Protein 4Q2C (pdb70)

Organism: Thermobaculum terrenum (strain ATCC BAA-798 / CCMEE 7001 / YNP1) (NCBI:txid525904)

Nearest PDB structures (foldseek):
  4q2c-assembly1_A  TM=1.001E+00  e=0.000E+00  Thermobaculum terrenum ATCC BAA-798
  4qqy-assembly1_A  TM=7.804E-01  e=8.638E-49  Thermobifida fusca YX
  4qqw-assembly2_C  TM=7.623E-01  e=6.446E-49  Thermobifida fusca YX
  4qqx-assembly5_A  TM=7.680E-01  e=1.326E-47  Thermobifida fusca YX
  4qqy-assembly3_E  TM=7.524E-01  e=8.466E-47  Thermobifida fusca YX

Radius of gyration: 29.38 Å; Cα contacts (8 Å, |Δi|>4): 1746; chains: 1; bounding box: 67×89×82 Å

InterPro domains:
  IPR006474 Helicase Cas3, CRISPR-associated, core [TIGR01587] (322-697)
  IPR006483 CRISPR-associated Cas3-type, HD domain [PF18019] (35-246)
  IPR006483 CRISPR-associated Cas3-type, HD domain [PS51643] (42-239)
  IPR006483 CRISPR-associated Cas3-type, HD domain [TIGR01596] (49-242)
  IPR014001 Helicase superfamily 1/2, ATP-binding domain [SM00487] (299-543)
  IPR027417 P-loop containing nucleoside triphosphate hydrolase [G3DSA:3.40.50.300] (290-523)
  IPR027417 P-loop containing nucleoside triphosphate hydrolase [G3DSA:3.40.50.300] (542-701)
  IPR027417 P-loop containing nucleoside triphosphate hydrolase [SSF52540] (320-698)
  IPR038257 CRISPR-associated Cas3-type HD domain superfamily [G3DSA:1.10.3210.30] (19-281)
  IPR041372 Cas3, C-terminal [PF18395] (839-939)
  IPR050547 DEAD box ATP-dependent RNA helicases [PTHR47963] (271-698)
  IPR054712 CRISPR-associated nuclease/helicase Cas3 domain [PF22590] (589-698)

Secondary structure (DSSP, 8-state):
-----HHHHH--GGG-EEEE--SS---EEETTT--HHHHHHH---SSS-HHHHHHHHHHHTS-HHHHHHHHHHHHHGGGGGGSSHHHHTT--GGGTHHHHHHHHHHTT---------HHHHHHHHHHHHHHHTT---HHHHHHHHHHHHTTTSSPPPHHHHHTS--HHHH----HHHHHHHHHHHHHHTT-TTPPPPP---HHHH--HHHHHHHHHHHT-TTTS--SBS-TT------HHHHHHH--HHHH--TTS-S---------HHHH-TT-SSPPHHHHHHHHHHTT--SS-EEEEE-----HHHH--HHHHHHHHH---EEEEE----S---HHHHHHHHTTS-TTHHHHHHHHT--SHHHHHHHHHSTTT-S--------TTSSSHHHHHHHHHHHHHSGGGGGSSSEEEEEHHHHHGGGBS-TTHHHHHHHHHTSEEEE-S--HHHH---HHHHHHHHHHHTT--EEEEES---HHHHHHHHHHHHHHHT----PPPPP-PSSEEEEE-SS-EEEEE-PPPGGG--EEEEEEE-TTTTTTHHHHHHHHTTT-EEEEEE-SSHHHHHHHHHHHTTT-----TT---EEEE-S-S-HHHHHHHHHHHHHHHBTTS---SEEEEEE-THHHHTS-B-B---EE---HHHHHH---BT--GGGSTTS-GGGSS-EEEEEPPB-----B--HHHHHHS-HHHHHHHHHHHTT-SEEETTHHHHHHHHHHTSS-----S--HHHHHHHHHHHHHHHHHHHHHHHTGGGTBPPPTT-S-STTSS-SSTTSSS--STTTHHHHTTSS---EEEEEEE--TTS-B-TTS-B--TTSPPP---HHHHHTEEEE--HHHHHHHHHSPPPHHHHT-TTTTT-EEEEE-TTSB--TTSEEEEETTTEEEEE--

Solvent-accessible surface area: 34741 Å² total

Sequence (907 aa):
GSPVGAAGWRVDPWIFWAKWGSGPDLGWHPLLCHLDVAAVTLQWRRVLPAAWKARISGVLGVGQEDAERWLAFFAGGHDIGKASPAFQLQLRPEQGRELVARRLRDAGLPLFNARAPHGTISANVLETVLADVFGLSGRSARWVAFAVGGHHGFVPSYDEVRRDLDQQAVGWGWDAAREVLLCRLADALGLPGSSRPTVESTPDAFLAGLVSVADWIGSNEEYFPYAAQSALQVPQLDAEAYLERARQAERAASLGWVGWRPASGSRLTELFPYIRQPTTVQAAAEELAGEVKSPSITIIEAPGEGKTEAALLADTFSTAHGSGCYFALPTATSNQFGRVTDYLRHRYPEDVVVVNLVHGHSDLSALLQELRQKGEEIFQLQGVYDEALGDEQLGAVVAGQWFTRGKRALLPPYGVGTVDQALLAVLQVKHVFVRLFALSTKTVIVDEVHAYDVYTTLLHRLLEWLGALSVPVVVLSATLPSARRRELVKAYARGAGWQAERDLPPAGYPRITYAAAEDVRGIHFAPSEASRRKVALRWVSAPEHEALGQLLAEALSQGGCAAIICNTVPRAQALYSALREVFPGLAEDGPELDLLHARYPYEEREVREARTLGRFSRNGRRPHRAILVATQVIEQSLDLDFDLVTDLAPVDLVLQRGRLHRHPVHDPLRPERLRSPELWVVSPQVGDVPIFDRGSASVYDEHTLLRSWLALRDRDTLQLPEDIEELVEQVYSDGRVPQGASEELRSLWERTFKAQQKVLREDSLQAKYRYIKGPGYNSIWGIVTASVEEDAPELHPALQALTRLAEPSVSAVCLVAGSGGPCLPDGTPVDLDTPPDAAAERLLRRSVAITDARVLDPLLDVPVPKGWERSSLLRGYRPLVFDASGRAVGRWIVRIDPELGIVVESP

Structure (mmCIF, N/CA/C/O backbone):
data_4Q2C
#
_entry.id   4Q2C
#
_cell.length_a   104.268
_cell.length_b   214.558
_cell.length_c   102.196
_cell.angle_alpha   90.00
_cell.angle_beta   90.00
_cell.angle_gamma   90.00
#
_symmetry.space_group_name_H-M   'C 2 2 21'
#
loop_
_entity.id
_entity.type
_entity.pdbx_description
1 polymer 'CRISPR-associated helicase Cas3'
2 non-polymer 'NICKEL (II) ION'
3 water water
#
loop_
_atom_site.group_PDB
_atom_site.id
_atom_site.type_symbol
_atom_site.label_atom_id
_atom_site.label_alt_id
_atom_site.label_comp_id
_atom_site.label_asym_id
_atom_site.label_entity_id
_atom_site.label_seq_id
_atom_site.pdbx_PDB_ins_code
_atom_site.Cartn_x
_atom_site.Cartn_y
_atom_site.Cartn_z
_atom_site.occupancy
_atom_site.B_iso_or_equiv
_atom_site.auth_seq_id
_atom_site.auth_comp_id
_atom_site.auth_asym_id
_atom_site.auth_atom_id
_atom_site.pdbx_PDB_model_num
ATOM 1 N N . GLY A 1 24 ? -32.809 76.232 11.298 1.00 100.40 19 GLY A N 1
ATOM 2 C CA . GLY A 1 24 ? -32.625 77.085 12.458 1.00 100.30 19 GLY A CA 1
ATOM 3 C C . GLY A 1 24 ? -33.009 76.400 13.751 1.00 100.36 19 GLY A C 1
ATOM 4 O O . GLY A 1 24 ? -34.045 76.707 14.343 1.00 100.11 19 GLY A O 1
ATOM 5 N N . SER A 1 25 ? -32.166 75.476 14.198 1.00 117.70 20 SER A N 1
ATOM 6 C CA . SER A 1 25 ? -32.478 74.669 15.372 1.00 115.71 20 SER A CA 1
ATOM 7 C C . SER A 1 25 ? -31.341 74.614 16.394 1.00 110.21 20 SER A C 1
ATOM 8 O O . SER A 1 25 ? -30.644 73.605 16.498 1.00 110.36 20 SER A O 1
ATOM 11 N N . PRO A 1 26 ? -31.154 75.704 17.156 1.00 73.30 21 PRO A N 1
ATOM 12 C CA . PRO A 1 26 ? -30.146 75.718 18.221 1.00 69.85 21 PRO A CA 1
ATOM 13 C C . PRO A 1 26 ? -30.617 74.938 19.448 1.00 67.09 21 PRO A C 1
ATOM 14 O O . PRO A 1 26 ? -31.545 75.359 20.137 1.00 68.42 21 PRO A O 1
ATOM 18 N N . VAL A 1 27 ? -29.985 73.799 19.702 1.00 45.23 22 VAL A N 1
ATOM 19 C CA . VAL A 1 27 ? -30.307 72.986 20.867 1.00 40.03 22 VAL A CA 1
ATOM 20 C C . VAL A 1 27 ? -29.536 73.467 22.093 1.00 42.75 22 VAL A C 1
ATOM 21 O O . VAL A 1 27 ? -28.318 73.639 22.039 1.00 40.53 22 VAL A O 1
ATOM 25 N N . GLY A 1 28 ? -30.251 73.678 23.195 1.00 45.66 23 GLY A N 1
ATOM 26 C CA . GLY A 1 28 ? -29.630 74.052 24.454 1.00 41.65 23 GLY A CA 1
ATOM 27 C C . GLY A 1 28 ? -29.107 72.823 25.176 1.00 43.30 23 GLY A C 1
ATOM 28 O O . GLY A 1 28 ? -29.322 71.696 24.728 1.00 40.21 23 GLY A O 1
ATOM 29 N N . ALA A 1 29 ? -28.425 73.037 26.297 1.00 52.64 24 ALA A N 1
ATOM 30 C CA . ALA A 1 29 ? -27.800 71.940 27.034 1.00 52.98 24 ALA A CA 1
ATOM 31 C C . ALA A 1 29 ? -28.821 70.930 27.565 1.00 51.39 24 ALA A C 1
ATOM 32 O O . ALA A 1 29 ? -28.553 69.720 27.620 1.00 54.31 24 ALA A O 1
ATOM 34 N N . ALA A 1 30 ? -30.003 71.426 27.922 1.00 44.04 25 ALA A N 1
ATOM 35 C CA . ALA A 1 30 ? -31.082 70.563 28.388 1.00 47.57 25 ALA A CA 1
ATOM 36 C C . ALA A 1 30 ? -31.503 69.607 27.282 1.00 47.04 25 ALA A C 1
ATOM 37 O O . ALA A 1 30 ? -31.930 68.482 27.548 1.00 50.16 25 ALA A O 1
ATOM 39 N N . GLY A 1 31 ? -31.376 70.058 26.039 1.00 54.57 26 GLY A N 1
ATOM 40 C CA . GLY A 1 31 ? -31.681 69.212 24.904 1.00 51.94 26 GLY A CA 1
ATOM 41 C C . GLY A 1 31 ? -30.610 68.161 24.716 1.00 50.34 26 GLY A C 1
ATOM 42 O O . GLY A 1 31 ? -30.884 67.059 24.245 1.00 54.35 26 GLY A O 1
ATOM 43 N N . TRP A 1 32 ? -29.383 68.503 25.092 1.00 45.90 27 TRP A N 1
ATOM 44 C CA . TRP A 1 32 ? -28.274 67.561 25.015 1.00 44.12 27 TRP A CA 1
ATOM 45 C C . TRP A 1 32 ? -28.296 66.533 26.144 1.00 44.61 27 TRP A C 1
ATOM 46 O O . TRP A 1 32 ? -27.642 65.497 26.051 1.00 49.55 27 TRP A O 1
ATOM 57 N N . ARG A 1 33 ? -29.055 66.814 27.201 1.00 45.73 28 ARG A N 1
ATOM 58 C CA . ARG A 1 33 ? -29.225 65.845 28.287 1.00 49.84 28 ARG A CA 1
ATOM 59 C C . ARG A 1 33 ? -29.844 64.526 27.799 1.00 51.38 28 ARG A C 1
ATOM 60 O O . ARG A 1 33 ? -29.169 63.497 27.749 1.00 55.26 28 ARG A O 1
ATOM 68 N N . VAL A 1 34 ? -31.134 64.575 27.472 1.00 52.96 29 VAL A N 1
ATOM 69 C CA . VAL A 1 34 ? -31.875 63.513 26.755 1.00 56.96 29 VAL A CA 1
ATOM 70 C C . VAL A 1 34 ? -32.099 62.113 27.379 1.00 57.67 29 VAL A C 1
ATOM 71 O O . VAL A 1 34 ? -33.234 61.638 27.379 1.00 67.14 29 VAL A O 1
ATOM 75 N N . ASP A 1 35 ? -31.053 61.464 27.895 1.00 41.96 30 ASP A N 1
ATOM 76 C CA . ASP A 1 35 ? -31.134 60.060 28.357 1.00 42.91 30 ASP A CA 1
ATOM 77 C C . ASP A 1 35 ? -31.407 59.077 27.212 1.00 40.62 30 ASP A C 1
ATOM 78 O O . ASP A 1 35 ? -32.553 58.891 26.797 1.00 40.74 30 ASP A O 1
ATOM 83 N N . PRO A 1 36 ? -30.342 58.434 26.715 1.00 39.68 31 PRO A N 1
ATOM 84 C CA . PRO A 1 36 ? -30.333 57.570 25.526 1.00 37.26 31 PRO A CA 1
ATOM 85 C C . PRO A 1 36 ? -31.279 56.372 25.600 1.00 38.47 31 PRO A C 1
ATOM 86 O O . PRO A 1 36 ? -31.791 55.947 24.570 1.00 38.70 31 PRO A O 1
ATOM 90 N N . TRP A 1 37 ? -31.504 55.842 26.796 1.00 38.98 32 TRP A N 1
ATOM 91 C CA . TRP A 1 37 ? -32.222 54.578 26.954 1.00 40.42 32 TRP A CA 1
ATOM 92 C C . TRP A 1 37 ? -33.722 54.635 26.645 1.00 42.18 32 TRP A C 1
ATOM 93 O O . TRP A 1 37 ? -34.356 53.595 26.462 1.00 41.95 32 TRP A O 1
ATOM 104 N N . ILE A 1 38 ? -34.292 55.836 26.605 1.00 46.83 33 ILE A N 1
ATOM 105 C CA . ILE A 1 38 ? -35.730 55.975 26.362 1.00 47.66 33 ILE A CA 1
ATOM 106 C C . ILE A 1 38 ? -36.182 55.507 24.972 1.00 42.17 33 ILE A C 1
ATOM 107 O O . ILE A 1 38 ? -37.311 55.052 24.806 1.00 43.34 33 ILE A O 1
ATOM 112 N N . PHE A 1 39 ? -35.306 55.626 23.980 1.00 36.69 34 PHE A N 1
ATOM 113 C CA . PHE A 1 39 ? -35.628 55.198 22.619 1.00 37.32 34 PHE A CA 1
ATOM 114 C C . PHE A 1 39 ? -35.698 53.677 22.499 1.00 37.30 34 PHE A C 1
ATOM 115 O O . PHE A 1 39 ? -34.899 52.967 23.106 1.00 38.55 34 PHE A O 1
ATOM 123 N N . TRP A 1 40 ? -36.654 53.181 21.718 1.00 32.28 35 TRP A N 1
ATOM 124 C CA . TRP A 1 40 ? -36.821 51.738 21.544 1.00 31.87 35 TRP A CA 1
ATOM 125 C C . TRP A 1 40 ? -36.450 51.261 20.138 1.00 30.96 35 TRP A C 1
ATOM 126 O O . TRP A 1 40 ? -36.598 51.997 19.165 1.00 30.75 35 TRP A O 1
ATOM 137 N N . ALA A 1 41 ? -35.960 50.026 20.048 1.00 39.95 36 ALA A N 1
ATOM 138 C CA . ALA A 1 41 ? -35.669 49.389 18.763 1.00 40.81 36 ALA A CA 1
ATOM 139 C C . ALA A 1 41 ? -36.528 48.145 18.548 1.00 35.72 36 ALA A C 1
ATOM 140 O O . ALA A 1 41 ? -36.867 47.803 17.418 1.00 37.33 36 ALA A O 1
ATOM 142 N N . LYS A 1 42 ? -36.871 47.468 19.640 1.00 42.87 37 LYS A N 1
ATOM 143 C CA . LYS A 1 42 ? -37.743 46.298 19.586 1.00 41.02 37 LYS A CA 1
ATOM 144 C C . LYS A 1 42 ? -38.855 46.457 20.613 1.00 39.27 37 LYS A C 1
ATOM 145 O O . LYS A 1 42 ? -38.656 47.061 21.668 1.00 40.63 37 LYS A O 1
ATOM 151 N N . TRP A 1 43 ? -40.022 45.901 20.308 1.00 39.15 38 TRP A N 1
ATOM 152 C CA . TRP A 1 43 ? -41.153 45.966 21.220 1.00 42.25 38 TRP A CA 1
ATOM 153 C C . TRP A 1 43 ? -41.935 44.657 21.173 1.00 45.22 38 TRP A C 1
ATOM 154 O O . TRP A 1 43 ? -42.152 44.094 20.099 1.00 47.10 38 TRP A O 1
ATOM 165 N N . GLY A 1 44 ? -42.363 44.181 22.338 1.00 51.10 39 GLY A N 1
ATOM 166 C CA . GLY A 1 44 ? -43.100 42.933 22.429 1.00 52.01 39 GLY A CA 1
ATOM 167 C C . GLY A 1 44 ? -44.560 43.095 22.057 1.00 56.57 39 GLY A C 1
ATOM 168 O O . GLY A 1 44 ? -45.050 44.215 21.916 1.00 57.25 39 GLY A O 1
ATOM 169 N N . SER A 1 45 ? -45.263 41.977 21.907 1.00 79.60 40 SER A N 1
ATOM 170 C CA . SER A 1 45 ? -46.661 42.012 21.487 1.00 85.37 40 SER A CA 1
ATOM 171 C C . SER A 1 45 ? -47.631 41.594 22.590 1.00 90.69 40 SER A C 1
ATOM 172 O O . SER A 1 45 ? -48.239 42.440 23.248 1.00 93.09 40 SER A O 1
ATOM 175 N N . GLY A 1 46 ? -47.774 40.288 22.785 1.00 120.22 41 GLY A N 1
ATOM 176 C CA . GLY A 1 46 ? -48.741 39.761 23.731 1.00 125.66 41 GLY A CA 1
ATOM 177 C C . GLY A 1 46 ? -48.129 39.282 25.033 1.00 129.17 41 GLY A C 1
ATOM 178 O O . GLY A 1 46 ? -48.051 40.042 26.000 1.00 130.77 41 GLY A O 1
ATOM 179 N N . PRO A 1 47 ? -47.697 38.009 25.067 1.00 109.46 42 PRO A N 1
ATOM 180 C CA . PRO A 1 47 ? -47.102 37.399 26.260 1.00 108.63 42 PRO A CA 1
ATOM 181 C C . PRO A 1 47 ? -45.857 38.144 26.734 1.00 108.72 42 PRO A C 1
ATOM 182 O O . PRO A 1 47 ? -45.598 38.200 27.937 1.00 107.28 42 PRO A O 1
ATOM 186 N N . ASP A 1 48 ? -45.100 38.710 25.799 1.00 131.54 43 ASP A N 1
ATOM 187 C CA . ASP A 1 48 ? -43.934 39.521 26.139 1.00 131.94 43 ASP A CA 1
ATOM 188 C C . ASP A 1 48 ? -44.288 41.006 26.149 1.00 130.82 43 ASP A C 1
ATOM 189 O O . ASP A 1 48 ? -44.399 41.636 25.098 1.00 132.54 43 ASP A O 1
ATOM 194 N N . LEU A 1 49 ? -44.468 41.558 27.345 1.00 111.24 44 LEU A N 1
ATOM 195 C CA . LEU A 1 49 ? -44.837 42.961 27.497 1.00 107.82 44 LEU A CA 1
ATOM 196 C C . LEU A 1 49 ? -43.628 43.894 27.425 1.00 101.71 44 LEU A C 1
ATOM 197 O O . LEU A 1 49 ? -43.780 45.117 27.399 1.00 105.47 44 LEU A O 1
ATOM 202 N N . GLY A 1 50 ? -42.432 43.315 27.384 1.00 57.80 45 GLY A N 1
ATOM 203 C CA . GLY A 1 50 ? -41.207 44.091 27.446 1.00 50.83 45 GLY A CA 1
ATOM 204 C C . GLY A 1 50 ? -40.785 44.725 26.133 1.00 47.66 45 GLY A C 1
ATOM 205 O O . GLY A 1 50 ? -41.416 44.519 25.096 1.00 45.44 45 GLY A O 1
ATOM 206 N N . TRP A 1 51 ? -39.710 45.507 26.184 1.00 42.75 46 TRP A N 1
ATOM 207 C CA . TRP A 1 51 ? -39.183 46.174 24.999 1.00 35.68 46 TRP A CA 1
ATOM 208 C C . TRP A 1 51 ? -37.676 46.358 25.092 1.00 36.04 46 TRP A C 1
ATOM 209 O O . TRP A 1 51 ? -37.112 46.406 26.179 1.00 40.14 46 TRP A O 1
ATOM 220 N N . HIS A 1 52 ? -37.025 46.444 23.940 1.00 35.39 47 HIS A N 1
ATOM 221 C CA . HIS A 1 52 ? -35.573 46.552 23.887 1.00 33.67 47 HIS A CA 1
ATOM 222 C C . HIS A 1 52 ? -35.129 47.949 23.456 1.00 31.80 47 HIS A C 1
ATOM 223 O O . HIS A 1 52 ? -35.451 48.390 22.357 1.00 34.23 47 HIS A O 1
ATOM 230 N N . PRO A 1 53 ? -34.393 48.652 24.327 1.00 34.67 48 PRO A N 1
ATOM 231 C CA . PRO A 1 53 ? -33.890 49.995 24.016 1.00 33.22 48 PRO A CA 1
ATOM 232 C C . PRO A 1 53 ? -32.958 49.988 22.804 1.00 34.94 48 PRO A C 1
ATOM 233 O O . PRO A 1 53 ? -32.233 49.015 22.596 1.00 32.30 48 PRO A O 1
ATOM 237 N N . LEU A 1 54 ? -33.008 51.053 22.007 1.00 33.39 49 LEU A N 1
ATOM 238 C CA . LEU A 1 54 ? -32.235 51.136 20.769 1.00 33.72 49 LEU A CA 1
ATOM 239 C C . LEU A 1 54 ? -30.723 51.107 20.984 1.00 34.63 49 LEU A C 1
ATOM 240 O O . LEU A 1 54 ? -29.990 50.496 20.197 1.00 36.07 49 LEU A O 1
ATOM 245 N N . LEU A 1 55 ? -30.255 51.739 22.054 1.00 31.04 50 LEU A N 1
ATOM 246 C CA . LEU A 1 55 ? -28.828 51.723 22.345 1.00 31.88 50 LEU A CA 1
ATOM 247 C C . LEU A 1 55 ? -28.374 50.299 22.661 1.00 31.48 50 LEU A C 1
ATOM 248 O O . LEU A 1 55 ? -27.274 49.888 22.277 1.00 33.33 50 LEU A O 1
ATOM 253 N N . CYS A 1 56 ? -29.249 49.538 23.316 1.00 32.79 51 CYS A N 1
ATOM 254 C CA . CYS A 1 56 ? -28.973 48.136 23.612 1.00 36.08 51 CYS A CA 1
ATOM 255 C C . CYS A 1 56 ? -28.876 47.317 22.334 1.00 35.30 51 CYS A C 1
ATOM 256 O O . CYS A 1 56 ? -28.012 46.457 22.210 1.00 33.40 51 CYS A O 1
ATOM 259 N N . HIS A 1 57 ? -29.757 47.599 21.380 1.00 34.61 52 HIS A N 1
ATOM 260 C CA . HIS A 1 57 ? -29.761 46.863 20.126 1.00 32.85 52 HIS A CA 1
ATOM 261 C C . HIS A 1 57 ? -28.514 47.168 19.310 1.00 36.63 52 HIS A C 1
ATOM 262 O O . HIS A 1 57 ? -27.912 46.269 18.714 1.00 43.35 52 HIS A O 1
ATOM 277 N N . LEU A 1 59 ? -25.658 48.159 20.529 1.00 44.02 54 LEU A N 1
ATOM 278 C CA . LEU A 1 59 ? -24.579 47.484 21.240 1.00 43.83 54 LEU A CA 1
ATOM 279 C C . LEU A 1 59 ? -24.578 45.983 20.955 1.00 41.84 54 LEU A C 1
ATOM 280 O O . LEU A 1 59 ? -23.519 45.363 20.888 1.00 44.65 54 LEU A O 1
ATOM 285 N N . ASP A 1 60 ? -25.762 45.409 20.763 1.00 36.25 55 ASP A N 1
ATOM 286 C CA . ASP A 1 60 ? -25.872 43.980 20.494 1.00 40.41 55 ASP A CA 1
ATOM 287 C C . ASP A 1 60 ? -25.308 43.650 19.120 1.00 39.04 55 ASP A C 1
ATOM 288 O O . ASP A 1 60 ? -24.504 42.733 18.976 1.00 37.12 55 ASP A O 1
ATOM 293 N N . VAL A 1 61 ? -25.727 44.405 18.111 1.00 33.39 56 VAL A N 1
ATOM 294 C CA . VAL A 1 61 ? -25.243 44.161 16.760 1.00 35.71 56 VAL A CA 1
ATOM 295 C C . VAL A 1 61 ? -23.740 44.431 16.660 1.00 33.42 56 VAL A C 1
ATOM 296 O O . VAL A 1 61 ? -23.010 43.704 15.972 1.00 31.38 56 VAL A O 1
ATOM 300 N N . ALA A 1 62 ? -23.272 45.448 17.381 1.00 44.06 57 ALA A N 1
ATOM 301 C CA . ALA A 1 62 ? -21.839 45.724 17.424 1.00 47.16 57 ALA A CA 1
ATOM 302 C C . ALA A 1 62 ? -21.062 44.593 18.105 1.00 48.85 57 ALA A C 1
ATOM 303 O O . ALA A 1 62 ? -19.950 44.253 17.690 1.00 50.60 57 ALA A O 1
ATOM 305 N N . ALA A 1 63 ? -21.656 44.006 19.141 1.00 39.67 58 ALA A N 1
ATOM 306 C CA . ALA A 1 63 ? -21.038 42.882 19.838 1.00 39.87 58 ALA A CA 1
ATOM 307 C C . ALA A 1 63 ? -20.985 41.645 18.949 1.00 40.47 58 ALA A C 1
ATOM 308 O O . ALA A 1 63 ? -19.999 40.901 18.952 1.00 40.29 58 ALA A O 1
ATOM 310 N N . VAL A 1 64 ? -22.046 41.446 18.172 1.00 33.65 59 VAL A N 1
ATOM 311 C CA . VAL A 1 64 ? -22.094 40.345 17.228 1.00 31.24 59 VAL A CA 1
ATOM 312 C C . VAL A 1 64 ? -20.999 40.531 16.196 1.00 31.81 59 VAL A C 1
ATOM 313 O O . VAL A 1 64 ? -20.327 39.573 15.815 1.00 33.43 59 VAL A O 1
ATOM 317 N N . THR A 1 65 ? -20.787 41.776 15.780 1.00 33.94 60 THR A N 1
ATOM 318 C CA . THR A 1 65 ? -19.743 42.060 14.803 1.00 36.24 60 THR A CA 1
ATOM 319 C C . THR A 1 65 ? -18.351 41.808 15.378 1.00 36.30 60 THR A C 1
ATOM 320 O O . THR A 1 65 ? -17.479 41.251 14.702 1.00 38.81 60 THR A O 1
ATOM 324 N N . LEU A 1 66 ? -18.154 42.190 16.637 1.00 35.70 61 LEU A N 1
ATOM 325 C CA . LEU A 1 66 ? -16.859 41.999 17.280 1.00 35.82 61 LEU A CA 1
ATOM 326 C C . LEU A 1 66 ? -16.546 40.514 17.423 1.00 38.85 61 LEU A C 1
ATOM 327 O O . LEU A 1 66 ? -15.438 40.067 17.112 1.00 40.36 61 LEU A O 1
ATOM 332 N N . GLN A 1 67 ? -17.532 39.752 17.885 1.00 43.86 62 GLN A N 1
ATOM 333 C CA . GLN A 1 67 ? -17.358 38.314 18.046 1.00 46.11 62 GLN A CA 1
ATOM 334 C C . GLN A 1 67 ? -17.196 37.600 16.705 1.00 50.94 62 GLN A C 1
ATOM 335 O O . GLN A 1 67 ? -16.537 36.562 16.622 1.00 49.86 62 GLN A O 1
ATOM 349 N N . TRP A 1 69 ? -15.614 39.026 14.240 1.00 33.13 64 TRP A N 1
ATOM 350 C CA . TRP A 1 69 ? -14.236 39.354 13.905 1.00 37.84 64 TRP A CA 1
ATOM 351 C C . TRP A 1 69 ? -13.240 38.498 14.681 1.00 44.12 64 TRP A C 1
ATOM 352 O O . TRP A 1 69 ? -12.169 38.160 14.174 1.00 47.58 64 TRP A O 1
ATOM 363 N N . ARG A 1 70 ? -13.600 38.139 15.908 1.00 44.36 65 ARG A N 1
ATOM 364 C CA . ARG A 1 70 ? -12.661 37.458 16.791 1.00 45.19 65 ARG A CA 1
ATOM 365 C C . ARG A 1 70 ? -12.732 35.934 16.740 1.00 45.14 65 ARG A C 1
ATOM 366 O O . ARG A 1 70 ? -11.741 35.259 17.010 1.00 42.63 65 ARG A O 1
ATOM 374 N N . ARG A 1 71 ? -13.892 35.394 16.382 1.00 56.57 66 ARG A N 1
ATOM 375 C CA . ARG A 1 71 ? -14.109 33.957 16.514 1.00 54.58 66 ARG A CA 1
ATOM 376 C C . ARG A 1 71 ? -14.680 33.274 15.272 1.00 56.86 66 ARG A C 1
ATOM 377 O O . ARG A 1 71 ? -14.818 32.052 15.251 1.00 61.10 66 ARG A O 1
ATOM 385 N N . VAL A 1 72 ? -15.005 34.047 14.239 1.00 42.61 67 VAL A N 1
ATOM 386 C CA . VAL A 1 72 ? -15.656 33.477 13.059 1.00 44.90 67 VAL A CA 1
ATOM 387 C C . VAL A 1 72 ? -14.919 33.733 11.741 1.00 45.34 67 VAL A C 1
ATOM 388 O O . VAL A 1 72 ? -14.585 32.799 11.017 1.00 51.04 67 VAL A O 1
ATOM 392 N N . LEU A 1 73 ? -14.670 35.002 11.440 1.00 37.31 68 LEU A N 1
ATOM 393 C CA . LEU A 1 73 ? -14.127 35.400 10.147 1.00 38.85 68 LEU A CA 1
ATOM 394 C C . LEU A 1 73 ? -12.707 34.895 9.909 1.00 42.51 68 LEU A C 1
ATOM 395 O O . LEU A 1 73 ? -11.864 34.969 10.799 1.00 43.38 68 LEU A O 1
ATOM 400 N N . PRO A 1 74 ? -12.449 34.365 8.702 1.00 52.76 69 PRO A N 1
ATOM 401 C CA . PRO A 1 74 ? -11.134 33.882 8.261 1.00 48.43 69 PRO A CA 1
ATOM 402 C C . PRO A 1 74 ? -10.102 35.003 8.215 1.00 50.33 69 PRO A C 1
ATOM 403 O O . PRO A 1 74 ? -10.457 36.148 7.923 1.00 51.67 69 PRO A O 1
ATOM 407 N N . ALA A 1 75 ? -8.847 34.675 8.501 1.00 41.27 70 ALA A N 1
ATOM 408 C CA . ALA A 1 75 ? -7.797 35.679 8.627 1.00 42.39 70 ALA A CA 1
ATOM 409 C C . ALA A 1 75 ? -7.560 36.486 7.352 1.00 46.33 70 ALA A C 1
ATOM 410 O O . ALA A 1 75 ? -7.261 37.682 7.414 1.00 48.49 70 ALA A O 1
ATOM 412 N N . ALA A 1 76 ? -7.697 35.837 6.199 1.00 46.67 71 ALA A N 1
ATOM 413 C CA . ALA A 1 76 ? -7.478 36.517 4.926 1.00 44.11 71 ALA A CA 1
ATOM 414 C C . ALA A 1 76 ? -8.515 37.610 4.697 1.00 39.93 71 ALA A C 1
ATOM 415 O O . ALA A 1 76 ? -8.213 38.662 4.134 1.00 38.36 71 ALA A O 1
ATOM 417 N N . TRP A 1 77 ? -9.736 37.355 5.157 1.00 32.80 72 TRP A N 1
ATOM 418 C CA . TRP A 1 77 ? -10.825 38.309 5.025 1.00 34.66 72 TRP A CA 1
ATOM 419 C C . TRP A 1 77 ? -10.562 39.531 5.896 1.00 40.48 72 TRP A C 1
ATOM 420 O O . TRP A 1 77 ? -10.794 40.669 5.481 1.00 40.28 72 TRP A O 1
ATOM 431 N N . LYS A 1 78 ? -10.066 39.285 7.105 1.00 53.84 73 LYS A N 1
ATOM 432 C CA . LYS A 1 78 ? -9.760 40.362 8.038 1.00 52.20 73 LYS A CA 1
ATOM 433 C C . LYS A 1 78 ? -8.586 41.206 7.553 1.00 51.12 73 LYS A C 1
ATOM 434 O O . LYS A 1 78 ? -8.604 42.434 7.664 1.00 50.86 73 LYS A O 1
ATOM 440 N N . ALA A 1 79 ? -7.577 40.548 6.991 1.00 44.08 74 ALA A N 1
ATOM 441 C CA . ALA A 1 79 ? -6.425 41.263 6.455 1.00 42.67 74 ALA A CA 1
ATOM 442 C C . ALA A 1 79 ? -6.812 42.084 5.228 1.00 45.87 74 ALA A C 1
ATOM 443 O O . ALA A 1 79 ? -6.380 43.234 5.068 1.00 51.75 74 ALA A O 1
ATOM 445 N N . ARG A 1 80 ? -7.651 41.501 4.377 1.00 38.33 75 ARG A N 1
ATOM 446 C CA . ARG A 1 80 ? -8.051 42.177 3.154 1.00 38.99 75 ARG A CA 1
ATOM 447 C C . ARG A 1 80 ? -8.916 43.382 3.473 1.00 40.16 75 ARG A C 1
ATOM 448 O O . ARG A 1 80 ? -8.673 44.474 2.965 1.00 41.40 75 ARG A O 1
ATOM 456 N N . ILE A 1 81 ? -9.926 43.183 4.314 1.00 49.36 76 ILE A N 1
ATOM 457 C CA . ILE A 1 81 ? -10.817 44.281 4.671 1.00 52.27 76 ILE A CA 1
ATOM 458 C C . ILE A 1 81 ? -10.102 45.365 5.492 1.00 51.19 76 ILE A C 1
ATOM 459 O O . ILE A 1 81 ? -10.421 46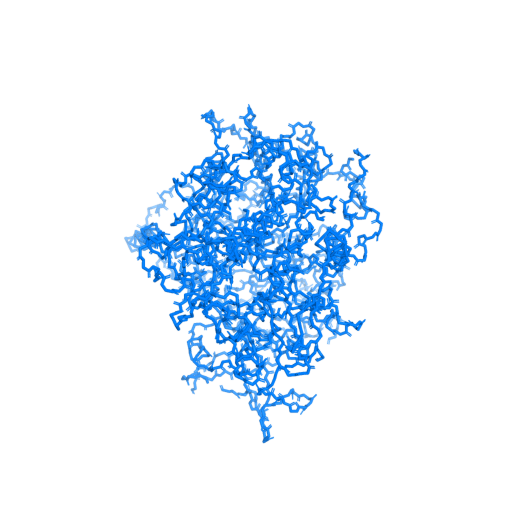.552 5.373 1.00 49.60 76 ILE A O 1
ATOM 464 N N . SER A 1 82 ? -9.124 44.965 6.305 1.00 46.67 77 SER A N 1
ATOM 465 C CA . SER A 1 82 ? -8.318 45.947 7.024 1.00 47.47 77 SER A CA 1
ATOM 466 C C . SER A 1 82 ? -7.491 46.770 6.047 1.00 47.04 77 SER A C 1
ATOM 467 O O . SER A 1 82 ? -7.306 47.973 6.239 1.00 45.94 77 SER A O 1
ATOM 470 N N . GLY A 1 83 ? -7.013 46.124 4.987 1.00 42.80 78 GLY A N 1
ATOM 471 C CA . GLY A 1 83 ? -6.255 46.842 3.981 1.00 43.89 78 GLY A CA 1
ATOM 472 C C . GLY A 1 83 ? -7.123 47.771 3.155 1.00 46.01 78 GLY A C 1
ATOM 473 O O . GLY A 1 83 ? -6.700 48.869 2.797 1.00 47.19 78 GLY A O 1
ATOM 474 N N . VAL A 1 84 ? -8.348 47.341 2.861 1.00 39.77 79 VAL A N 1
ATOM 475 C CA . VAL A 1 84 ? -9.297 48.190 2.152 1.00 37.89 79 VAL A CA 1
ATOM 476 C C . VAL A 1 84 ? -9.663 49.403 3.005 1.00 41.03 79 VAL A C 1
ATOM 477 O O . VAL A 1 84 ? -9.840 50.508 2.490 1.00 39.20 79 VAL A O 1
ATOM 481 N N . LEU A 1 85 ? -9.743 49.197 4.318 1.00 53.05 80 LEU A N 1
ATOM 482 C CA . LEU A 1 85 ? -10.072 50.286 5.234 1.00 53.75 80 LEU A CA 1
ATOM 483 C C . LEU A 1 85 ? -8.886 51.205 5.520 1.00 54.40 80 LEU A C 1
ATOM 484 O O . LEU A 1 85 ? -9.060 52.318 6.019 1.00 54.84 80 LEU A O 1
ATOM 489 N N . GLY A 1 86 ? -7.683 50.736 5.205 1.00 54.46 81 GLY A N 1
ATOM 490 C CA . GLY A 1 86 ? -6.487 51.543 5.370 1.00 51.66 81 GLY A CA 1
ATOM 491 C C . GLY A 1 86 ? -5.997 51.657 6.802 1.00 52.41 81 GLY A C 1
ATOM 492 O O . GLY A 1 86 ? -5.171 52.515 7.114 1.00 54.22 81 GLY A O 1
ATOM 493 N N . VAL A 1 87 ? -6.506 50.799 7.681 1.00 41.41 82 VAL A N 1
ATOM 494 C CA . VAL A 1 87 ? -6.129 50.847 9.089 1.00 39.05 82 VAL A CA 1
ATOM 495 C C . VAL A 1 87 ? -5.720 49.476 9.614 1.00 48.49 82 VAL A C 1
ATOM 496 O O . VAL A 1 87 ? -5.769 48.482 8.889 1.00 50.18 82 VAL A O 1
ATOM 500 N N . GLY A 1 88 ? -5.324 49.433 10.883 1.00 48.54 83 GLY A N 1
ATOM 501 C CA . GLY A 1 88 ? -4.943 48.191 11.530 1.00 46.70 83 GLY A CA 1
ATOM 502 C C . GLY A 1 88 ? -6.167 47.360 11.856 1.00 46.77 83 GLY A C 1
ATOM 503 O O . GLY A 1 88 ? -7.293 47.853 11.783 1.00 48.09 83 GLY A O 1
ATOM 504 N N . GLN A 1 89 ? -5.952 46.096 12.204 1.00 48.05 84 GLN A N 1
ATOM 505 C CA . GLN A 1 89 ? -7.061 45.164 12.387 1.00 47.63 84 GLN A CA 1
ATOM 506 C C . GLN A 1 89 ? -7.995 45.473 13.562 1.00 51.72 84 GLN A C 1
ATOM 507 O O . GLN A 1 89 ? -9.209 45.306 13.438 1.00 53.89 84 GLN A O 1
ATOM 513 N N . GLU A 1 90 ? -7.444 45.919 14.689 1.00 59.19 85 GLU A N 1
ATOM 514 C CA . GLU A 1 90 ? -8.275 46.254 15.847 1.00 63.03 85 GLU A CA 1
ATOM 515 C C . GLU A 1 90 ? -9.140 47.471 15.538 1.00 63.73 85 GLU A C 1
ATOM 516 O O . GLU A 1 90 ? -10.292 47.581 15.983 1.00 67.27 85 GLU A O 1
ATOM 522 N N . ASP A 1 91 ? -8.574 48.367 14.739 1.00 51.67 86 ASP A N 1
ATOM 523 C CA . ASP A 1 91 ? -9.242 49.594 14.345 1.00 49.95 86 ASP A CA 1
ATOM 524 C C . ASP A 1 91 ? -10.352 49.289 13.341 1.00 46.03 86 ASP A C 1
ATOM 525 O O . ASP A 1 91 ? -11.479 49.778 13.471 1.00 44.61 86 ASP A O 1
ATOM 530 N N . ALA A 1 92 ? -10.038 48.453 12.355 1.00 48.37 87 ALA A N 1
ATOM 531 C CA . ALA A 1 92 ? -11.031 48.058 11.365 1.00 49.02 87 ALA A CA 1
ATOM 532 C C . ALA A 1 92 ? -12.163 47.300 12.043 1.00 50.36 87 ALA A C 1
ATOM 533 O O . ALA A 1 92 ? -13.332 47.441 11.673 1.00 52.23 87 ALA A O 1
ATOM 535 N N . GLU A 1 93 ? -11.812 46.528 13.066 1.00 46.63 88 GLU A N 1
ATOM 536 C CA . GLU A 1 93 ? -12.801 45.771 13.815 1.00 44.02 88 GLU A CA 1
ATOM 537 C C . GLU A 1 93 ? -13.747 46.708 14.559 1.00 44.09 88 GLU A C 1
ATOM 538 O O . GLU A 1 93 ? -14.976 46.589 14.440 1.00 43.91 88 GLU A O 1
ATOM 544 N N . ARG A 1 94 ? -13.185 47.655 15.308 1.00 40.30 89 ARG A N 1
ATOM 545 C CA . ARG A 1 94 ? -14.036 48.551 16.084 1.00 40.10 89 ARG A CA 1
ATOM 546 C C . ARG A 1 94 ? -14.906 49.435 15.187 1.00 42.53 89 ARG A C 1
ATOM 547 O O . ARG A 1 94 ? -16.070 49.701 15.505 1.00 44.76 89 ARG A O 1
ATOM 555 N N . TRP A 1 95 ? -14.368 49.849 14.043 1.00 35.33 90 TRP A N 1
ATOM 556 C CA . TRP A 1 95 ? -15.162 50.651 13.119 1.00 32.07 90 TRP A CA 1
ATOM 557 C C . TRP A 1 95 ? -16.276 49.855 12.436 1.00 31.44 90 TRP A C 1
ATOM 558 O O . TRP A 1 95 ? -17.391 50.360 12.262 1.00 35.76 90 TRP A O 1
ATOM 569 N N . LEU A 1 96 ? -15.985 48.610 12.063 1.00 38.17 91 LEU A N 1
ATOM 570 C CA . LEU A 1 96 ? -17.014 47.756 11.477 1.00 36.23 91 LEU A CA 1
ATOM 571 C C . LEU A 1 96 ? -18.130 47.501 12.482 1.00 34.76 91 LEU A C 1
ATOM 572 O O . LEU A 1 96 ? -19.320 47.511 12.133 1.00 35.55 91 LEU A O 1
ATOM 577 N N . ALA A 1 97 ? -17.745 47.317 13.740 1.00 29.54 92 ALA A N 1
ATOM 578 C CA . ALA A 1 97 ? -18.732 47.148 14.793 1.00 32.12 92 ALA A CA 1
ATOM 579 C C . ALA A 1 97 ? -19.544 48.426 14.955 1.00 34.28 92 ALA A C 1
ATOM 580 O O . ALA A 1 97 ? -20.743 48.380 15.237 1.00 35.42 92 ALA A O 1
ATOM 582 N N . PHE A 1 98 ? -18.893 49.566 14.740 1.00 34.27 93 PHE A N 1
ATOM 583 C CA . PHE A 1 98 ? -19.569 50.850 14.854 1.00 30.45 93 PHE A CA 1
ATOM 584 C C . PHE A 1 98 ? -20.643 51.009 13.782 1.00 30.60 93 PHE A C 1
ATOM 585 O O . PHE A 1 98 ? -21.782 51.349 14.093 1.00 29.70 93 PHE A O 1
ATOM 593 N N . PHE A 1 99 ? -20.292 50.733 12.529 1.00 28.84 94 PHE A N 1
ATOM 594 C CA . PHE A 1 99 ? -21.249 50.888 11.429 1.00 28.33 94 PHE A CA 1
ATOM 595 C C . PHE A 1 99 ? -22.410 49.906 11.572 1.00 27.76 94 PHE A C 1
ATOM 596 O O . PHE A 1 99 ? -23.602 50.271 11.422 1.00 27.51 94 PHE A O 1
ATOM 604 N N . ALA A 1 100 ? -22.052 48.666 11.904 1.00 31.02 95 ALA A N 1
ATOM 605 C CA . ALA A 1 100 ? -23.046 47.613 12.055 1.00 29.51 95 ALA A CA 1
ATOM 606 C C . ALA A 1 100 ? -24.007 47.946 13.183 1.00 28.44 95 ALA A C 1
ATOM 607 O O . ALA A 1 100 ? -25.214 47.738 13.061 1.00 37.84 95 ALA A O 1
ATOM 609 N N . GLY A 1 101 ? -23.482 48.512 14.263 1.00 32.33 96 GLY A N 1
ATOM 610 C CA . GLY A 1 101 ? -24.332 48.898 15.370 1.00 31.24 96 GLY A CA 1
ATOM 611 C C . GLY A 1 101 ? -25.180 50.082 14.954 1.00 35.90 96 GLY A C 1
ATOM 612 O O . GLY A 1 101 ? -26.328 50.216 15.369 1.00 35.23 96 GLY A O 1
ATOM 613 N N . GLY A 1 102 ? -24.630 50.901 14.065 1.00 28.11 97 GLY A N 1
ATOM 614 C CA . GLY A 1 102 ? -25.260 52.145 13.673 1.00 28.22 97 GLY A CA 1
ATOM 615 C C . GLY A 1 102 ? -26.342 51.932 12.635 1.00 27.76 97 GLY A C 1
ATOM 616 O O . GLY A 1 102 ? -27.033 52.872 12.245 1.00 27.89 97 GLY A O 1
ATOM 617 N N . HIS A 1 103 ? -26.521 50.682 12.220 1.00 31.23 98 HIS A N 1
ATOM 618 C CA . HIS A 1 103 ? -27.529 50.359 11.208 1.00 30.95 98 HIS A CA 1
ATOM 619 C C . HIS A 1 103 ? -28.949 50.836 11.542 1.00 33.88 98 HIS A C 1
ATOM 620 O O . HIS A 1 103 ? -29.726 51.140 10.636 1.00 31.12 98 HIS A O 1
ATOM 627 N N . ASP A 1 104 ? -29.289 50.898 12.827 1.00 35.71 99 ASP A N 1
ATOM 628 C CA . ASP A 1 104 ? -30.648 51.245 13.245 1.00 29.18 99 ASP A CA 1
ATOM 629 C C . ASP A 1 104 ? -30.790 52.644 13.844 1.00 34.31 99 ASP A C 1
ATOM 630 O O . ASP A 1 104 ? -31.751 52.918 14.566 1.00 31.01 99 ASP A O 1
ATOM 635 N N . ILE A 1 105 ? -29.842 53.526 13.542 1.00 29.35 100 ILE A N 1
ATOM 636 C CA . ILE A 1 105 ? -29.864 54.881 14.085 1.00 28.91 100 ILE A CA 1
ATOM 637 C C . ILE A 1 105 ? -31.103 55.640 13.603 1.00 34.38 100 ILE A C 1
ATOM 638 O O . ILE A 1 105 ? -31.558 56.588 14.249 1.00 30.72 100 ILE A O 1
ATOM 643 N N . GLY A 1 106 ? -31.672 55.195 12.485 1.00 28.77 101 GLY A N 1
ATOM 644 C CA . GLY A 1 106 ? -32.829 55.855 11.913 1.00 29.06 101 GLY A CA 1
ATOM 645 C C . GLY A 1 106 ? -34.087 55.553 12.701 1.00 29.29 101 GLY A C 1
ATOM 646 O O . GLY A 1 106 ? -35.125 56.176 12.493 1.00 34.54 101 GLY A O 1
ATOM 647 N N . LYS A 1 107 ? -33.998 54.590 13.613 1.00 29.10 102 LYS A N 1
ATOM 648 C CA . LYS A 1 107 ? -35.105 54.306 14.519 1.00 29.77 102 LYS A CA 1
ATOM 649 C C . LYS A 1 107 ? -35.314 55.437 15.524 1.00 30.22 102 LYS A C 1
ATOM 650 O O . LYS A 1 107 ? -36.404 55.597 16.071 1.00 30.73 102 LYS A O 1
ATOM 656 N N . ALA A 1 108 ? -34.268 56.223 15.759 1.00 34.05 103 ALA A N 1
ATOM 657 C CA . ALA A 1 108 ? -34.380 57.398 16.619 1.00 31.11 103 ALA A CA 1
ATOM 658 C C . ALA A 1 108 ? -34.944 58.567 15.820 1.00 31.51 103 ALA A C 1
ATOM 659 O O . ALA A 1 108 ? -34.271 59.570 15.594 1.00 33.23 103 ALA A O 1
ATOM 661 N N . SER A 1 109 ? -36.180 58.403 15.371 1.00 42.28 104 SER A N 1
ATOM 662 C CA . SER A 1 109 ? -36.905 59.427 14.635 1.00 44.98 104 SER A CA 1
ATOM 663 C C . SER A 1 109 ? -38.346 59.408 15.128 1.00 44.93 104 SER A C 1
ATOM 664 O O . SER A 1 109 ? -38.806 58.383 15.639 1.00 43.43 104 SER A O 1
ATOM 667 N N . PRO A 1 110 ? -39.063 60.537 15.002 1.00 40.27 105 PRO A N 1
ATOM 668 C CA . PRO A 1 110 ? -40.471 60.499 15.416 1.00 44.07 105 PRO A CA 1
ATOM 669 C C . PRO A 1 110 ? -41.253 59.448 14.628 1.00 46.42 105 PRO A C 1
ATOM 670 O O . PRO A 1 110 ? -42.150 58.793 15.179 1.00 50.62 105 PRO A O 1
ATOM 674 N N . ALA A 1 111 ? -40.863 59.254 13.370 1.00 48.03 106 ALA A N 1
ATOM 675 C CA . ALA A 1 111 ? -41.565 58.349 12.470 1.00 47.63 106 ALA A CA 1
ATOM 676 C C . ALA A 1 111 ? -41.545 56.910 12.968 1.00 45.56 106 ALA A C 1
ATOM 677 O O . ALA A 1 111 ? -42.537 56.195 12.841 1.00 47.24 106 ALA A O 1
ATOM 679 N N . PHE A 1 112 ? -40.428 56.493 13.557 1.00 39.22 107 PHE A N 1
ATOM 680 C CA . PHE A 1 112 ? -40.329 55.131 14.069 1.00 37.44 107 PHE A CA 1
ATOM 681 C C . PHE A 1 112 ? -40.803 54.991 15.512 1.00 37.44 107 PHE A C 1
ATOM 682 O O . PHE A 1 112 ? -41.482 54.023 15.855 1.00 38.24 107 PHE A O 1
ATOM 690 N N . GLN A 1 113 ? -40.433 55.948 16.359 1.00 39.09 108 GLN A N 1
ATOM 691 C CA . GLN A 1 113 ? -40.779 55.870 17.772 1.00 37.86 108 GLN A CA 1
ATOM 692 C C . GLN A 1 113 ? -42.287 55.950 17.974 1.00 38.73 108 GLN A C 1
ATOM 693 O O . GLN A 1 113 ? -42.825 55.354 18.907 1.00 41.11 108 GLN A O 1
ATOM 699 N N . LEU A 1 114 ? -42.967 56.669 17.085 1.00 42.42 109 LEU A N 1
ATOM 700 C CA . LEU A 1 114 ? -44.417 56.823 17.192 1.00 44.53 109 LEU A CA 1
ATOM 701 C C . LEU A 1 114 ? -45.195 55.671 16.547 1.00 49.30 109 LEU A C 1
ATOM 702 O O . LEU A 1 114 ? -46.423 55.650 16.585 1.00 54.79 109 LEU A O 1
ATOM 707 N N . GLN A 1 115 ? -44.477 54.712 15.966 1.00 56.84 110 GLN A N 1
ATOM 708 C CA . GLN A 1 115 ? -45.096 53.587 15.261 1.00 59.11 110 GLN A CA 1
ATOM 709 C C . GLN A 1 115 ? -45.902 52.680 16.182 1.00 61.64 110 GLN A C 1
ATOM 710 O O . GLN A 1 115 ? -46.720 51.887 15.720 1.00 67.44 110 GLN A O 1
ATOM 716 N N . LEU A 1 116 ? -45.658 52.790 17.481 1.00 50.73 111 LEU A N 1
ATOM 717 C CA . LEU A 1 116 ? -46.203 51.849 18.451 1.00 49.56 111 LEU A CA 1
ATOM 718 C C . LEU A 1 116 ? -47.722 51.718 18.456 1.00 52.98 111 LEU A C 1
ATOM 719 O O . LEU A 1 116 ? -48.462 52.681 18.259 1.00 53.52 111 LEU A O 1
ATOM 724 N N . ARG A 1 117 ? -48.161 50.487 18.677 1.00 65.77 112 ARG A N 1
ATOM 725 C CA . ARG A 1 117 ? -49.562 50.155 18.853 1.00 65.93 112 ARG A CA 1
ATOM 726 C C . ARG A 1 117 ? -50.046 50.735 20.176 1.00 64.60 112 ARG A C 1
ATOM 727 O O . ARG A 1 117 ? -49.356 50.631 21.191 1.00 61.28 112 ARG A O 1
ATOM 735 N N . PRO A 1 118 ? -51.241 51.345 20.171 1.00 67.05 113 PRO A N 1
ATOM 736 C CA . PRO A 1 118 ? -51.802 51.980 21.369 1.00 65.94 113 PRO A CA 1
ATOM 737 C C . PRO A 1 118 ? -51.967 50.998 22.527 1.00 67.30 113 PRO A C 1
ATOM 738 O O . PRO A 1 118 ? -51.840 51.395 23.687 1.00 69.10 113 PRO A O 1
ATOM 742 N N . GLU A 1 119 ? -52.246 49.738 22.216 1.00 68.99 114 GLU A N 1
ATOM 743 C CA . GLU A 1 119 ? -52.393 48.718 23.250 1.00 72.48 114 GLU A CA 1
ATOM 744 C C . GLU A 1 119 ? -51.056 48.237 23.820 1.00 74.45 114 GLU A C 1
ATOM 745 O O . GLU A 1 119 ? -51.023 47.557 24.841 1.00 78.67 114 GLU A O 1
ATOM 751 N N . GLN A 1 120 ? -49.952 48.571 23.163 1.00 79.21 115 GLN A N 1
ATOM 752 C CA . GLN A 1 120 ? -48.647 48.267 23.746 1.00 81.95 115 GLN A CA 1
ATOM 753 C C . GLN A 1 120 ? -47.983 49.481 24.396 1.00 77.37 115 GLN A C 1
ATOM 754 O O . GLN A 1 120 ? -46.853 49.398 24.876 1.00 76.20 115 GLN A O 1
ATOM 760 N N . GLY A 1 121 ? -48.698 50.601 24.414 1.00 71.20 116 GLY A N 1
ATOM 761 C CA . GLY A 1 121 ? -48.256 51.775 25.145 1.00 73.18 116 GLY A CA 1
ATOM 762 C C . GLY A 1 121 ? -47.583 52.845 24.310 1.00 68.98 116 GLY A C 1
ATOM 763 O O . GLY A 1 121 ? -46.514 53.336 24.672 1.00 72.69 116 GLY A O 1
ATOM 764 N N . ARG A 1 122 ? -48.202 53.212 23.193 1.00 49.36 117 ARG A N 1
ATOM 765 C CA . ARG A 1 122 ? -47.671 54.280 22.357 1.00 51.13 117 ARG A CA 1
ATOM 766 C C . ARG A 1 122 ? -47.656 55.611 23.110 1.00 47.46 117 ARG A C 1
ATOM 767 O O . ARG A 1 122 ? -46.741 56.422 22.946 1.00 46.54 117 ARG A O 1
ATOM 775 N N . GLU A 1 123 ? -48.659 55.815 23.958 1.00 54.39 118 GLU A N 1
ATOM 776 C CA . GLU A 1 123 ? -48.781 57.059 24.707 1.00 55.47 118 GLU A CA 1
ATOM 777 C C . GLU A 1 123 ? -47.668 57.253 25.735 1.00 57.37 118 GLU A C 1
ATOM 778 O O . GLU A 1 123 ? -47.231 58.377 25.977 1.00 59.12 118 GLU A O 1
ATOM 784 N N . LEU A 1 124 ? -47.198 56.157 26.325 1.00 47.45 119 LEU A N 1
ATOM 785 C CA . LEU A 1 124 ? -46.120 56.232 27.304 1.00 46.37 119 LEU A CA 1
ATOM 786 C C . LEU A 1 124 ? -44.848 56.716 26.632 1.00 48.59 119 LEU A C 1
ATOM 787 O O . LEU A 1 124 ? -44.130 57.566 27.164 1.00 53.20 119 LEU A O 1
ATOM 792 N N . VAL A 1 125 ? -44.586 56.174 25.449 1.00 49.20 120 VAL A N 1
ATOM 793 C CA . VAL A 1 125 ? -43.438 56.582 24.657 1.00 48.12 120 VAL A CA 1
ATOM 794 C C . VAL A 1 125 ? -43.586 58.028 24.206 1.00 46.29 120 VAL A C 1
ATOM 795 O O . VAL A 1 125 ? -42.617 58.787 24.204 1.00 43.87 120 VAL A O 1
ATOM 799 N N . ALA A 1 126 ? -44.811 58.419 23.869 1.00 45.35 121 ALA A N 1
ATOM 800 C CA . ALA A 1 126 ? -45.057 59.781 23.410 1.00 46.12 121 ALA A CA 1
ATOM 801 C C . ALA A 1 126 ? -44.797 60.798 24.518 1.00 46.95 121 ALA A C 1
ATOM 802 O O . ALA A 1 126 ? -44.173 61.836 24.283 1.00 45.28 121 ALA A O 1
ATOM 804 N N . ARG A 1 127 ? -45.265 60.494 25.725 1.00 61.34 122 ARG A N 1
ATOM 805 C CA . ARG A 1 127 ? -45.011 61.361 26.870 1.00 62.02 122 ARG A CA 1
ATOM 806 C C . ARG A 1 127 ? -43.525 61.362 27.210 1.00 57.10 122 ARG A C 1
ATOM 807 O O . ARG A 1 127 ? -42.968 62.378 27.629 1.00 58.97 122 ARG A O 1
ATOM 815 N N . ARG A 1 128 ? -42.890 60.215 26.999 1.00 45.78 123 ARG A N 1
ATOM 816 C CA . ARG A 1 128 ? -41.472 60.049 27.276 1.00 44.43 123 ARG A CA 1
ATOM 817 C C . ARG A 1 128 ? -40.623 60.928 26.363 1.00 47.42 123 ARG A C 1
ATOM 818 O O . ARG A 1 128 ? -39.623 61.504 26.792 1.00 52.49 123 ARG A O 1
ATOM 826 N N . LEU A 1 129 ? -41.041 61.048 25.106 1.00 42.07 124 LEU A N 1
ATOM 827 C CA . LEU A 1 129 ? -40.328 61.879 24.141 1.00 43.29 124 LEU A CA 1
ATOM 828 C C . LEU A 1 129 ? -40.662 63.349 24.353 1.00 46.14 124 LEU A C 1
ATOM 829 O O . LEU A 1 129 ? -39.812 64.223 24.178 1.00 38.90 124 LEU A O 1
ATOM 834 N N . ARG A 1 130 ? -41.913 63.613 24.718 1.00 60.20 125 ARG A N 1
ATOM 835 C CA . ARG A 1 130 ? -42.368 64.973 24.963 1.00 58.38 125 ARG A CA 1
ATOM 836 C C . ARG A 1 130 ? -41.659 65.588 26.161 1.00 59.18 125 ARG A C 1
ATOM 837 O O . ARG A 1 130 ? -41.389 66.790 26.181 1.00 55.48 125 ARG A O 1
ATOM 845 N N . ASP A 1 131 ? -41.351 64.759 27.155 1.00 58.92 126 ASP A N 1
ATOM 846 C CA . ASP A 1 131 ? -40.631 65.227 28.334 1.00 58.46 126 ASP A CA 1
ATOM 847 C C . ASP A 1 131 ? -39.210 65.636 27.964 1.00 55.95 126 ASP A C 1
ATOM 848 O O . ASP A 1 131 ? -38.621 66.522 28.585 1.00 53.31 126 ASP A O 1
ATOM 853 N N . ALA A 1 132 ? -38.678 64.994 26.928 1.00 45.58 127 ALA A N 1
ATOM 854 C CA . ALA A 1 132 ? -37.326 65.262 26.456 1.00 44.16 127 ALA A CA 1
ATOM 855 C C . ALA A 1 132 ? -37.283 66.475 25.528 1.00 46.24 127 ALA A C 1
ATOM 856 O O . ALA A 1 132 ? -36.207 66.908 25.116 1.00 48.21 127 ALA A O 1
ATOM 858 N N . GLY A 1 133 ? -38.453 67.018 25.203 1.00 44.41 128 GLY A N 1
ATOM 859 C CA . GLY A 1 133 ? -38.536 68.179 24.334 1.00 47.52 128 GLY A CA 1
ATOM 860 C C . GLY A 1 133 ? -38.483 67.854 22.851 1.00 50.45 128 GLY A C 1
ATOM 861 O O . GLY A 1 133 ? -38.356 68.748 22.014 1.00 49.68 128 GLY A O 1
ATOM 862 N N . LEU A 1 134 ? -38.564 66.569 22.522 1.00 46.62 129 LEU A N 1
ATOM 863 C CA . LEU A 1 134 ? -38.569 66.150 21.129 1.00 46.86 129 LEU A CA 1
ATOM 864 C C . LEU A 1 134 ? -39.923 66.436 20.484 1.00 48.38 129 LEU A C 1
ATOM 865 O O . LEU A 1 134 ? -40.954 65.968 20.968 1.00 48.57 129 LEU A O 1
ATOM 870 N N . PRO A 1 135 ? -39.924 67.213 19.389 1.00 54.53 130 PRO A N 1
ATOM 871 C CA . PRO A 1 135 ? -41.141 67.469 18.610 1.00 55.77 130 PRO A CA 1
ATOM 872 C C . PRO A 1 135 ? -41.694 66.185 18.002 1.00 55.45 130 PRO A C 1
ATOM 873 O O . PRO A 1 135 ? -40.919 65.316 17.609 1.00 53.46 130 PRO A O 1
ATOM 877 N N . LEU A 1 136 ? -43.015 66.075 17.915 1.00 61.54 131 LEU A N 1
ATOM 878 C CA . LEU A 1 136 ? -43.644 64.877 17.368 1.00 60.87 131 LEU A CA 1
ATOM 879 C C . LEU A 1 136 ? -44.316 65.147 16.022 1.00 61.58 131 LEU A C 1
ATOM 880 O O . LEU A 1 136 ? -44.983 66.165 15.845 1.00 64.80 131 LEU A O 1
ATOM 885 N N . PHE A 1 137 ? -44.141 64.224 15.082 1.00 51.13 132 PHE A N 1
ATOM 886 C CA . PHE A 1 137 ? -44.780 64.317 13.773 1.00 48.15 132 PHE A CA 1
ATOM 887 C C . PHE A 1 137 ? -45.297 62.935 13.388 1.00 52.97 132 PHE A C 1
ATOM 888 O O . PHE A 1 137 ? -44.714 61.922 13.775 1.00 52.96 132 PHE A O 1
ATOM 896 N N . ASN A 1 138 ? -46.389 62.891 12.630 1.00 76.01 133 ASN A N 1
ATOM 897 C CA . ASN A 1 138 ? -46.960 61.615 12.202 1.00 79.68 133 ASN A CA 1
ATOM 898 C C . ASN A 1 138 ? -46.474 61.119 10.837 1.00 77.95 133 ASN A C 1
ATOM 899 O O . ASN A 1 138 ? -46.962 60.109 10.329 1.00 81.71 133 ASN A O 1
ATOM 904 N N . ALA A 1 139 ? -45.523 61.836 10.243 1.00 59.22 134 ALA A N 1
ATOM 905 C CA . ALA A 1 139 ? -44.957 61.444 8.954 1.00 58.19 134 ALA A CA 1
ATOM 906 C C . ALA A 1 139 ? -44.224 60.104 9.043 1.00 59.45 134 ALA A C 1
ATOM 907 O O . ALA A 1 139 ? -43.581 59.807 10.048 1.00 61.01 134 ALA A O 1
ATOM 909 N N . ARG A 1 140 ? -44.331 59.297 7.991 1.00 58.54 135 ARG A N 1
ATOM 910 C CA . ARG A 1 140 ? -43.713 57.973 7.971 1.00 56.73 135 ARG A CA 1
ATOM 911 C C . ARG A 1 140 ? -42.568 57.849 6.967 1.00 54.30 135 ARG A C 1
ATOM 912 O O . ARG A 1 140 ? -42.591 58.465 5.900 1.00 56.01 135 ARG A O 1
ATOM 920 N N . ALA A 1 141 ? -41.566 57.051 7.326 1.00 42.76 136 ALA A N 1
ATOM 921 C CA . ALA A 1 141 ? -40.470 56.705 6.425 1.00 42.19 136 ALA A CA 1
ATOM 922 C C . ALA A 1 141 ? -39.753 55.474 6.968 1.00 42.46 136 ALA A C 1
ATOM 923 O O . ALA A 1 141 ? -39.637 55.322 8.183 1.00 44.71 136 ALA A O 1
ATOM 925 N N . PRO A 1 142 ? -39.277 54.586 6.074 1.00 39.67 137 PRO A N 1
ATOM 926 C CA . PRO A 1 142 ? -38.566 53.394 6.557 1.00 36.95 137 PRO A CA 1
ATOM 927 C C . PRO A 1 142 ? -37.323 53.804 7.336 1.00 37.57 137 PRO A C 1
ATOM 928 O O . PRO A 1 142 ? -36.634 54.735 6.924 1.00 35.65 137 PRO A O 1
ATOM 932 N N . HIS A 1 143 ? -37.023 53.104 8.425 1.00 37.97 138 HIS A N 1
ATOM 933 C CA . HIS A 1 143 ? -35.954 53.548 9.312 1.00 38.98 138 HIS A CA 1
ATOM 934 C C . HIS A 1 143 ? -34.552 53.401 8.725 1.00 41.76 138 HIS A C 1
ATOM 935 O O . HIS A 1 143 ? -33.640 54.121 9.122 1.00 39.80 138 HIS A O 1
ATOM 942 N N . GLY A 1 144 ? -34.378 52.476 7.783 1.00 38.39 139 GLY A N 1
ATOM 943 C CA . GLY A 1 144 ? -33.079 52.285 7.163 1.00 36.59 139 GLY A CA 1
ATOM 944 C C . GLY A 1 144 ? -32.704 53.432 6.245 1.00 36.84 139 GLY A C 1
ATOM 945 O O . GLY A 1 144 ? -31.542 53.849 6.185 1.00 34.86 139 GLY A O 1
ATOM 946 N N . THR A 1 145 ? -33.702 53.964 5.547 1.00 28.74 140 THR A N 1
ATOM 947 C CA . THR A 1 145 ? -33.496 55.118 4.685 1.00 31.21 140 THR A CA 1
ATOM 948 C C . THR A 1 145 ? -33.141 56.330 5.535 1.00 33.10 140 THR A C 1
ATOM 949 O O . THR A 1 145 ? -32.269 57.128 5.175 1.00 34.32 140 THR A O 1
ATOM 953 N N . ILE A 1 146 ? -33.798 56.438 6.686 1.00 32.15 141 ILE A N 1
ATOM 954 C CA . ILE A 1 146 ? -33.511 57.511 7.620 1.00 34.33 141 ILE A CA 1
ATOM 955 C C . ILE A 1 146 ? -32.091 57.343 8.141 1.00 37.06 141 ILE A C 1
ATOM 956 O O . ILE A 1 146 ? -31.357 58.322 8.293 1.00 37.23 141 ILE A O 1
ATOM 961 N N . SER A 1 147 ? -31.689 56.092 8.353 1.00 28.56 142 SER A N 1
ATOM 962 C CA . SER A 1 147 ? -30.354 55.812 8.859 1.00 31.01 142 SER A CA 1
ATOM 963 C C . SER A 1 147 ? -29.315 56.262 7.851 1.00 30.08 142 SER A C 1
ATOM 964 O O . SER A 1 147 ? -28.291 56.843 8.219 1.00 32.36 142 SER A O 1
ATOM 967 N N . ALA A 1 148 ? -29.598 56.027 6.574 1.00 28.44 143 ALA A N 1
ATOM 968 C CA . ALA A 1 148 ? -28.683 56.453 5.527 1.00 28.55 143 ALA A CA 1
ATOM 969 C C . ALA A 1 148 ? -28.609 57.972 5.509 1.00 29.31 143 ALA A C 1
ATOM 970 O O . ALA A 1 148 ? -27.521 58.555 5.433 1.00 30.42 143 ALA A O 1
ATOM 972 N N . ASN A 1 149 ? -29.774 58.606 5.630 1.00 37.83 144 ASN A N 1
ATOM 973 C CA . ASN A 1 149 ? -29.855 60.060 5.573 1.00 37.32 144 ASN A CA 1
ATOM 974 C C . ASN A 1 149 ? -29.123 60.764 6.709 1.00 41.02 144 ASN A C 1
ATOM 975 O O . ASN A 1 149 ? -28.554 61.836 6.506 1.00 38.19 144 ASN A O 1
ATOM 980 N N . VAL A 1 150 ? -29.127 60.173 7.903 1.00 43.69 145 VAL A N 1
ATOM 981 C CA . VAL A 1 150 ? -28.404 60.799 9.008 1.00 45.27 145 VAL A CA 1
ATOM 982 C C . VAL A 1 150 ? -26.917 60.442 8.983 1.00 45.35 145 VAL A C 1
ATOM 983 O O . VAL A 1 150 ? -26.069 61.298 9.236 1.00 44.24 145 VAL A O 1
ATOM 987 N N . LEU A 1 151 ? -26.601 59.191 8.655 1.00 32.20 146 LEU A N 1
ATOM 988 C CA . LEU A 1 151 ? -25.209 58.752 8.638 1.00 35.19 146 LEU A CA 1
ATOM 989 C C . LEU A 1 151 ? -24.372 59.417 7.544 1.00 37.54 146 LEU A C 1
ATOM 990 O O . LEU A 1 151 ? -23.183 59.689 7.750 1.00 35.55 146 LEU A O 1
ATOM 995 N N . GLU A 1 152 ? -24.994 59.719 6.405 1.00 43.84 147 GLU A N 1
ATOM 996 C CA . GLU A 1 152 ? -24.244 60.280 5.280 1.00 43.78 147 GLU A CA 1
ATOM 997 C C . GLU A 1 152 ? -23.668 61.660 5.595 1.00 44.34 147 GLU A C 1
ATOM 998 O O . GLU A 1 152 ? -22.680 62.077 4.992 1.00 45.37 147 GLU A O 1
ATOM 1004 N N . THR A 1 153 ? -24.285 62.365 6.538 1.00 43.41 148 THR A N 1
ATOM 1005 C CA . THR A 1 153 ? -23.741 63.638 6.998 1.00 43.22 148 THR A CA 1
ATOM 1006 C C . THR A 1 153 ? -22.973 63.485 8.312 1.0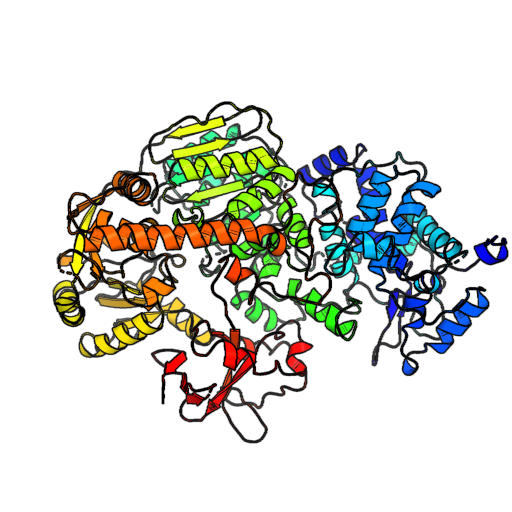0 44.86 148 THR A C 1
ATOM 1007 O O . THR A 1 153 ? -21.837 63.951 8.431 1.00 47.87 148 THR A O 1
ATOM 1011 N N . VAL A 1 154 ? -23.587 62.819 9.289 1.00 38.62 149 VAL A N 1
ATOM 1012 C CA . VAL A 1 154 ? -23.007 62.727 10.628 1.00 37.49 149 VAL A CA 1
ATOM 1013 C C . VAL A 1 154 ? -21.666 61.992 10.649 1.00 35.27 149 VAL A C 1
ATOM 1014 O O . VAL A 1 154 ? -20.760 62.369 11.394 1.00 39.12 149 VAL A O 1
ATOM 1018 N N . LEU A 1 155 ? -21.511 60.980 9.800 1.00 40.15 150 LEU A N 1
ATOM 1019 C CA . LEU A 1 155 ? -20.258 60.228 9.785 1.00 44.05 150 LEU A CA 1
ATOM 1020 C C . LEU A 1 155 ? -19.092 61.109 9.337 1.00 43.24 150 LEU A C 1
ATOM 1021 O O . LEU A 1 155 ? -17.933 60.835 9.651 1.00 43.19 150 LEU A O 1
ATOM 1026 N N . ALA A 1 156 ? -19.413 62.173 8.609 1.00 41.70 151 ALA A N 1
ATOM 1027 C CA . ALA A 1 156 ? -18.411 63.139 8.176 1.00 43.88 151 ALA A CA 1
ATOM 1028 C C . ALA A 1 156 ? -18.232 64.277 9.185 1.00 44.96 151 ALA A C 1
ATOM 1029 O O . ALA A 1 156 ? -17.129 64.495 9.687 1.00 46.12 151 ALA A O 1
ATOM 1031 N N . ASP A 1 157 ? -19.318 64.988 9.485 1.00 42.34 152 ASP A N 1
ATOM 1032 C CA . ASP A 1 157 ? -19.251 66.180 10.336 1.00 40.62 152 ASP A CA 1
ATOM 1033 C C . ASP A 1 157 ? -18.784 65.893 11.757 1.00 45.58 152 ASP A C 1
ATOM 1034 O O . ASP A 1 157 ? -18.148 66.737 12.386 1.00 52.34 152 ASP A O 1
ATOM 1039 N N . VAL A 1 158 ? -19.100 64.706 12.259 1.00 49.76 153 VAL A N 1
ATOM 1040 C CA . VAL A 1 158 ? -18.764 64.350 13.631 1.00 47.72 153 VAL A CA 1
ATOM 1041 C C . VAL A 1 158 ? -17.553 63.431 13.689 1.00 50.76 153 VAL A C 1
ATOM 1042 O O . VAL A 1 158 ? -16.532 63.767 14.286 1.00 52.76 153 VAL A O 1
ATOM 1046 N N . PHE A 1 159 ? -17.675 62.268 13.059 1.00 48.01 154 PHE A N 1
ATOM 1047 C CA . PHE A 1 159 ? -16.659 61.226 13.176 1.00 43.71 154 PHE A CA 1
ATOM 1048 C C . PHE A 1 159 ? -15.481 61.385 12.216 1.00 47.00 154 PHE A C 1
ATOM 1049 O O . PHE A 1 159 ? -14.518 60.627 12.280 1.00 48.53 154 PHE A O 1
ATOM 1057 N N . GLY A 1 160 ? -15.562 62.373 11.330 1.00 54.93 155 GLY A N 1
ATOM 1058 C CA . GLY A 1 160 ? -14.415 62.768 10.530 1.00 52.23 155 GLY A CA 1
ATOM 1059 C C . GLY A 1 160 ? -14.105 61.934 9.300 1.00 51.57 155 GLY A C 1
ATOM 1060 O O . GLY A 1 160 ? -13.037 62.080 8.706 1.00 51.32 155 GLY A O 1
ATOM 1061 N N . LEU A 1 161 ? -15.020 61.051 8.919 1.00 49.33 156 LEU A N 1
ATOM 1062 C CA . LEU A 1 161 ? -14.856 60.277 7.695 1.00 47.76 156 LEU A CA 1
ATOM 1063 C C . LEU A 1 161 ? -15.016 61.178 6.474 1.00 48.20 156 LEU A C 1
ATOM 1064 O O . LEU A 1 161 ? -15.694 62.203 6.536 1.00 50.08 156 LEU A O 1
ATOM 1069 N N . SER A 1 162 ? -14.378 60.799 5.371 1.00 41.09 157 SER A N 1
ATOM 1070 C CA . SER A 1 162 ? -14.533 61.514 4.109 1.00 42.69 157 SER A CA 1
ATOM 1071 C C . SER A 1 162 ? -15.974 61.371 3.636 1.00 45.21 157 SER A C 1
ATOM 1072 O O . SER A 1 162 ? -16.648 60.399 3.982 1.00 48.43 157 SER A O 1
ATOM 1075 N N . GLY A 1 163 ? -16.453 62.343 2.865 1.00 44.03 158 GLY A N 1
ATOM 1076 C CA . GLY A 1 163 ? -17.851 62.363 2.473 1.00 44.57 158 GLY A CA 1
ATOM 1077 C C . GLY A 1 163 ? -18.268 61.148 1.666 1.00 43.80 158 GLY A C 1
ATOM 1078 O O . GLY A 1 163 ? -19.392 60.656 1.809 1.00 51.24 158 GLY A O 1
ATOM 1079 N N . ARG A 1 164 ? -17.362 60.645 0.833 1.00 42.80 159 ARG A N 1
ATOM 1080 C CA . ARG A 1 164 ? -17.635 59.422 0.090 1.00 47.29 159 ARG A CA 1
ATOM 1081 C C . ARG A 1 164 ? -17.735 58.217 1.020 1.00 45.06 159 ARG A C 1
ATOM 1082 O O . ARG A 1 164 ? -18.572 57.337 0.816 1.00 46.55 159 ARG A O 1
ATOM 1090 N N . SER A 1 165 ? -16.891 58.193 2.049 1.00 41.97 160 SER A N 1
ATOM 1091 C CA . SER A 1 165 ? -16.886 57.089 3.002 1.00 38.91 160 SER A CA 1
ATOM 1092 C C . SER A 1 165 ? -18.169 57.101 3.808 1.00 40.25 160 SER A C 1
ATOM 1093 O O . SER A 1 165 ? -18.801 56.060 4.018 1.00 42.64 160 SER A O 1
ATOM 1096 N N . ALA A 1 166 ? -18.557 58.296 4.242 1.00 37.99 161 ALA A N 1
ATOM 1097 C CA . ALA A 1 166 ? -19.760 58.464 5.040 1.00 42.96 161 ALA A CA 1
ATOM 1098 C C . ALA A 1 166 ? -20.989 58.098 4.224 1.00 42.51 161 ALA A C 1
ATOM 1099 O O . ALA A 1 166 ? -21.936 57.502 4.740 1.00 45.10 161 ALA A O 1
ATOM 1101 N N . ARG A 1 167 ? -20.946 58.421 2.937 1.00 41.33 162 ARG A N 1
ATOM 1102 C CA . ARG A 1 167 ? -22.069 58.154 2.055 1.00 43.15 162 ARG A CA 1
ATOM 1103 C C . ARG A 1 167 ? -22.202 56.653 1.794 1.00 42.47 162 ARG A C 1
ATOM 1104 O O . ARG A 1 167 ? -23.298 56.082 1.884 1.00 44.26 162 ARG A O 1
ATOM 1112 N N . TRP A 1 168 ? -21.072 56.019 1.494 1.00 39.27 163 TRP A N 1
ATOM 1113 C CA . TRP A 1 168 ? -21.040 54.595 1.180 1.00 39.67 163 TRP A CA 1
ATOM 1114 C C . TRP A 1 168 ? -21.481 53.766 2.379 1.00 40.19 163 TRP A C 1
ATOM 1115 O O . TRP A 1 168 ? -22.328 52.866 2.249 1.00 39.12 163 TRP A O 1
ATOM 1126 N N . VAL A 1 169 ? -20.926 54.085 3.548 1.00 28.96 164 VAL A N 1
ATOM 1127 C CA . VAL A 1 169 ? -21.320 53.389 4.764 1.00 28.51 164 VAL A CA 1
ATOM 1128 C C . VAL A 1 169 ? -22.795 53.645 5.053 1.00 28.17 164 VAL A C 1
ATOM 1129 O O . VAL A 1 169 ? -23.517 52.729 5.442 1.00 27.64 164 VAL A O 1
ATOM 1133 N N . ALA A 1 170 ? -23.257 54.869 4.797 1.00 29.54 165 ALA A N 1
ATOM 1134 C CA . ALA A 1 170 ? -24.650 55.208 5.085 1.00 31.91 165 ALA A CA 1
ATOM 1135 C C . ALA A 1 170 ? -25.632 54.380 4.257 1.00 33.34 165 ALA A C 1
ATOM 1136 O O . ALA A 1 170 ? -26.605 53.845 4.796 1.00 32.39 165 ALA A O 1
ATOM 1138 N N . PHE A 1 171 ? -25.361 54.260 2.958 1.00 27.95 166 PHE A N 1
ATOM 1139 C CA . PHE A 1 171 ? -26.246 53.512 2.068 1.00 27.54 166 PHE A CA 1
ATOM 1140 C C . PHE A 1 171 ? -26.171 52.006 2.312 1.00 26.89 166 PHE A C 1
ATOM 1141 O O . PHE A 1 171 ? -27.206 51.324 2.414 1.00 26.47 166 PHE A O 1
ATOM 1149 N N . ALA A 1 172 ? -24.945 51.497 2.430 1.00 28.89 167 ALA A N 1
ATOM 1150 C CA . ALA A 1 172 ? -24.745 50.073 2.653 1.00 29.17 167 ALA A CA 1
ATOM 1151 C C . ALA A 1 172 ? -25.436 49.645 3.941 1.00 32.02 167 ALA A C 1
ATOM 1152 O O . ALA A 1 172 ? -26.221 48.700 3.959 1.00 36.09 167 ALA A O 1
ATOM 1154 N N . VAL A 1 173 ? -25.157 50.370 5.013 1.00 34.44 168 VAL A N 1
ATOM 1155 C CA . VAL A 1 173 ? -25.747 50.079 6.312 1.00 38.17 168 VAL A CA 1
ATOM 1156 C C . VAL A 1 173 ? -27.262 50.293 6.298 1.00 35.71 168 VAL A C 1
ATOM 1157 O O . VAL A 1 173 ? -28.006 49.590 6.980 1.00 30.98 168 VAL A O 1
ATOM 1161 N N . GLY A 1 174 ? -27.715 51.236 5.477 1.00 36.25 169 GLY A N 1
ATOM 1162 C CA . GLY A 1 174 ? -29.122 51.584 5.429 1.00 32.36 169 GLY A CA 1
ATOM 1163 C C . GLY A 1 174 ? -29.933 50.593 4.623 1.00 34.23 169 GLY A C 1
ATOM 1164 O O . GLY A 1 174 ? -31.164 50.614 4.648 1.00 34.00 169 GLY A O 1
ATOM 1165 N N . GLY A 1 175 ? -29.242 49.713 3.908 1.00 39.74 170 GLY A N 1
ATOM 1166 C CA . GLY A 1 175 ? -29.916 48.692 3.125 1.00 36.84 170 GLY A CA 1
ATOM 1167 C C . GLY A 1 175 ? -30.225 47.387 3.845 1.00 33.95 170 GLY A C 1
ATOM 1168 O O . GLY A 1 175 ? -30.658 46.425 3.212 1.00 33.50 170 GLY A O 1
ATOM 1169 N N . HIS A 1 176 ? -30.026 47.349 5.160 1.00 26.11 171 HIS A N 1
ATOM 1170 C CA . HIS A 1 176 ? -30.012 46.082 5.900 1.00 32.93 171 HIS A CA 1
ATOM 1171 C C . HIS A 1 176 ? -31.297 45.253 5.832 1.00 30.65 171 HIS A C 1
ATOM 1172 O O . HIS A 1 176 ? -31.256 44.035 5.995 1.00 27.89 171 HIS A O 1
ATOM 1179 N N . HIS A 1 177 ? -32.428 45.901 5.587 1.00 25.73 172 HIS A N 1
ATOM 1180 C CA . HIS A 1 177 ? -33.702 45.188 5.531 1.00 25.78 172 HIS A CA 1
ATOM 1181 C C . HIS A 1 177 ? -34.039 44.527 4.193 1.00 33.69 172 HIS A C 1
ATOM 1182 O O . HIS A 1 177 ? -35.090 43.902 4.063 1.00 37.42 172 HIS A O 1
ATOM 1189 N N . GLY A 1 178 ? -33.170 44.670 3.198 1.00 33.55 173 GLY A N 1
ATOM 1190 C CA . GLY A 1 178 ? -33.366 43.955 1.950 1.00 35.99 173 GLY A CA 1
ATOM 1191 C C . GLY A 1 178 ? -32.758 44.598 0.722 1.00 39.61 173 GLY A C 1
ATOM 1192 O O . GLY A 1 178 ? -32.212 43.909 -0.143 1.00 37.48 173 GLY A O 1
ATOM 1193 N N . PHE A 1 179 ? -32.862 45.920 0.637 1.00 37.31 174 PHE A N 1
ATOM 1194 C CA . PHE A 1 179 ? -32.307 46.656 -0.488 1.00 28.47 174 PHE A CA 1
ATOM 1195 C C . PHE A 1 179 ? -31.657 47.938 -0.003 1.00 31.14 174 PHE A C 1
ATOM 1196 O O . PHE A 1 179 ? -32.204 48.627 0.857 1.00 32.81 174 PHE A O 1
ATOM 1204 N N . VAL A 1 180 ? -30.495 48.269 -0.556 1.00 36.96 175 VAL A N 1
ATOM 1205 C CA . VAL A 1 180 ? -29.903 49.566 -0.271 1.00 39.03 175 VAL A CA 1
ATOM 1206 C C . VAL A 1 180 ? -30.760 50.639 -0.935 1.00 41.80 175 VAL A C 1
ATOM 1207 O O . VAL A 1 180 ? -31.240 50.456 -2.054 1.00 44.63 175 VAL A O 1
ATOM 1211 N N . PRO A 1 181 ? -30.984 51.753 -0.227 1.00 39.51 176 PRO A N 1
ATOM 1212 C CA . PRO A 1 181 ? -31.889 52.806 -0.695 1.00 35.07 176 PRO A CA 1
ATOM 1213 C C . PRO A 1 181 ? -31.400 53.436 -1.989 1.00 34.73 176 PRO A C 1
ATOM 1214 O O . PRO A 1 181 ? -30.194 53.504 -2.222 1.00 35.42 176 PRO A O 1
ATOM 1218 N N . SER A 1 182 ? -32.335 53.851 -2.836 1.00 34.80 177 SER A N 1
ATOM 1219 C CA . SER A 1 182 ? -32.009 54.632 -4.021 1.00 34.65 177 SER A CA 1
ATOM 1220 C C . SER A 1 182 ? -31.624 56.046 -3.605 1.00 40.41 177 SER A C 1
ATOM 1221 O O . SER A 1 182 ? -31.989 56.502 -2.518 1.00 39.19 177 SER A O 1
ATOM 1224 N N . TYR A 1 183 ? -30.867 56.723 -4.463 1.00 47.35 178 TYR A N 1
ATOM 1225 C CA . TYR A 1 183 ? -30.362 58.062 -4.175 1.00 46.63 178 TYR A CA 1
ATOM 1226 C C . TYR A 1 183 ? -31.488 59.052 -3.864 1.00 45.23 178 TYR A C 1
ATOM 1227 O O . TYR A 1 183 ? -31.394 59.832 -2.912 1.00 47.87 178 TYR A O 1
ATOM 1236 N N . ASP A 1 184 ? -32.559 59.000 -4.651 1.00 38.33 179 ASP A N 1
ATOM 1237 C CA . ASP A 1 184 ? -33.693 59.901 -4.459 1.00 39.72 179 ASP A CA 1
ATOM 1238 C C . ASP A 1 184 ? -34.454 59.653 -3.158 1.00 44.16 179 ASP A C 1
ATOM 1239 O O . ASP A 1 184 ? -35.024 60.580 -2.584 1.00 44.47 179 ASP A O 1
ATOM 1244 N N . GLU A 1 185 ? -34.474 58.402 -2.704 1.00 49.14 180 GLU A N 1
ATOM 1245 C CA . GLU A 1 185 ? -35.167 58.063 -1.467 1.00 48.77 180 GLU A CA 1
ATOM 1246 C C . GLU A 1 185 ? -34.508 58.732 -0.271 1.00 47.59 180 GLU A C 1
ATOM 1247 O O . GLU A 1 185 ? -35.179 59.133 0.679 1.00 50.50 180 GLU A O 1
ATOM 1253 N N . VAL A 1 186 ? -33.188 58.852 -0.331 1.00 37.29 181 VAL A N 1
ATOM 1254 C CA . VAL A 1 186 ? -32.423 59.397 0.779 1.00 38.56 181 VAL A CA 1
ATOM 1255 C C . VAL A 1 186 ? -32.250 60.909 0.684 1.00 44.77 181 VAL A C 1
ATOM 1256 O O . VAL A 1 186 ? -32.343 61.616 1.692 1.00 46.26 181 VAL A O 1
ATOM 1260 N N . ARG A 1 187 ? -32.029 61.406 -0.530 1.00 56.18 182 ARG A N 1
ATOM 1261 C CA . ARG A 1 187 ? -31.606 62.794 -0.704 1.00 56.64 182 ARG A CA 1
ATOM 1262 C C . ARG A 1 187 ? -32.626 63.717 -1.372 1.00 57.99 182 ARG A C 1
ATOM 1263 O O . ARG A 1 187 ? -32.303 64.854 -1.708 1.00 60.59 182 ARG A O 1
ATOM 1271 N N . ARG A 1 188 ? -33.851 63.239 -1.564 1.00 64.79 183 ARG A N 1
ATOM 1272 C CA . ARG A 1 188 ? -34.870 64.049 -2.225 1.00 64.68 183 ARG A CA 1
ATOM 1273 C C . ARG A 1 188 ? -36.277 63.803 -1.690 1.00 66.93 183 ARG A C 1
ATOM 1274 O O . ARG A 1 188 ? -36.939 64.726 -1.217 1.00 75.91 183 ARG A O 1
ATOM 1282 N N . ASP A 1 189 ? -36.727 62.557 -1.776 1.00 61.12 184 ASP A N 1
ATOM 1283 C CA . ASP A 1 189 ? -38.111 62.211 -1.465 1.00 63.23 184 ASP A CA 1
ATOM 1284 C C . ASP A 1 189 ? -38.383 61.958 0.018 1.00 62.51 184 ASP A C 1
ATOM 1285 O O . ASP A 1 189 ? -39.521 61.700 0.408 1.00 64.34 184 ASP A O 1
ATOM 1290 N N . LEU A 1 190 ? -37.339 62.018 0.838 1.00 54.06 185 LEU A N 1
ATOM 1291 C CA . LEU A 1 190 ? -37.492 61.807 2.274 1.00 51.13 185 LEU A CA 1
ATOM 1292 C C . LEU A 1 190 ? -38.057 63.049 2.967 1.00 53.28 185 LEU A C 1
ATOM 1293 O O . LEU A 1 190 ? -37.459 64.125 2.914 1.00 51.39 185 LEU A O 1
ATOM 1298 N N . ASP A 1 191 ? -39.216 62.900 3.607 1.00 52.99 186 ASP A N 1
ATOM 1299 C CA . ASP A 1 191 ? -39.817 63.997 4.361 1.00 53.74 186 ASP A CA 1
ATOM 1300 C C . ASP A 1 191 ? -38.965 64.349 5.582 1.00 55.30 186 ASP A C 1
ATOM 1301 O O . ASP A 1 191 ? -38.528 63.466 6.322 1.00 57.07 186 ASP A O 1
ATOM 1306 N N . GLN A 1 192 ? -38.752 65.643 5.800 1.00 56.67 187 GLN A N 1
ATOM 1307 C CA . GLN A 1 192 ? -37.982 66.106 6.950 1.00 58.02 187 GLN A CA 1
ATOM 1308 C C . GLN A 1 192 ? -38.673 65.839 8.282 1.00 58.81 187 GLN A C 1
ATOM 1309 O O . GLN A 1 192 ? -38.013 65.618 9.297 1.00 61.56 187 GLN A O 1
ATOM 1315 N N . GLN A 1 193 ? -40.002 65.864 8.275 1.00 52.45 188 GLN A N 1
ATOM 1316 C CA . GLN A 1 193 ? -40.772 65.600 9.485 1.00 49.75 188 GLN A CA 1
ATOM 1317 C C . GLN A 1 193 ? -40.624 64.154 9.946 1.00 48.22 188 GLN A C 1
ATOM 1318 O O . GLN A 1 193 ? -40.740 63.859 11.134 1.00 47.35 188 GLN A O 1
ATOM 1324 N N . ALA A 1 194 ? -40.380 63.252 9.001 1.00 50.85 189 ALA A N 1
ATOM 1325 C CA . ALA A 1 194 ? -40.164 61.852 9.339 1.00 49.64 189 ALA A CA 1
ATOM 1326 C C . ALA A 1 194 ? -38.843 61.662 10.079 1.00 48.21 189 ALA A C 1
ATOM 1327 O O . ALA A 1 194 ? -38.762 60.903 11.045 1.00 48.43 189 ALA A O 1
ATOM 1329 N N . VAL A 1 195 ? -37.812 62.364 9.622 1.00 35.62 190 VAL A N 1
ATOM 1330 C CA . VAL A 1 195 ? -36.489 62.268 10.226 1.00 42.85 190 VAL A CA 1
ATOM 1331 C C . VAL A 1 195 ? -36.394 63.123 11.482 1.00 43.82 190 VAL A C 1
ATOM 1332 O O . VAL A 1 195 ? -35.861 62.694 12.506 1.00 40.42 190 VAL A O 1
ATOM 1336 N N . GLY A 1 196 ? -36.923 64.338 11.392 1.00 51.65 191 GLY A N 1
ATOM 1337 C CA . GLY A 1 196 ? -36.811 65.298 12.470 1.00 50.57 191 GLY A CA 1
ATOM 1338 C C . GLY A 1 196 ? -35.483 66.017 12.359 1.00 54.34 191 GLY A C 1
ATOM 1339 O O . GLY A 1 196 ? -34.631 65.637 11.556 1.00 59.88 191 GLY A O 1
ATOM 1340 N N . TRP A 1 197 ? -35.297 67.046 13.176 1.00 59.78 192 TRP A N 1
ATOM 1341 C CA . TRP A 1 197 ? -34.059 67.811 13.170 1.00 58.08 192 TRP A CA 1
ATOM 1342 C C . TRP A 1 197 ? -33.882 68.510 14.504 1.00 61.78 192 TRP A C 1
ATOM 1343 O O . TRP A 1 197 ? -34.776 68.474 15.352 1.00 66.76 192 TRP A O 1
ATOM 1354 N N . GLY A 1 198 ? -32.723 69.131 14.695 1.00 56.37 193 GLY A N 1
ATOM 1355 C CA . GLY A 1 198 ? -32.447 69.850 15.923 1.00 54.55 193 GLY A CA 1
ATOM 1356 C C . GLY A 1 198 ? -32.292 68.913 17.104 1.00 55.08 193 GLY A C 1
ATOM 1357 O O . GLY A 1 198 ? -31.220 68.348 17.322 1.00 57.92 193 GLY A O 1
ATOM 1366 N N . TRP A 1 200 ? -33.712 65.973 17.565 1.00 35.71 195 TRP A N 1
ATOM 1367 C CA . TRP A 1 200 ? -33.533 64.599 17.105 1.00 39.08 195 TRP A CA 1
ATOM 1368 C C . TRP A 1 200 ? -32.109 64.337 16.626 1.00 38.92 195 TRP A C 1
ATOM 1369 O O . TRP A 1 200 ? -31.573 63.235 16.805 1.00 38.78 195 TRP A O 1
ATOM 1380 N N . ASP A 1 201 ? -31.496 65.354 16.025 1.00 34.44 196 ASP A N 1
ATOM 1381 C CA . ASP A 1 201 ? -30.109 65.249 15.593 1.00 37.94 196 ASP A CA 1
ATOM 1382 C C . ASP A 1 201 ? -29.176 65.156 16.790 1.00 34.18 196 ASP A C 1
ATOM 1383 O O . ASP A 1 201 ? -28.184 64.427 16.764 1.00 40.98 196 ASP A O 1
ATOM 1388 N N . ALA A 1 202 ? -29.499 65.899 17.840 1.00 35.05 197 ALA A N 1
ATOM 1389 C CA . ALA A 1 202 ? -28.698 65.863 19.052 1.00 38.34 197 ALA A CA 1
ATOM 1390 C C . ALA A 1 202 ? -28.851 64.515 19.742 1.00 36.16 197 ALA A C 1
ATOM 1391 O O . ALA A 1 202 ? -27.891 63.979 20.296 1.00 36.29 197 ALA A O 1
ATOM 1393 N N . ALA A 1 203 ? -30.055 63.957 19.679 1.00 34.36 198 ALA A N 1
ATOM 1394 C CA . ALA A 1 203 ? -30.317 62.670 20.308 1.00 33.96 198 ALA A CA 1
ATOM 1395 C C . ALA A 1 203 ? -29.562 61.559 19.584 1.00 33.16 198 ALA A C 1
ATOM 1396 O O . ALA A 1 203 ? -28.905 60.724 20.216 1.00 32.98 198 ALA A O 1
ATOM 1398 N N . ARG A 1 204 ? -29.644 61.560 18.257 1.00 35.00 199 ARG A N 1
ATOM 1399 C CA . ARG A 1 204 ? -28.921 60.569 17.469 1.00 35.46 199 ARG A CA 1
ATOM 1400 C C . ARG A 1 204 ? -27.413 60.742 17.613 1.00 33.47 199 ARG A C 1
ATOM 1401 O O . ARG A 1 204 ? -26.659 59.769 17.574 1.00 39.32 199 ARG A O 1
ATOM 1409 N N . GLU A 1 205 ? -26.975 61.984 17.777 1.00 34.85 200 GLU A N 1
ATOM 1410 C CA . GLU A 1 205 ? -25.560 62.244 17.997 1.00 44.72 200 GLU A CA 1
ATOM 1411 C C . GLU A 1 205 ? -25.111 61.701 19.352 1.00 47.88 200 GLU A C 1
ATOM 1412 O O . GLU A 1 205 ? -24.000 61.190 19.487 1.00 35.00 200 GLU A O 1
ATOM 1418 N N . VAL A 1 206 ? -25.992 61.785 20.346 1.00 33.52 201 VAL A N 1
ATOM 1419 C CA . VAL A 1 206 ? -25.695 61.246 21.668 1.00 33.79 201 VAL A CA 1
ATOM 1420 C C . VAL A 1 206 ? -25.628 59.721 21.641 1.00 37.08 201 VAL A C 1
ATOM 1421 O O . VAL A 1 206 ? -24.717 59.120 22.222 1.00 34.65 201 VAL A O 1
ATOM 1425 N N . LEU A 1 207 ? -26.573 59.100 20.938 1.00 32.88 202 LEU A N 1
ATOM 1426 C CA . LEU A 1 207 ? -26.595 57.645 20.829 1.00 36.99 202 LEU A CA 1
ATOM 1427 C C . LEU A 1 207 ? -25.354 57.147 20.097 1.00 33.92 202 LEU A C 1
ATOM 1428 O O . LEU A 1 207 ? -24.694 56.191 20.529 1.00 35.56 202 LEU A O 1
ATOM 1433 N N . LEU A 1 208 ? -25.034 57.818 18.996 1.00 35.49 203 LEU A N 1
ATOM 1434 C CA . LEU A 1 208 ? -23.891 57.441 18.178 1.00 39.99 203 LEU A CA 1
ATOM 1435 C C . LEU A 1 208 ? -22.584 57.635 18.930 1.00 41.32 203 LEU A C 1
ATOM 1436 O O . LEU A 1 208 ? -21.665 56.824 18.808 1.00 43.10 203 LEU A O 1
ATOM 1441 N N . CYS A 1 209 ? -22.510 58.700 19.722 1.00 40.64 204 CYS A N 1
ATOM 1442 C CA . CYS A 1 209 ? -21.304 58.981 20.491 1.00 40.83 204 CYS A CA 1
ATOM 1443 C C . CYS A 1 209 ? -21.107 57.983 21.623 1.00 37.99 204 CYS A C 1
ATOM 1444 O O . CYS A 1 209 ? -19.990 57.534 21.866 1.00 39.45 204 CYS A O 1
ATOM 1447 N N . ARG A 1 210 ? -22.186 57.641 22.321 1.00 36.35 205 ARG A N 1
ATOM 1448 C CA . ARG A 1 210 ? -22.089 56.642 23.381 1.00 39.07 205 ARG A CA 1
ATOM 1449 C C . ARG A 1 210 ? -21.724 55.273 22.810 1.00 40.79 205 ARG A C 1
ATOM 1450 O O . ARG A 1 210 ? -20.962 54.510 23.420 1.00 44.10 205 ARG A O 1
ATOM 1458 N N . LEU A 1 211 ? -22.229 54.990 21.612 1.00 39.08 206 LEU A N 1
ATOM 1459 C CA . LEU A 1 211 ? -21.863 53.764 20.915 1.00 38.05 206 LEU A CA 1
ATOM 1460 C C . LEU A 1 211 ? -20.369 53.771 20.598 1.00 36.46 206 LEU A C 1
ATOM 1461 O O . LEU A 1 211 ? -19.656 52.817 20.909 1.00 35.30 206 LEU A O 1
ATOM 1466 N N . ALA A 1 212 ? -19.898 54.858 19.995 1.00 33.81 207 ALA A N 1
ATOM 1467 C CA . ALA A 1 212 ? -18.508 54.938 19.567 1.00 38.75 207 ALA A CA 1
ATOM 1468 C C . ALA A 1 212 ? -17.547 54.876 20.746 1.00 42.65 207 ALA A C 1
ATOM 1469 O O . ALA A 1 212 ? -16.496 54.238 20.663 1.00 42.56 207 ALA A O 1
ATOM 1471 N N . ASP A 1 213 ? -17.919 55.531 21.844 1.00 51.09 208 ASP A N 1
ATOM 1472 C CA . ASP A 1 213 ? -17.116 55.510 23.060 1.00 52.22 208 ASP A CA 1
ATOM 1473 C C . ASP A 1 213 ? -17.092 54.117 23.674 1.00 48.27 208 ASP A C 1
ATOM 1474 O O . ASP A 1 213 ? -16.072 53.689 24.215 1.00 45.25 208 ASP A O 1
ATOM 1479 N N . ALA A 1 214 ? -18.212 53.403 23.570 1.00 37.06 209 ALA A N 1
ATOM 1480 C CA . ALA A 1 214 ? -18.270 52.036 24.079 1.00 37.17 209 ALA A CA 1
ATOM 1481 C C . ALA A 1 214 ? -17.329 51.119 23.301 1.00 41.38 209 ALA A C 1
ATOM 1482 O O . ALA A 1 214 ? -16.795 50.154 23.849 1.00 43.26 209 ALA A O 1
ATOM 1484 N N . LEU A 1 215 ? -17.130 51.426 22.023 1.00 42.05 210 LEU A N 1
ATOM 1485 C CA . LEU A 1 215 ? -16.259 50.628 21.167 1.00 35.25 210 LEU A CA 1
ATOM 1486 C C . LEU A 1 215 ? -14.842 51.191 21.095 1.00 41.15 210 LEU A C 1
ATOM 1487 O O . LEU A 1 215 ? -13.981 50.646 20.401 1.00 42.20 210 LEU A O 1
ATOM 1492 N N . GLY A 1 216 ? -14.606 52.290 21.804 1.00 39.41 211 GLY A N 1
ATOM 1493 C CA . GLY A 1 216 ? -13.278 52.870 21.878 1.00 40.51 211 GLY A CA 1
ATOM 1494 C C . GLY A 1 216 ? -12.800 53.622 20.649 1.00 44.48 211 GLY A C 1
ATOM 1495 O O . GLY A 1 216 ? -11.594 53.716 20.423 1.00 45.79 211 GLY A O 1
ATOM 1496 N N . LEU A 1 217 ? -13.726 54.140 19.843 1.00 50.89 212 LEU A N 1
ATOM 1497 C CA . LEU A 1 217 ? -13.345 54.854 18.620 1.00 50.59 212 LEU A CA 1
ATOM 1498 C C . LEU A 1 217 ? -12.404 56.056 18.815 1.00 55.24 212 LEU A C 1
ATOM 1499 O O . LEU A 1 217 ? -11.393 56.153 18.119 1.00 58.85 212 LEU A O 1
ATOM 1504 N N . PRO A 1 218 ? -12.734 56.992 19.728 1.00 61.98 213 PRO A N 1
ATOM 1505 C CA . PRO A 1 218 ? -11.699 58.001 19.992 1.00 60.38 213 PRO A CA 1
ATOM 1506 C C . PRO A 1 218 ? -10.453 57.388 20.633 1.00 64.15 213 PRO A C 1
ATOM 1507 O O . PRO A 1 218 ? -10.589 56.484 21.457 1.00 69.47 213 PRO A O 1
ATOM 1511 N N . GLY A 1 219 ? -9.265 57.869 20.278 1.00 59.85 214 GLY A N 1
ATOM 1512 C CA . GLY A 1 219 ? -9.085 58.756 19.144 1.00 58.84 214 GLY A CA 1
ATOM 1513 C C . GLY A 1 219 ? -8.351 58.005 18.048 1.00 58.29 214 GLY A C 1
ATOM 1514 O O . GLY A 1 219 ? -7.259 58.393 17.635 1.00 57.65 214 GLY A O 1
ATOM 1515 N N . SER A 1 220 ? -8.953 56.911 17.591 1.00 55.08 215 SER A N 1
ATOM 1516 C CA . SER A 1 220 ? -8.347 56.051 16.577 1.00 55.17 215 SER A CA 1
ATOM 1517 C C . SER A 1 220 ? -8.360 56.677 15.184 1.00 57.92 215 SER A C 1
ATOM 1518 O O . SER A 1 220 ? -9.188 57.538 14.886 1.00 59.26 215 SER A O 1
ATOM 1521 N N . SER A 1 221 ? -7.424 56.248 14.343 1.00 70.68 216 SER A N 1
ATOM 1522 C CA . SER A 1 221 ? -7.346 56.723 12.966 1.00 73.02 216 SER A CA 1
ATOM 1523 C C . SER A 1 221 ? -8.590 56.347 12.157 1.00 68.74 216 SER A C 1
ATOM 1524 O O . SER A 1 221 ? -9.131 55.252 12.302 1.00 67.48 216 SER A O 1
ATOM 1527 N N . ARG A 1 222 ? -9.036 57.266 11.306 1.00 54.47 217 ARG A N 1
ATOM 1528 C CA . ARG A 1 222 ? -10.252 57.076 10.523 1.00 49.60 217 ARG A CA 1
ATOM 1529 C C . ARG A 1 222 ? -10.059 56.078 9.379 1.00 55.68 217 ARG A C 1
ATOM 1530 O O . ARG A 1 222 ? -9.104 56.189 8.608 1.00 61.61 217 ARG A O 1
ATOM 1538 N N . PRO A 1 223 ? -10.964 55.092 9.276 1.00 46.65 218 PRO A N 1
ATOM 1539 C CA . PRO A 1 223 ? -11.044 54.131 8.170 1.00 44.24 218 PRO A CA 1
ATOM 1540 C C . PRO A 1 223 ? -11.394 54.792 6.840 1.00 44.41 218 PRO A C 1
ATOM 1541 O O . PRO A 1 223 ? -12.090 55.808 6.825 1.00 39.61 218 PRO A O 1
ATOM 1545 N N . THR A 1 224 ? -10.901 54.231 5.741 1.00 49.81 219 THR A N 1
ATOM 1546 C CA . THR A 1 224 ? -11.366 54.621 4.415 1.00 47.43 219 THR A CA 1
ATOM 1547 C C . THR A 1 224 ? -12.351 53.579 3.885 1.00 47.55 219 THR A C 1
ATOM 1548 O O . THR A 1 224 ? -12.024 52.397 3.793 1.00 47.54 219 THR A O 1
ATOM 1552 N N . VAL A 1 225 ? -13.555 54.017 3.534 1.00 44.66 220 VAL A N 1
ATOM 1553 C CA . VAL A 1 225 ? -14.570 53.109 3.009 1.00 40.90 220 VAL A CA 1
ATOM 1554 C C . VAL A 1 225 ? -15.084 53.641 1.680 1.00 43.60 220 VAL A C 1
ATOM 1555 O O . VAL A 1 225 ? -16.245 54.036 1.568 1.00 43.00 220 VAL A O 1
ATOM 1559 N N . GLU A 1 226 ? -14.206 53.668 0.682 1.00 42.12 221 GLU A N 1
ATOM 1560 C CA . GLU A 1 226 ? -14.547 54.236 -0.617 1.00 44.86 221 GLU A CA 1
ATOM 1561 C C . GLU A 1 226 ? -14.641 53.191 -1.729 1.00 45.81 221 GLU A C 1
ATOM 1562 O O . GLU A 1 226 ? -14.930 53.524 -2.879 1.00 42.72 221 GLU A O 1
ATOM 1568 N N . SER A 1 227 ? -14.399 51.930 -1.382 1.00 44.42 222 SER A N 1
ATOM 1569 C CA . SER A 1 227 ? -14.522 50.835 -2.342 1.00 40.94 222 SER A CA 1
ATOM 1570 C C . SER A 1 227 ? -15.965 50.353 -2.428 1.00 38.53 222 SER A C 1
ATOM 1571 O O . SER A 1 227 ? -16.520 49.846 -1.452 1.00 39.40 222 SER A O 1
ATOM 1574 N N . THR A 1 228 ? -16.571 50.520 -3.599 1.00 37.77 223 THR A N 1
ATOM 1575 C CA . THR A 1 228 ? -17.973 50.146 -3.791 1.00 39.79 223 THR A CA 1
ATOM 1576 C C . THR A 1 228 ? -18.325 48.664 -3.532 1.00 41.16 223 THR A C 1
ATOM 1577 O O . THR A 1 228 ? -19.247 48.384 -2.759 1.00 42.58 223 THR A O 1
ATOM 1581 N N . PRO A 1 229 ? -17.607 47.714 -4.171 1.00 36.79 224 PRO A N 1
ATOM 1582 C CA . PRO A 1 229 ? -17.962 46.309 -3.911 1.00 37.26 224 PRO A CA 1
ATOM 1583 C C . PRO A 1 229 ? -17.858 45.888 -2.441 1.00 33.27 224 PRO A C 1
ATOM 1584 O O . PRO A 1 229 ? -18.696 45.119 -1.944 1.00 34.08 224 PRO A O 1
ATOM 1588 N N . ASP A 1 230 ? -16.855 46.424 -1.750 1.00 36.15 225 ASP A N 1
ATOM 1589 C CA . ASP A 1 230 ? -16.600 46.038 -0.369 1.00 35.78 225 ASP A CA 1
ATOM 1590 C C . ASP A 1 230 ? -17.684 46.564 0.560 1.00 38.55 225 ASP A C 1
ATOM 1591 O O . ASP A 1 230 ? -18.159 45.848 1.446 1.00 41.77 225 ASP A O 1
ATOM 1596 N N . ALA A 1 231 ? -18.087 47.811 0.339 1.00 28.08 226 ALA A N 1
ATOM 1597 C CA . ALA A 1 231 ? -19.176 48.396 1.105 1.00 35.21 226 ALA A CA 1
ATOM 1598 C C . ALA A 1 231 ? -20.444 47.605 0.825 1.00 28.77 226 ALA A C 1
ATOM 1599 O O . ALA A 1 231 ? -21.257 47.337 1.732 1.00 28.25 226 ALA A O 1
ATOM 1601 N N . PHE A 1 232 ? -20.574 47.177 -0.428 1.00 31.77 227 PHE A N 1
ATOM 1602 C CA . PHE A 1 232 ? -21.756 46.433 -0.839 1.00 35.04 227 PHE A CA 1
ATOM 1603 C C . PHE A 1 232 ? -21.896 45.089 -0.129 1.00 27.54 227 PHE A C 1
ATOM 1604 O O . PHE A 1 232 ? -22.986 44.753 0.306 1.00 38.81 227 PHE A O 1
ATOM 1620 N N . LEU A 1 234 ? -20.357 44.401 2.723 1.00 39.71 229 LEU A N 1
ATOM 1621 C CA . LEU A 1 234 ? -20.384 44.794 4.123 1.00 38.85 229 LEU A CA 1
ATOM 1622 C C . LEU A 1 234 ? -21.828 45.034 4.549 1.00 39.36 229 LEU A C 1
ATOM 1623 O O . LEU A 1 234 ? -22.190 44.813 5.708 1.00 31.28 229 LEU A O 1
ATOM 1628 N N . ALA A 1 235 ? -22.665 45.449 3.601 1.00 25.57 230 ALA A N 1
ATOM 1629 C CA . ALA A 1 235 ? -24.090 45.555 3.894 1.00 33.09 230 ALA A CA 1
ATOM 1630 C C . ALA A 1 235 ? -24.661 44.187 4.289 1.00 24.78 230 ALA A C 1
ATOM 1631 O O . ALA A 1 235 ? -25.523 44.087 5.175 1.00 29.51 230 ALA A O 1
ATOM 1633 N N . GLY A 1 236 ? -24.145 43.130 3.665 1.00 29.67 231 GLY A N 1
ATOM 1634 C CA . GLY A 1 236 ? -24.575 41.783 3.996 1.00 28.11 231 GLY A CA 1
ATOM 1635 C C . GLY A 1 236 ? -24.105 41.392 5.382 1.00 31.89 231 GLY A C 1
ATOM 1636 O O . GLY A 1 236 ? -24.842 40.737 6.146 1.00 32.69 231 GLY A O 1
ATOM 1637 N N . LEU A 1 237 ? -22.898 41.832 5.737 1.00 26.78 232 LEU A N 1
ATOM 1638 C CA . LEU A 1 237 ? -22.424 41.586 7.102 1.00 29.37 232 LEU A CA 1
ATOM 1639 C C . LEU A 1 237 ? -23.352 42.256 8.114 1.00 32.47 232 LEU A C 1
ATOM 1640 O O . LEU A 1 237 ? -23.691 41.672 9.152 1.00 33.88 232 LEU A O 1
ATOM 1645 N N . VAL A 1 238 ? -23.784 43.472 7.793 1.00 30.45 233 VAL A N 1
ATOM 1646 C CA . VAL A 1 238 ? -24.648 44.215 8.700 1.00 28.07 233 VAL A CA 1
ATOM 1647 C C . VAL A 1 238 ? -25.998 43.524 8.864 1.00 26.36 233 VAL A C 1
ATOM 1648 O O . VAL A 1 238 ? -26.498 43.376 9.989 1.00 30.54 233 VAL A O 1
ATOM 1652 N N . SER A 1 239 ? -26.564 43.053 7.756 1.00 32.88 234 SER A N 1
ATOM 1653 C CA . SER A 1 239 ? -27.847 42.362 7.833 1.00 32.70 234 SER A CA 1
ATOM 1654 C C . SER A 1 239 ? -27.741 41.100 8.684 1.00 35.40 234 SER A C 1
ATOM 1655 O O . SER A 1 239 ? -28.612 40.826 9.524 1.00 36.50 234 SER A O 1
ATOM 1658 N N . VAL A 1 240 ? -26.659 40.346 8.499 1.00 30.64 235 VAL A N 1
ATOM 1659 C CA . VAL A 1 240 ? -26.517 39.107 9.257 1.00 29.11 235 VAL A CA 1
ATOM 1660 C C . VAL A 1 240 ? -26.335 39.387 10.746 1.00 32.81 235 VAL A C 1
ATOM 1661 O O . VAL A 1 240 ? -26.913 38.697 11.599 1.00 31.46 235 VAL A O 1
ATOM 1665 N N . ALA A 1 241 ? -25.573 40.428 11.063 1.00 35.67 236 ALA A N 1
ATOM 1666 C CA . ALA A 1 241 ? -25.378 40.776 12.464 1.00 33.94 236 ALA A CA 1
ATOM 1667 C C . ALA A 1 241 ? -26.698 41.209 13.098 1.00 33.58 236 ALA A C 1
ATOM 1668 O O . ALA A 1 241 ? -26.971 40.899 14.262 1.00 35.40 236 ALA A O 1
ATOM 1670 N N . ASP A 1 242 ? -27.543 41.880 12.320 1.00 31.83 237 ASP A N 1
ATOM 1671 C CA . ASP A 1 242 ? -28.867 42.232 12.823 1.00 30.44 237 ASP A CA 1
ATOM 1672 C C . ASP A 1 242 ? -29.746 40.997 13.058 1.00 31.89 237 ASP A C 1
ATOM 1673 O O . ASP A 1 242 ? -30.498 40.939 14.044 1.00 29.49 237 ASP A O 1
ATOM 1678 N N . TRP A 1 243 ? -29.637 40.001 12.176 1.00 32.31 238 TRP A N 1
ATOM 1679 C CA . TRP A 1 243 ? -30.394 38.761 12.373 1.00 31.48 238 TRP A CA 1
ATOM 1680 C C . TRP A 1 243 ? -29.948 38.061 13.652 1.00 33.47 238 TRP A C 1
ATOM 1681 O O . TRP A 1 243 ? -30.777 37.580 14.429 1.00 31.80 238 TRP A O 1
ATOM 1692 N N . ILE A 1 244 ? -28.639 38.036 13.887 1.00 36.41 239 ILE A N 1
ATOM 1693 C CA . ILE A 1 244 ? -28.116 37.429 15.106 1.00 35.35 239 ILE A CA 1
ATOM 1694 C C . ILE A 1 244 ? -28.586 38.208 16.332 1.00 41.12 239 ILE A C 1
ATOM 1695 O O . ILE A 1 244 ? -28.851 37.631 17.387 1.00 41.27 239 ILE A O 1
ATOM 1700 N N . GLY A 1 245 ? -28.727 39.520 16.177 1.00 42.15 240 GLY A N 1
ATOM 1701 C CA . GLY A 1 245 ? -29.163 40.359 17.278 1.00 34.84 240 GLY A CA 1
ATOM 1702 C C . GLY A 1 245 ? -30.661 40.303 17.509 1.00 35.33 240 GLY A C 1
ATOM 1703 O O . GLY A 1 245 ? -31.158 40.799 18.519 1.00 36.52 240 GLY A O 1
ATOM 1704 N N . SER A 1 246 ? -31.387 39.703 16.573 1.00 34.73 241 SER A N 1
ATOM 1705 C CA . SER A 1 246 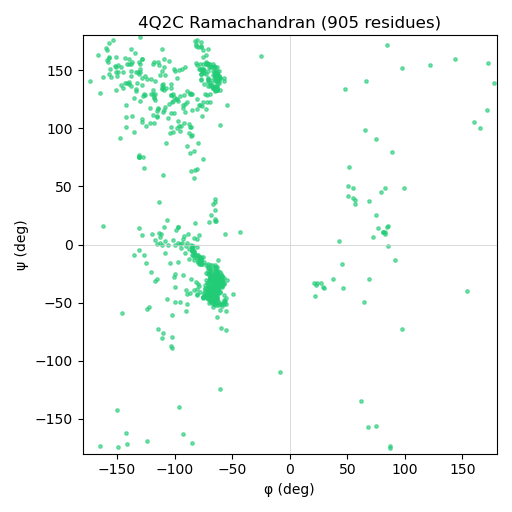? -32.840 39.615 16.686 1.00 29.85 241 SER A CA 1
ATOM 1706 C C . SER A 1 246 ? -33.364 38.325 17.332 1.00 34.41 241 SER A C 1
ATOM 1707 O O . SER A 1 246 ? -34.575 38.132 17.444 1.00 31.17 241 SER A O 1
ATOM 1710 N N . ASN A 1 247 ? -32.462 37.442 17.750 1.00 37.48 242 ASN A N 1
ATOM 1711 C CA . ASN A 1 247 ? -32.873 36.203 18.409 1.00 40.96 242 ASN A CA 1
ATOM 1712 C C . ASN A 1 247 ? -33.077 36.406 19.909 1.00 41.02 242 ASN A C 1
ATOM 1713 O O . ASN A 1 247 ? -32.118 36.423 20.681 1.00 40.14 242 ASN A O 1
ATOM 1718 N N . GLU A 1 248 ? -34.337 36.532 20.313 1.00 44.68 243 GLU A N 1
ATOM 1719 C CA . GLU A 1 248 ? -34.686 36.907 21.681 1.00 45.21 243 GLU A CA 1
ATOM 1720 C C . GLU A 1 248 ? -34.232 35.881 22.723 1.00 46.31 243 GLU A C 1
ATOM 1721 O O . GLU A 1 248 ? -34.049 36.219 23.892 1.00 49.84 243 GLU A O 1
ATOM 1727 N N . GLU A 1 249 ? -34.067 34.631 22.301 1.00 51.58 244 GLU A N 1
ATOM 1728 C CA . GLU A 1 249 ? -33.547 33.588 23.182 1.00 54.47 244 GLU A CA 1
ATOM 1729 C C . GLU A 1 249 ? -32.118 33.892 23.637 1.00 51.65 244 GLU A C 1
ATOM 1730 O O . GLU A 1 249 ? -31.731 33.561 24.759 1.00 50.36 244 GLU A O 1
ATOM 1736 N N . TYR A 1 250 ? -31.340 34.528 22.768 1.00 46.16 245 TYR A N 1
ATOM 1737 C CA . TYR A 1 250 ? -29.974 34.912 23.109 1.00 45.45 245 TYR A CA 1
ATOM 1738 C C . TYR A 1 250 ? -29.852 36.400 23.396 1.00 46.89 245 TYR A C 1
ATOM 1739 O O . TYR A 1 250 ? -28.864 36.846 23.971 1.00 49.92 245 TYR A O 1
ATOM 1748 N N . PHE A 1 251 ? -30.860 37.165 22.995 1.00 38.06 246 PHE A N 1
ATOM 1749 C CA . PHE A 1 251 ? -30.867 38.600 23.246 1.00 38.52 246 PHE A CA 1
ATOM 1750 C C . PHE A 1 251 ? -32.191 39.062 23.850 1.00 38.81 246 PHE A C 1
ATOM 1751 O O . PHE A 1 251 ? -33.009 39.672 23.161 1.00 41.78 246 PHE A O 1
ATOM 1759 N N . PRO A 1 252 ? -32.402 38.769 25.145 1.00 35.73 247 PRO A N 1
ATOM 1760 C CA . PRO A 1 252 ? -33.623 39.160 25.859 1.00 38.39 247 PRO A CA 1
ATOM 1761 C C . PRO A 1 252 ? -33.767 40.679 25.930 1.00 38.71 247 PRO A C 1
ATOM 1762 O O . PRO A 1 252 ? -32.759 41.384 26.012 1.00 36.64 247 PRO A O 1
ATOM 1766 N N . TYR A 1 253 ? -34.998 41.177 25.862 1.00 36.62 248 TYR A N 1
ATOM 1767 C CA . TYR A 1 253 ? -35.228 42.618 25.923 1.00 37.15 248 TYR A CA 1
ATOM 1768 C C . TYR A 1 253 ? -34.869 43.185 27.300 1.00 41.09 248 TYR A C 1
ATOM 1769 O O . TYR A 1 253 ? -35.247 42.627 28.332 1.00 42.27 248 TYR A O 1
ATOM 1778 N N . ALA A 1 254 ? -34.155 44.306 27.306 1.00 45.38 249 ALA A N 1
ATOM 1779 C CA . ALA A 1 254 ? -33.643 44.889 28.546 1.00 43.86 249 ALA A CA 1
ATOM 1780 C C . ALA A 1 254 ? -34.716 45.463 29.466 1.00 46.11 249 ALA A C 1
ATOM 1781 O O . ALA A 1 254 ? -34.545 45.481 30.683 1.00 50.36 249 ALA A O 1
ATOM 1783 N N . ALA A 1 255 ? -35.817 45.933 28.888 1.00 45.39 250 ALA A N 1
ATOM 1784 C CA . ALA A 1 255 ? -36.886 46.531 29.681 1.00 43.50 250 ALA A CA 1
ATOM 1785 C C . ALA A 1 255 ? -37.996 45.526 29.947 1.00 46.16 250 ALA A C 1
ATOM 1786 O O . ALA A 1 255 ? -38.548 44.944 29.015 1.00 50.18 250 ALA A O 1
ATOM 1788 N N . GLN A 1 256 ? -38.320 45.332 31.223 1.00 62.82 251 GLN A N 1
ATOM 1789 C CA . GLN A 1 256 ? -39.327 44.357 31.629 1.00 64.95 251 GLN A CA 1
ATOM 1790 C C . GLN A 1 256 ? -40.758 44.831 31.387 1.00 62.57 251 GLN A C 1
ATOM 1791 O O . GLN A 1 256 ? -41.688 44.029 31.376 1.00 64.00 251 GLN A O 1
ATOM 1797 N N . SER A 1 257 ? -40.932 46.133 31.189 1.00 54.57 252 SER A N 1
ATOM 1798 C CA . SER A 1 257 ? -42.264 46.691 30.989 1.00 52.44 252 SER A CA 1
ATOM 1799 C C . SER A 1 257 ? -42.214 48.026 30.257 1.00 54.50 252 SER A C 1
ATOM 1800 O O . SER A 1 257 ? -41.194 48.719 30.271 1.00 55.62 252 SER A O 1
ATOM 1803 N N . ALA A 1 258 ? -43.324 48.381 29.618 1.00 48.76 253 ALA A N 1
ATOM 1804 C CA . ALA A 1 258 ? -43.442 49.659 28.931 1.00 46.86 253 ALA A CA 1
ATOM 1805 C C . ALA A 1 258 ? -43.375 50.829 29.912 1.00 49.57 253 ALA A C 1
ATOM 1806 O O . ALA A 1 258 ? -42.957 51.928 29.554 1.00 50.44 253 ALA A O 1
ATOM 1808 N N . LEU A 1 259 ? -43.795 50.584 31.149 1.00 63.23 254 LEU A N 1
ATOM 1809 C CA . LEU A 1 259 ? -43.866 51.636 32.157 1.00 66.81 254 LEU A CA 1
ATOM 1810 C C . LEU A 1 259 ? -42.508 52.224 32.552 1.00 66.77 254 LEU A C 1
ATOM 1811 O O . LEU A 1 259 ? -42.416 53.406 32.878 1.00 66.23 254 LEU A O 1
ATOM 1816 N N . GLN A 1 260 ? -41.457 51.411 32.510 1.00 67.27 255 GLN A N 1
ATOM 1817 C CA . GLN A 1 260 ? -40.167 51.836 33.051 1.00 68.22 255 GLN A CA 1
ATOM 1818 C C . GLN A 1 260 ? -39.012 51.842 32.051 1.00 65.63 255 GLN A C 1
ATOM 1819 O O . GLN A 1 260 ? -38.910 50.975 31.185 1.00 67.23 255 GLN A O 1
ATOM 1825 N N . VAL A 1 261 ? -38.145 52.838 32.193 1.00 54.01 256 VAL A N 1
ATOM 1826 C CA . VAL A 1 261 ? -36.923 52.947 31.407 1.00 51.70 256 VAL A CA 1
ATOM 1827 C C . VAL A 1 261 ? -35.742 52.388 32.192 1.00 50.22 256 VAL A C 1
ATOM 1828 O O . VAL A 1 261 ? -35.482 52.825 33.311 1.00 55.71 256 VAL A O 1
ATOM 1832 N N . PRO A 1 262 ? -35.031 51.407 31.618 1.00 47.95 257 PRO A N 1
ATOM 1833 C CA . PRO A 1 262 ? -33.886 50.791 32.298 1.00 46.92 257 PRO A CA 1
ATOM 1834 C C . PRO A 1 262 ? -32.763 51.793 32.556 1.00 48.34 257 PRO A C 1
ATOM 1835 O O . PRO A 1 262 ? -32.534 52.687 31.741 1.00 48.88 257 PRO A O 1
ATOM 1839 N N . GLN A 1 263 ? -32.072 51.637 33.681 1.00 48.25 258 GLN A N 1
ATOM 1840 C CA . GLN A 1 263 ? -30.901 52.452 33.984 1.00 49.42 258 GLN A CA 1
ATOM 1841 C C . GLN A 1 263 ? -29.637 51.607 33.839 1.00 51.93 258 GLN A C 1
ATOM 1842 O O . GLN A 1 263 ? -29.157 51.020 34.808 1.00 54.80 258 GLN A O 1
ATOM 1848 N N . LEU A 1 264 ? -29.106 51.553 32.620 1.00 46.86 259 LEU A N 1
ATOM 1849 C CA . LEU A 1 264 ? -28.011 50.645 32.290 1.00 45.67 259 LEU A CA 1
ATOM 1850 C C . LEU A 1 264 ? -26.642 51.315 32.152 1.00 47.37 259 LEU A C 1
ATOM 1851 O O . LEU A 1 264 ? -26.543 52.521 31.925 1.00 45.31 259 LEU A O 1
ATOM 1856 N N . ASP A 1 265 ? -25.591 50.514 32.300 1.00 54.10 260 ASP A N 1
ATOM 1857 C CA . ASP A 1 265 ? -24.238 50.938 31.956 1.00 52.85 260 ASP A CA 1
ATOM 1858 C C . ASP A 1 265 ? -23.854 50.324 30.613 1.00 51.89 260 ASP A C 1
ATOM 1859 O O . ASP A 1 265 ? -23.864 49.101 30.461 1.00 51.08 260 ASP A O 1
ATOM 1864 N N . ALA A 1 266 ? -23.501 51.168 29.647 1.00 39.79 261 ALA A N 1
ATOM 1865 C CA . ALA A 1 266 ? -23.280 50.705 28.279 1.00 41.88 261 ALA A CA 1
ATOM 1866 C C . ALA A 1 266 ? -22.124 49.714 28.136 1.00 45.96 261 ALA A C 1
ATOM 1867 O O . ALA A 1 266 ? -22.188 48.803 27.309 1.00 43.29 261 ALA A O 1
ATOM 1869 N N . GLU A 1 267 ? -21.082 49.876 28.945 1.00 63.45 262 GLU A N 1
ATOM 1870 C CA . GLU A 1 267 ? -19.929 48.986 28.856 1.00 67.22 262 GLU A CA 1
ATOM 1871 C C . GLU A 1 267 ? -20.254 47.578 29.345 1.00 65.90 262 GLU A C 1
ATOM 1872 O O . GLU A 1 267 ? -19.983 46.587 28.653 1.00 66.26 262 GLU A O 1
ATOM 1878 N N . ALA A 1 268 ? -20.853 47.495 30.530 1.00 48.66 263 ALA A N 1
ATOM 1879 C CA . ALA A 1 268 ? -21.194 46.202 31.104 1.00 46.83 263 ALA A CA 1
ATOM 1880 C C . ALA A 1 268 ? -22.205 45.489 30.214 1.00 48.28 263 ALA A C 1
ATOM 1881 O O . ALA A 1 268 ? -22.110 44.272 29.980 1.00 51.68 263 ALA A O 1
ATOM 1883 N N . TYR A 1 269 ? -23.148 46.259 29.679 1.00 44.76 264 TYR A N 1
ATOM 1884 C CA . TYR A 1 269 ? -24.110 45.690 28.754 1.00 40.89 264 TYR A CA 1
ATOM 1885 C C . TYR A 1 269 ? -23.417 45.219 27.485 1.00 38.50 264 TYR A C 1
ATOM 1886 O O . TYR A 1 269 ? -23.850 44.252 26.871 1.00 35.94 264 TYR A O 1
ATOM 1895 N N . LEU A 1 270 ? -22.358 45.910 27.077 1.00 36.64 265 LEU A N 1
ATOM 1896 C CA . LEU A 1 270 ? -21.613 45.472 25.903 1.00 42.67 265 LEU A CA 1
ATOM 1897 C C . LEU A 1 270 ? -20.914 44.144 26.179 1.00 45.65 265 LEU A C 1
ATOM 1898 O O . LEU A 1 270 ? -20.789 43.298 25.290 1.00 44.07 265 LEU A O 1
ATOM 1903 N N . GLU A 1 271 ? -20.491 43.950 27.424 1.00 57.81 266 GLU A N 1
ATOM 1904 C CA . GLU A 1 271 ? -19.829 42.706 27.801 1.00 58.17 266 GLU A CA 1
ATOM 1905 C C . GLU A 1 271 ? -20.813 41.538 27.773 1.00 56.01 266 GLU A C 1
ATOM 1906 O O . GLU A 1 271 ? -20.536 40.471 27.185 1.00 57.47 266 GLU A O 1
ATOM 1912 N N . ARG A 1 272 ? -21.978 41.749 28.381 1.00 54.59 267 ARG A N 1
ATOM 1913 C CA . ARG A 1 272 ? -23.002 40.713 28.354 1.00 52.51 267 ARG A CA 1
ATOM 1914 C C . ARG A 1 272 ? -23.450 40.446 26.918 1.00 52.90 267 ARG A C 1
ATOM 1915 O O . ARG A 1 272 ? -23.701 39.300 26.535 1.00 56.87 267 ARG A O 1
ATOM 1923 N N . ALA A 1 273 ? -23.507 41.504 26.115 1.00 38.70 268 ALA A N 1
ATOM 1924 C CA . ALA A 1 273 ? -23.916 41.376 24.722 1.00 37.94 268 ALA A CA 1
ATOM 1925 C C . ALA A 1 273 ? -22.909 40.544 23.945 1.00 40.95 268 ALA A C 1
ATOM 1926 O O . ALA A 1 273 ? -23.278 39.775 23.054 1.00 37.52 268 ALA A O 1
ATOM 1936 N N . ARG A 1 275 ? -21.064 38.152 25.304 1.00 40.32 270 ARG A N 1
ATOM 1937 C CA . ARG A 1 275 ? -21.262 36.764 25.712 1.00 43.34 270 ARG A CA 1
ATOM 1938 C C . ARG A 1 275 ? -22.448 36.140 24.975 1.00 45.13 270 ARG A C 1
ATOM 1939 O O . ARG A 1 275 ? -22.372 35.009 24.480 1.00 44.53 270 ARG A O 1
ATOM 1947 N N . GLN A 1 276 ? -23.537 36.897 24.887 1.00 48.38 271 GLN A N 1
ATOM 1948 C CA . GLN A 1 276 ? -24.743 36.422 24.222 1.00 46.86 271 GLN A CA 1
ATOM 1949 C C . GLN A 1 276 ? -24.534 36.193 22.727 1.00 47.07 271 GLN A C 1
ATOM 1950 O O . GLN A 1 276 ? -25.085 35.251 22.143 1.00 47.41 271 GLN A O 1
ATOM 1956 N N . ALA A 1 277 ? -23.721 37.048 22.117 1.00 49.58 272 ALA A N 1
ATOM 1957 C CA . ALA A 1 277 ? -23.435 36.923 20.697 1.00 52.79 272 ALA A CA 1
ATOM 1958 C C . ALA A 1 277 ? -22.598 35.677 20.455 1.00 53.13 272 ALA A C 1
ATOM 1959 O O . ALA A 1 277 ? -22.856 34.908 19.515 1.00 50.57 272 ALA A O 1
ATOM 1961 N N . GLU A 1 278 ? -21.613 35.466 21.326 1.00 55.52 273 GLU A N 1
ATOM 1962 C CA . GLU A 1 278 ? -20.759 34.295 21.200 1.00 55.38 273 GLU A CA 1
ATOM 1963 C C . GLU A 1 278 ? -21.581 33.023 21.368 1.00 53.70 273 GLU A C 1
ATOM 1964 O O . GLU A 1 278 ? -21.369 32.041 20.654 1.00 52.36 273 GLU A O 1
ATOM 1970 N N . ARG A 1 279 ? -22.549 33.056 22.281 1.00 43.98 274 ARG A N 1
ATOM 1971 C CA . ARG A 1 279 ? -23.401 31.889 22.487 1.00 45.70 274 ARG A CA 1
ATOM 1972 C C . ARG A 1 279 ? -24.310 31.614 21.293 1.00 45.24 274 ARG A C 1
ATOM 1973 O O . ARG A 1 279 ? -24.471 30.462 20.877 1.00 49.07 274 ARG A O 1
ATOM 1981 N N . ALA A 1 280 ? -24.889 32.668 20.729 1.00 41.00 275 ALA A N 1
ATOM 1982 C CA . ALA A 1 280 ? -25.813 32.489 19.614 1.00 40.27 275 ALA A CA 1
ATOM 1983 C C . ALA A 1 280 ? -25.078 31.927 18.404 1.00 38.22 275 ALA A C 1
ATOM 1984 O O . ALA A 1 280 ? -25.505 30.937 17.786 1.00 38.65 275 ALA A O 1
ATOM 1994 N N . ALA A 1 282 ? -22.256 30.376 18.423 1.00 49.48 277 ALA A N 1
ATOM 1995 C CA . ALA A 1 282 ? -21.821 29.024 18.742 1.00 49.08 277 ALA A CA 1
ATOM 1996 C C . ALA A 1 282 ? -22.955 28.044 18.472 1.00 50.16 277 ALA A C 1
ATOM 1997 O O . ALA A 1 282 ? -22.727 26.930 18.000 1.00 51.88 277 ALA A O 1
ATOM 1999 N N . SER A 1 283 ? -24.183 28.474 18.746 1.00 44.00 278 SER A N 1
ATOM 2000 C CA . SER A 1 283 ? -25.337 27.623 18.499 1.00 40.97 278 SER A CA 1
ATOM 2001 C C . SER A 1 283 ? -25.517 27.402 17.010 1.00 46.20 278 SER A C 1
ATOM 2002 O O . SER A 1 283 ? -25.982 26.344 16.583 1.00 47.96 278 SER A O 1
ATOM 2005 N N . LEU A 1 284 ? -25.134 28.396 16.215 1.00 55.24 279 LEU A N 1
ATOM 2006 C CA . LEU A 1 284 ? -25.234 28.252 14.763 1.00 50.83 279 LEU A CA 1
ATOM 2007 C C . LEU A 1 284 ? -24.125 27.383 14.165 1.00 52.88 279 LEU A C 1
ATOM 2008 O O . LEU A 1 284 ? -24.195 26.992 13.002 1.00 56.69 279 LEU A O 1
ATOM 2013 N N . GLY A 1 285 ? -23.113 27.069 14.966 1.00 55.85 280 GLY A N 1
ATOM 2014 C CA . GLY A 1 285 ? -22.005 26.255 14.500 1.00 54.67 280 GLY A CA 1
ATOM 2015 C C . GLY A 1 285 ? -20.910 27.027 13.788 1.00 53.55 280 GLY A C 1
ATOM 2016 O O . GLY A 1 285 ? -20.067 26.440 13.110 1.00 55.93 280 GLY A O 1
ATOM 2017 N N . TRP A 1 286 ? -20.923 28.348 13.939 1.00 39.66 281 TRP A N 1
ATOM 2018 C CA . TRP A 1 286 ? -19.937 29.205 13.283 1.00 42.20 281 TRP A CA 1
ATOM 2019 C C . TRP A 1 286 ? -18.588 29.235 14.007 1.00 44.94 281 TRP A C 1
ATOM 2020 O O . TRP A 1 286 ? -17.615 29.793 13.499 1.00 47.68 281 TRP A O 1
ATOM 2031 N N . VAL A 1 287 ? -18.539 28.653 15.201 1.00 63.41 282 VAL A N 1
ATOM 2032 C CA . VAL A 1 287 ? -17.291 28.537 15.948 1.00 67.27 282 VAL A CA 1
ATOM 2033 C C . VAL A 1 287 ? -17.144 27.097 16.435 1.00 74.07 282 VAL A C 1
ATOM 2034 O O . VAL A 1 287 ? -18.147 26.423 16.679 1.00 76.17 282 VAL A O 1
ATOM 2038 N N . GLY A 1 288 ? -15.910 26.608 16.552 1.00 84.42 283 GLY A N 1
ATOM 2039 C CA . GLY A 1 288 ? -14.717 27.348 16.180 1.00 83.87 283 GLY A CA 1
ATOM 2040 C C . GLY A 1 288 ? -13.835 26.544 15.245 1.00 82.31 283 GLY A C 1
ATOM 2041 O O . GLY A 1 288 ? -13.160 25.600 15.661 1.00 78.59 283 GLY A O 1
ATOM 2042 N N . TRP A 1 289 ? -13.849 26.920 13.971 1.00 73.92 284 TRP A N 1
ATOM 2043 C CA . TRP A 1 289 ? -13.100 26.206 12.945 1.00 72.95 284 TRP A CA 1
ATOM 2044 C C . TRP A 1 289 ? -11.661 26.699 12.811 1.00 78.02 284 TRP A C 1
ATOM 2045 O O . TRP A 1 289 ? -11.337 27.455 11.893 1.00 75.60 284 TRP A O 1
ATOM 2056 N N . ARG A 1 290 ? -10.802 26.265 13.728 1.00 99.60 285 ARG A N 1
ATOM 2057 C CA . ARG A 1 290 ? -9.378 26.557 13.638 1.00 103.84 285 ARG A CA 1
ATOM 2058 C C . ARG A 1 290 ? -8.666 25.415 12.912 1.00 106.76 285 ARG A C 1
ATOM 2059 O O . ARG A 1 290 ? -8.671 24.275 13.380 1.00 106.52 285 ARG A O 1
ATOM 2067 N N . PRO A 1 291 ? -8.058 25.722 11.757 1.00 115.48 286 PRO A N 1
ATOM 2068 C CA . PRO A 1 291 ? -7.434 24.726 10.877 1.00 116.54 286 PRO A CA 1
ATOM 2069 C C . PRO A 1 291 ? -6.324 23.921 11.547 1.00 115.07 286 PRO A C 1
ATOM 2070 O O . PRO A 1 291 ? -6.161 22.741 11.231 1.00 114.61 286 PRO A O 1
ATOM 2074 N N . ALA A 1 292 ? -5.593 24.547 12.466 1.00 102.32 287 ALA A N 1
ATOM 2075 C CA . ALA A 1 292 ? -4.483 23.895 13.156 1.00 103.94 287 ALA A CA 1
ATOM 2076 C C . ALA A 1 292 ? -3.496 23.243 12.187 1.00 103.36 287 ALA A C 1
ATOM 2077 O O . ALA A 1 292 ? -3.386 22.018 12.128 1.00 102.31 287 ALA A O 1
ATOM 2079 N N . SER A 1 293 ? -2.802 24.072 11.414 1.00 122.12 288 SER A N 1
ATOM 2080 C CA . SER A 1 293 ? -1.794 23.598 10.472 1.00 122.16 288 SER A CA 1
ATOM 2081 C C . SER A 1 293 ? -0.643 22.907 11.198 1.00 121.03 288 SER A C 1
ATOM 2082 O O . SER A 1 293 ? -0.185 23.389 12.235 1.00 121.38 288 SER A O 1
ATOM 2085 N N . GLY A 1 294 ? -0.176 21.780 10.664 1.00 99.13 289 GLY A N 1
ATOM 2086 C CA . GLY A 1 294 ? -0.768 21.143 9.500 1.00 97.32 289 GLY A CA 1
ATOM 2087 C C . GLY A 1 294 ? -0.088 21.469 8.182 1.00 98.08 289 GLY A C 1
ATOM 2088 O O . GLY A 1 294 ? 0.477 22.550 8.022 1.00 99.25 289 GLY A O 1
ATOM 2089 N N . SER A 1 295 ? -0.174 20.526 7.242 1.00 91.05 290 SER A N 1
ATOM 2090 C CA . SER A 1 295 ? 0.400 20.623 5.895 1.00 87.93 290 SER A CA 1
ATOM 2091 C C . SER A 1 295 ? 0.270 19.261 5.226 1.00 83.48 290 SER A C 1
ATOM 2092 O O . SER A 1 295 ? 1.266 18.571 5.011 1.00 81.13 290 SER A O 1
ATOM 2103 N N . ARG A 1 297 ? -0.770 16.049 2.648 1.00 91.44 292 ARG A N 1
ATOM 2104 C CA . ARG A 1 297 ? -0.806 15.565 1.271 1.00 94.29 292 ARG A CA 1
ATOM 2105 C C . ARG A 1 297 ? -2.152 14.919 0.944 1.00 92.35 292 ARG A C 1
ATOM 2106 O O . ARG A 1 297 ? -2.936 14.618 1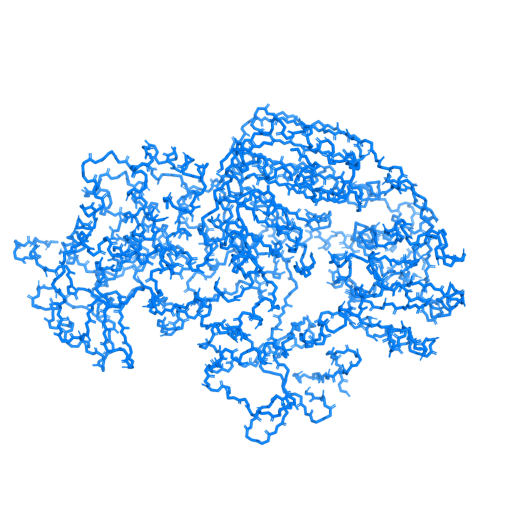.844 1.00 91.61 292 ARG A O 1
ATOM 2114 N N . LEU A 1 298 ? -2.414 14.722 -0.345 1.00 80.68 293 LEU A N 1
ATOM 2115 C CA . LEU A 1 298 ? -3.720 14.262 -0.816 1.00 80.35 293 LEU A CA 1
ATOM 2116 C C . LEU A 1 298 ? -4.114 12.888 -0.267 1.00 79.28 293 LEU A C 1
ATOM 2117 O O . LEU A 1 298 ? -5.290 12.639 0.004 1.00 73.04 293 LEU A O 1
ATOM 2122 N N . THR A 1 299 ? -3.138 12.003 -0.093 1.00 102.52 294 THR A N 1
ATOM 2123 C CA . THR A 1 299 ? -3.418 10.680 0.459 1.00 105.75 294 THR A CA 1
ATOM 2124 C C . THR A 1 299 ? -3.817 10.745 1.933 1.00 104.55 294 THR A C 1
ATOM 2125 O O . THR A 1 299 ? -4.544 9.882 2.426 1.00 105.11 294 THR A O 1
ATOM 2129 N N . GLU A 1 300 ? -3.337 11.769 2.631 1.00 84.09 295 GLU A N 1
ATOM 2130 C CA . GLU A 1 300 ? -3.647 11.938 4.046 1.00 81.91 295 GLU A CA 1
ATOM 2131 C C . GLU A 1 300 ? -5.067 12.453 4.264 1.00 84.18 295 GLU A C 1
ATOM 2132 O O . GLU A 1 300 ? -5.797 11.939 5.112 1.00 87.03 295 GLU A O 1
ATOM 2138 N N . LEU A 1 301 ? -5.455 13.465 3.492 1.00 72.76 296 LEU A N 1
ATOM 2139 C CA . LEU A 1 301 ? -6.800 14.027 3.580 1.00 68.00 296 LEU A CA 1
ATOM 2140 C C . LEU A 1 301 ? -7.858 13.034 3.109 1.00 64.08 296 LEU A C 1
ATOM 2141 O O . LEU A 1 301 ? -9.005 13.070 3.556 1.00 57.41 296 LEU A O 1
ATOM 2146 N N . PHE A 1 302 ? -7.463 12.152 2.197 1.00 74.16 297 PHE A N 1
ATOM 2147 C CA . PHE A 1 302 ? -8.371 11.154 1.646 1.00 74.66 297 PHE A CA 1
ATOM 2148 C C . PHE A 1 302 ? -7.733 9.771 1.684 1.00 79.97 297 PHE A C 1
ATOM 2149 O O . PHE A 1 302 ? -7.264 9.275 0.663 1.00 83.09 297 PHE A O 1
ATOM 2157 N N . PRO A 1 303 ? -7.707 9.148 2.872 1.00 87.75 298 PRO A N 1
ATOM 2158 C CA . PRO A 1 303 ? -7.063 7.849 3.095 1.00 88.36 298 PRO A CA 1
ATOM 2159 C C . PRO A 1 303 ? -7.636 6.736 2.219 1.00 87.41 298 PRO A C 1
ATOM 2160 O O . PRO A 1 303 ? -6.905 5.810 1.863 1.00 86.72 298 PRO A O 1
ATOM 2164 N N . TYR A 1 304 ? -8.920 6.823 1.887 1.00 86.29 299 TYR A N 1
ATOM 2165 C CA . TYR A 1 304 ? -9.587 5.770 1.124 1.00 88.25 299 TYR A CA 1
ATOM 2166 C C . TYR A 1 304 ? -9.005 5.569 -0.275 1.00 88.66 299 TYR A C 1
ATOM 2167 O O . TYR A 1 304 ? -9.025 4.457 -0.800 1.00 89.75 299 TYR A O 1
ATOM 2176 N N . ILE A 1 305 ? -8.492 6.635 -0.881 1.00 93.12 300 ILE A N 1
ATOM 2177 C CA . ILE A 1 305 ? -7.801 6.496 -2.159 1.00 94.87 300 ILE A CA 1
ATOM 2178 C C . ILE A 1 305 ? -6.441 5.838 -1.940 1.00 96.35 300 ILE A C 1
ATOM 2179 O O . ILE A 1 305 ? -5.812 6.027 -0.898 1.00 96.00 300 ILE A O 1
ATOM 2184 N N . ARG A 1 306 ? -5.998 5.052 -2.915 1.00 97.21 301 ARG A N 1
ATOM 2185 C CA . ARG A 1 306 ? -4.690 4.414 -2.840 1.00 100.07 301 ARG A CA 1
ATOM 2186 C C . ARG A 1 306 ? -3.699 5.165 -3.719 1.00 104.21 301 ARG A C 1
ATOM 2187 O O . ARG A 1 306 ? -2.903 5.969 -3.230 1.00 103.36 301 ARG A O 1
ATOM 2195 N N . GLN A 1 307 ? -3.752 4.898 -5.019 1.00 128.61 302 GLN A N 1
ATOM 2196 C CA . GLN A 1 307 ? -2.957 5.642 -5.986 1.00 128.95 302 GLN A CA 1
ATOM 2197 C C . GLN A 1 307 ? -3.783 6.808 -6.513 1.00 124.26 302 GLN A C 1
ATOM 2198 O O . GLN A 1 307 ? -4.856 6.602 -7.081 1.00 124.62 302 GLN A O 1
ATOM 2204 N N . PRO A 1 308 ? -3.295 8.040 -6.310 1.00 104.79 303 PRO A N 1
ATOM 2205 C CA . PRO A 1 308 ? -4.015 9.228 -6.780 1.00 102.61 303 PRO A CA 1
ATOM 2206 C C . PRO A 1 308 ? -4.188 9.232 -8.296 1.00 99.76 303 PRO A C 1
ATOM 2207 O O . PRO A 1 308 ? -3.286 8.808 -9.020 1.00 101.26 303 PRO A O 1
ATOM 2211 N N . THR A 1 309 ? -5.335 9.713 -8.764 1.00 67.51 304 THR A N 1
ATOM 2212 C CA . THR A 1 309 ? -5.586 9.851 -10.193 1.00 60.91 304 THR A CA 1
ATOM 2213 C C . THR A 1 309 ? -4.764 11.017 -10.722 1.00 59.96 304 THR A C 1
ATOM 2214 O O . THR A 1 309 ? -4.404 11.915 -9.963 1.00 61.51 304 THR A O 1
ATOM 2218 N N . THR A 1 310 ? -4.457 10.998 -12.014 1.00 67.65 305 THR A N 1
ATOM 2219 C CA . THR A 1 310 ? -3.519 11.961 -12.585 1.00 71.52 305 THR A CA 1
ATOM 2220 C C . THR A 1 310 ? -3.960 13.413 -12.395 1.00 73.56 305 THR A C 1
ATOM 2221 O O . THR A 1 310 ? -3.120 14.303 -12.225 1.00 77.24 305 THR A O 1
ATOM 2225 N N . VAL A 1 311 ? -5.269 13.652 -12.407 1.00 67.21 306 VAL A N 1
ATOM 2226 C CA . VAL A 1 311 ? -5.780 14.994 -12.151 1.00 65.22 306 VAL A CA 1
ATOM 2227 C C . VAL A 1 311 ? -5.482 15.424 -10.716 1.00 63.59 306 VAL A C 1
ATOM 2228 O O . VAL A 1 311 ? -5.100 16.570 -10.467 1.00 66.00 306 VAL A O 1
ATOM 2232 N N . GLN A 1 312 ? -5.626 14.489 -9.780 1.00 59.96 307 GLN A N 1
ATOM 2233 C CA . GLN A 1 312 ? -5.339 14.757 -8.377 1.00 61.53 307 GLN A CA 1
ATOM 2234 C C . GLN A 1 312 ? -3.853 15.007 -8.157 1.00 61.49 307 GLN A C 1
ATOM 2235 O O . GLN A 1 312 ? -3.464 15.802 -7.299 1.00 61.41 307 GLN A O 1
ATOM 2241 N N . ALA A 1 313 ? -3.025 14.334 -8.948 1.00 59.24 308 ALA A N 1
ATOM 2242 C CA . ALA A 1 313 ? -1.586 14.520 -8.862 1.00 62.77 308 ALA A CA 1
ATOM 2243 C C . ALA A 1 313 ? -1.191 15.892 -9.393 1.00 64.29 308 ALA A C 1
ATOM 2244 O O . ALA A 1 313 ? -0.366 16.588 -8.793 1.00 66.68 308 ALA A O 1
ATOM 2246 N N . ALA A 1 314 ? -1.785 16.278 -10.521 1.00 58.08 309 ALA A N 1
ATOM 2247 C CA . ALA A 1 314 ? -1.515 17.589 -11.099 1.00 56.94 309 ALA A CA 1
ATOM 2248 C C . ALA A 1 314 ? -2.005 18.709 -10.184 1.00 57.78 309 ALA A C 1
ATOM 2249 O O . ALA A 1 314 ? -1.381 19.768 -10.093 1.00 54.88 309 ALA A O 1
ATOM 2251 N N . ALA A 1 315 ? -3.119 18.466 -9.500 1.00 62.27 310 ALA A N 1
ATOM 2252 C CA . ALA A 1 315 ? -3.641 19.433 -8.543 1.00 60.88 310 ALA A CA 1
ATOM 2253 C C . ALA A 1 315 ? -2.751 19.530 -7.312 1.00 61.55 310 ALA A C 1
ATOM 2254 O O . ALA A 1 315 ? -2.559 20.614 -6.760 1.00 57.59 310 ALA A O 1
ATOM 2256 N N . GLU A 1 316 ? -2.209 18.391 -6.887 1.00 72.60 311 GLU A N 1
ATOM 2257 C CA . GLU A 1 316 ? -1.305 18.366 -5.747 1.00 76.30 311 GLU A CA 1
ATOM 2258 C C . GLU A 1 316 ? -0.040 19.138 -6.081 1.00 75.99 311 GLU A C 1
ATOM 2259 O O . GLU A 1 316 ? 0.493 19.867 -5.245 1.00 75.04 311 GLU A O 1
ATOM 2265 N N . GLU A 1 317 ? 0.428 18.987 -7.316 1.00 83.78 312 GLU A N 1
ATOM 2266 C CA . GLU A 1 317 ? 1.594 19.730 -7.778 1.00 88.66 312 GLU A CA 1
ATOM 2267 C C . GLU A 1 317 ? 1.301 21.224 -7.911 1.00 84.93 312 GLU A C 1
ATOM 2268 O O . GLU A 1 317 ? 2.163 22.060 -7.641 1.00 86.59 312 GLU A O 1
ATOM 2274 N N . LEU A 1 318 ? 0.082 21.552 -8.328 1.00 60.56 313 LEU A N 1
ATOM 2275 C CA . LEU A 1 318 ? -0.339 22.944 -8.446 1.00 58.37 313 LEU A CA 1
ATOM 2276 C C . LEU A 1 318 ? -0.483 23.618 -7.080 1.00 58.79 313 LEU A C 1
ATOM 2277 O O . LEU A 1 318 ? -0.277 24.824 -6.945 1.00 58.06 313 LEU A O 1
ATOM 2282 N N . ALA A 1 319 ? -0.807 22.819 -6.069 1.00 61.60 314 ALA A N 1
ATOM 2283 C CA . ALA A 1 319 ? -1.157 23.335 -4.749 1.00 60.02 314 ALA A CA 1
ATOM 2284 C C . ALA A 1 319 ? -0.016 24.082 -4.068 1.00 62.83 314 ALA A C 1
ATOM 2285 O O . ALA A 1 319 ? -0.249 24.966 -3.245 1.00 64.01 314 ALA A O 1
ATOM 2287 N N . GLY A 1 320 ? 1.217 23.738 -4.421 1.00 61.26 315 GLY A N 1
ATOM 2288 C CA . GLY A 1 320 ? 2.370 24.293 -3.738 1.00 59.43 315 GLY A CA 1
ATOM 2289 C C . GLY A 1 320 ? 2.704 25.715 -4.144 1.00 61.73 315 GLY A C 1
ATOM 2290 O O . GLY A 1 320 ? 3.492 26.383 -3.474 1.00 62.98 315 GLY A O 1
ATOM 2291 N N . GLU A 1 321 ? 2.104 26.188 -5.233 1.00 72.22 316 GLU A N 1
ATOM 2292 C CA . GLU A 1 321 ? 2.397 27.532 -5.724 1.00 71.64 316 GLU A CA 1
ATOM 2293 C C . GLU A 1 321 ? 1.162 28.404 -5.960 1.00 68.29 316 GLU A C 1
ATOM 2294 O O . GLU A 1 321 ? 1.277 29.496 -6.516 1.00 68.43 316 GLU A O 1
ATOM 2300 N N . VAL A 1 322 ? -0.010 27.932 -5.544 1.00 58.21 317 VAL A N 1
ATOM 2301 C CA . VAL A 1 322 ? -1.241 28.693 -5.761 1.00 59.61 317 VAL A CA 1
ATOM 2302 C C . VAL A 1 322 ? -1.255 30.011 -4.993 1.00 59.05 317 VAL A C 1
ATOM 2303 O O . VAL A 1 322 ? -0.793 30.084 -3.857 1.00 60.52 317 VAL A O 1
ATOM 2307 N N . LYS A 1 323 ? -1.776 31.053 -5.634 1.00 71.45 318 LYS A N 1
ATOM 2308 C CA . LYS A 1 323 ? -1.874 32.375 -5.024 1.00 76.01 318 LYS A CA 1
ATOM 2309 C C . LYS A 1 323 ? -3.213 32.558 -4.310 1.00 78.28 318 LYS A C 1
ATOM 2310 O O . LYS A 1 323 ? -4.207 31.933 -4.682 1.00 77.25 318 LYS A O 1
ATOM 2316 N N . SER A 1 324 ? -3.233 33.420 -3.294 1.00 77.87 319 SER A N 1
ATOM 2317 C CA . SER A 1 324 ? -4.414 33.596 -2.442 1.00 76.46 319 SER A CA 1
ATOM 2318 C C . SER A 1 324 ? -5.707 33.988 -3.183 1.00 70.89 319 SER A C 1
ATOM 2319 O O . SER A 1 324 ? -6.757 33.399 -2.927 1.00 68.18 319 SER A O 1
ATOM 2322 N N . PRO A 1 325 ? -5.645 34.987 -4.085 1.00 55.53 320 PRO A N 1
ATOM 2323 C CA . PRO A 1 325 ? -6.800 35.207 -4.963 1.00 53.74 320 PRO A CA 1
ATOM 2324 C C . PRO A 1 325 ? -6.543 34.654 -6.366 1.00 52.38 320 PRO A C 1
ATOM 2325 O O . PRO A 1 325 ? -5.692 35.185 -7.082 1.00 49.96 320 PRO A O 1
ATOM 2329 N N . SER A 1 326 ? -7.271 33.610 -6.754 1.00 43.79 321 SER A N 1
ATOM 2330 C CA . SER A 1 326 ? -7.028 32.950 -8.033 1.00 44.74 321 SER A CA 1
ATOM 2331 C C . SER A 1 326 ? -8.237 32.159 -8.514 1.00 45.25 321 SER A C 1
ATOM 2332 O O . SER A 1 326 ? -9.108 31.790 -7.724 1.00 42.74 321 SER A O 1
ATOM 2335 N N . ILE A 1 327 ? -8.280 31.896 -9.816 1.00 43.49 322 ILE A N 1
ATOM 2336 C CA . ILE A 1 327 ? -9.289 31.009 -10.381 1.00 40.92 322 ILE A CA 1
ATOM 2337 C C . ILE A 1 327 ? -8.624 29.782 -11.005 1.00 42.42 322 ILE A C 1
ATOM 2338 O O . ILE A 1 327 ? -7.556 29.881 -11.615 1.00 42.76 322 ILE A O 1
ATOM 2343 N N . THR A 1 328 ? -9.251 28.623 -10.835 1.00 39.10 323 THR A N 1
ATOM 2344 C CA . THR A 1 328 ? -8.712 27.379 -11.367 1.00 39.10 323 THR A CA 1
ATOM 2345 C C . THR A 1 328 ? -9.821 26.605 -12.057 1.00 38.21 323 THR A C 1
ATOM 2346 O O . THR A 1 328 ? -10.900 26.447 -11.504 1.00 36.53 323 THR A O 1
ATOM 2350 N N . ILE A 1 329 ? -9.555 26.128 -13.268 1.00 35.36 324 ILE A N 1
ATOM 2351 C CA . ILE A 1 329 ? -10.531 25.336 -14.004 1.00 33.01 324 ILE A CA 1
ATOM 2352 C C . ILE A 1 329 ? -9.994 23.931 -14.258 1.00 34.04 324 ILE A C 1
ATOM 2353 O O . ILE A 1 329 ? -8.902 23.755 -14.800 1.00 37.94 324 ILE A O 1
ATOM 2358 N N . ILE A 1 330 ? -10.767 22.932 -13.850 1.00 40.52 325 ILE A N 1
ATOM 2359 C CA . ILE A 1 330 ? -10.348 21.544 -13.967 1.00 40.51 325 ILE A CA 1
ATOM 2360 C C . ILE A 1 330 ? -11.227 20.779 -14.948 1.00 39.96 325 ILE A C 1
ATOM 2361 O O . ILE A 1 330 ? -12.436 20.635 -14.740 1.00 39.18 325 ILE A O 1
ATOM 2366 N N . GLU A 1 331 ? -10.602 20.298 -16.019 1.00 48.53 326 GLU A N 1
ATOM 2367 C CA . GLU A 1 331 ? -11.291 19.541 -17.055 1.00 49.87 326 GLU A CA 1
ATOM 2368 C C . GLU A 1 331 ? -10.736 18.128 -17.169 1.00 52.80 326 GLU A C 1
ATOM 2369 O O . GLU A 1 331 ? -9.643 17.916 -17.699 1.00 57.10 326 GLU A O 1
ATOM 2375 N N . ALA A 1 332 ? -11.493 17.170 -16.651 1.00 44.52 327 ALA A N 1
ATOM 2376 C CA . ALA A 1 332 ? -11.164 15.760 -16.782 1.00 47.87 327 ALA A CA 1
ATOM 2377 C C . ALA A 1 332 ? -12.442 14.988 -17.085 1.00 47.25 327 ALA A C 1
ATOM 2378 O O . ALA A 1 332 ? -13.534 15.441 -16.739 1.00 50.14 327 ALA A O 1
ATOM 2380 N N . PRO A 1 333 ? -12.314 13.821 -17.731 1.00 43.85 328 PRO A N 1
ATOM 2381 C CA . PRO A 1 333 ? -13.484 12.979 -17.994 1.00 46.95 328 PRO A CA 1
ATOM 2382 C C . PRO A 1 333 ? -14.138 12.554 -16.687 1.00 51.12 328 PRO A C 1
ATOM 2383 O O . PRO A 1 333 ? -13.451 12.389 -15.682 1.00 54.93 328 PRO A O 1
ATOM 2395 N N . GLY A 1 335 ? -15.748 10.735 -13.538 1.00 48.69 330 GLY A N 1
ATOM 2396 C CA . GLY A 1 335 ? -15.245 9.591 -12.799 1.00 44.60 330 GLY A CA 1
ATOM 2397 C C . GLY A 1 335 ? -13.752 9.627 -12.523 1.00 47.38 330 GLY A C 1
ATOM 2398 O O . GLY A 1 335 ? -13.202 8.686 -11.953 1.00 49.09 330 GLY A O 1
ATOM 2399 N N . GLU A 1 336 ? -13.091 10.708 -12.926 1.00 60.56 331 GLU A N 1
ATOM 2400 C CA . GLU A 1 336 ? -11.653 10.852 -12.699 1.00 62.65 331 GLU A CA 1
ATOM 2401 C C . GLU A 1 336 ? -11.299 11.417 -11.318 1.00 62.95 331 GLU A C 1
ATOM 2402 O O . GLU A 1 336 ? -10.122 11.505 -10.965 1.00 61.56 331 GLU A O 1
ATOM 2408 N N . GLY A 1 337 ? -12.311 11.800 -10.544 1.00 54.40 332 GLY A N 1
ATOM 2409 C CA . GLY A 1 337 ? -12.089 12.290 -9.193 1.00 54.49 332 GLY A CA 1
ATOM 2410 C C . GLY A 1 337 ? -11.618 13.731 -9.075 1.00 55.99 332 GLY A C 1
ATOM 2411 O O . GLY A 1 337 ? -10.683 14.030 -8.329 1.00 51.04 332 GLY A O 1
ATOM 2412 N N . LYS A 1 338 ? -12.256 14.624 -9.824 1.00 56.79 333 LYS A N 1
ATOM 2413 C CA . LYS A 1 338 ? -11.918 16.045 -9.780 1.00 54.76 333 LYS A CA 1
ATOM 2414 C C . LYS A 1 338 ? -12.209 16.697 -8.422 1.00 52.47 333 LYS A C 1
ATOM 2415 O O . LYS A 1 338 ? -11.527 17.647 -8.018 1.00 49.82 333 LYS A O 1
ATOM 2421 N N . THR A 1 339 ? -13.220 16.189 -7.720 1.00 55.50 334 THR A N 1
ATOM 2422 C CA . THR A 1 339 ? -13.642 16.800 -6.461 1.00 51.99 334 THR A CA 1
ATOM 2423 C C . THR A 1 339 ? -12.590 16.729 -5.356 1.00 51.71 334 THR A C 1
ATOM 2424 O O . THR A 1 339 ? -12.443 17.676 -4.589 1.00 54.54 334 THR A O 1
ATOM 2428 N N . GLU A 1 340 ? -11.852 15.624 -5.278 1.00 53.52 335 GLU A N 1
ATOM 2429 C CA . GLU A 1 340 ? -10.781 15.515 -4.288 1.00 54.86 335 GLU A CA 1
ATOM 2430 C C . GLU A 1 340 ? -9.678 16.527 -4.572 1.00 55.91 335 GLU A C 1
ATOM 2431 O O . GLU A 1 340 ? -9.063 17.071 -3.652 1.00 55.25 335 GLU A O 1
ATOM 2437 N N . ALA A 1 341 ? -9.442 16.779 -5.855 1.00 53.11 336 ALA A N 1
ATOM 2438 C CA . ALA A 1 341 ? -8.443 17.750 -6.275 1.00 53.32 336 ALA A CA 1
ATOM 2439 C C . ALA A 1 341 ? -8.891 19.152 -5.892 1.00 50.31 336 ALA A C 1
ATOM 2440 O O . ALA A 1 341 ? -8.100 19.971 -5.399 1.00 50.70 336 ALA A O 1
ATOM 2442 N N . ALA A 1 342 ? -10.180 19.411 -6.093 1.00 45.16 337 ALA A N 1
ATOM 2443 C CA . ALA A 1 342 ? -10.742 20.713 -5.778 1.00 45.30 337 ALA A CA 1
ATOM 2444 C C . ALA A 1 342 ? -10.671 20.969 -4.278 1.00 48.61 337 ALA A C 1
ATOM 2445 O O . ALA A 1 342 ? -10.254 22.042 -3.842 1.00 46.11 337 ALA A O 1
ATOM 2455 N N . LEU A 1 344 ? -8.667 19.557 -2.189 1.00 62.90 339 LEU A N 1
ATOM 2456 C CA . LEU A 1 344 ? -7.265 19.679 -1.819 1.00 62.71 339 LEU A CA 1
ATOM 2457 C C . LEU A 1 344 ? -6.802 21.112 -2.047 1.00 60.02 339 LEU A C 1
ATOM 2458 O O . LEU A 1 344 ? -6.036 21.671 -1.249 1.00 60.81 339 LEU A O 1
ATOM 2463 N N . LEU A 1 345 ? -7.297 21.717 -3.124 1.00 48.82 340 LEU A N 1
ATOM 2464 C CA . LEU A 1 345 ? -6.947 23.102 -3.424 1.00 47.51 340 LEU A CA 1
ATOM 2465 C C . LEU A 1 345 ? -7.558 24.070 -2.411 1.00 47.29 340 LEU A C 1
ATOM 2466 O O . LEU A 1 345 ? -6.890 24.996 -1.939 1.00 45.59 340 LEU A O 1
ATOM 2471 N N . ALA A 1 346 ? -8.821 23.840 -2.062 1.00 50.34 341 ALA A N 1
ATOM 2472 C CA . ALA A 1 346 ? -9.496 24.673 -1.073 1.00 52.21 341 ALA A CA 1
ATOM 2473 C C . ALA A 1 346 ? -8.826 24.540 0.291 1.00 50.73 341 ALA A C 1
ATOM 2474 O O . ALA A 1 346 ? -8.732 25.506 1.054 1.00 52.88 341 ALA A O 1
ATOM 2476 N N . ASP A 1 347 ? -8.344 23.336 0.581 1.00 44.34 342 ASP A N 1
ATOM 2477 C CA . ASP A 1 347 ? -7.621 23.082 1.813 1.00 47.36 342 ASP A CA 1
ATOM 2478 C C . ASP A 1 347 ? -6.303 23.836 1.824 1.00 50.31 342 ASP A C 1
ATOM 2479 O O . ASP A 1 347 ? -5.889 24.367 2.856 1.00 51.92 342 ASP A O 1
ATOM 2484 N N . THR A 1 348 ? -5.641 23.886 0.673 1.00 50.73 343 THR A N 1
ATOM 2485 C CA . THR A 1 348 ? -4.408 24.652 0.573 1.00 47.82 343 THR A CA 1
ATOM 2486 C C . THR A 1 348 ? -4.695 26.138 0.774 1.00 47.10 343 THR A C 1
ATOM 2487 O O . THR A 1 348 ? -3.899 26.861 1.379 1.00 46.64 343 THR A O 1
ATOM 2491 N N . PHE A 1 349 ? -5.853 26.582 0.295 1.00 45.26 344 PHE A N 1
ATOM 2492 C CA . PHE A 1 349 ? -6.248 27.973 0.473 1.00 46.99 344 PHE A CA 1
ATOM 2493 C C . PHE A 1 349 ? -6.513 28.304 1.940 1.00 51.09 344 PHE A C 1
ATOM 2494 O O . PHE A 1 349 ? -6.121 29.367 2.426 1.00 51.27 344 PHE A O 1
ATOM 2502 N N . SER A 1 350 ? -7.143 27.377 2.655 1.00 52.05 345 SER A N 1
ATOM 2503 C CA . SER A 1 350 ? -7.491 27.634 4.047 1.00 52.79 345 SER A CA 1
ATOM 2504 C C . SER A 1 350 ? -6.270 27.553 4.956 1.00 57.10 345 SER A C 1
ATOM 2505 O O . SER A 1 350 ? -6.062 28.412 5.814 1.00 58.37 345 SER A O 1
ATOM 2508 N N . THR A 1 351 ? -5.458 26.521 4.755 1.00 59.48 346 THR A N 1
ATOM 2509 C CA . THR A 1 351 ? -4.303 26.286 5.610 1.00 59.56 346 THR A CA 1
ATOM 2510 C C . THR A 1 351 ? -3.159 27.254 5.321 1.00 59.33 346 THR A C 1
ATOM 2511 O O . THR A 1 351 ? -2.561 27.812 6.241 1.00 62.39 346 THR A O 1
ATOM 2515 N N . ALA A 1 352 ? -2.864 27.460 4.041 1.00 57.22 347 ALA A N 1
ATOM 2516 C CA . ALA A 1 352 ? -1.717 28.276 3.658 1.00 55.93 347 ALA A CA 1
ATOM 2517 C C . ALA A 1 352 ? -2.062 29.726 3.327 1.00 55.59 347 ALA A C 1
ATOM 2518 O O . ALA A 1 352 ? -1.170 30.572 3.255 1.00 57.05 347 ALA A O 1
ATOM 2520 N N . HIS A 1 353 ? -3.342 30.025 3.124 1.00 50.55 348 HIS A N 1
ATOM 2521 C CA . HIS A 1 353 ? -3.694 31.368 2.672 1.00 52.23 348 HIS A CA 1
ATOM 2522 C C . HIS A 1 353 ? -4.820 32.038 3.462 1.00 53.66 348 HIS A C 1
ATOM 2523 O O . HIS A 1 353 ? -5.383 33.039 3.018 1.00 53.78 348 HIS A O 1
ATOM 2530 N N . GLY A 1 354 ? -5.145 31.481 4.624 1.00 55.09 349 GLY A N 1
ATOM 2531 C CA . GLY A 1 354 ? -6.035 32.143 5.561 1.00 53.95 349 GLY A CA 1
ATOM 2532 C C . GLY A 1 354 ? -7.499 32.119 5.172 1.00 57.75 349 GLY A C 1
ATOM 2533 O O . GLY A 1 354 ? -8.302 32.876 5.720 1.00 56.99 349 GLY A O 1
ATOM 2542 N N . SER A 1 356 ? -10.217 30.136 5.681 1.00 69.71 351 SER A N 1
ATOM 2543 C CA . SER A 1 356 ? -10.935 29.106 6.425 1.00 69.98 351 SER A CA 1
ATOM 2544 C C . SER A 1 356 ? -12.412 29.075 6.049 1.00 67.58 351 SER A C 1
ATOM 2545 O O . SER A 1 356 ? -13.202 29.892 6.523 1.00 71.78 351 SER A O 1
ATOM 2548 N N . GLY A 1 357 ? -12.779 28.128 5.194 1.00 47.60 352 GLY A N 1
ATOM 2549 C CA . GLY A 1 357 ? -14.158 27.989 4.764 1.00 48.57 352 GLY A CA 1
ATOM 2550 C C . GLY A 1 357 ? -14.289 27.566 3.313 1.00 50.15 352 GLY A C 1
ATOM 2551 O O . GLY A 1 357 ? -13.360 27.733 2.525 1.00 50.20 352 GLY A O 1
ATOM 2552 N N . CYS A 1 358 ? -15.449 27.021 2.958 1.00 45.39 353 CYS A N 1
ATOM 2553 C CA . CYS A 1 358 ? -15.686 26.558 1.597 1.00 40.97 353 CYS A CA 1
ATOM 2554 C C . CYS A 1 358 ? -17.167 26.319 1.319 1.00 38.88 353 CYS A C 1
ATOM 2555 O O . CYS A 1 358 ? -17.849 25.653 2.097 1.00 40.50 353 CYS A O 1
ATOM 2558 N N . TYR A 1 359 ? -17.665 26.866 0.214 1.00 33.26 354 TYR A N 1
ATOM 2559 C CA . TYR A 1 359 ? -19.002 26.520 -0.261 1.00 32.54 354 TYR A CA 1
ATOM 2560 C C . TYR A 1 359 ? -18.905 25.566 -1.449 1.00 37.07 354 TYR A C 1
ATOM 2561 O O . TYR A 1 359 ? -18.193 25.837 -2.419 1.00 37.55 354 TYR A O 1
ATOM 2570 N N . PHE A 1 360 ? -19.623 24.451 -1.371 1.00 41.80 355 PHE A N 1
ATOM 2571 C CA . PHE A 1 360 ? -19.590 23.450 -2.431 1.00 40.50 355 PHE A CA 1
ATOM 2572 C C . PHE A 1 360 ? -20.840 23.530 -3.297 1.00 40.71 355 PHE A C 1
ATOM 2573 O O . PHE A 1 360 ? -21.902 23.031 -2.920 1.00 43.98 355 PHE A O 1
ATOM 2581 N N . ALA A 1 361 ? -20.701 24.151 -4.463 1.00 31.59 356 ALA A N 1
ATOM 2582 C CA . ALA A 1 361 ? -21.837 24.435 -5.333 1.00 30.92 356 ALA A CA 1
ATOM 2583 C C . ALA A 1 361 ? -22.170 23.291 -6.295 1.00 33.91 356 ALA A C 1
ATOM 2584 O O . ALA A 1 361 ? -21.572 23.163 -7.366 1.00 31.32 356 ALA A O 1
ATOM 2586 N N . LEU A 1 362 ? -23.127 22.461 -5.889 1.00 31.14 357 LEU A N 1
ATOM 2587 C CA . LEU A 1 362 ? -23.589 21.321 -6.676 1.00 28.91 357 LEU A CA 1
ATOM 2588 C C . LEU A 1 362 ? -24.530 21.748 -7.800 1.00 29.67 357 LEU A C 1
ATOM 2589 O O . LEU A 1 362 ? -25.182 22.787 -7.696 1.00 26.80 357 LEU A O 1
ATOM 2594 N N . PRO A 1 363 ? -24.621 20.933 -8.867 1.00 41.04 358 PRO A N 1
ATOM 2595 C CA . PRO A 1 363 ? -25.450 21.234 -10.043 1.00 39.58 358 PRO A CA 1
ATOM 2596 C C . PRO A 1 363 ? -26.937 21.345 -9.726 1.00 42.01 358 PRO A C 1
ATOM 2597 O O . PRO A 1 363 ? -27.420 20.710 -8.791 1.00 44.00 358 PRO A O 1
ATOM 2601 N N . THR A 1 364 ? -27.627 22.189 -10.489 1.00 85.51 359 THR A N 1
ATOM 2602 C CA . THR A 1 364 ? -29.028 22.544 -10.263 1.00 95.38 359 THR A CA 1
ATOM 2603 C C . THR A 1 364 ? -29.945 21.376 -9.909 1.00 102.02 359 THR A C 1
ATOM 2604 O O . THR A 1 364 ? -30.546 21.355 -8.836 1.00 105.93 359 THR A O 1
ATOM 2616 N N . ALA A 1 366 ? -29.112 18.494 -9.170 1.00 89.07 361 ALA A N 1
ATOM 2617 C CA . ALA A 1 366 ? -28.518 17.635 -8.155 1.00 86.23 361 ALA A CA 1
ATOM 2618 C C . ALA A 1 366 ? -29.096 17.851 -6.764 1.00 84.39 361 ALA A C 1
ATOM 2619 O O . ALA A 1 366 ? -29.252 18.984 -6.303 1.00 84.47 361 ALA A O 1
ATOM 2621 N N . THR A 1 367 ? -29.412 16.740 -6.107 1.00 116.54 362 THR A N 1
ATOM 2622 C CA . THR A 1 367 ? -29.685 16.748 -4.685 1.00 115.27 362 THR A CA 1
ATOM 2623 C C . THR A 1 367 ? -28.336 16.895 -4.007 1.00 114.01 362 THR A C 1
ATOM 2624 O O . THR A 1 367 ? -27.323 16.405 -4.512 1.00 117.42 362 THR A O 1
ATOM 2628 N N . SER A 1 368 ? -28.316 17.561 -2.863 1.00 91.29 363 SER A N 1
ATOM 2629 C CA . SER A 1 368 ? -27.064 17.767 -2.160 1.00 95.23 363 SER A CA 1
ATOM 2630 C C . SER A 1 368 ? -26.623 16.510 -1.405 1.00 94.07 363 SER A C 1
ATOM 2631 O O . SER A 1 368 ? -25.477 16.420 -0.959 1.00 89.97 363 SER A O 1
ATOM 2634 N N . ASN A 1 369 ? -27.524 15.533 -1.305 1.00 133.88 364 ASN A N 1
ATOM 2635 C CA . ASN A 1 369 ? -27.402 14.451 -0.323 1.00 135.04 364 ASN A CA 1
ATOM 2636 C C . ASN A 1 369 ? -26.116 13.620 -0.306 1.00 126.22 364 ASN A C 1
ATOM 2637 O O . ASN A 1 369 ? -25.447 13.551 0.723 1.00 122.95 364 ASN A O 1
ATOM 2642 N N . GLN A 1 370 ? -25.759 13.004 -1.428 1.00 91.94 365 GLN A N 1
ATOM 2643 C CA . GLN A 1 370 ? -24.615 12.090 -1.435 1.00 88.11 365 GLN A CA 1
ATOM 2644 C C . GLN A 1 370 ? -23.295 12.807 -1.143 1.00 82.77 365 GLN A C 1
ATOM 2645 O O . GLN A 1 370 ? -22.364 12.217 -0.594 1.00 83.75 365 GLN A O 1
ATOM 2659 N N . PHE A 1 372 ? -22.460 15.309 0.999 1.00 62.29 367 PHE A N 1
ATOM 2660 C CA . PHE A 1 372 ? -22.122 15.839 2.325 1.00 62.09 367 PHE A CA 1
ATOM 2661 C C . PHE A 1 372 ? -21.088 15.018 3.085 1.00 66.98 367 PHE A C 1
ATOM 2662 O O . PHE A 1 372 ? -20.230 15.573 3.784 1.00 68.16 367 PHE A O 1
ATOM 2670 N N . GLY A 1 373 ? -21.165 13.699 2.940 1.00 56.77 368 GLY A N 1
ATOM 2671 C CA . GLY A 1 373 ? -20.349 12.810 3.743 1.00 54.37 368 GLY A CA 1
ATOM 2672 C C . GLY A 1 373 ? -18.883 12.939 3.395 1.00 56.74 368 GLY A C 1
ATOM 2673 O O . GLY A 1 373 ? -18.011 12.794 4.255 1.00 61.39 368 GLY A O 1
ATOM 2674 N N . ARG A 1 374 ? -18.616 13.229 2.127 1.00 55.31 369 ARG A N 1
ATOM 2675 C CA . ARG A 1 374 ? -17.255 13.424 1.656 1.00 58.11 369 ARG A CA 1
ATOM 2676 C C . ARG A 1 374 ? -16.641 14.630 2.353 1.00 59.17 369 ARG A C 1
ATOM 2677 O O . ARG A 1 374 ? -15.517 14.570 2.874 1.00 63.18 369 ARG A O 1
ATOM 2685 N N . VAL A 1 375 ? -17.400 15.721 2.376 1.00 48.72 370 VAL A N 1
ATOM 2686 C CA . VAL A 1 375 ? -16.954 16.944 3.025 1.00 48.89 370 VAL A CA 1
ATOM 2687 C C . VAL A 1 375 ? -16.761 16.716 4.518 1.00 48.90 370 VAL A C 1
ATOM 2688 O O . VAL A 1 375 ? -15.806 17.218 5.109 1.00 45.77 370 VAL A O 1
ATOM 2692 N N . THR A 1 376 ? -17.640 15.912 5.111 1.00 61.67 371 THR A N 1
ATOM 2693 C CA . THR A 1 376 ? -17.546 15.609 6.535 1.00 65.68 371 THR A CA 1
ATOM 2694 C C . THR A 1 376 ? -16.244 14.872 6.836 1.00 66.90 371 THR A C 1
ATOM 2695 O O . THR A 1 376 ? -15.518 15.208 7.790 1.00 65.30 371 THR A O 1
ATOM 2699 N N . ASP A 1 377 ? -15.938 13.883 5.998 1.00 64.54 372 ASP A N 1
ATOM 2700 C CA . ASP A 1 377 ? -14.720 13.105 6.165 1.00 68.93 372 ASP A CA 1
ATOM 2701 C C . ASP A 1 377 ? -13.479 13.964 5.989 1.00 67.43 372 ASP A C 1
ATOM 2702 O O . ASP A 1 377 ? -12.504 13.808 6.727 1.00 65.98 372 ASP A O 1
ATOM 2707 N N . TYR A 1 378 ? -13.514 14.882 5.027 1.00 66.40 373 TYR A N 1
ATOM 2708 C CA . TYR A 1 378 ? -12.387 15.790 4.858 1.00 66.44 373 TYR A CA 1
ATOM 2709 C C . TYR A 1 378 ? -12.235 16.705 6.073 1.00 70.67 373 TYR A C 1
ATOM 2710 O O . TYR A 1 378 ? -11.120 17.030 6.485 1.00 72.46 373 TYR A O 1
ATOM 2719 N N . LEU A 1 379 ? -13.364 17.109 6.650 1.00 61.61 374 LEU A N 1
ATOM 2720 C CA . LEU A 1 379 ? -13.346 17.978 7.819 1.00 57.54 374 LEU A CA 1
ATOM 2721 C C . LEU A 1 379 ? -12.766 17.292 9.050 1.00 55.86 374 LEU A C 1
ATOM 2722 O O . LEU A 1 379 ? -12.092 17.931 9.861 1.00 56.78 374 LEU A O 1
ATOM 2727 N N . ARG A 1 380 ? -13.007 15.991 9.187 1.00 60.74 375 ARG A N 1
ATOM 2728 C CA . ARG A 1 380 ? -12.451 15.265 10.330 1.00 62.75 375 ARG A CA 1
ATOM 2729 C C . ARG A 1 380 ? -10.926 15.183 10.288 1.00 66.78 375 ARG A C 1
ATOM 2730 O O . ARG A 1 380 ? -10.269 15.112 11.327 1.00 68.86 375 ARG A O 1
ATOM 2738 N N . HIS A 1 381 ? -10.370 15.195 9.081 1.00 80.18 376 HIS A N 1
ATOM 2739 C CA . HIS A 1 381 ? -8.926 15.096 8.899 1.00 82.73 376 HIS A CA 1
ATOM 2740 C C . HIS A 1 381 ? -8.222 16.448 9.009 1.00 81.69 376 HIS A C 1
ATOM 2741 O O . HIS A 1 381 ? -6.996 16.518 8.977 1.00 82.46 376 HIS A O 1
ATOM 2748 N N . ARG A 1 382 ? -9.000 17.519 9.136 1.00 73.95 377 ARG A N 1
ATOM 2749 C CA . ARG A 1 382 ? -8.434 18.862 9.227 1.00 74.39 377 ARG A CA 1
ATOM 2750 C C . ARG A 1 382 ? -8.810 19.584 10.515 1.00 75.69 377 ARG A C 1
ATOM 2751 O O . ARG A 1 382 ? -8.110 20.498 10.952 1.00 77.63 377 ARG A O 1
ATOM 2759 N N . TYR A 1 383 ? -9.917 19.171 11.120 1.00 73.14 378 TYR A N 1
ATOM 2760 C CA . TYR A 1 383 ? -10.436 19.841 12.305 1.00 73.62 378 TYR A CA 1
ATOM 2761 C C . TYR A 1 383 ? -10.728 18.842 13.423 1.00 79.59 378 TYR A C 1
ATOM 2762 O O . TYR A 1 383 ? -10.959 17.662 13.160 1.00 84.50 378 TYR A O 1
ATOM 2771 N N . PRO A 1 384 ? -10.706 19.313 14.680 1.00 88.36 379 PRO A N 1
ATOM 2772 C CA . PRO A 1 384 ? -11.068 18.484 15.834 1.00 88.59 379 PRO A CA 1
ATOM 2773 C C . PRO A 1 384 ? -12.527 18.052 15.737 1.00 89.79 379 PRO A C 1
ATOM 2774 O O . PRO A 1 384 ? -13.335 18.786 15.167 1.00 89.43 379 PRO A O 1
ATOM 2778 N N . GLU A 1 385 ? -12.854 16.874 16.266 1.00 101.84 380 GLU A N 1
ATOM 2779 C CA . GLU A 1 385 ? -14.156 16.231 16.043 1.00 104.85 380 GLU A CA 1
ATOM 2780 C C . GLU A 1 385 ? -15.397 17.053 16.421 1.00 107.06 380 GLU A C 1
ATOM 2781 O O . GLU A 1 385 ? -16.520 16.541 16.386 1.00 107.19 380 GLU A O 1
ATOM 2787 N N . ASP A 1 386 ? -15.200 18.333 16.733 1.00 117.17 381 ASP A N 1
ATOM 2788 C CA . ASP A 1 386 ? -16.305 19.257 16.958 1.00 115.81 381 ASP A CA 1
ATOM 2789 C C . ASP A 1 386 ? -17.099 19.386 15.664 1.00 115.43 381 ASP A C 1
ATOM 2790 O O . ASP A 1 386 ? -18.249 19.829 15.667 1.00 116.57 381 ASP A O 1
ATOM 2795 N N . VAL A 1 387 ? -16.457 19.006 14.562 1.00 81.83 382 VAL A N 1
ATOM 2796 C CA . VAL A 1 387 ? -17.096 18.908 13.259 1.00 76.22 382 VAL A CA 1
ATOM 2797 C C . VAL A 1 387 ? -18.393 18.122 13.373 1.00 74.60 382 VAL A C 1
ATOM 2798 O O . VAL A 1 387 ? -19.425 18.523 12.823 1.00 70.35 382 VAL A O 1
ATOM 2802 N N . VAL A 1 388 ? -18.347 17.027 14.128 1.00 114.32 383 VAL A N 1
ATOM 2803 C CA . VAL A 1 388 ? -19.503 16.150 14.268 1.00 117.17 383 VAL A CA 1
ATOM 2804 C C . VAL A 1 388 ? -20.680 16.898 14.887 1.00 117.89 383 VAL A C 1
ATOM 2805 O O . VAL A 1 388 ? -21.838 16.641 14.553 1.00 118.49 383 VAL A O 1
ATOM 2809 N N . VAL A 1 389 ? -20.381 17.845 15.770 1.00 92.00 384 VAL A N 1
ATOM 2810 C CA . VAL A 1 389 ? -21.434 18.607 16.427 1.00 91.79 384 VAL A CA 1
ATOM 2811 C C . VAL A 1 389 ? -21.995 19.732 15.550 1.00 91.03 384 VAL A C 1
ATOM 2812 O O . VAL A 1 389 ? -23.078 20.252 15.824 1.00 89.71 384 VAL A O 1
ATOM 2816 N N . VAL A 1 390 ? -21.285 20.082 14.479 1.00 99.49 385 VAL A N 1
ATOM 2817 C CA . VAL A 1 390 ? -21.669 21.255 13.691 1.00 98.50 385 VAL A CA 1
ATOM 2818 C C . VAL A 1 390 ? -22.231 20.936 12.304 1.00 101.66 385 VAL A C 1
ATOM 2819 O O . VAL A 1 390 ? -23.447 20.985 12.091 1.00 101.35 385 VAL A O 1
ATOM 2823 N N . ASN A 1 391 ? -21.344 20.586 11.375 1.00 130.15 386 ASN A N 1
ATOM 2824 C CA . ASN A 1 391 ? -21.687 20.567 9.958 1.00 133.06 386 ASN A CA 1
ATOM 2825 C C . ASN A 1 391 ? -22.842 19.631 9.654 1.00 134.92 386 ASN A C 1
ATOM 2826 O O . ASN A 1 391 ? -23.680 19.927 8.796 1.00 134.56 386 ASN A O 1
ATOM 2831 N N . LEU A 1 392 ? -22.930 18.552 10.428 1.00 129.28 387 LEU A N 1
ATOM 2832 C CA . LEU A 1 392 ? -23.913 17.506 10.192 1.00 127.02 387 LEU A CA 1
ATOM 2833 C C . LEU A 1 392 ? -25.317 18.083 10.250 1.00 121.38 387 LEU A C 1
ATOM 2834 O O . LEU A 1 392 ? -26.240 17.557 9.628 1.00 122.81 387 LEU A O 1
ATOM 2839 N N . VAL A 1 393 ? -25.478 19.166 11.000 1.00 95.48 388 VAL A N 1
ATOM 2840 C CA . VAL A 1 393 ? -26.750 19.866 11.009 1.00 94.15 388 VAL A CA 1
ATOM 2841 C C . VAL A 1 393 ? -26.733 21.098 10.106 1.00 90.39 388 VAL A C 1
ATOM 2842 O O . VAL A 1 393 ? -27.728 21.407 9.451 1.00 91.67 388 VAL A O 1
ATOM 2846 N N . HIS A 1 394 ? -25.601 21.795 10.067 1.00 72.96 389 HIS A N 1
ATOM 2847 C CA . HIS A 1 394 ? -25.608 23.174 9.568 1.00 70.61 389 HIS A CA 1
ATOM 2848 C C . HIS A 1 394 ? -25.129 23.431 8.137 1.00 71.38 389 HIS A C 1
ATOM 2849 O O . HIS A 1 394 ? -25.579 24.384 7.498 1.00 71.33 389 HIS A O 1
ATOM 2856 N N . GLY A 1 395 ? -24.235 22.591 7.630 1.00 59.36 390 GLY A N 1
ATOM 2857 C CA . GLY A 1 395 ? -23.711 22.790 6.291 1.00 55.57 390 GLY A CA 1
ATOM 2858 C C . GLY A 1 395 ? -24.684 22.311 5.231 1.00 53.71 390 GLY A C 1
ATOM 2859 O O . GLY A 1 395 ? -24.507 22.571 4.044 1.00 55.01 390 GLY A O 1
ATOM 2860 N N . HIS A 1 396 ? -25.714 21.600 5.672 1.00 64.58 391 HIS A N 1
ATOM 2861 C CA . HIS A 1 396 ? -26.701 21.013 4.773 1.00 62.46 391 HIS A CA 1
ATOM 2862 C C . HIS A 1 396 ? -27.710 22.013 4.220 1.00 57.44 391 HIS A C 1
ATOM 2863 O O . HIS A 1 396 ? -28.027 23.010 4.863 1.00 61.00 391 HIS A O 1
ATOM 2870 N N . SER A 1 397 ? -28.211 21.731 3.021 1.00 48.25 392 SER A N 1
ATOM 2871 C CA . SER A 1 397 ? -29.283 22.517 2.422 1.00 50.58 392 SER A CA 1
ATOM 2872 C C . SER A 1 397 ? -30.421 21.596 2.001 1.00 48.48 392 SER A C 1
ATOM 2873 O O . SER A 1 397 ? -31.498 22.054 1.610 1.00 48.16 392 SER A O 1
ATOM 2876 N N . ASP A 1 398 ? -30.166 20.294 2.072 1.00 41.86 393 ASP A N 1
ATOM 2877 C CA . ASP A 1 398 ? -31.171 19.287 1.751 1.00 41.09 393 ASP A CA 1
ATOM 2878 C C . ASP A 1 398 ? -32.302 19.306 2.772 1.00 39.03 393 ASP A C 1
ATOM 2879 O O . ASP A 1 398 ? -32.083 19.575 3.952 1.00 34.03 393 ASP A O 1
ATOM 2884 N N . LEU A 1 399 ? -33.513 19.025 2.304 1.00 41.78 394 LEU A N 1
ATOM 2885 C CA . LEU A 1 399 ? -34.695 19.046 3.157 1.00 37.28 394 LEU A CA 1
ATOM 2886 C C . LEU A 1 399 ? -34.654 17.992 4.270 1.00 37.04 394 LEU A C 1
ATOM 2887 O O . LEU A 1 399 ? -35.214 18.205 5.347 1.00 41.55 394 LEU A O 1
ATOM 2892 N N . SER A 1 400 ? -33.977 16.872 4.026 1.00 50.96 395 SER A N 1
ATOM 2893 C CA . SER A 1 400 ? -33.940 15.788 5.009 1.00 59.22 395 SER A CA 1
ATOM 2894 C C . SER A 1 400 ? -33.275 16.208 6.315 1.00 61.83 395 SER A C 1
ATOM 2895 O O . SER A 1 400 ? -33.719 15.824 7.406 1.00 65.49 395 SER A O 1
ATOM 2898 N N . ALA A 1 401 ? -32.223 17.013 6.205 1.00 55.65 396 ALA A N 1
ATOM 2899 C CA . ALA A 1 401 ? -31.555 17.533 7.387 1.00 55.71 396 ALA A CA 1
ATOM 2900 C C . ALA A 1 401 ? -32.484 18.454 8.167 1.00 59.83 396 ALA A C 1
ATOM 2901 O O . ALA A 1 401 ? -32.461 18.471 9.396 1.00 65.57 396 ALA A O 1
ATOM 2903 N N . LEU A 1 402 ? -33.314 19.206 7.449 1.00 55.38 397 LEU A N 1
ATOM 2904 C CA . LEU A 1 402 ? -34.285 20.084 8.090 1.00 52.02 397 LEU A CA 1
ATOM 2905 C C . LEU A 1 402 ? -35.336 19.253 8.818 1.00 54.75 397 LEU A C 1
ATOM 2906 O O . LEU A 1 402 ? -35.740 19.589 9.930 1.00 57.83 397 LEU A O 1
ATOM 2911 N N . LEU A 1 403 ? -35.752 18.151 8.200 1.00 58.42 398 LEU A N 1
ATOM 2912 C CA . LEU A 1 403 ? -36.775 17.301 8.793 1.00 57.79 398 LEU A CA 1
ATOM 2913 C C . LEU A 1 403 ? -36.263 16.683 10.081 1.00 60.76 398 LEU A C 1
ATOM 2914 O O . LEU A 1 403 ? -36.924 16.752 11.125 1.00 62.30 398 LEU A O 1
ATOM 2919 N N . GLN A 1 404 ? -35.075 16.091 10.012 1.00 65.63 399 GLN A N 1
ATOM 2920 C CA . GLN A 1 404 ? -34.501 15.466 11.194 1.00 68.68 399 GLN A CA 1
ATOM 2921 C C . GLN A 1 404 ? -34.193 16.499 12.277 1.00 66.56 399 GLN A C 1
ATOM 2922 O O . GLN A 1 404 ? -34.325 16.216 13.466 1.00 68.33 399 GLN A O 1
ATOM 2928 N N . GLU A 1 405 ? -33.799 17.700 11.866 1.00 62.49 400 GLU A N 1
ATOM 2929 C CA . GLU A 1 405 ? -33.544 18.772 12.823 1.00 64.56 400 GLU A CA 1
ATOM 2930 C C . GLU A 1 405 ? -34.833 19.216 13.512 1.00 67.36 400 GLU A C 1
ATOM 2931 O O . GLU A 1 405 ? -34.818 19.627 14.674 1.00 71.12 400 GLU A O 1
ATOM 2937 N N . LEU A 1 406 ? -35.948 19.127 12.792 1.00 55.53 401 LEU A N 1
ATOM 2938 C CA . LEU A 1 406 ? -37.247 19.471 13.358 1.00 52.60 401 LEU A CA 1
ATOM 2939 C C . LEU A 1 406 ? -37.722 18.400 14.333 1.00 55.54 401 LEU A C 1
ATOM 2940 O O . LEU A 1 406 ? -38.283 18.712 15.385 1.00 55.35 401 LEU A O 1
ATOM 2945 N N . ARG A 1 407 ? -37.496 17.138 13.978 1.00 63.98 402 ARG A N 1
ATOM 2946 C CA . ARG A 1 407 ? -37.853 16.027 14.859 1.00 61.80 402 ARG A CA 1
ATOM 2947 C C . ARG A 1 407 ? -36.982 15.962 16.114 1.00 60.46 402 ARG A C 1
ATOM 2948 O O . ARG A 1 407 ? -37.391 15.417 17.133 1.00 63.47 402 ARG A O 1
ATOM 2956 N N . GLN A 1 408 ? -35.781 16.523 16.029 1.00 61.20 403 GLN A N 1
ATOM 2957 C CA . GLN A 1 408 ? -34.807 16.443 17.113 1.00 62.16 403 GLN A CA 1
ATOM 2958 C C . GLN A 1 408 ? -34.977 17.560 18.138 1.00 64.48 403 GLN A C 1
ATOM 2959 O O . GLN A 1 408 ? -34.592 18.704 17.889 1.00 61.35 403 GLN A O 1
ATOM 2965 N N . LYS A 1 409 ? -35.553 17.222 19.288 1.00 84.75 404 LYS A N 1
ATOM 2966 C CA . LYS A 1 409 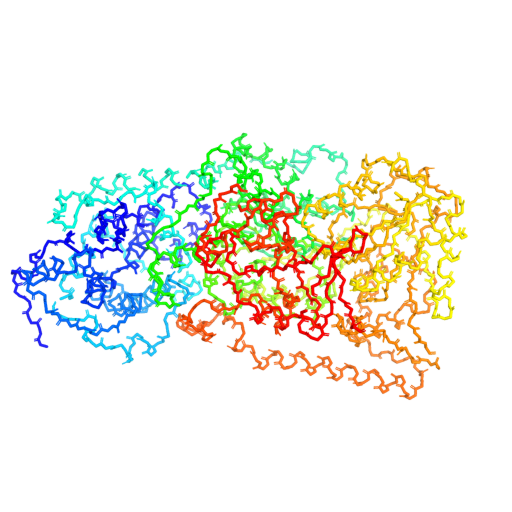? -35.664 18.161 20.400 1.00 90.99 404 LYS A CA 1
ATOM 2967 C C . LYS A 1 409 ? -34.270 18.513 20.923 1.00 92.40 404 LYS A C 1
ATOM 2968 O O . LYS A 1 409 ? -33.379 17.663 20.924 1.00 89.83 404 LYS A O 1
ATOM 2974 N N . GLY A 1 410 ? -34.069 19.757 21.358 1.00 115.17 405 GLY A N 1
ATOM 2975 C CA . GLY A 1 410 ? -35.118 20.760 21.441 1.00 118.99 405 GLY A CA 1
ATOM 2976 C C . GLY A 1 410 ? -35.202 21.702 20.253 1.00 122.54 405 GLY A C 1
ATOM 2977 O O . GLY A 1 410 ? -35.049 21.288 19.104 1.00 124.60 405 GLY A O 1
ATOM 2978 N N . GLU A 1 411 ? -35.444 22.979 20.537 1.00 119.77 406 GLU A N 1
ATOM 2979 C CA . GLU A 1 411 ? -35.694 23.976 19.497 1.00 118.73 406 GLU A CA 1
ATOM 2980 C C . GLU A 1 411 ? -34.415 24.383 18.768 1.00 115.17 406 GLU A C 1
ATOM 2981 O O . GLU A 1 411 ? -33.903 25.487 18.956 1.00 115.95 406 GLU A O 1
ATOM 2987 N N . GLU A 1 412 ? -33.915 23.485 17.926 1.00 96.84 407 GLU A N 1
ATOM 2988 C CA . GLU A 1 412 ? -32.648 23.694 17.230 1.00 92.81 407 GLU A CA 1
ATOM 2989 C C . GLU A 1 412 ? -32.684 24.763 16.132 1.00 87.49 407 GLU A C 1
ATOM 2990 O O . GLU A 1 412 ? -31.636 25.258 15.717 1.00 88.43 407 GLU A O 1
ATOM 2996 N N . ILE A 1 413 ? -33.876 25.106 15.653 1.00 62.74 408 ILE A N 1
ATOM 2997 C CA . ILE A 1 413 ? -33.997 26.100 14.586 1.00 60.63 408 ILE A CA 1
ATOM 2998 C C . ILE A 1 413 ? -33.858 27.531 15.111 1.00 53.46 408 ILE A C 1
ATOM 2999 O O . ILE A 1 413 ? -34.635 27.969 15.959 1.00 52.56 408 ILE A O 1
ATOM 3004 N N . PHE A 1 414 ? -32.864 28.252 14.601 1.00 40.59 409 PHE A N 1
ATOM 3005 C CA . PHE A 1 414 ? -32.606 29.618 15.043 1.00 36.22 409 PHE A CA 1
ATOM 3006 C C . PHE A 1 414 ? -33.817 30.463 14.690 1.00 35.41 409 PHE A C 1
ATOM 3007 O O . PHE A 1 414 ? -34.298 30.419 13.561 1.00 38.02 409 PHE A O 1
ATOM 3015 N N . GLN A 1 415 ? -34.293 31.265 15.635 1.00 47.14 410 GLN A N 1
ATOM 3016 C CA . GLN A 1 415 ? -35.539 31.989 15.416 1.00 45.66 410 GLN A CA 1
ATOM 3017 C C . GLN A 1 415 ? -35.429 33.482 15.690 1.00 45.76 410 GLN A C 1
ATOM 3018 O O . GLN A 1 415 ? -34.740 33.917 16.614 1.00 45.29 410 GLN A O 1
ATOM 3024 N N . LEU A 1 416 ? -36.127 34.256 14.869 1.00 39.94 411 LEU A N 1
ATOM 3025 C CA . LEU A 1 416 ? -36.038 35.705 14.904 1.00 38.80 411 LEU A CA 1
ATOM 3026 C C . LEU A 1 416 ? -37.353 36.328 15.351 1.00 39.92 411 LEU A C 1
ATOM 3027 O O . LEU A 1 416 ? -38.422 35.740 15.187 1.00 41.29 411 LEU A O 1
ATOM 3032 N N . GLN A 1 417 ? -37.263 37.522 15.920 1.00 42.65 412 GLN A N 1
ATOM 3033 C CA . GLN A 1 417 ? -38.444 38.312 16.229 1.00 43.61 412 GLN A CA 1
ATOM 3034 C C . GLN A 1 417 ? -38.082 39.785 16.171 1.00 42.32 412 GLN A C 1
ATOM 3035 O O . GLN A 1 417 ? -36.929 40.157 16.386 1.00 44.96 412 GLN A O 1
ATOM 3041 N N . GLY A 1 418 ? -39.068 40.621 15.867 1.00 33.48 413 GLY A N 1
ATOM 3042 C CA . GLY A 1 418 ? -38.851 42.051 15.855 1.00 32.55 413 GLY A CA 1
ATOM 3043 C C . GLY A 1 418 ? -37.946 42.527 14.738 1.00 35.39 413 GLY A C 1
ATOM 3044 O O . GLY A 1 418 ? -37.134 43.424 14.939 1.00 39.39 413 GLY A O 1
ATOM 3045 N N . VAL A 1 419 ? -38.056 41.909 13.567 1.00 26.79 414 VAL A N 1
ATOM 3046 C CA . VAL A 1 419 ? -37.372 42.419 12.387 1.00 26.24 414 VAL A CA 1
ATOM 3047 C C . VAL A 1 419 ? -38.314 43.362 11.650 1.00 31.16 414 VAL A C 1
ATOM 3048 O O . VAL A 1 419 ? -39.255 42.925 10.991 1.00 32.57 414 VAL A O 1
ATOM 3052 N N . TYR A 1 420 ? -38.060 44.661 11.774 1.00 35.35 415 TYR A N 1
ATOM 3053 C CA . TYR A 1 420 ? -39.000 45.675 11.306 1.00 36.48 415 TYR A CA 1
ATOM 3054 C C . TYR A 1 420 ? -38.837 46.014 9.831 1.00 35.48 415 TYR A C 1
ATOM 3055 O O . TYR A 1 420 ? -38.496 47.146 9.483 1.00 28.05 415 TYR A O 1
ATOM 3064 N N . ASP A 1 421 ? -39.076 45.028 8.969 1.00 44.58 416 ASP A N 1
ATOM 3065 C CA . ASP A 1 421 ? -39.022 45.258 7.531 1.00 42.89 416 ASP A CA 1
ATOM 3066 C C . ASP A 1 421 ? -40.127 46.223 7.125 1.00 48.76 416 ASP A C 1
ATOM 3067 O O . ASP A 1 421 ? -41.288 46.033 7.481 1.00 54.11 416 ASP A O 1
ATOM 3072 N N . GLU A 1 422 ? -39.762 47.229 6.338 1.00 75.64 417 GLU A N 1
ATOM 3073 C CA . GLU A 1 422 ? -40.676 48.311 5.987 1.00 79.73 417 GLU A CA 1
ATOM 3074 C C . GLU A 1 422 ? -41.851 47.896 5.109 1.00 78.50 417 GLU A C 1
ATOM 3075 O O . GLU A 1 422 ? -42.945 48.447 5.226 1.00 81.87 417 GLU A O 1
ATOM 3081 N N . ALA A 1 423 ? -41.629 46.919 4.237 1.00 65.77 418 ALA A N 1
ATOM 3082 C CA . ALA A 1 423 ? -42.633 46.577 3.237 1.00 71.20 418 ALA A CA 1
ATOM 3083 C C . ALA A 1 423 ? -43.228 45.191 3.451 1.00 74.75 418 ALA A C 1
ATOM 3084 O O . ALA A 1 423 ? -43.511 44.461 2.502 1.00 77.10 418 ALA A O 1
ATOM 3086 N N . LEU A 1 424 ? -43.401 44.842 4.719 1.00 64.38 419 LEU A N 1
ATOM 3087 C CA . LEU A 1 424 ? -44.198 43.696 5.117 1.00 58.47 419 LEU A CA 1
ATOM 3088 C C . LEU A 1 424 ? -45.166 44.223 6.166 1.00 60.21 419 LEU A C 1
ATOM 3089 O O . LEU A 1 424 ? -44.926 45.280 6.754 1.00 58.06 419 LEU A O 1
ATOM 3094 N N . GLY A 1 425 ? -46.259 43.503 6.395 1.00 77.19 420 GLY A N 1
ATOM 3095 C CA . GLY A 1 425 ? -47.344 44.020 7.210 1.00 75.95 420 GLY A CA 1
ATOM 3096 C C . GLY A 1 425 ? -46.941 44.333 8.636 1.00 78.67 420 GLY A C 1
ATOM 3097 O O . GLY A 1 425 ? -47.437 45.293 9.231 1.00 82.78 420 GLY A O 1
ATOM 3098 N N . ASP A 1 426 ? -46.023 43.541 9.180 1.00 56.79 421 ASP A N 1
ATOM 3099 C CA . ASP A 1 426 ? -45.574 43.737 10.551 1.00 52.23 421 ASP A CA 1
ATOM 3100 C C . ASP A 1 426 ? -44.209 43.106 10.803 1.00 52.15 421 ASP A C 1
ATOM 3101 O O . ASP A 1 426 ? -43.703 42.333 9.988 1.00 49.60 421 ASP A O 1
ATOM 3106 N N . GLU A 1 427 ? -43.620 43.454 11.940 1.00 46.28 422 GLU A N 1
ATOM 3107 C CA . GLU A 1 427 ? -42.276 43.014 12.294 1.00 43.41 422 GLU A CA 1
ATOM 3108 C C . GLU A 1 427 ? -42.124 41.510 12.505 1.00 41.94 422 GLU A C 1
ATOM 3109 O O . GLU A 1 427 ? -41.044 40.965 12.295 1.00 43.15 422 GLU A O 1
ATOM 3115 N N . GLN A 1 428 ? -43.176 40.838 12.957 1.00 43.29 423 GLN A N 1
ATOM 3116 C CA . GLN A 1 428 ? -43.092 39.386 13.072 1.00 49.18 423 GLN A CA 1
ATOM 3117 C C . GLN A 1 428 ? -43.057 38.711 11.691 1.00 45.18 423 GLN A C 1
ATOM 3118 O O . GLN A 1 428 ? -42.398 37.686 11.504 1.00 46.61 423 GLN A O 1
ATOM 3124 N N . LEU A 1 429 ? -43.745 39.312 10.725 1.00 44.53 424 LEU A N 1
ATOM 3125 C CA . LEU A 1 429 ? -43.712 38.848 9.343 1.00 45.37 424 LEU A CA 1
ATOM 3126 C C . LEU A 1 429 ? -42.317 39.057 8.749 1.00 47.40 424 LEU A C 1
ATOM 3127 O O . LEU A 1 429 ? -41.804 38.219 7.985 1.00 44.93 424 LEU A O 1
ATOM 3132 N N . GLY A 1 430 ? -41.692 40.168 9.139 1.00 39.21 425 GLY A N 1
ATOM 3133 C CA . GLY A 1 430 ? -40.346 40.479 8.697 1.00 36.25 425 GLY A CA 1
ATOM 3134 C C . GLY A 1 430 ? -39.359 39.515 9.315 1.00 38.78 425 GLY A C 1
ATOM 3135 O O . GLY A 1 430 ? -38.383 39.102 8.681 1.00 42.71 425 GLY A O 1
ATOM 3136 N N . ALA A 1 431 ? -39.626 39.150 10.564 1.00 33.14 426 ALA A N 1
ATOM 3137 C CA . ALA A 1 431 ? -38.830 38.150 11.255 1.00 36.51 426 ALA A CA 1
ATOM 3138 C C . ALA A 1 431 ? -38.969 36.786 10.589 1.00 36.02 426 ALA A C 1
ATOM 3139 O O . ALA A 1 431 ? -38.013 36.014 10.544 1.00 36.44 426 ALA A O 1
ATOM 3141 N N . VAL A 1 432 ? -40.155 36.494 10.062 1.00 38.01 427 VAL A N 1
ATOM 3142 C CA . VAL A 1 432 ? -40.369 35.225 9.378 1.00 41.20 427 VAL A CA 1
ATOM 3143 C C . VAL A 1 432 ? -39.548 35.177 8.097 1.00 38.82 427 VAL A C 1
ATOM 3144 O O . VAL A 1 432 ? -38.761 34.234 7.864 1.00 38.02 427 VAL A O 1
ATOM 3148 N N . VAL A 1 433 ? -39.699 36.224 7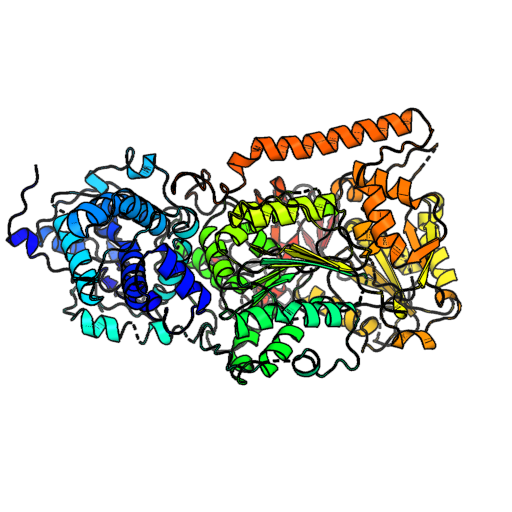.288 1.00 31.80 428 VAL A N 1
ATOM 3149 C CA . VAL A 1 433 ? -39.016 36.257 6.006 1.00 31.21 428 VAL A CA 1
ATOM 3150 C C . VAL A 1 433 ? -37.503 36.238 6.211 1.00 33.15 428 VAL A C 1
ATOM 3151 O O . VAL A 1 433 ? -36.780 35.561 5.478 1.00 35.83 428 VAL A O 1
ATOM 3155 N N . ALA A 1 434 ? -37.032 36.939 7.238 1.00 33.21 429 ALA A N 1
ATOM 3156 C CA . ALA A 1 434 ? -35.611 36.920 7.573 1.00 30.74 429 ALA A CA 1
ATOM 3157 C C . ALA A 1 434 ? -35.149 35.567 8.117 1.00 34.33 429 ALA A C 1
ATOM 3158 O O . ALA A 1 434 ? -33.990 35.185 7.941 1.00 35.06 429 ALA A O 1
ATOM 3160 N N . GLY A 1 435 ? -36.062 34.846 8.768 1.00 33.23 430 GLY A N 1
ATOM 3161 C CA . GLY A 1 435 ? -35.747 33.567 9.387 1.00 30.59 430 GLY A CA 1
ATOM 3162 C C . GLY A 1 435 ? -35.739 32.425 8.389 1.00 34.28 430 GLY A C 1
ATOM 3163 O O . GLY A 1 435 ? -35.268 31.305 8.676 1.00 37.91 430 GLY A O 1
ATOM 3164 N N . GLN A 1 436 ? -36.237 32.714 7.190 1.00 34.07 431 GLN A N 1
ATOM 3165 C CA . GLN A 1 436 ? -36.130 31.749 6.101 1.00 35.68 431 GLN A CA 1
ATOM 3166 C C . GLN A 1 436 ? -34.657 31.461 5.796 1.00 37.95 431 GLN A C 1
ATOM 3167 O O . GLN A 1 436 ? -34.315 30.404 5.262 1.00 37.41 431 GLN A O 1
ATOM 3173 N N . TRP A 1 437 ? -33.792 32.406 6.153 1.00 33.15 432 TRP A N 1
ATOM 3174 C CA . TRP A 1 437 ? -32.349 32.245 6.008 1.00 30.95 432 TRP A CA 1
ATOM 3175 C C . TRP A 1 437 ? -31.807 31.176 6.943 1.00 33.22 432 TRP A C 1
ATOM 3176 O O . TRP A 1 437 ? -30.685 30.699 6.778 1.00 33.73 432 TRP A O 1
ATOM 3187 N N . PHE A 1 438 ? -32.593 30.827 7.951 1.00 40.92 433 PHE A N 1
ATOM 3188 C CA . PHE A 1 438 ? -32.218 29.744 8.844 1.00 36.97 433 PHE A CA 1
ATOM 3189 C C . PHE A 1 438 ? -33.094 28.516 8.622 1.00 39.64 433 PHE A C 1
ATOM 3190 O O . PHE A 1 438 ? -32.835 27.454 9.189 1.00 43.13 433 PHE A O 1
ATOM 3198 N N . THR A 1 439 ? -34.123 28.651 7.788 1.00 41.52 434 THR A N 1
ATOM 3199 C CA . THR A 1 439 ? -34.949 27.486 7.457 1.00 40.64 434 THR A CA 1
ATOM 3200 C C . THR A 1 439 ? -34.752 26.905 6.040 1.00 42.81 434 THR A C 1
ATOM 3201 O O . THR A 1 439 ? -34.618 25.692 5.878 1.00 43.97 434 THR A O 1
ATOM 3205 N N . ARG A 1 440 ? -34.738 27.767 5.026 1.00 45.09 435 ARG A N 1
ATOM 3206 C CA . ARG A 1 440 ? -34.640 27.338 3.627 1.00 40.59 435 ARG A CA 1
ATOM 3207 C C . ARG A 1 440 ? -33.220 26.928 3.227 1.00 42.21 435 ARG A C 1
ATOM 3208 O O . ARG A 1 440 ? -32.287 27.093 4.004 1.00 44.10 435 ARG A O 1
ATOM 3216 N N . GLY A 1 441 ? -33.063 26.407 2.010 1.00 30.66 436 GLY A N 1
ATOM 3217 C CA . GLY A 1 441 ? -31.788 25.871 1.550 1.00 30.18 436 GLY A CA 1
ATOM 3218 C C . GLY A 1 441 ? -30.635 26.864 1.504 1.00 36.69 436 GLY A C 1
ATOM 3219 O O . GLY A 1 441 ? -29.465 26.492 1.688 1.00 41.55 436 GLY A O 1
ATOM 3220 N N . LYS A 1 442 ? -30.962 28.141 1.328 1.00 30.40 437 LYS A N 1
ATOM 3221 C CA . LYS A 1 442 ? -29.948 29.192 1.297 1.00 31.76 437 LYS A CA 1
ATOM 3222 C C . LYS A 1 442 ? -29.200 29.278 2.631 1.00 32.85 437 LYS A C 1
ATOM 3223 O O . LYS A 1 442 ? -28.149 29.913 2.718 1.00 39.34 437 LYS A O 1
ATOM 3229 N N . ARG A 1 443 ? -29.736 28.627 3.661 1.00 32.88 438 ARG A N 1
ATOM 3230 C CA . ARG A 1 443 ? -29.078 28.579 4.963 1.00 32.42 438 ARG A CA 1
ATOM 3231 C C . ARG A 1 443 ? -27.672 27.996 4.833 1.00 37.22 438 ARG A C 1
ATOM 3232 O O . ARG A 1 443 ? -26.767 28.371 5.587 1.00 36.98 438 ARG A O 1
ATOM 3240 N N . ALA A 1 444 ? -27.479 27.129 3.837 1.00 38.33 439 ALA A N 1
ATOM 3241 C CA . ALA A 1 444 ? -26.180 26.492 3.624 1.00 35.49 439 ALA A CA 1
ATOM 3242 C C . ALA A 1 444 ? -25.091 27.515 3.303 1.00 34.97 439 ALA A C 1
ATOM 3243 O O . ALA A 1 444 ? -23.903 27.239 3.469 1.00 34.45 439 ALA A O 1
ATOM 3245 N N . LEU A 1 445 ? -25.497 28.682 2.814 1.00 38.57 440 LEU A N 1
ATOM 3246 C CA . LEU A 1 445 ? -24.552 29.766 2.563 1.00 39.16 440 LEU A CA 1
ATOM 3247 C C . LEU A 1 445 ? -23.881 30.269 3.842 1.00 38.16 440 LEU A C 1
ATOM 3248 O O . LEU A 1 445 ? -22.689 30.585 3.845 1.00 40.21 440 LEU A O 1
ATOM 3253 N N . LEU A 1 446 ? -24.648 30.350 4.925 1.00 33.80 441 LEU A N 1
ATOM 3254 C CA . LEU A 1 446 ? -24.149 30.974 6.161 1.00 35.31 441 LEU A CA 1
ATOM 3255 C C . LEU A 1 446 ? -22.919 30.367 6.879 1.00 36.00 441 LEU A C 1
ATOM 3256 O O . LEU A 1 446 ? -21.988 31.098 7.211 1.00 38.65 441 LEU A O 1
ATOM 3261 N N . PRO A 1 447 ? -22.907 29.039 7.113 1.00 44.27 442 PRO A N 1
ATOM 3262 C CA . PRO A 1 447 ? -21.796 28.394 7.833 1.00 46.00 442 PRO A CA 1
ATOM 3263 C C . PRO A 1 447 ? -20.484 28.457 7.057 1.00 44.25 442 PRO A C 1
ATOM 3264 O O . PRO A 1 447 ? -20.523 28.558 5.838 1.00 45.34 442 PRO A O 1
ATOM 3268 N N . PRO A 1 448 ? -19.338 28.412 7.758 1.00 35.59 443 PRO A N 1
ATOM 3269 C CA . PRO A 1 448 ? -18.027 28.435 7.095 1.00 33.07 443 PRO A CA 1
ATOM 3270 C C . PRO A 1 448 ? -17.876 27.292 6.089 1.00 33.89 443 PRO A C 1
ATOM 3271 O O . PRO A 1 448 ? -17.216 27.448 5.063 1.00 34.29 443 PRO A O 1
ATOM 3275 N N . TYR A 1 449 ? -18.482 26.150 6.386 1.00 41.70 444 TYR A N 1
ATOM 3276 C CA . TYR A 1 449 ? -18.555 25.066 5.419 1.00 40.29 444 TYR A CA 1
ATOM 3277 C C . TYR A 1 449 ? -20.009 24.764 5.114 1.00 41.92 444 TYR A C 1
ATOM 3278 O O . TYR A 1 449 ? -20.822 24.591 6.022 1.00 45.16 444 TYR A O 1
ATOM 3287 N N . GLY A 1 450 ? -20.336 24.713 3.831 1.00 33.14 445 GLY A N 1
ATOM 3288 C CA . GLY A 1 450 ? -21.703 24.481 3.419 1.00 26.38 445 GLY A CA 1
ATOM 3289 C C . GLY A 1 450 ? -21.759 23.785 2.081 1.00 27.56 445 GLY A C 1
ATOM 3290 O O . GLY A 1 450 ? -20.888 23.972 1.235 1.00 27.63 445 GLY A O 1
ATOM 3291 N N . VAL A 1 451 ? -22.791 22.972 1.897 1.00 30.47 446 VAL A N 1
ATOM 3292 C CA . VAL A 1 451 ? -23.004 22.275 0.642 1.00 34.12 446 VAL A CA 1
ATOM 3293 C C . VAL A 1 451 ? -24.419 22.555 0.160 1.00 32.83 446 VAL A C 1
ATOM 3294 O O . VAL A 1 451 ? -25.383 22.366 0.898 1.00 30.03 446 VAL A O 1
ATOM 3298 N N . GLY A 1 452 ? -24.538 23.009 -1.082 1.00 34.87 447 GLY A N 1
ATOM 3299 C CA . GLY A 1 452 ? -25.832 23.354 -1.634 1.00 34.53 447 GLY A CA 1
ATOM 3300 C C . GLY A 1 452 ? -25.804 23.494 -3.141 1.00 35.97 447 GLY A C 1
ATOM 3301 O O . GLY A 1 452 ? -24.799 23.192 -3.786 1.00 36.34 447 GLY A O 1
ATOM 3302 N N . THR A 1 453 ? -26.920 23.943 -3.703 1.00 35.20 448 THR A N 1
ATOM 3303 C CA . THR A 1 453 ? -27.036 24.129 -5.142 1.00 39.23 448 THR A CA 1
ATOM 3304 C C . THR A 1 453 ? -26.286 25.369 -5.627 1.00 41.46 448 THR A C 1
ATOM 3305 O O . THR A 1 453 ? -26.131 26.346 -4.892 1.00 39.10 448 THR A O 1
ATOM 3309 N N . VAL A 1 454 ? -25.825 25.316 -6.873 1.00 37.63 449 VAL A N 1
ATOM 3310 C CA . VAL A 1 454 ? -25.096 26.423 -7.479 1.00 34.41 449 VAL A CA 1
ATOM 3311 C C . VAL A 1 454 ? -26.000 27.648 -7.627 1.00 32.99 449 VAL A C 1
ATOM 3312 O O . VAL A 1 454 ? -25.523 28.783 -7.691 1.00 34.68 449 VAL A O 1
ATOM 3316 N N . ASP A 1 455 ? -27.308 27.408 -7.660 1.00 38.79 450 ASP A N 1
ATOM 3317 C CA . ASP A 1 455 ? -28.283 28.477 -7.792 1.00 43.84 450 ASP A CA 1
ATOM 3318 C C . ASP A 1 455 ? -28.198 29.454 -6.625 1.00 45.45 450 ASP A C 1
ATOM 3319 O O . ASP A 1 455 ? -28.392 30.661 -6.801 1.00 46.49 450 ASP A O 1
ATOM 3324 N N . GLN A 1 456 ? -27.886 28.934 -5.441 1.00 36.57 451 GLN A N 1
ATOM 3325 C CA . GLN A 1 456 ? -27.799 29.765 -4.249 1.00 36.42 451 GLN A CA 1
ATOM 3326 C C . GLN A 1 456 ? -26.670 30.771 -4.386 1.00 38.12 451 GLN A C 1
ATOM 3327 O O . GLN A 1 456 ? -26.756 31.889 -3.878 1.00 40.75 451 GLN A O 1
ATOM 3333 N N . ALA A 1 457 ? -25.613 30.367 -5.084 1.00 29.69 452 ALA A N 1
ATOM 3334 C CA . ALA A 1 457 ? -24.477 31.243 -5.310 1.00 30.94 452 ALA A CA 1
ATOM 3335 C C . ALA A 1 457 ? -24.777 32.195 -6.461 1.00 30.98 452 ALA A C 1
ATOM 3336 O O . ALA A 1 457 ? -24.416 33.370 -6.416 1.00 27.21 452 ALA A O 1
ATOM 3338 N N . LEU A 1 458 ? -25.458 31.679 -7.481 1.00 27.08 453 LEU A N 1
ATOM 3339 C CA . LEU A 1 458 ? -25.790 32.459 -8.666 1.00 26.70 453 LEU A CA 1
ATOM 3340 C C . LEU A 1 458 ? -26.771 33.587 -8.362 1.00 28.09 453 LEU A C 1
ATOM 3341 O O . LEU A 1 458 ? -26.789 34.605 -9.052 1.00 27.14 453 LEU A O 1
ATOM 3346 N N . LEU A 1 459 ? -27.571 33.412 -7.316 1.00 33.49 454 LEU A N 1
ATOM 3347 C CA . LEU A 1 459 ? -28.530 34.436 -6.908 1.00 31.31 454 LEU A CA 1
ATOM 3348 C C . LEU A 1 459 ? -27.837 35.713 -6.433 1.00 34.78 454 LEU A C 1
ATOM 3349 O O . LEU A 1 459 ? -28.448 36.778 -6.395 1.00 32.66 454 LEU A O 1
ATOM 3354 N N . ALA A 1 460 ? -26.558 35.598 -6.084 1.00 36.85 455 ALA A N 1
ATOM 3355 C CA . ALA A 1 460 ? -25.782 36.735 -5.592 1.00 35.78 455 ALA A CA 1
ATOM 3356 C C . ALA A 1 460 ? -25.608 37.844 -6.633 1.00 34.69 455 ALA A C 1
ATOM 3357 O O . ALA A 1 460 ? -25.262 38.969 -6.278 1.00 37.82 455 ALA A O 1
ATOM 3359 N N . VAL A 1 461 ? -25.804 37.529 -7.911 1.00 26.54 456 VAL A N 1
ATOM 3360 C CA . VAL A 1 461 ? -25.754 38.568 -8.945 1.00 28.35 456 VAL A CA 1
ATOM 3361 C C . VAL A 1 461 ? -27.116 38.980 -9.520 1.00 31.02 456 VAL A C 1
ATOM 3362 O O . VAL A 1 461 ? -27.187 39.836 -10.405 1.00 31.44 456 VAL A O 1
ATOM 3366 N N . LEU A 1 462 ? -28.189 38.356 -9.043 1.00 34.23 457 LEU A N 1
ATOM 3367 C CA . LEU A 1 462 ? -29.542 38.783 -9.410 1.00 32.92 457 LEU A CA 1
ATOM 3368 C C . LEU A 1 462 ? -30.004 39.989 -8.591 1.00 36.02 457 LEU A C 1
ATOM 3369 O O . LEU A 1 462 ? -29.541 40.196 -7.478 1.00 37.09 457 LEU A O 1
ATOM 3374 N N . GLN A 1 463 ? -30.920 40.784 -9.131 1.00 36.70 458 GLN A N 1
ATOM 3375 C CA . GLN A 1 463 ? -31.455 41.902 -8.363 1.00 38.18 458 GLN A CA 1
ATOM 3376 C C . GLN A 1 463 ? -32.541 41.439 -7.396 1.00 40.20 458 GLN A C 1
ATOM 3377 O O . GLN A 1 463 ? -33.704 41.814 -7.528 1.00 41.28 458 GLN A O 1
ATOM 3383 N N . VAL A 1 464 ? -32.144 40.625 -6.420 1.00 32.12 459 VAL A N 1
ATOM 3384 C CA . VAL A 1 464 ? -33.071 40.087 -5.430 1.00 30.34 459 VAL A CA 1
ATOM 3385 C C . VAL A 1 464 ? -32.805 40.676 -4.052 1.00 31.38 459 VAL A C 1
ATOM 3386 O O . VAL A 1 464 ? -31.791 41.331 -3.834 1.00 31.65 459 VAL A O 1
ATOM 3390 N N . LYS A 1 465 ? -33.728 40.447 -3.127 1.00 33.43 460 LYS A N 1
ATOM 3391 C CA . LYS A 1 465 ? -33.577 40.932 -1.763 1.00 30.89 460 LYS A CA 1
ATOM 3392 C C . LYS A 1 465 ? -32.380 40.295 -1.058 1.00 35.16 460 LYS A C 1
ATOM 3393 O O . LYS A 1 465 ? -32.167 39.085 -1.154 1.00 35.83 460 LYS A O 1
ATOM 3399 N N . HIS A 1 466 ? -31.617 41.119 -0.340 1.00 28.46 461 HIS A N 1
ATOM 3400 C CA . HIS A 1 466 ? -30.434 40.673 0.397 1.00 28.29 461 HIS A CA 1
ATOM 3401 C C . HIS A 1 466 ? -29.359 39.970 -0.441 1.00 31.07 461 HIS A C 1
ATOM 3402 O O . HIS A 1 466 ? -28.751 39.015 0.039 1.00 35.70 461 HIS A O 1
ATOM 3409 N N . VAL A 1 467 ? -29.107 40.428 -1.668 1.00 32.97 462 VAL A N 1
ATOM 3410 C CA . VAL A 1 467 ? -28.062 39.807 -2.490 1.00 34.77 462 VAL A CA 1
ATOM 3411 C C . VAL A 1 467 ? -26.708 39.947 -1.835 1.00 36.72 462 VAL A C 1
ATOM 3412 O O . VAL A 1 467 ? -25.845 39.058 -1.927 1.00 36.71 462 VAL A O 1
ATOM 3416 N N . PHE A 1 468 ? -26.532 41.085 -1.175 1.00 26.30 463 PHE A N 1
ATOM 3417 C CA . PHE A 1 468 ? -25.275 41.411 -0.541 1.00 27.12 463 PHE A CA 1
ATOM 3418 C C . PHE A 1 468 ? -24.982 40.443 0.590 1.00 24.87 463 PHE A C 1
ATOM 3419 O O . PHE A 1 468 ? -23.824 40.204 0.918 1.00 32.24 463 PHE A O 1
ATOM 3427 N N . VAL A 1 469 ? -26.032 39.882 1.182 1.00 23.46 464 VAL A N 1
ATOM 3428 C CA . VAL A 1 469 ? -25.848 38.828 2.169 1.00 23.42 464 VAL A CA 1
ATOM 3429 C C . VAL A 1 469 ? -25.203 37.602 1.522 1.00 25.17 464 VAL A C 1
ATOM 3430 O O . VAL A 1 469 ? -24.332 36.959 2.112 1.00 24.97 464 VAL A O 1
ATOM 3434 N N . ARG A 1 470 ? -25.596 37.304 0.289 1.00 26.78 465 ARG A N 1
ATOM 3435 C CA . ARG A 1 470 ? -25.008 36.177 -0.422 1.00 34.14 465 ARG A CA 1
ATOM 3436 C C . ARG A 1 470 ? -23.559 36.480 -0.822 1.00 31.09 465 ARG A C 1
ATOM 3437 O O . ARG A 1 470 ? -22.684 35.608 -0.720 1.00 32.77 465 ARG A O 1
ATOM 3445 N N . LEU A 1 471 ? -23.303 37.723 -1.235 1.00 27.70 466 LEU A N 1
ATOM 3446 C CA . LEU A 1 471 ? -21.941 38.142 -1.575 1.00 27.76 466 LEU A CA 1
ATOM 3447 C C . LEU A 1 471 ? -21.024 38.066 -0.359 1.00 31.15 466 LEU A C 1
ATOM 3448 O O . LEU A 1 471 ? -19.855 37.682 -0.463 1.00 30.39 466 LEU A O 1
ATOM 3453 N N . PHE A 1 472 ? -21.570 38.418 0.800 1.00 28.73 467 PHE A N 1
ATOM 3454 C CA . PHE A 1 472 ? -20.805 38.405 2.038 1.00 29.76 467 PHE A CA 1
ATOM 3455 C C . PHE A 1 472 ? -20.548 36.982 2.510 1.00 26.31 467 PHE A C 1
ATOM 3456 O O . PHE A 1 472 ? -19.446 36.661 2.950 1.00 26.25 467 PHE A O 1
ATOM 3464 N N . ALA A 1 473 ? -21.569 36.134 2.419 1.00 31.39 468 ALA A N 1
ATOM 3465 C CA . ALA A 1 473 ? -21.425 34.742 2.827 1.00 31.90 468 ALA A CA 1
ATOM 3466 C C . ALA A 1 473 ? -20.397 34.033 1.953 1.00 34.26 468 ALA A C 1
ATOM 3467 O O . ALA A 1 473 ? -19.605 33.232 2.448 1.00 31.70 468 ALA A O 1
ATOM 3469 N N . LEU A 1 474 ? -20.401 34.344 0.657 1.00 33.77 469 LEU A N 1
ATOM 3470 C CA . LEU A 1 474 ? -19.396 33.794 -0.251 1.00 32.55 469 LEU A CA 1
ATOM 3471 C C . LEU A 1 474 ? -18.011 34.415 -0.061 1.00 36.14 469 LEU A C 1
ATOM 3472 O O . LEU A 1 474 ? -16.998 33.793 -0.382 1.00 36.34 469 LEU A O 1
ATOM 3477 N N . SER A 1 475 ? -17.975 35.637 0.464 1.00 34.43 470 SER A N 1
ATOM 3478 C CA . SER A 1 475 ? -16.725 36.391 0.570 1.00 34.81 470 SER A CA 1
ATOM 3479 C C . SER A 1 475 ? -15.704 35.762 1.515 1.00 27.77 470 SER A C 1
ATOM 3480 O O . SER A 1 475 ? -14.507 36.001 1.385 1.00 31.58 470 SER A O 1
ATOM 3483 N N . THR A 1 476 ? -16.180 34.993 2.487 1.00 37.22 471 THR A N 1
ATOM 3484 C CA . THR A 1 476 ? -15.294 34.363 3.467 1.00 38.41 471 THR A CA 1
ATOM 3485 C C . THR A 1 476 ? -14.806 32.962 3.086 1.00 41.86 471 THR A C 1
ATOM 3486 O O . THR A 1 476 ? -13.958 32.391 3.772 1.00 41.58 471 THR A O 1
ATOM 3490 N N . LYS A 1 477 ? -15.340 32.414 1.998 1.00 46.21 472 LYS A N 1
ATOM 3491 C CA . LYS A 1 477 ? -15.032 31.041 1.606 1.00 44.13 472 LYS A CA 1
ATOM 3492 C C . LYS A 1 477 ? -14.276 30.979 0.294 1.00 44.95 472 LYS A C 1
ATOM 3493 O O . LYS A 1 477 ? -14.329 31.917 -0.500 1.00 45.79 472 LYS A O 1
ATOM 3499 N N . THR A 1 478 ? -13.552 29.884 0.080 1.00 43.82 473 THR A N 1
ATOM 3500 C CA . THR A 1 478 ? -13.213 29.469 -1.274 1.00 46.27 473 THR A CA 1
ATOM 3501 C C . THR A 1 478 ? -14.462 28.825 -1.875 1.00 43.59 473 THR A C 1
ATOM 3502 O O . THR A 1 478 ? -15.241 28.190 -1.162 1.00 39.54 473 THR A O 1
ATOM 3506 N N . VAL A 1 479 ? -14.655 28.976 -3.180 1.00 32.92 474 VAL A N 1
ATOM 3507 C CA . VAL A 1 479 ? -15.868 28.475 -3.817 1.00 32.90 474 VAL A CA 1
ATOM 3508 C C . VAL A 1 479 ? -15.569 27.392 -4.852 1.00 33.24 474 VAL A C 1
ATOM 3509 O O . VAL A 1 479 ? -14.782 27.604 -5.772 1.00 31.02 474 VAL A O 1
ATOM 3513 N N . ILE A 1 480 ? -16.197 26.231 -4.688 1.00 29.95 475 ILE A N 1
ATOM 3514 C CA . ILE A 1 480 ? -16.053 25.139 -5.641 1.00 29.86 475 ILE A CA 1
ATOM 3515 C C . ILE A 1 480 ? -17.344 24.936 -6.415 1.00 30.62 475 ILE A C 1
ATOM 3516 O O . ILE A 1 480 ? -18.363 24.554 -5.846 1.00 35.09 475 ILE A O 1
ATOM 3521 N N . VAL A 1 481 ? -17.301 25.196 -7.713 1.00 32.18 476 VAL A N 1
ATOM 3522 C CA . VAL A 1 481 ? -18.456 24.969 -8.567 1.00 32.68 476 VAL A CA 1
ATOM 3523 C C . VAL A 1 481 ? -18.364 23.588 -9.221 1.00 32.42 476 VAL A C 1
ATOM 3524 O O . VAL A 1 481 ? -17.600 23.382 -10.163 1.00 28.42 476 VAL A O 1
ATOM 3528 N N . ASP A 1 482 ? -19.115 22.637 -8.678 1.00 38.38 477 ASP A N 1
ATOM 3529 C CA . ASP A 1 482 ? -19.178 21.284 -9.222 1.00 41.67 477 ASP A CA 1
ATOM 3530 C C . ASP A 1 482 ? -19.928 21.182 -10.561 1.00 37.94 477 ASP A C 1
ATOM 3531 O O . ASP A 1 482 ? -20.967 21.811 -10.751 1.00 38.05 477 ASP A O 1
ATOM 3536 N N . GLU A 1 483 ? -19.393 20.369 -11.469 1.00 44.01 478 GLU A N 1
ATOM 3537 C CA . GLU A 1 483 ? -20.088 19.945 -12.691 1.00 44.33 478 GLU A CA 1
ATOM 3538 C C . GLU A 1 483 ? -20.630 21.047 -13.618 1.00 44.79 478 GLU A C 1
ATOM 3539 O O . GLU A 1 483 ? -21.790 21.000 -14.029 1.00 45.53 478 GLU A O 1
ATOM 3545 N N . VAL A 1 484 ? -19.801 22.033 -13.946 1.00 36.13 479 VAL A N 1
ATOM 3546 C CA . VAL A 1 484 ? -20.196 23.066 -14.907 1.00 35.11 479 VAL A CA 1
ATOM 3547 C C . VAL A 1 484 ? -20.368 22.502 -16.323 1.00 33.96 479 VAL A C 1
ATOM 3548 O O . VAL A 1 484 ? -19.524 21.746 -16.805 1.00 36.57 479 VAL A O 1
ATOM 3552 N N . HIS A 1 485 ? -21.452 22.890 -16.993 1.00 34.94 480 HIS A N 1
ATOM 3553 C CA . HIS A 1 485 ? -21.733 22.415 -18.348 1.00 37.69 480 HIS A CA 1
ATOM 3554 C C . HIS A 1 485 ? -21.528 23.506 -19.392 1.00 35.21 480 HIS A C 1
ATOM 3555 O O . HIS A 1 485 ? -21.796 24.679 -19.135 1.00 33.99 480 HIS A O 1
ATOM 3562 N N . ALA A 1 486 ? -21.072 23.110 -20.576 1.00 33.50 481 ALA A N 1
ATOM 3563 C CA . ALA A 1 486 ? -20.817 24.060 -21.654 1.00 33.47 481 ALA A CA 1
ATOM 3564 C C . ALA A 1 486 ? -22.090 24.789 -22.083 1.00 32.54 481 ALA A C 1
ATOM 3565 O O . ALA A 1 486 ? -22.060 25.978 -22.417 1.00 34.97 481 ALA A O 1
ATOM 3567 N N . TYR A 1 487 ? -23.209 24.073 -22.039 1.00 32.47 482 TYR A N 1
ATOM 3568 C CA . TYR A 1 487 ? -24.495 24.623 -22.447 1.00 32.22 482 TYR A CA 1
ATOM 3569 C C . TYR A 1 487 ? -24.933 25.791 -21.567 1.00 34.85 482 TYR A C 1
ATOM 3570 O O . TYR A 1 487 ? -25.497 26.771 -22.056 1.00 34.59 482 TYR A O 1
ATOM 3579 N N . ASP A 1 488 ? -24.650 25.694 -20.272 1.00 37.31 483 ASP A N 1
ATOM 3580 C CA . ASP A 1 488 ? -25.089 26.714 -19.330 1.00 39.53 483 ASP A CA 1
ATOM 3581 C C . ASP A 1 488 ? -24.265 27.987 -19.457 1.00 41.75 483 ASP A C 1
ATOM 3582 O O . ASP A 1 488 ? -24.804 29.096 -19.409 1.00 41.21 483 ASP A O 1
ATOM 3587 N N . VAL A 1 489 ? -22.956 27.824 -19.622 1.00 36.98 484 VAL A N 1
ATOM 3588 C CA . VAL A 1 489 ? -22.068 28.969 -19.760 1.00 36.33 484 VAL A CA 1
ATOM 3589 C C . VAL A 1 489 ? -22.158 29.570 -21.159 1.00 37.43 484 VAL A C 1
ATOM 3590 O O . VAL A 1 489 ? -21.697 30.690 -21.391 1.00 37.53 484 VAL A O 1
ATOM 3594 N N . TYR A 1 490 ? -22.747 28.822 -22.089 1.00 33.17 485 TYR A N 1
ATOM 3595 C CA . TYR A 1 490 ? -23.056 29.372 -23.402 1.00 31.71 485 TYR A CA 1
ATOM 3596 C C . TYR A 1 490 ? -24.369 30.163 -23.387 1.00 38.49 485 TYR A C 1
ATOM 3597 O O . TYR A 1 490 ? -24.455 31.253 -23.957 1.00 35.68 485 TYR A O 1
ATOM 3614 N N . THR A 1 492 ? -26.093 31.460 -20.740 1.00 30.93 487 THR A N 1
ATOM 3615 C CA . THR A 1 492 ? -26.280 32.451 -19.677 1.00 30.71 487 THR A CA 1
ATOM 3616 C C . THR A 1 492 ? -24.962 33.088 -19.265 1.00 31.93 487 THR A C 1
ATOM 3617 O O . THR A 1 492 ? -23.889 32.562 -19.555 1.00 32.75 487 THR A O 1
ATOM 3621 N N . THR A 1 493 ? -25.052 34.229 -18.589 1.00 37.20 488 THR A N 1
ATOM 3622 C CA . THR A 1 493 ? -23.870 34.941 -18.112 1.00 36.34 488 THR A CA 1
ATOM 3623 C C . THR A 1 493 ? -23.770 34.960 -16.593 1.00 30.27 488 THR A C 1
ATOM 3624 O O . THR A 1 493 ? -22.931 35.668 -16.037 1.00 40.21 488 THR A O 1
ATOM 3628 N N . LEU A 1 494 ? -24.622 34.184 -15.930 1.00 34.10 489 LEU A N 1
ATOM 3629 C CA . LEU A 1 494 ? -24.687 34.182 -14.469 1.00 37.13 489 LEU A CA 1
ATOM 3630 C C . LEU A 1 494 ? -23.337 33.855 -13.833 1.00 38.67 489 LEU A C 1
ATOM 3631 O O . LEU A 1 494 ? -22.869 34.563 -12.932 1.00 40.44 489 LEU A O 1
ATOM 3636 N N . LEU A 1 495 ? -22.710 32.787 -14.316 1.00 26.26 490 LEU A N 1
ATOM 3637 C CA . LEU A 1 495 ? -21.424 32.369 -13.779 1.00 27.25 490 LEU A CA 1
ATOM 3638 C C . LEU A 1 495 ? -20.330 33.400 -14.040 1.00 27.60 490 LEU A C 1
ATOM 3639 O O . LEU A 1 495 ? -19.446 33.591 -13.209 1.00 32.82 490 LEU A O 1
ATOM 3644 N N . HIS A 1 496 ? -20.406 34.085 -15.176 1.00 31.59 491 HIS A N 1
ATOM 3645 C CA . HIS A 1 496 ? -19.409 35.096 -15.509 1.00 34.47 491 HIS A CA 1
ATOM 3646 C C . HIS A 1 496 ? -19.493 36.271 -14.538 1.00 34.52 491 HIS A C 1
ATOM 3647 O O . HIS A 1 496 ? -18.477 36.742 -14.015 1.00 36.40 491 HIS A O 1
ATOM 3654 N N . ARG A 1 497 ? -20.715 36.727 -14.288 1.00 39.82 492 ARG A N 1
ATOM 3655 C CA . ARG A 1 497 ? -20.936 37.870 -13.416 1.00 43.20 492 ARG A CA 1
ATOM 3656 C C . ARG A 1 497 ? -20.545 37.526 -11.988 1.00 41.86 492 ARG A C 1
ATOM 3657 O O . ARG A 1 497 ? -19.882 38.322 -11.292 1.00 42.70 492 ARG A O 1
ATOM 3665 N N . LEU A 1 498 ? -20.918 36.318 -11.566 1.00 31.67 493 LEU A N 1
ATOM 3666 C CA . LEU A 1 498 ? -20.579 35.874 -10.225 1.00 27.97 493 LEU A CA 1
ATOM 3667 C C . LEU A 1 498 ? -19.070 35.798 -10.093 1.00 34.56 493 LEU A C 1
ATOM 3668 O O . LEU A 1 498 ? -18.516 36.147 -9.055 1.00 36.22 493 LEU A O 1
ATOM 3673 N N . LEU A 1 499 ? -18.405 35.367 -11.161 1.00 31.07 494 LEU A N 1
ATOM 3674 C CA . LEU A 1 499 ? -16.951 35.299 -11.155 1.00 31.86 494 LEU A CA 1
ATOM 3675 C C . LEU A 1 499 ? -16.325 36.687 -11.068 1.00 34.68 494 LEU A C 1
ATOM 3676 O O . LEU A 1 499 ? -15.270 36.853 -10.454 1.00 38.77 494 LEU A O 1
ATOM 3681 N N . GLU A 1 500 ? -16.979 37.685 -11.660 1.00 39.34 495 GLU A N 1
ATOM 3682 C CA . GLU A 1 500 ? -16.472 39.053 -11.570 1.00 41.43 495 GLU A CA 1
ATOM 3683 C C . GLU A 1 500 ? -16.523 39.521 -10.126 1.00 38.33 495 GLU A C 1
ATOM 3684 O O . GLU A 1 500 ? -15.534 40.034 -9.578 1.00 38.20 495 GLU A O 1
ATOM 3690 N N . TRP A 1 501 ? -17.680 39.323 -9.503 1.00 35.30 496 TRP A N 1
ATOM 3691 C CA . TRP A 1 501 ? -17.839 39.750 -8.119 1.00 32.87 496 TRP A CA 1
ATOM 3692 C C . TRP A 1 501 ? -16.932 38.985 -7.156 1.00 36.16 496 TRP A C 1
ATOM 3693 O O . TRP A 1 501 ? -16.412 39.555 -6.197 1.00 41.87 496 TRP A O 1
ATOM 3704 N N . LEU A 1 502 ? -16.730 37.701 -7.428 1.00 32.36 497 LEU A N 1
ATOM 3705 C CA . LEU A 1 502 ? -15.827 36.886 -6.626 1.00 33.61 497 LEU A CA 1
ATOM 3706 C C . LEU A 1 502 ? -14.386 37.343 -6.793 1.00 36.11 497 LEU A C 1
ATOM 3707 O O . LEU A 1 502 ? -13.590 37.273 -5.856 1.00 34.38 497 LEU A O 1
ATOM 3712 N N . GLY A 1 503 ? -14.061 37.824 -7.991 1.00 41.57 498 GLY A N 1
ATOM 3713 C CA . GLY A 1 503 ? -12.728 38.326 -8.260 1.00 38.99 498 GLY A CA 1
ATOM 3714 C C . GLY A 1 503 ? -12.483 39.631 -7.531 1.00 42.06 498 GLY A C 1
ATOM 3715 O O . GLY A 1 503 ? -11.383 39.873 -7.034 1.00 38.85 498 GLY A O 1
ATOM 3716 N N . ALA A 1 504 ? -13.516 40.467 -7.446 1.00 30.61 499 ALA A N 1
ATOM 3717 C CA . ALA A 1 504 ? -13.404 41.720 -6.702 1.00 32.04 499 ALA A CA 1
ATOM 3718 C C . ALA A 1 504 ? -13.230 41.503 -5.203 1.00 36.39 499 ALA A C 1
ATOM 3719 O O . ALA A 1 504 ? -12.597 42.307 -4.519 1.00 38.54 499 ALA A O 1
ATOM 3721 N N . LEU A 1 505 ? -13.792 40.411 -4.697 1.00 38.23 500 LEU A N 1
ATOM 3722 C CA . LEU A 1 505 ? -13.757 40.132 -3.267 1.00 33.86 500 LEU A CA 1
ATOM 3723 C C . LEU A 1 505 ? -12.647 39.146 -2.903 1.00 36.73 500 LEU A C 1
ATOM 3724 O O . LEU A 1 505 ? -12.619 38.614 -1.793 1.00 35.02 500 LEU A O 1
ATOM 3729 N N . SER A 1 506 ? -11.747 38.906 -3.856 1.00 40.93 501 SER A N 1
ATOM 3730 C CA . SER A 1 506 ? -10.583 38.037 -3.662 1.00 42.44 501 SER A CA 1
ATOM 3731 C C . SER A 1 506 ? -10.937 36.636 -3.180 1.00 43.83 501 SER A C 1
ATOM 3732 O O . SER A 1 506 ? -10.251 36.069 -2.328 1.00 46.80 501 SER A O 1
ATOM 3735 N N . VAL A 1 507 ? -12.009 36.082 -3.729 1.00 35.51 502 VAL A N 1
ATOM 3736 C CA . VAL A 1 507 ? -12.433 34.736 -3.378 1.00 31.23 502 VAL A CA 1
ATOM 3737 C C . VAL A 1 507 ? -11.794 33.720 -4.317 1.00 35.99 502 VAL A C 1
ATOM 3738 O O . VAL A 1 507 ? -11.960 33.807 -5.534 1.00 34.43 502 VAL A O 1
ATOM 3742 N N . PRO A 1 508 ? -11.026 32.773 -3.758 1.00 42.89 503 PRO A N 1
ATOM 3743 C CA . PRO A 1 508 ? -10.472 31.697 -4.581 1.00 41.30 503 PRO A CA 1
ATOM 3744 C C . PRO A 1 508 ? -11.611 30.874 -5.162 1.00 40.42 503 PRO A C 1
ATOM 3745 O O . PRO A 1 508 ? -12.609 30.667 -4.474 1.00 38.26 503 PRO A O 1
ATOM 3749 N N . VAL A 1 509 ? -11.466 30.398 -6.394 1.00 35.67 504 VAL A N 1
ATOM 3750 C CA . VAL A 1 509 ? -12.520 29.609 -7.020 1.00 34.06 504 VAL A CA 1
ATOM 3751 C C . VAL A 1 509 ? -11.942 28.419 -7.778 1.00 36.00 504 VAL A C 1
ATOM 3752 O O . VAL A 1 509 ? -10.931 28.536 -8.474 1.00 35.84 504 VAL A O 1
ATOM 3756 N N . VAL A 1 510 ? -12.584 27.266 -7.621 1.00 34.84 505 VAL A N 1
ATOM 3757 C CA . VAL A 1 510 ? -12.265 26.092 -8.411 1.00 34.39 505 VAL A CA 1
ATOM 3758 C C . VAL A 1 510 ? -13.521 25.657 -9.149 1.00 34.38 505 VAL A C 1
ATOM 3759 O O . VAL A 1 510 ? -14.529 25.326 -8.531 1.00 38.04 505 VAL A O 1
ATOM 3763 N N . VAL A 1 511 ? -13.458 25.689 -10.474 1.00 33.55 506 VAL A N 1
ATOM 3764 C CA . VAL A 1 511 ? -14.552 25.252 -11.325 1.00 34.32 506 VAL A CA 1
ATOM 3765 C C . VAL A 1 511 ? -14.244 23.859 -11.860 1.00 37.12 506 VAL A C 1
ATOM 3766 O O . VAL A 1 511 ? -13.157 23.616 -12.378 1.00 32.48 506 VAL A O 1
ATOM 3770 N N . LEU A 1 512 ? -15.196 22.942 -11.728 1.00 35.58 507 LEU A N 1
ATOM 3771 C CA . LEU A 1 512 ? -15.011 21.583 -12.225 1.00 34.52 507 LEU A CA 1
ATOM 3772 C C . LEU A 1 512 ? -15.903 21.335 -13.429 1.00 35.26 507 LEU A C 1
ATOM 3773 O O . LEU A 1 512 ? -17.070 21.729 -13.431 1.00 33.81 507 LEU A O 1
ATOM 3778 N N . SER A 1 513 ? -15.360 20.669 -14.445 1.00 30.68 508 SER A N 1
ATOM 3779 C CA . SER A 1 513 ? -16.143 20.338 -15.631 1.00 32.35 508 SER A CA 1
ATOM 3780 C C . SER A 1 513 ? -15.577 19.139 -16.383 1.00 34.78 508 SER A C 1
ATOM 3781 O O . SER A 1 513 ? -14.374 18.874 -16.334 1.00 31.73 508 SER A O 1
ATOM 3784 N N . ALA A 1 514 ? -16.453 18.410 -17.068 1.00 33.20 509 ALA A N 1
ATOM 3785 C CA . ALA A 1 514 ? -16.020 17.311 -17.920 1.00 35.58 509 ALA A CA 1
ATOM 3786 C C . ALA A 1 514 ? -15.224 17.844 -19.106 1.00 40.23 509 ALA A C 1
ATOM 3787 O O . ALA A 1 514 ? -14.233 17.239 -19.521 1.00 44.02 509 ALA A O 1
ATOM 3789 N N . THR A 1 515 ? -15.661 18.987 -19.630 1.00 41.76 510 THR A N 1
ATOM 3790 C CA . THR A 1 515 ? -14.975 19.677 -20.721 1.00 41.75 510 THR A CA 1
ATOM 3791 C C . THR A 1 515 ? -15.630 21.031 -20.998 1.00 40.08 510 THR A C 1
ATOM 3792 O O . THR A 1 515 ? -16.854 21.166 -20.955 1.00 36.09 510 THR A O 1
ATOM 3796 N N . LEU A 1 516 ? -14.810 22.034 -21.284 1.00 42.80 511 LEU A N 1
ATOM 3797 C CA . LEU A 1 516 ? -15.320 23.344 -21.646 1.00 41.63 511 LEU A CA 1
ATOM 3798 C C . LEU A 1 516 ? -14.660 23.770 -22.946 1.00 47.34 511 LEU A C 1
ATOM 3799 O O . LEU A 1 516 ? -13.456 23.592 -23.112 1.00 55.74 511 LEU A O 1
ATOM 3804 N N . PRO A 1 517 ? -15.444 24.339 -23.873 1.00 34.47 512 PRO A N 1
ATOM 3805 C CA . PRO A 1 517 ? -14.852 24.901 -25.090 1.00 39.22 512 PRO A CA 1
ATOM 3806 C C . PRO A 1 517 ? -13.933 26.045 -24.699 1.00 42.02 512 PRO A C 1
ATOM 3807 O O . PRO A 1 517 ? -14.223 26.732 -23.719 1.00 45.09 512 PRO A O 1
ATOM 3811 N N . SER A 1 518 ? -12.851 26.245 -25.444 1.00 44.00 513 SER A N 1
ATOM 3812 C CA . SER A 1 518 ? -11.815 27.190 -25.039 1.00 45.21 513 SER A CA 1
ATOM 3813 C C . SER A 1 518 ? -12.348 28.612 -24.884 1.00 44.64 513 SER A C 1
ATOM 3814 O O . SER A 1 518 ? -11.861 29.375 -24.047 1.00 48.34 513 SER A O 1
ATOM 3817 N N . ALA A 1 519 ? -13.354 28.960 -25.682 1.00 37.29 514 ALA A N 1
ATOM 3818 C CA . ALA A 1 519 ? -13.964 30.280 -25.595 1.00 38.09 514 ALA A CA 1
ATOM 3819 C C . ALA A 1 519 ? -14.616 30.499 -24.232 1.00 37.10 514 ALA A C 1
ATOM 3820 O O . ALA A 1 519 ? -14.580 31.608 -23.686 1.00 38.61 514 ALA A O 1
ATOM 3822 N N . ARG A 1 520 ? -15.178 29.429 -23.673 1.00 40.37 515 ARG A N 1
ATOM 3823 C CA . ARG A 1 520 ? -15.819 29.498 -22.365 1.00 39.29 515 ARG A CA 1
ATOM 3824 C C . ARG A 1 520 ? -14.781 29.694 -21.273 1.00 38.11 515 ARG A C 1
ATOM 3825 O O . ARG A 1 520 ? -14.957 30.528 -20.382 1.00 39.32 515 ARG A O 1
ATOM 3833 N N . ARG A 1 521 ? -13.689 28.940 -21.359 1.00 39.68 516 ARG A N 1
ATOM 3834 C CA . ARG A 1 521 ? -12.619 29.055 -20.379 1.00 42.46 516 ARG A CA 1
ATOM 3835 C C . ARG A 1 521 ? -12.060 30.462 -20.413 1.00 39.23 516 ARG A C 1
ATOM 3836 O O . ARG A 1 521 ? -11.802 31.066 -19.366 1.00 40.13 516 ARG A O 1
ATOM 3844 N N . ARG A 1 522 ? -11.923 30.998 -21.623 1.00 38.65 517 ARG A N 1
ATOM 3845 C CA . ARG A 1 522 ? -11.377 32.333 -21.789 1.00 38.88 517 ARG A CA 1
ATOM 3846 C C . ARG A 1 522 ? -12.299 33.386 -21.192 1.00 40.28 517 ARG A C 1
ATOM 3847 O O . ARG A 1 522 ? -11.850 34.232 -20.427 1.00 41.38 517 ARG A O 1
ATOM 3855 N N . GLU A 1 523 ? -13.586 33.332 -21.518 1.00 41.18 518 GLU A N 1
ATOM 3856 C CA . GLU A 1 523 ? -14.496 34.345 -20.989 1.00 44.03 518 GLU A CA 1
ATOM 3857 C C . GLU A 1 523 ? -14.684 34.261 -19.467 1.00 43.27 518 GLU A C 1
ATOM 3858 O O . GLU A 1 523 ? -14.857 35.289 -18.801 1.00 41.64 518 GLU A O 1
ATOM 3864 N N . LEU A 1 524 ? -14.606 33.051 -18.913 1.00 35.89 519 LEU A N 1
ATOM 3865 C CA . LEU A 1 524 ? -14.714 32.881 -17.462 1.00 34.62 519 LEU A CA 1
ATOM 3866 C C . LEU A 1 524 ? -13.478 33.412 -16.730 1.00 37.46 519 LEU A C 1
ATOM 3867 O O . LEU A 1 524 ? -13.585 34.152 -15.733 1.00 31.47 519 LEU A O 1
ATOM 3872 N N . VAL A 1 525 ? -12.302 33.041 -17.232 1.00 40.31 520 VAL A N 1
ATOM 3873 C CA . VAL A 1 525 ? -11.062 33.508 -16.630 1.00 41.36 520 VAL A CA 1
ATOM 3874 C C . VAL A 1 525 ? -10.931 35.023 -16.778 1.00 41.46 520 VAL A C 1
ATOM 3875 O O . VAL A 1 525 ? -10.469 35.708 -15.865 1.00 40.39 520 VAL A O 1
ATOM 3879 N N . LYS A 1 526 ? -11.378 35.546 -17.917 1.00 46.66 521 LYS A N 1
ATOM 3880 C CA . LYS A 1 526 ? -11.389 36.987 -18.141 1.00 44.03 521 LYS A CA 1
ATOM 3881 C C . LYS A 1 526 ? -12.378 37.687 -17.224 1.00 43.77 521 LYS A C 1
ATOM 3882 O O . LYS A 1 526 ? -12.161 38.828 -16.840 1.00 45.04 521 LYS A O 1
ATOM 3888 N N . ALA A 1 527 ? -13.465 37.008 -16.874 1.00 41.21 522 ALA A N 1
ATOM 3889 C CA . ALA A 1 527 ? -14.440 37.597 -15.961 1.00 38.31 522 ALA A CA 1
ATOM 3890 C C . ALA A 1 527 ? -13.864 37.708 -14.552 1.00 36.07 522 ALA A C 1
ATOM 3891 O O . ALA A 1 527 ? -13.968 38.761 -13.894 1.00 35.76 522 ALA A O 1
ATOM 3893 N N . TYR A 1 528 ? -13.237 36.626 -14.093 1.00 32.49 523 TYR A N 1
ATOM 3894 C CA . TYR A 1 528 ? -12.625 36.657 -12.770 1.00 34.51 523 TYR A CA 1
ATOM 3895 C C . TYR A 1 528 ? -11.489 37.679 -12.720 1.00 36.43 523 TYR A C 1
ATOM 3896 O O . TYR A 1 528 ? -11.347 38.420 -11.742 1.00 35.06 523 TYR A O 1
ATOM 3905 N N . ALA A 1 529 ? -10.704 37.739 -13.792 1.00 39.35 524 ALA A N 1
ATOM 3906 C CA . ALA A 1 529 ? -9.591 38.680 -13.865 1.00 40.05 524 ALA A CA 1
ATOM 3907 C C . ALA A 1 529 ? -10.086 40.119 -13.897 1.00 37.49 524 ALA A C 1
ATOM 3908 O O . ALA A 1 529 ? -9.480 41.012 -13.309 1.00 38.69 524 ALA A O 1
ATOM 3910 N N . ARG A 1 530 ? -11.198 40.327 -14.589 1.00 41.77 525 ARG A N 1
ATOM 3911 C CA . ARG A 1 530 ? -11.805 41.642 -14.717 1.00 42.93 525 ARG A CA 1
ATOM 3912 C C . ARG A 1 530 ? -12.293 42.109 -13.361 1.00 47.23 525 ARG A C 1
ATOM 3913 O O . ARG A 1 530 ? -12.211 43.295 -13.037 1.00 43.41 525 ARG A O 1
ATOM 3921 N N . GLY A 1 531 ? -12.785 41.165 -12.561 1.00 54.85 526 GLY A N 1
ATOM 3922 C CA . GLY A 1 531 ? -13.211 41.493 -11.215 1.00 51.76 526 GLY A CA 1
ATOM 3923 C C . GLY A 1 531 ? -12.052 41.737 -10.266 1.00 53.35 526 GLY A C 1
ATOM 3924 O O . GLY A 1 531 ? -12.125 42.598 -9.391 1.00 52.33 526 GLY A O 1
ATOM 3925 N N . ALA A 1 532 ? -10.964 40.997 -10.457 1.00 48.06 527 ALA A N 1
ATOM 3926 C CA . ALA A 1 532 ? -9.812 41.097 -9.566 1.00 46.38 527 ALA A CA 1
ATOM 3927 C C . ALA A 1 532 ? -8.953 42.324 -9.865 1.00 50.68 527 ALA A C 1
ATOM 3928 O O . ALA A 1 532 ? -8.093 42.701 -9.066 1.00 51.26 527 ALA A O 1
ATOM 3930 N N . GLY A 1 533 ? -9.198 42.949 -11.012 1.00 45.17 528 GLY A N 1
ATOM 3931 C CA . GLY A 1 533 ? -8.458 44.132 -11.407 1.00 42.41 528 GLY A CA 1
ATOM 3932 C C . GLY A 1 533 ? -7.103 43.835 -12.019 1.00 42.83 528 GLY A C 1
ATOM 3933 O O . GLY A 1 533 ? -6.298 44.742 -12.224 1.00 43.21 528 GLY A O 1
ATOM 3934 N N . TRP A 1 534 ? -6.849 42.564 -12.316 1.00 53.45 529 TRP A N 1
ATOM 3935 C CA . TRP A 1 534 ? -5.586 42.169 -12.928 1.00 57.40 529 TRP A CA 1
ATOM 3936 C C . TRP A 1 534 ? -5.427 42.859 -14.272 1.00 63.19 529 TRP A C 1
ATOM 3937 O O . TRP A 1 534 ? -6.036 42.457 -15.263 1.00 62.74 529 TRP A O 1
ATOM 3948 N N . GLN A 1 535 ? -4.604 43.901 -14.300 1.00 97.93 530 GLN A N 1
ATOM 3949 C CA . GLN A 1 535 ? -4.411 44.680 -15.516 1.00 103.38 530 GLN A CA 1
ATOM 3950 C C . GLN A 1 535 ? -3.502 43.961 -16.505 1.00 103.16 530 GLN A C 1
ATOM 3951 O O . GLN A 1 535 ? -3.397 44.365 -17.663 1.00 102.04 530 GLN A O 1
ATOM 3957 N N . ALA A 1 536 ? -2.843 42.900 -16.044 1.00 94.38 531 ALA A N 1
ATOM 3958 C CA . ALA A 1 536 ? -2.021 42.081 -16.925 1.00 93.86 531 ALA A CA 1
ATOM 3959 C C . ALA A 1 536 ? -2.915 41.449 -17.982 1.00 95.09 531 ALA A C 1
ATOM 3960 O O . ALA A 1 536 ? -3.990 40.936 -17.672 1.00 94.48 531 ALA A O 1
ATOM 3962 N N . GLU A 1 537 ? -2.467 41.488 -19.232 1.00 103.64 532 GLU A N 1
ATOM 3963 C CA . GLU A 1 537 ? -3.310 41.086 -20.349 1.00 106.71 532 GLU A CA 1
ATOM 3964 C C . GLU A 1 537 ? -2.765 39.876 -21.109 1.00 111.80 532 GLU A C 1
ATOM 3965 O O . GLU A 1 537 ? -3.336 39.462 -22.118 1.00 114.66 532 GLU A O 1
ATOM 3971 N N . ARG A 1 538 ? -1.666 39.303 -20.628 1.00 121.13 533 ARG A N 1
ATOM 3972 C CA . ARG A 1 538 ? -0.995 38.241 -21.378 1.00 122.04 533 ARG A CA 1
ATOM 3973 C C . ARG A 1 538 ? -1.811 36.950 -21.497 1.00 118.89 533 ARG A C 1
ATOM 3974 O O . ARG A 1 538 ? -2.595 36.604 -20.613 1.00 115.40 533 ARG A O 1
ATOM 3982 N N . ASP A 1 539 ? -1.602 36.252 -22.609 1.00 114.14 534 ASP A N 1
ATOM 3983 C CA . ASP A 1 539 ? -2.484 35.177 -23.065 1.00 111.78 534 ASP A CA 1
ATOM 3984 C C . ASP A 1 539 ? -2.532 33.898 -22.232 1.00 108.40 534 ASP A C 1
ATOM 3985 O O . ASP A 1 539 ? -1.582 33.544 -21.534 1.00 108.09 534 ASP A O 1
ATOM 3990 N N . LEU A 1 540 ? -3.675 33.225 -22.320 1.00 104.25 535 LEU A N 1
ATOM 3991 C CA . LEU A 1 540 ? -3.872 31.895 -21.755 1.00 102.67 535 LEU A CA 1
ATOM 3992 C C . LEU A 1 540 ? -3.065 30.836 -22.511 1.00 100.53 535 LEU A C 1
ATOM 3993 O O . LEU A 1 540 ? -3.125 30.760 -23.738 1.00 100.12 535 LEU A O 1
ATOM 3998 N N . PRO A 1 541 ? -2.304 30.012 -21.777 1.00 82.85 536 PRO A N 1
ATOM 3999 C CA . PRO A 1 541 ? -1.491 28.959 -22.396 1.00 82.90 536 PRO A CA 1
ATOM 4000 C C . PRO A 1 541 ? -2.305 27.713 -22.733 1.00 85.84 536 PRO A C 1
ATOM 4001 O O . PRO A 1 541 ? -2.828 27.060 -21.830 1.00 88.09 536 PRO A O 1
ATOM 4005 N N . PRO A 1 542 ? -2.410 27.386 -24.030 1.00 94.56 537 PRO A N 1
ATOM 4006 C CA . PRO A 1 542 ? -3.134 26.200 -24.497 1.00 92.14 537 PRO A CA 1
ATOM 4007 C C . PRO A 1 542 ? -2.498 24.912 -23.983 1.00 87.50 537 PRO A C 1
ATOM 4008 O O . PRO A 1 542 ? -1.279 24.845 -23.824 1.00 85.89 537 PRO A O 1
ATOM 4012 N N . ALA A 1 543 ? -3.325 23.903 -23.725 1.00 69.09 538 ALA A N 1
ATOM 4013 C CA . ALA A 1 543 ? -2.838 22.610 -23.261 1.00 65.80 538 ALA A CA 1
ATOM 4014 C C . ALA A 1 543 ? -3.784 21.495 -23.691 1.00 62.50 538 ALA A C 1
ATOM 4015 O O . ALA A 1 543 ? -4.975 21.727 -23.896 1.00 67.21 538 ALA A O 1
ATOM 4017 N N . GLY A 1 544 ? -3.251 20.286 -23.831 1.00 47.11 539 GLY A N 1
ATOM 4018 C CA . GLY A 1 544 ? -4.051 19.153 -24.259 1.00 46.47 539 GLY A CA 1
ATOM 4019 C C . GLY A 1 544 ? -5.035 18.677 -23.208 1.00 51.27 539 GLY A C 1
ATOM 4020 O O . GLY A 1 544 ? -4.786 18.789 -22.008 1.00 55.36 539 GLY A O 1
ATOM 4021 N N . TYR A 1 545 ? -6.162 18.148 -23.669 1.00 49.47 540 TYR A N 1
ATOM 4022 C CA . TYR A 1 545 ? -7.178 17.576 -22.794 1.00 48.42 540 TYR A CA 1
ATOM 4023 C C . TYR A 1 545 ? -6.749 16.195 -22.311 1.00 49.07 540 TYR A C 1
ATOM 4024 O O . TYR A 1 545 ? -6.170 15.428 -23.081 1.00 50.89 540 TYR A O 1
ATOM 4033 N N . PRO A 1 546 ? -7.025 15.861 -21.036 1.00 47.98 541 PRO A N 1
ATOM 4034 C CA . PRO A 1 546 ? -7.554 16.649 -19.913 1.00 44.00 541 PRO A CA 1
ATOM 4035 C C . PRO A 1 546 ? -6.564 17.695 -19.410 1.00 43.47 541 PRO A C 1
ATOM 4036 O O . PRO A 1 546 ? -5.360 17.516 -19.585 1.00 43.86 541 PRO A O 1
ATOM 4040 N N . ARG A 1 547 ? -7.056 18.766 -18.791 1.00 49.64 542 ARG A N 1
ATOM 4041 C CA . ARG A 1 547 ? -6.174 19.861 -18.387 1.00 47.26 542 ARG A CA 1
ATOM 4042 C C . ARG A 1 547 ? -6.650 20.633 -17.159 1.00 48.53 542 ARG A C 1
ATOM 4043 O O . ARG A 1 547 ? -7.821 20.580 -16.785 1.00 48.09 542 ARG A O 1
ATOM 4051 N N . ILE A 1 548 ? -5.717 21.349 -16.539 1.00 41.50 543 ILE A N 1
ATOM 4052 C CA . ILE A 1 548 ? -6.022 22.281 -15.464 1.00 41.85 543 ILE A CA 1
ATOM 4053 C C . ILE A 1 548 ? -5.552 23.681 -15.846 1.00 47.69 543 ILE A C 1
ATOM 4054 O O . ILE A 1 548 ? -4.352 23.962 -15.843 1.00 52.77 543 ILE A O 1
ATOM 4059 N N . THR A 1 549 ? -6.490 24.547 -16.217 1.00 55.40 544 THR A N 1
ATOM 4060 C CA . THR A 1 549 ? -6.184 25.962 -16.391 1.00 52.96 544 THR A CA 1
ATOM 4061 C C . THR A 1 549 ? -6.089 26.615 -15.014 1.00 53.98 544 THR A C 1
ATOM 4062 O O . THR A 1 549 ? -6.798 26.223 -14.091 1.00 54.14 544 THR A O 1
ATOM 4066 N N . TYR A 1 550 ? -5.222 27.613 -14.877 1.00 49.51 545 TYR A N 1
ATOM 4067 C CA . TYR A 1 550 ? -5.069 28.321 -13.610 1.00 49.06 545 TYR A CA 1
ATOM 4068 C C . TYR A 1 550 ? -4.654 29.761 -13.866 1.00 51.44 545 TYR A C 1
ATOM 4069 O O . TYR A 1 550 ? -3.912 30.040 -14.804 1.00 53.83 545 TYR A O 1
ATOM 4078 N N . ALA A 1 551 ? -5.130 30.680 -13.034 1.00 46.88 546 ALA A N 1
ATOM 4079 C CA . ALA A 1 551 ? -4.786 32.082 -13.219 1.00 46.14 546 ALA A CA 1
ATOM 4080 C C . ALA A 1 551 ? -4.685 32.824 -11.898 1.00 49.82 546 ALA A C 1
ATOM 4081 O O . ALA A 1 551 ? -5.522 32.661 -11.012 1.00 51.96 546 ALA A O 1
ATOM 4083 N N . ALA A 1 552 ? -3.651 33.651 -11.792 1.00 56.80 547 ALA A N 1
ATOM 4084 C CA . ALA A 1 552 ? -3.435 34.506 -10.635 1.00 54.55 547 ALA A CA 1
ATOM 4085 C C . ALA A 1 552 ? -2.904 35.840 -11.143 1.00 57.27 547 ALA A C 1
ATOM 4086 O O . ALA A 1 552 ? -2.879 36.078 -12.352 1.00 56.92 547 ALA A O 1
ATOM 4088 N N . ALA A 1 553 ? -2.487 36.708 -10.227 1.00 60.54 548 ALA A N 1
ATOM 4089 C CA . ALA A 1 553 ? -1.974 38.021 -10.601 1.00 61.90 548 ALA A CA 1
ATOM 4090 C C . ALA A 1 553 ? -0.820 37.919 -11.597 1.00 60.75 548 ALA A C 1
ATOM 4091 O O . ALA A 1 553 ? -0.980 38.215 -12.781 1.00 61.43 548 ALA A O 1
ATOM 4093 N N . GLU A 1 554 ? 0.342 37.500 -11.112 1.00 65.11 549 GLU A N 1
ATOM 4094 C CA . GLU A 1 554 ? 1.527 37.388 -11.951 1.00 71.20 549 GLU A CA 1
ATOM 4095 C C . GLU A 1 554 ? 1.589 36.056 -12.697 1.00 69.48 549 GLU A C 1
ATOM 4096 O O . GLU A 1 554 ? 2.430 35.868 -13.573 1.00 68.83 549 GLU A O 1
ATOM 4102 N N . ASP A 1 555 ? 0.693 35.137 -12.351 1.00 72.56 550 ASP A N 1
ATOM 4103 C CA . ASP A 1 555 ? 0.785 33.768 -12.846 1.00 70.57 550 ASP A CA 1
ATOM 4104 C C . ASP A 1 555 ? -0.429 33.347 -13.671 1.00 68.78 550 ASP A C 1
ATOM 4105 O O . ASP A 1 555 ? -1.571 33.566 -13.268 1.00 68.42 550 ASP A O 1
ATOM 4110 N N . VAL A 1 556 ? -0.167 32.734 -14.824 1.00 63.49 551 VAL A N 1
ATOM 4111 C CA . VAL A 1 556 ? -1.209 32.163 -15.674 1.00 61.88 551 VAL A CA 1
ATOM 4112 C C . VAL A 1 556 ? -0.700 30.854 -16.282 1.00 60.91 551 VAL A C 1
ATOM 4113 O O . VAL A 1 556 ? 0.184 30.865 -17.137 1.00 61.75 551 VAL A O 1
ATOM 4117 N N . ARG A 1 557 ? -1.257 29.731 -15.833 1.00 63.38 552 ARG A N 1
ATOM 4118 C CA . ARG A 1 557 ? -0.808 28.407 -16.265 1.00 63.36 552 ARG A CA 1
ATOM 4119 C C . ARG A 1 557 ? -1.886 27.602 -16.989 1.00 65.67 552 ARG A C 1
ATOM 4120 O O . ARG A 1 557 ? -3.081 27.836 -16.815 1.00 67.36 552 ARG A O 1
ATOM 4128 N N . GLY A 1 558 ? -1.442 26.644 -17.797 1.00 70.65 553 GLY A N 1
ATOM 4129 C CA . GLY A 1 558 ? -2.327 25.701 -18.458 1.00 67.61 553 GLY A CA 1
ATOM 4130 C C . GLY A 1 558 ? -1.657 24.341 -18.485 1.00 68.72 553 GLY A C 1
ATOM 4131 O O . GLY A 1 558 ? -0.782 24.091 -19.314 1.00 75.51 553 GLY A O 1
ATOM 4132 N N . ILE A 1 559 ? -2.064 23.462 -17.573 1.00 54.14 554 ILE A N 1
ATOM 4133 C CA . ILE A 1 559 ? -1.356 22.203 -17.348 1.00 50.96 554 ILE A CA 1
ATOM 4134 C C . ILE A 1 559 ? -2.060 20.967 -17.902 1.00 54.57 554 ILE A C 1
ATOM 4135 O O . ILE A 1 559 ? -3.077 20.534 -17.364 1.00 57.50 554 ILE A O 1
ATOM 4140 N N . HIS A 1 560 ? -1.515 20.391 -18.969 1.00 58.60 555 HIS A N 1
ATOM 4141 C CA . HIS A 1 560 ? -2.007 19.106 -19.459 1.00 57.44 555 HIS A CA 1
ATOM 4142 C C . HIS A 1 560 ? -1.551 17.952 -18.567 1.00 56.83 555 HIS A C 1
ATOM 4143 O O . HIS A 1 560 ? -0.474 18.002 -17.977 1.00 61.57 555 HIS A O 1
ATOM 4150 N N . PHE A 1 561 ? -2.371 16.910 -18.486 1.00 54.65 556 PHE A N 1
ATOM 4151 C CA . PHE A 1 561 ? -1.989 15.679 -17.803 1.00 56.76 556 PHE A CA 1
ATOM 4152 C C . PHE A 1 561 ? -2.632 14.481 -18.496 1.00 62.39 556 PHE A C 1
ATOM 4153 O O . PHE A 1 561 ? -3.685 14.607 -19.118 1.00 64.69 556 PHE A O 1
ATOM 4161 N N . ALA A 1 562 ? -1.991 13.321 -18.395 1.00 63.94 557 ALA A N 1
ATOM 4162 C CA . ALA A 1 562 ? -2.475 12.122 -19.072 1.00 64.16 557 ALA A CA 1
ATOM 4163 C C . ALA A 1 562 ? -3.756 11.580 -18.446 1.00 65.38 557 ALA A C 1
ATOM 4164 O O . ALA A 1 562 ? -3.880 11.525 -17.225 1.00 65.42 557 ALA A O 1
ATOM 4166 N N . PRO A 1 563 ? -4.720 11.185 -19.291 1.00 69.70 558 PRO A N 1
ATOM 4167 C CA . PRO A 1 563 ? -5.949 10.517 -18.850 1.00 66.29 558 PRO A CA 1
ATOM 4168 C C . PRO A 1 563 ? -5.651 9.152 -18.238 1.00 67.23 558 PRO A C 1
ATOM 4169 O O . PRO A 1 563 ? -4.682 8.503 -18.636 1.00 65.96 558 PRO A O 1
ATOM 4173 N N . SER A 1 564 ? -6.465 8.730 -17.275 1.00 67.35 559 SER A N 1
ATOM 4174 C CA . SER A 1 564 ? -6.337 7.398 -16.695 1.00 67.80 559 SER A CA 1
ATOM 4175 C C . SER A 1 564 ? -6.640 6.343 -17.752 1.00 72.50 559 SER A C 1
ATOM 4176 O O . SER A 1 564 ? -7.473 6.560 -18.632 1.00 74.57 559 SER A O 1
ATOM 4179 N N . GLU A 1 565 ? -5.963 5.203 -17.662 1.00 75.41 560 GLU A N 1
ATOM 4180 C CA . GLU A 1 565 ? -6.115 4.143 -18.653 1.00 74.56 560 GLU A CA 1
ATOM 4181 C C . GLU A 1 565 ? -7.550 3.617 -18.704 1.00 73.36 560 GLU A C 1
ATOM 4182 O O . GLU A 1 565 ? -8.019 3.165 -19.750 1.00 73.58 560 GLU A O 1
ATOM 4188 N N . ALA A 1 566 ? -8.242 3.685 -17.572 1.00 63.89 561 ALA A N 1
ATOM 4189 C CA . ALA A 1 566 ? -9.638 3.267 -17.498 1.00 62.59 561 ALA A CA 1
ATOM 4190 C C . ALA A 1 566 ? -10.553 4.183 -18.311 1.00 61.03 561 ALA A C 1
ATOM 4191 O O . ALA A 1 566 ? -11.611 3.760 -18.778 1.00 58.35 561 ALA A O 1
ATOM 4193 N N . SER A 1 567 ? -10.140 5.437 -18.478 1.00 65.37 562 SER A N 1
ATOM 4194 C CA . SER A 1 567 ? -10.928 6.409 -19.231 1.00 65.80 562 SER A CA 1
ATOM 4195 C C . SER A 1 567 ? -10.854 6.150 -20.734 1.00 64.76 562 SER A C 1
ATOM 4196 O O . SER A 1 567 ? -11.651 6.684 -21.506 1.00 64.17 562 SER A O 1
ATOM 4199 N N . ARG A 1 568 ? -9.889 5.334 -21.144 1.00 61.45 563 ARG A N 1
ATOM 4200 C CA . ARG A 1 568 ? -9.711 5.011 -22.553 1.00 60.06 563 ARG A CA 1
ATOM 4201 C C . ARG A 1 568 ? -10.626 3.864 -22.966 1.00 61.21 563 ARG A C 1
ATOM 4202 O O . ARG A 1 568 ? -10.287 2.693 -22.803 1.00 66.80 563 ARG A O 1
ATOM 4210 N N . ARG A 1 569 ? -11.795 4.213 -23.495 1.00 54.54 564 ARG A N 1
ATOM 4211 C CA . ARG A 1 569 ? -12.783 3.226 -23.911 1.00 53.64 564 ARG A CA 1
ATOM 4212 C C . ARG A 1 569 ? -13.364 3.628 -25.258 1.00 50.68 564 ARG A C 1
ATOM 4213 O O . ARG A 1 569 ? -13.318 4.796 -25.640 1.00 48.48 564 ARG A O 1
ATOM 4221 N N . LYS A 1 570 ? -13.897 2.652 -25.984 1.00 49.90 565 LYS A N 1
ATOM 4222 C CA . LYS A 1 570 ? -14.745 2.944 -27.129 1.00 49.58 565 LYS A CA 1
ATOM 4223 C C . LYS A 1 570 ? -16.195 2.707 -26.733 1.00 49.74 565 LYS A C 1
ATOM 4224 O O . LYS A 1 570 ? -16.535 1.650 -26.199 1.00 51.13 565 LYS A O 1
ATOM 4230 N N . VAL A 1 571 ? -17.049 3.691 -26.991 1.00 38.80 566 VAL A N 1
ATOM 4231 C CA . VAL A 1 571 ? -18.468 3.554 -26.692 1.00 40.61 566 VAL A CA 1
ATOM 4232 C C . VAL A 1 571 ? -19.266 3.437 -27.982 1.00 42.78 566 VAL A C 1
ATOM 4233 O O . VAL A 1 571 ? -19.282 4.364 -28.793 1.00 43.15 566 VAL A O 1
ATOM 4237 N N . ALA A 1 572 ? -19.911 2.291 -28.183 1.00 41.51 567 ALA A N 1
ATOM 4238 C CA . ALA A 1 572 ? -20.754 2.107 -29.356 1.00 36.10 567 ALA A CA 1
ATOM 4239 C C . ALA A 1 572 ? -21.944 3.049 -29.282 1.00 38.39 567 ALA A C 1
ATOM 4240 O O . ALA A 1 572 ? -22.570 3.192 -28.234 1.00 39.97 567 ALA A O 1
ATOM 4242 N N . LEU A 1 573 ? -22.256 3.688 -30.400 1.00 51.38 568 LEU A N 1
ATOM 4243 C CA . LEU A 1 573 ? -23.382 4.605 -30.457 1.00 52.32 568 LEU A CA 1
ATOM 4244 C C . LEU A 1 573 ? -24.479 3.985 -31.308 1.00 50.42 568 LEU A C 1
ATOM 4245 O O . LEU A 1 573 ? -24.208 3.442 -32.379 1.00 52.65 568 LEU A O 1
ATOM 4250 N N . ARG A 1 574 ? -25.718 4.063 -30.837 1.00 41.88 569 ARG A N 1
ATOM 4251 C CA . ARG A 1 574 ? -26.836 3.508 -31.587 1.00 42.16 569 ARG A CA 1
ATOM 4252 C C . ARG A 1 574 ? -28.054 4.423 -31.533 1.00 43.19 569 ARG A C 1
ATOM 4253 O O . ARG A 1 574 ? -28.361 5.003 -30.496 1.00 44.39 569 ARG A O 1
ATOM 4261 N N . TRP A 1 575 ? -28.739 4.555 -32.664 1.00 39.44 570 TRP A N 1
ATOM 4262 C CA . TRP A 1 575 ? -29.950 5.358 -32.734 1.00 35.98 570 TRP A CA 1
ATOM 4263 C C . TRP A 1 575 ? -31.192 4.478 -32.756 1.00 39.82 570 TRP A C 1
ATOM 4264 O O . TRP A 1 575 ? -31.221 3.447 -33.427 1.00 44.44 570 TRP A O 1
ATOM 4275 N N . VAL A 1 576 ? -32.215 4.889 -32.014 1.00 45.53 571 VAL A N 1
ATOM 4276 C CA . VAL A 1 576 ? -33.528 4.270 -32.119 1.00 48.56 571 VAL A CA 1
ATOM 4277 C C . VAL A 1 576 ? -34.522 5.304 -32.642 1.00 55.16 571 VAL A C 1
ATOM 4278 O O . VAL A 1 576 ? -34.852 6.271 -31.953 1.00 54.13 571 VAL A O 1
ATOM 4282 N N . SER A 1 577 ? -34.975 5.099 -33.877 1.00 72.56 572 SER A N 1
ATOM 4283 C CA . SER A 1 577 ? -35.813 6.073 -34.576 1.00 71.04 572 SER A CA 1
ATOM 4284 C C . SER A 1 577 ? -37.286 6.009 -34.181 1.00 67.92 572 SER A C 1
ATOM 4285 O O . SER A 1 577 ? -37.712 5.099 -33.465 1.00 57.28 572 SER A O 1
ATOM 4288 N N . ALA A 1 578 ? -38.049 6.993 -34.649 1.00 72.03 573 ALA A N 1
ATOM 4289 C CA . ALA A 1 578 ? -39.472 7.105 -34.335 1.00 72.52 573 ALA A CA 1
ATOM 4290 C C . ALA A 1 578 ? -40.299 5.857 -34.673 1.00 71.67 573 ALA A C 1
ATOM 4291 O O . ALA A 1 578 ? -41.112 5.430 -33.854 1.00 70.59 573 ALA A O 1
ATOM 4293 N N . PRO A 1 579 ? -40.117 5.277 -35.879 1.00 79.74 574 PRO A N 1
ATOM 4294 C CA . PRO A 1 579 ? -40.792 3.993 -36.113 1.00 82.47 574 PRO A CA 1
ATOM 4295 C C . PRO A 1 579 ? -40.376 2.915 -35.107 1.00 84.26 574 PRO A C 1
ATOM 4296 O O . PRO A 1 579 ? -41.186 2.061 -34.750 1.00 84.20 574 PRO A O 1
ATOM 4300 N N . GLU A 1 580 ? -39.124 2.964 -34.659 1.00 90.22 575 GLU A N 1
ATOM 4301 C CA . GLU A 1 580 ? -38.620 2.003 -33.683 1.00 91.66 575 GLU A CA 1
ATOM 4302 C C . GLU A 1 580 ? -38.970 2.377 -32.243 1.00 93.79 575 GLU A C 1
ATOM 4303 O O . GLU A 1 580 ? -38.698 1.606 -31.325 1.00 94.83 575 GLU A O 1
ATOM 4309 N N . HIS A 1 581 ? -39.549 3.560 -32.039 1.00 87.55 576 HIS A N 1
ATOM 4310 C CA . HIS A 1 581 ? -39.701 4.097 -30.683 1.00 88.98 576 HIS A CA 1
ATOM 4311 C C . HIS A 1 581 ? -40.586 3.273 -29.745 1.00 89.49 576 HIS A C 1
ATOM 4312 O O . HIS A 1 581 ? -40.395 3.305 -28.531 1.00 90.09 576 HIS A O 1
ATOM 4319 N N . GLU A 1 582 ? -41.565 2.557 -30.287 1.00 98.42 577 GLU A N 1
ATOM 4320 C CA . GLU A 1 582 ? -42.295 1.596 -29.464 1.00 98.37 577 GLU A CA 1
ATOM 4321 C C . GLU A 1 582 ? -41.807 0.166 -29.679 1.00 96.71 577 GLU A C 1
ATOM 4322 O O . GLU A 1 582 ? -42.315 -0.779 -29.074 1.00 94.00 577 GLU A O 1
ATOM 4328 N N . ALA A 1 583 ? -40.823 0.021 -30.560 1.00 90.81 578 ALA A N 1
ATOM 4329 C CA . ALA A 1 583 ? -40.028 -1.194 -30.624 1.00 86.90 578 ALA A CA 1
ATOM 4330 C C . ALA A 1 583 ? -38.903 -1.074 -29.600 1.00 85.01 578 ALA A C 1
ATOM 4331 O O . ALA A 1 583 ? -38.141 -2.015 -29.385 1.00 89.00 578 ALA A O 1
ATOM 4333 N N . LEU A 1 584 ? -38.808 0.101 -28.978 1.00 59.71 579 LEU A N 1
ATOM 4334 C CA . LEU A 1 584 ? -37.778 0.378 -27.982 1.00 52.24 579 LEU A CA 1
ATOM 4335 C C . LEU A 1 584 ? -37.924 -0.583 -26.811 1.00 45.90 579 LEU A C 1
ATOM 4336 O O . LEU A 1 584 ? -36.934 -1.008 -26.220 1.00 48.44 579 LEU A O 1
ATOM 4341 N N . GLY A 1 585 ? -39.162 -0.947 -26.495 1.00 36.90 580 GLY A N 1
ATOM 4342 C CA . GLY A 1 585 ? -39.406 -1.928 -25.456 1.00 37.69 580 GLY A CA 1
ATOM 4343 C C . GLY A 1 585 ? -38.915 -3.284 -25.915 1.00 41.90 580 GLY A C 1
ATOM 4344 O O . GLY A 1 585 ? -38.378 -4.068 -25.130 1.00 42.16 580 GLY A O 1
ATOM 4345 N N . GLN A 1 586 ? -39.087 -3.554 -27.204 1.00 61.75 581 GLN A N 1
ATOM 4346 C CA . GLN A 1 586 ? -38.620 -4.807 -27.780 1.00 66.91 581 GLN A CA 1
ATOM 4347 C C . GLN A 1 586 ? -37.098 -4.846 -27.870 1.00 65.05 581 GLN A C 1
ATOM 4348 O O . GLN A 1 586 ? -36.480 -5.866 -27.552 1.00 61.49 581 GLN A O 1
ATOM 4354 N N . LEU A 1 587 ? -36.498 -3.727 -28.274 1.00 52.01 582 LEU A N 1
ATOM 4355 C CA . LEU A 1 587 ? -35.044 -3.631 -28.350 1.00 50.07 582 LEU A CA 1
ATOM 4356 C C . LEU A 1 587 ? -34.429 -3.793 -26.962 1.00 48.36 582 LEU A C 1
ATOM 4357 O O . LEU A 1 587 ? -33.384 -4.435 -26.796 1.00 47.99 582 LEU A O 1
ATOM 4362 N N . LEU A 1 588 ? -35.103 -3.231 -25.963 1.00 38.40 583 LEU A N 1
ATOM 4363 C CA . LEU A 1 588 ? -34.685 -3.380 -24.579 1.00 36.64 583 LEU A CA 1
ATOM 4364 C C . LEU A 1 588 ? -34.827 -4.833 -24.158 1.00 40.66 583 LEU A C 1
ATOM 4365 O O . LEU A 1 588 ? -33.983 -5.367 -23.439 1.00 43.00 583 LEU A O 1
ATOM 4370 N N . ALA A 1 589 ? -35.884 -5.482 -24.637 1.00 47.16 584 ALA A N 1
ATOM 4371 C CA . ALA A 1 589 ? -36.141 -6.867 -24.265 1.00 46.67 584 ALA A CA 1
ATOM 4372 C C . ALA A 1 589 ? -35.066 -7.806 -24.802 1.00 45.48 584 ALA A C 1
ATOM 4373 O O . ALA A 1 589 ? -34.597 -8.684 -24.080 1.00 45.66 584 ALA A O 1
ATOM 4375 N N . GLU A 1 590 ? -34.664 -7.616 -26.059 1.00 48.25 585 GLU A N 1
ATOM 4376 C CA . GLU A 1 590 ? -33.583 -8.426 -26.616 1.00 48.42 585 GLU A CA 1
ATOM 4377 C C . GLU A 1 590 ? -32.239 -8.089 -25.982 1.00 48.21 585 GLU A C 1
ATOM 4378 O O . GLU A 1 590 ? -31.435 -8.980 -25.713 1.00 51.71 585 GLU A O 1
ATOM 4384 N N . ALA A 1 591 ? -32.002 -6.804 -25.733 1.00 41.00 586 ALA A N 1
ATOM 4385 C CA . ALA A 1 591 ? -30.753 -6.383 -25.104 1.00 41.79 586 ALA A CA 1
ATOM 4386 C C . ALA A 1 591 ? -30.623 -6.867 -23.657 1.00 43.91 586 ALA A C 1
ATOM 4387 O O . ALA A 1 591 ? -29.520 -7.123 -23.175 1.00 44.25 586 ALA A O 1
ATOM 4389 N N . LEU A 1 592 ? -31.754 -6.998 -22.971 1.00 44.16 587 LEU A N 1
ATOM 4390 C CA . LEU A 1 592 ? -31.744 -7.350 -21.553 1.00 45.89 587 LEU A CA 1
ATOM 4391 C C . LEU A 1 592 ? -32.242 -8.764 -21.300 1.00 49.50 587 LEU A C 1
ATOM 4392 O O . LEU A 1 592 ? -32.560 -9.119 -20.166 1.00 50.61 587 LEU A O 1
ATOM 4397 N N . SER A 1 593 ? -32.312 -9.564 -22.358 1.00 51.33 588 SER A N 1
ATOM 4398 C CA . SER A 1 593 ? -32.826 -10.925 -22.256 1.00 49.59 588 SER A CA 1
ATOM 4399 C C . SER A 1 593 ? -31.976 -11.776 -21.320 1.00 49.67 588 SER A C 1
ATOM 4400 O O . SER A 1 593 ? -32.482 -12.684 -20.666 1.00 52.57 588 SER A O 1
ATOM 4403 N N . GLN A 1 594 ? -30.684 -11.476 -21.260 1.00 53.12 589 GLN A N 1
ATOM 4404 C CA . GLN A 1 594 ? -29.778 -12.161 -20.344 1.00 51.63 589 GLN A CA 1
ATOM 4405 C C . GLN A 1 594 ? -29.581 -11.340 -19.073 1.00 52.05 589 GLN A C 1
ATOM 4406 O O . GLN A 1 594 ? -28.655 -11.583 -18.302 1.00 54.38 589 GLN A O 1
ATOM 4412 N N . GLY A 1 595 ? -30.455 -10.359 -18.868 1.00 49.47 590 GLY A N 1
ATOM 4413 C CA . GLY A 1 595 ? -30.358 -9.475 -17.722 1.00 51.72 590 GLY A CA 1
ATOM 4414 C C . GLY A 1 595 ? -29.462 -8.271 -17.951 1.00 52.77 590 GLY A C 1
ATOM 4415 O O . GLY A 1 595 ? -29.006 -8.021 -19.069 1.00 44.60 590 GLY A O 1
ATOM 4416 N N . GLY A 1 596 ? -29.227 -7.512 -16.884 1.00 46.56 591 GLY A N 1
ATOM 4417 C CA . GLY A 1 596 ? -28.397 -6.324 -16.951 1.00 40.80 591 GLY A CA 1
ATOM 4418 C C . GLY A 1 596 ? -29.146 -5.086 -16.508 1.00 38.19 591 GLY A C 1
ATOM 4419 O O . GLY A 1 596 ? -30.371 -5.032 -16.594 1.00 35.55 591 GLY A O 1
ATOM 4420 N N . CYS A 1 597 ? -28.407 -4.093 -16.025 1.00 33.89 592 CYS A N 1
ATOM 4421 C CA . CYS A 1 597 ? -29.011 -2.862 -15.533 1.00 33.10 592 CYS A CA 1
ATOM 4422 C C . CYS A 1 597 ? -29.044 -1.776 -16.607 1.00 37.27 592 CYS A C 1
ATOM 4423 O O . CYS A 1 597 ? -28.019 -1.445 -17.200 1.00 35.97 592 CYS A O 1
ATOM 4426 N N . ALA A 1 598 ? -30.221 -1.207 -16.837 1.00 29.07 593 ALA A N 1
ATOM 4427 C CA . ALA A 1 598 ? -30.379 -0.202 -17.882 1.00 28.53 593 ALA A CA 1
ATOM 4428 C C . ALA A 1 598 ? -31.112 1.040 -17.383 1.00 28.82 593 ALA A C 1
ATOM 4429 O O . ALA A 1 598 ? -31.992 0.956 -16.525 1.00 28.03 593 ALA A O 1
ATOM 4431 N N . ALA A 1 599 ? -30.737 2.190 -17.932 1.00 27.34 594 ALA A N 1
ATOM 4432 C CA . ALA A 1 599 ? -31.367 3.454 -17.591 1.00 26.64 594 ALA A CA 1
ATOM 4433 C C . ALA A 1 599 ? -31.861 4.137 -18.852 1.00 26.35 594 ALA A C 1
ATOM 4434 O O . ALA A 1 599 ? -31.240 4.033 -19.911 1.00 26.66 594 ALA A O 1
ATOM 4436 N N . ILE A 1 600 ? -32.985 4.833 -18.741 1.00 32.97 595 ILE A N 1
ATOM 4437 C CA . ILE A 1 600 ? -33.488 5.620 -19.854 1.00 32.27 595 ILE A CA 1
ATOM 4438 C C . ILE A 1 600 ? -33.780 7.035 -19.390 1.00 32.28 595 ILE A C 1
ATOM 4439 O O . ILE A 1 600 ? -34.741 7.266 -18.659 1.00 35.14 595 ILE A O 1
ATOM 4444 N N . ILE A 1 601 ? -32.945 7.980 -19.811 1.00 30.82 596 ILE A N 1
ATOM 4445 C CA . ILE A 1 601 ? -33.103 9.362 -19.384 1.00 33.46 596 ILE A CA 1
ATOM 4446 C C . ILE A 1 601 ? -33.991 10.158 -20.332 1.00 35.62 596 ILE A C 1
ATOM 4447 O O . ILE A 1 601 ? -33.638 10.386 -21.492 1.00 32.62 596 ILE A O 1
ATOM 4452 N N . CYS A 1 602 ? -35.150 10.571 -19.829 1.00 41.67 597 CYS A N 1
ATOM 4453 C CA . CYS A 1 602 ? -36.059 11.419 -20.586 1.00 39.68 597 CYS A CA 1
ATOM 4454 C C . CYS A 1 602 ? -35.856 12.883 -20.213 1.00 37.12 597 CYS A C 1
ATOM 4455 O O . CYS A 1 602 ? -35.461 13.196 -19.092 1.00 37.82 597 CYS A O 1
ATOM 4458 N N . ASN A 1 603 ? -36.107 13.779 -21.159 1.00 34.94 598 ASN A N 1
ATOM 4459 C CA . ASN A 1 603 ? -35.892 15.201 -20.922 1.00 33.53 598 ASN A CA 1
ATOM 4460 C C . ASN A 1 603 ? -36.970 15.888 -20.084 1.00 34.51 598 ASN A C 1
ATOM 4461 O O . ASN A 1 603 ? -36.752 16.983 -19.564 1.00 32.00 598 ASN A O 1
ATOM 4466 N N . THR A 1 604 ? -38.127 15.246 -19.948 1.00 25.64 599 THR A N 1
ATOM 4467 C CA . THR A 1 604 ? -39.235 15.816 -19.187 1.00 29.77 599 THR A CA 1
ATOM 4468 C C . THR A 1 604 ? -39.961 14.742 -18.387 1.00 30.35 599 THR A C 1
ATOM 4469 O O . THR A 1 604 ? -39.928 13.565 -18.738 1.00 31.39 599 THR A O 1
ATOM 4473 N N . VAL A 1 605 ? -40.623 15.157 -17.313 1.00 26.30 600 VAL A N 1
ATOM 4474 C CA . VAL A 1 605 ? -41.418 14.238 -16.510 1.00 25.66 600 VAL A CA 1
ATOM 4475 C C . VAL A 1 605 ? -42.516 13.491 -17.290 1.00 28.14 600 VAL A C 1
ATOM 4476 O O . VAL A 1 605 ? -42.614 12.263 -17.177 1.00 28.48 600 VAL A O 1
ATOM 4480 N N . PRO A 1 606 ? -43.342 14.211 -18.083 1.00 26.25 601 PRO A N 1
ATOM 4481 C CA . PRO A 1 606 ? -44.380 13.473 -18.818 1.00 24.47 601 PRO A CA 1
ATOM 4482 C C . PRO A 1 606 ? -43.836 12.396 -19.759 1.00 26.45 601 PRO A C 1
ATOM 4483 O O . PRO A 1 606 ? -44.459 11.340 -19.911 1.00 31.38 601 PRO A O 1
ATOM 4487 N N . ARG A 1 607 ? -42.682 12.650 -20.371 1.00 30.84 602 ARG A N 1
ATOM 4488 C CA . ARG A 1 607 ? -42.072 11.660 -21.253 1.00 34.21 602 ARG A CA 1
ATOM 4489 C C . ARG A 1 607 ? -41.631 10.419 -20.480 1.00 36.46 602 ARG A C 1
ATOM 4490 O O . ARG A 1 607 ? -41.719 9.293 -20.979 1.00 37.89 602 ARG A O 1
ATOM 4498 N N . ALA A 1 608 ? -41.184 10.635 -19.247 1.00 38.01 603 ALA A N 1
ATOM 4499 C CA . ALA A 1 608 ? -40.730 9.543 -18.397 1.00 35.05 603 ALA A CA 1
ATOM 4500 C C . ALA A 1 608 ? -41.908 8.716 -17.908 1.00 31.40 603 ALA A C 1
ATOM 4501 O O . ALA A 1 608 ? -41.857 7.491 -17.910 1.00 36.58 603 ALA A O 1
ATOM 4503 N N . GLN A 1 609 ? -42.973 9.396 -17.495 1.00 29.85 604 GLN A N 1
ATOM 4504 C CA . GLN A 1 609 ? -44.178 8.715 -17.047 1.00 29.67 604 GLN A CA 1
ATOM 4505 C C . GLN A 1 609 ? -44.792 7.907 -18.189 1.00 30.95 604 GLN A C 1
ATOM 4506 O O . GLN A 1 609 ? -45.258 6.779 -17.991 1.00 31.73 604 GLN A O 1
ATOM 4512 N N . ALA A 1 610 ? -44.754 8.470 -19.393 1.00 25.42 605 ALA A N 1
ATOM 4513 C CA . ALA A 1 610 ? -45.322 7.793 -20.553 1.00 27.33 605 ALA A CA 1
ATOM 4514 C C . ALA A 1 610 ? -44.494 6.573 -20.922 1.00 26.80 605 ALA A C 1
ATOM 4515 O O . ALA A 1 610 ? -45.034 5.487 -21.168 1.00 28.82 605 ALA A O 1
ATOM 4517 N N . LEU A 1 611 ? -43.178 6.747 -20.948 1.00 28.65 606 LEU A N 1
ATOM 4518 C CA . LEU A 1 611 ? -42.301 5.644 -21.300 1.00 33.89 606 LEU A CA 1
ATOM 4519 C C . LEU A 1 611 ? -42.370 4.519 -20.267 1.00 36.19 606 LEU A C 1
ATOM 4520 O O . LEU A 1 611 ? -42.330 3.335 -20.616 1.00 37.92 606 LEU A O 1
ATOM 4525 N N . TYR A 1 612 ? -42.514 4.893 -18.999 1.00 31.23 607 TYR A N 1
ATOM 4526 C CA . TYR A 1 612 ? -42.646 3.905 -17.942 1.00 31.97 607 TYR A CA 1
ATOM 4527 C C . TYR A 1 612 ? -43.959 3.152 -18.089 1.00 32.11 607 TYR A C 1
ATOM 4528 O O . TYR A 1 612 ? -43.998 1.930 -17.945 1.00 31.97 607 TYR A O 1
ATOM 4537 N N . SER A 1 613 ? -45.036 3.879 -18.379 1.00 36.00 608 SER A N 1
ATOM 4538 C CA . SER A 1 613 ? -46.335 3.232 -18.523 1.00 37.68 608 SER A CA 1
ATOM 4539 C C . SER A 1 613 ? -46.360 2.283 -19.713 1.00 38.16 608 SER A C 1
ATOM 4540 O O . SER A 1 613 ? -46.971 1.219 -19.652 1.00 42.27 608 SER A O 1
ATOM 4543 N N . ALA A 1 614 ? -45.687 2.667 -20.791 1.00 39.29 609 ALA A N 1
ATOM 4544 C CA . ALA A 1 614 ? -45.575 1.794 -21.951 1.00 39.12 609 ALA A CA 1
ATOM 4545 C C . ALA A 1 614 ? -44.701 0.588 -21.636 1.00 36.94 609 ALA A C 1
ATOM 4546 O O . ALA A 1 614 ? -44.890 -0.490 -22.193 1.00 38.62 609 ALA A O 1
ATOM 4548 N N . LEU A 1 615 ? -43.748 0.776 -20.731 1.00 33.16 610 LEU A N 1
ATOM 4549 C CA . LEU A 1 615 ? -42.773 -0.269 -20.438 1.00 32.56 610 LEU A CA 1
ATOM 4550 C C . LEU A 1 615 ? -43.227 -1.319 -19.419 1.00 35.26 610 LEU A C 1
ATOM 4551 O O . LEU A 1 615 ? -42.549 -2.331 -19.238 1.00 36.36 610 LEU A O 1
ATOM 4556 N N . ARG A 1 616 ? -44.359 -1.093 -18.757 1.00 36.63 611 ARG A N 1
ATOM 4557 C CA . ARG A 1 616 ? -44.816 -2.031 -17.729 1.00 38.73 611 ARG A CA 1
ATOM 4558 C C . ARG A 1 616 ? -45.158 -3.413 -18.288 1.00 38.17 611 ARG A C 1
ATOM 4559 O O . ARG A 1 616 ? -44.932 -4.424 -17.626 1.00 39.16 611 ARG A O 1
ATOM 4567 N N . GLU A 1 617 ? -45.698 -3.455 -19.502 1.00 50.19 612 GLU A N 1
ATOM 4568 C CA . GLU A 1 617 ? -46.047 -4.723 -20.140 1.00 52.41 612 GLU A CA 1
ATOM 4569 C C . GLU A 1 617 ? -44.825 -5.567 -20.480 1.00 50.97 612 GLU A C 1
ATOM 4570 O O . GLU A 1 617 ? -44.879 -6.796 -20.456 1.00 49.73 612 GLU A O 1
ATOM 4576 N N . VAL A 1 618 ? -43.725 -4.897 -20.800 1.00 44.53 613 VAL A N 1
ATOM 4577 C CA . VAL A 1 618 ? -42.517 -5.579 -21.242 1.00 42.58 613 VAL A CA 1
ATOM 4578 C C . VAL A 1 618 ? -41.695 -6.129 -20.071 1.00 43.87 613 VAL A C 1
ATOM 4579 O O . VAL A 1 618 ? -41.043 -7.168 -20.192 1.00 41.45 613 VAL A O 1
ATOM 4583 N N . PHE A 1 619 ? -41.743 -5.438 -18.936 1.00 38.81 614 PHE A N 1
ATOM 4584 C CA . PHE A 1 619 ? -40.979 -5.851 -17.762 1.00 38.76 614 PHE A CA 1
ATOM 4585 C C . PHE A 1 619 ? -41.838 -5.882 -16.500 1.00 38.95 614 PHE A C 1
ATOM 4586 O O . PHE A 1 619 ? -41.726 -5.002 -15.651 1.00 46.26 614 PHE A O 1
ATOM 4594 N N . PRO A 1 620 ? -42.696 -6.903 -16.369 1.00 45.34 615 PRO A N 1
ATOM 4595 C CA . PRO A 1 620 ? -43.622 -7.012 -15.236 1.00 46.27 615 PRO A CA 1
ATOM 4596 C C . PRO A 1 620 ? -43.011 -7.691 -14.009 1.00 45.08 615 PRO A C 1
ATOM 4597 O O . PRO A 1 620 ? -43.689 -7.818 -12.990 1.00 43.93 615 PRO A O 1
ATOM 4601 N N . GLY A 1 621 ? -41.753 -8.111 -14.104 1.00 39.44 616 GLY A N 1
ATOM 4602 C CA . GLY A 1 621 ? -41.145 -8.941 -13.078 1.00 36.37 616 GLY A CA 1
ATOM 4603 C C . GLY A 1 621 ? -40.716 -8.227 -11.808 1.00 41.74 616 GLY A C 1
ATOM 4604 O O . GLY A 1 621 ? -40.726 -6.997 -11.732 1.00 39.50 616 GLY A O 1
ATOM 4605 N N . LEU A 1 622 ? -40.352 -9.015 -10.800 1.00 43.75 617 LEU A N 1
ATOM 4606 C CA . LEU A 1 622 ? -39.902 -8.483 -9.520 1.00 42.53 617 LEU A CA 1
ATOM 4607 C C . LEU A 1 622 ? -38.395 -8.678 -9.337 1.00 45.37 617 LEU A C 1
ATOM 4608 O O . LEU A 1 622 ? -37.865 -9.759 -9.597 1.00 35.16 617 LEU A O 1
ATOM 4613 N N . ALA A 1 623 ? -37.715 -7.632 -8.879 1.00 33.01 618 ALA A N 1
ATOM 4614 C CA . ALA A 1 623 ? -36.282 -7.697 -8.596 1.00 33.26 618 ALA A CA 1
ATOM 4615 C C . ALA A 1 623 ? -35.995 -8.332 -7.229 1.00 37.24 618 ALA A C 1
ATOM 4616 O O . ALA A 1 623 ? -36.912 -8.596 -6.449 1.00 34.65 618 ALA A O 1
ATOM 4618 N N . GLU A 1 624 ? -34.719 -8.582 -6.952 1.00 48.05 619 GLU A N 1
ATOM 4619 C CA . GLU A 1 624 ? -34.313 -9.265 -5.724 1.00 46.35 619 GLU A CA 1
ATOM 4620 C C . GLU A 1 624 ? -34.621 -8.476 -4.450 1.00 43.51 619 GLU A C 1
ATOM 4621 O O . GLU A 1 624 ? -34.683 -9.053 -3.365 1.00 48.25 619 GLU A O 1
ATOM 4627 N N . ASP A 1 625 ? -34.811 -7.165 -4.577 1.00 35.80 620 ASP A N 1
ATOM 4628 C CA . ASP A 1 625 ? -35.125 -6.327 -3.419 1.00 35.51 620 ASP A CA 1
ATOM 4629 C C . ASP A 1 625 ? -36.615 -6.336 -3.070 1.00 35.32 620 ASP A C 1
ATOM 4630 O O . ASP A 1 625 ? -37.060 -5.594 -2.196 1.00 35.08 620 ASP A O 1
ATOM 4635 N N . GLY A 1 626 ? -37.376 -7.170 -3.773 1.00 43.74 621 GLY A N 1
ATOM 4636 C CA . GLY A 1 626 ? -38.802 -7.311 -3.529 1.00 44.00 621 GLY A CA 1
ATOM 4637 C C . GLY A 1 626 ? -39.648 -6.253 -4.212 1.00 43.20 621 GLY A C 1
ATOM 4638 O O . GLY A 1 626 ? -40.853 -6.168 -3.984 1.00 44.24 621 GLY A O 1
ATOM 4647 N N . PRO A 1 628 ? -40.470 -4.086 -8.085 1.00 36.03 623 PRO A N 1
ATOM 4648 C CA . PRO A 1 628 ? -40.472 -4.387 -9.522 1.00 33.50 623 PRO A CA 1
ATOM 4649 C C . PRO A 1 628 ? -39.188 -3.954 -10.223 1.00 34.43 623 PRO A C 1
ATOM 4650 O O . PRO A 1 628 ? -38.615 -2.911 -9.893 1.00 30.16 623 PRO A O 1
ATOM 4654 N N . GLU A 1 629 ? -38.749 -4.760 -11.185 1.00 33.35 624 GLU A N 1
ATOM 4655 C CA . GLU A 1 629 ? -37.524 -4.487 -11.925 1.00 37.93 624 GLU A CA 1
ATOM 4656 C C . GLU A 1 629 ? -37.623 -3.182 -12.722 1.00 34.81 624 GLU A C 1
ATOM 4657 O O . GLU A 1 629 ? -36.620 -2.508 -12.947 1.00 37.21 624 GLU A O 1
ATOM 4663 N N . LEU A 1 630 ? -38.837 -2.835 -13.141 1.00 30.43 625 LEU A N 1
ATOM 4664 C CA . LEU A 1 630 ? -39.092 -1.558 -13.796 1.00 29.10 625 LEU A CA 1
ATOM 4665 C C . LEU A 1 630 ? -39.372 -0.521 -12.717 1.00 31.66 625 LEU A C 1
ATOM 4666 O O . LEU A 1 630 ? -40.205 -0.741 -11.839 1.00 31.49 625 LEU A O 1
ATOM 4671 N N . ASP A 1 631 ? -38.702 0.621 -12.795 1.00 30.00 626 ASP A N 1
ATOM 4672 C CA . ASP A 1 631 ? -38.830 1.636 -11.761 1.00 29.63 626 ASP A CA 1
ATOM 4673 C C . ASP A 1 631 ? -38.787 3.027 -12.384 1.00 32.13 626 ASP A C 1
ATOM 4674 O O . ASP A 1 631 ? -38.323 3.192 -13.512 1.00 34.97 626 ASP A O 1
ATOM 4679 N N . LEU A 1 632 ? -39.280 4.020 -11.647 1.00 29.03 627 LEU A N 1
ATOM 4680 C CA . LEU A 1 632 ? -39.375 5.387 -12.151 1.00 25.43 627 LEU A CA 1
ATOM 4681 C C . LEU A 1 632 ? -38.840 6.395 -11.132 1.00 28.71 627 LEU A C 1
ATOM 4682 O O . LEU A 1 632 ? -39.093 6.277 -9.932 1.00 26.18 627 LEU A O 1
ATOM 4687 N N . LEU A 1 633 ? -38.110 7.393 -11.617 1.00 29.77 628 LEU A N 1
ATOM 4688 C CA . LEU A 1 633 ? -37.497 8.380 -10.740 1.00 26.74 628 LEU A CA 1
ATOM 4689 C C . LEU A 1 633 ? -37.532 9.777 -11.347 1.00 29.81 628 LEU A C 1
ATOM 4690 O O . LEU A 1 633 ? -36.983 10.015 -12.422 1.00 31.41 628 LEU A O 1
ATOM 4695 N N . HIS A 1 634 ? -38.183 10.695 -10.640 1.00 26.36 629 HIS A N 1
ATOM 4696 C CA . HIS A 1 634 ? -38.190 12.105 -11.012 1.00 29.57 629 HIS A CA 1
ATOM 4697 C C . HIS A 1 634 ? -38.572 12.931 -9.789 1.00 30.79 629 HIS A C 1
ATOM 4698 O O . HIS A 1 634 ? -38.978 12.379 -8.771 1.00 34.56 629 HIS A O 1
ATOM 4705 N N . ALA A 1 635 ? -38.414 14.245 -9.874 1.00 32.78 630 ALA A N 1
ATOM 4706 C CA . ALA A 1 635 ? -38.640 15.109 -8.716 1.00 36.01 630 ALA A CA 1
ATOM 4707 C C . ALA A 1 635 ? -40.110 15.298 -8.324 1.00 32.77 630 ALA A C 1
ATOM 4708 O O . ALA A 1 635 ? -40.402 15.720 -7.208 1.00 33.49 630 ALA A O 1
ATOM 4710 N N . ARG A 1 636 ? -41.028 14.983 -9.233 1.00 30.95 631 ARG A N 1
ATOM 4711 C CA . ARG A 1 636 ? -42.442 15.288 -9.020 1.00 27.54 631 ARG A CA 1
ATOM 4712 C C . ARG A 1 636 ? -43.158 14.240 -8.174 1.00 31.68 631 ARG A C 1
ATOM 4713 O O . ARG A 1 636 ? -44.155 13.652 -8.596 1.00 31.08 631 ARG A O 1
ATOM 4721 N N . TYR A 1 637 ? -42.644 14.025 -6.970 1.00 31.75 632 TYR A N 1
ATOM 4722 C CA . TYR A 1 637 ? -43.265 13.147 -5.991 1.00 29.95 632 TYR A CA 1
ATOM 4723 C C . TYR A 1 637 ? -43.335 13.906 -4.680 1.00 29.25 632 TYR A C 1
ATOM 4724 O O . TYR A 1 637 ? -42.558 14.834 -4.463 1.00 31.83 632 TYR A O 1
ATOM 4733 N N . PRO A 1 638 ? -44.262 13.513 -3.796 1.00 37.75 633 PRO A N 1
ATOM 4734 C CA . PRO A 1 638 ? -44.181 14.012 -2.422 1.00 34.80 633 PRO A CA 1
ATOM 4735 C C . PRO A 1 638 ? -42.851 13.540 -1.839 1.00 37.13 633 PRO A C 1
ATOM 4736 O O . PRO A 1 638 ? -42.393 12.447 -2.180 1.00 34.93 633 PRO A O 1
ATOM 4740 N N . TYR A 1 639 ? -42.237 14.358 -0.990 1.00 35.60 634 TYR A N 1
ATOM 4741 C CA . TYR A 1 639 ? -40.823 14.203 -0.653 1.00 31.89 634 TYR A CA 1
ATOM 4742 C C . TYR A 1 639 ? -40.434 12.853 -0.032 1.00 30.73 634 TYR A C 1
ATOM 4743 O O . TYR A 1 639 ? -39.353 12.323 -0.322 1.00 32.02 634 TYR A O 1
ATOM 4752 N N . GLU A 1 640 ? -41.316 12.286 0.789 1.00 35.91 635 GLU A N 1
ATOM 4753 C CA . GLU A 1 640 ? -41.050 10.984 1.404 1.00 40.51 635 GLU A CA 1
ATOM 4754 C C . GLU A 1 640 ? -40.975 9.872 0.358 1.00 41.21 635 GLU A C 1
ATOM 4755 O O . GLU A 1 640 ? -40.157 8.941 0.462 1.00 40.61 635 GLU A O 1
ATOM 4761 N N . GLU A 1 641 ? -41.819 9.991 -0.664 1.00 34.29 636 GLU A N 1
ATOM 4762 C CA . GLU A 1 641 ? -41.804 9.058 -1.776 1.00 35.91 636 GLU A CA 1
ATOM 4763 C C . GLU A 1 641 ? -40.513 9.201 -2.567 1.00 36.82 636 GLU A C 1
ATOM 4764 O O . GLU A 1 641 ? -39.966 8.210 -3.065 1.00 37.27 636 GLU A O 1
ATOM 4770 N N . ARG A 1 642 ? -40.011 10.432 -2.655 1.00 30.28 637 ARG A N 1
ATOM 4771 C CA . ARG A 1 642 ? -38.747 10.671 -3.337 1.00 33.71 637 ARG A CA 1
ATOM 4772 C C . ARG A 1 642 ? -37.645 9.968 -2.572 1.00 35.22 637 ARG A C 1
ATOM 4773 O O . ARG A 1 642 ? -36.756 9.357 -3.167 1.00 33.36 637 ARG A O 1
ATOM 4781 N N . GLU A 1 643 ? -37.727 10.029 -1.245 1.00 28.09 638 GLU A N 1
ATOM 4782 C CA . GLU A 1 643 ? -36.722 9.382 -0.415 1.00 31.77 638 GLU A CA 1
ATOM 4783 C C . GLU A 1 643 ? -36.746 7.877 -0.644 1.00 34.25 638 GLU A C 1
ATOM 4784 O O . GLU A 1 643 ? -35.693 7.239 -0.782 1.00 27.82 638 GLU A O 1
ATOM 4790 N N . VAL A 1 644 ? -37.949 7.317 -0.738 1.00 27.13 639 VAL A N 1
ATOM 4791 C CA . VAL A 1 644 ? -38.067 5.877 -0.946 1.00 27.75 639 VAL A CA 1
ATOM 4792 C C . VAL A 1 644 ? -37.483 5.441 -2.291 1.00 27.43 639 VAL A C 1
ATOM 4793 O O . VAL A 1 644 ? -36.633 4.538 -2.358 1.00 30.03 639 VAL A O 1
ATOM 4797 N N . ARG A 1 645 ? -37.920 6.102 -3.358 1.00 29.87 640 ARG A N 1
ATOM 4798 C CA . ARG A 1 645 ? -37.479 5.730 -4.696 1.00 33.49 640 ARG A CA 1
ATOM 4799 C C . ARG A 1 645 ? -35.976 5.958 -4.904 1.00 33.53 640 ARG A C 1
ATOM 4800 O O . ARG A 1 645 ? -35.297 5.153 -5.558 1.00 32.35 640 ARG A O 1
ATOM 4808 N N . GLU A 1 646 ? -35.449 7.024 -4.307 1.00 36.71 641 GLU A N 1
ATOM 4809 C CA . GLU A 1 646 ? -34.015 7.286 -4.384 1.00 39.76 641 GLU A CA 1
ATOM 4810 C C . GLU A 1 646 ? -33.198 6.251 -3.620 1.00 39.77 641 GLU A C 1
ATOM 4811 O O . GLU A 1 646 ? -32.146 5.813 -4.094 1.00 39.91 641 GLU A O 1
ATOM 4817 N N . ALA A 1 647 ? -33.683 5.851 -2.447 1.00 27.34 642 ALA A N 1
ATOM 4818 C CA . ALA A 1 647 ? -32.980 4.826 -1.680 1.00 28.24 642 ALA A CA 1
ATOM 4819 C C . ALA A 1 647 ? -32.989 3.502 -2.435 1.00 28.68 642 ALA A C 1
ATOM 4820 O O . ALA A 1 647 ? -32.011 2.748 -2.402 1.00 29.29 642 ALA A O 1
ATOM 4822 N N . ARG A 1 648 ? -34.081 3.230 -3.144 1.00 30.15 643 ARG A N 1
ATOM 4823 C CA . ARG A 1 648 ? -34.145 2.004 -3.931 1.00 33.68 643 ARG A CA 1
ATOM 4824 C C . ARG A 1 648 ? -33.161 2.046 -5.100 1.00 32.76 643 ARG A C 1
ATOM 4825 O O . ARG A 1 648 ? -32.466 1.060 -5.389 1.00 31.52 643 ARG A O 1
ATOM 4833 N N . THR A 1 649 ? -33.083 3.206 -5.748 1.00 28.98 644 THR A N 1
ATOM 4834 C CA . THR A 1 649 ? -32.196 3.376 -6.892 1.00 29.16 644 THR A CA 1
ATOM 4835 C C . THR A 1 649 ? -30.720 3.274 -6.504 1.00 32.19 644 THR A C 1
ATOM 4836 O O . THR A 1 649 ? -29.942 2.573 -7.159 1.00 35.27 644 THR A O 1
ATOM 4840 N N . LEU A 1 650 ? -30.345 3.949 -5.421 1.00 28.12 645 LEU A N 1
ATOM 4841 C CA . LEU A 1 650 ? -28.983 3.857 -4.915 1.00 28.58 645 LEU A CA 1
ATOM 4842 C C . LEU A 1 650 ? -28.698 2.435 -4.466 1.00 30.73 645 LEU A C 1
ATOM 4843 O O . LEU A 1 650 ? -27.582 1.943 -4.603 1.00 30.23 645 LEU A O 1
ATOM 4848 N N . GLY A 1 651 ? -29.724 1.762 -3.958 1.00 40.98 646 GLY A N 1
ATOM 4849 C CA . GLY A 1 651 ? -29.550 0.401 -3.496 1.00 40.39 646 GLY A CA 1
ATOM 4850 C C . GLY A 1 651 ? -29.268 -0.537 -4.651 1.00 45.73 646 GLY A C 1
ATOM 4851 O O . GLY A 1 651 ? -28.547 -1.527 -4.493 1.00 50.37 646 GLY A O 1
ATOM 4852 N N . ARG A 1 652 ? -29.827 -0.227 -5.819 1.00 33.41 647 ARG A N 1
ATOM 4853 C CA . ARG A 1 652 ? -29.621 -1.082 -6.988 1.00 31.73 647 ARG A CA 1
ATOM 4854 C C . ARG A 1 652 ? -28.362 -0.777 -7.806 1.00 35.26 647 ARG A C 1
ATOM 4855 O O . ARG A 1 652 ? -27.673 -1.699 -8.248 1.00 35.33 647 ARG A O 1
ATOM 4863 N N . PHE A 1 653 ? -28.064 0.504 -8.015 1.00 34.87 648 PHE A N 1
ATOM 4864 C CA . PHE A 1 653 ? -27.053 0.876 -9.009 1.00 34.98 648 PHE A CA 1
ATOM 4865 C C . PHE A 1 653 ? -25.785 1.564 -8.489 1.00 38.43 648 PHE A C 1
ATOM 4866 O O . PHE A 1 653 ? -24.908 1.917 -9.279 1.00 38.61 648 PHE A O 1
ATOM 4874 N N . SER A 1 654 ? -25.690 1.763 -7.179 1.00 40.47 649 SER A N 1
ATOM 4875 C CA . SER A 1 654 ? -24.506 2.385 -6.581 1.00 39.04 649 SER A CA 1
ATOM 4876 C C . SER A 1 654 ? -23.328 1.419 -6.538 1.00 38.75 649 SER A C 1
ATOM 4877 O O . SER A 1 654 ? -23.505 0.208 -6.663 1.00 38.61 649 SER A O 1
ATOM 4880 N N . ARG A 1 655 ? -22.126 1.968 -6.390 1.00 50.32 650 ARG A N 1
ATOM 4881 C CA . ARG A 1 655 ? -20.899 1.183 -6.466 1.00 53.76 650 ARG A CA 1
ATOM 4882 C C . ARG A 1 655 ? -20.825 0.094 -5.396 1.00 57.45 650 ARG A C 1
ATOM 4883 O O . ARG A 1 655 ? -20.303 -0.992 -5.647 1.00 58.86 650 ARG A O 1
ATOM 4891 N N . ASN A 1 656 ? -21.372 0.372 -4.218 1.00 60.48 651 ASN A N 1
ATOM 4892 C CA . ASN A 1 656 ? -21.418 -0.622 -3.150 1.00 63.39 651 ASN A CA 1
ATOM 4893 C C . ASN A 1 656 ? -22.747 -1.369 -3.077 1.00 62.68 651 ASN A C 1
ATOM 4894 O O . ASN A 1 656 ? -22.940 -2.226 -2.217 1.00 65.12 651 ASN A O 1
ATOM 4899 N N . GLY A 1 657 ? -23.659 -1.050 -3.988 1.00 67.43 652 GLY A N 1
ATOM 4900 C CA . GLY A 1 657 ? -25.010 -1.574 -3.921 1.00 68.33 652 GLY A CA 1
ATOM 4901 C C . GLY A 1 657 ? -25.131 -3.041 -4.286 1.00 69.00 652 GLY A C 1
ATOM 4902 O O . GLY A 1 657 ? -24.227 -3.622 -4.885 1.00 70.68 652 GLY A O 1
ATOM 4903 N N . ARG A 1 658 ? -26.257 -3.638 -3.905 1.00 65.94 653 ARG A N 1
ATOM 4904 C CA . ARG A 1 658 ? -26.553 -5.031 -4.222 1.00 60.87 653 ARG A CA 1
ATOM 4905 C C . ARG A 1 658 ? -27.188 -5.107 -5.603 1.00 55.77 653 ARG A C 1
ATOM 4906 O O . ARG A 1 658 ? -28.401 -4.963 -5.751 1.00 56.62 653 ARG A O 1
ATOM 4914 N N . ARG A 1 659 ? -26.357 -5.325 -6.616 1.00 37.61 654 ARG A N 1
ATOM 4915 C CA . ARG A 1 659 ? -26.799 -5.188 -7.996 1.00 39.03 654 ARG A CA 1
ATOM 4916 C C . ARG A 1 659 ? -27.733 -6.313 -8.452 1.00 39.54 654 ARG A C 1
ATOM 4917 O O . ARG A 1 659 ? -27.374 -7.489 -8.402 1.00 43.10 654 ARG A O 1
ATOM 4925 N N . PRO A 1 660 ? -28.937 -5.940 -8.913 1.00 33.60 655 PRO A N 1
ATOM 4926 C CA . PRO A 1 660 ? -29.970 -6.825 -9.464 1.00 33.72 655 PRO A CA 1
ATOM 4927 C C . PRO A 1 660 ? -29.528 -7.520 -10.747 1.00 40.97 655 PRO A C 1
ATOM 4928 O O . PRO A 1 660 ? -28.765 -6.939 -11.520 1.00 44.63 655 PRO A O 1
ATOM 4932 N N . HIS A 1 661 ? -29.996 -8.746 -10.965 1.00 38.47 656 HIS A N 1
ATOM 4933 C CA . HIS A 1 661 ? -29.692 -9.461 -12.196 1.00 37.30 656 HIS A CA 1
ATOM 4934 C C . HIS A 1 661 ? -30.269 -8.725 -13.400 1.00 38.82 656 HIS A C 1
ATOM 4935 O O . HIS A 1 661 ? -29.665 -8.698 -14.470 1.00 45.96 656 HIS A O 1
ATOM 4942 N N . ARG A 1 662 ? -31.429 -8.107 -13.212 1.00 44.92 657 ARG A N 1
ATOM 4943 C CA . ARG A 1 662 ? -32.014 -7.257 -14.242 1.00 44.08 657 ARG A CA 1
ATOM 4944 C C . ARG A 1 662 ? -32.863 -6.159 -13.615 1.00 44.81 657 ARG A C 1
ATOM 4945 O O . ARG A 1 662 ? -33.679 -6.417 -12.729 1.00 42.31 657 ARG A O 1
ATOM 4953 N N . ALA A 1 663 ? -32.671 -4.932 -14.087 1.00 40.12 658 ALA A N 1
ATOM 4954 C CA . ALA A 1 663 ? -33.469 -3.808 -13.623 1.00 30.93 658 ALA A CA 1
ATOM 4955 C C . ALA A 1 663 ? -33.469 -2.700 -14.658 1.00 33.14 658 ALA A C 1
ATOM 4956 O O . ALA A 1 663 ? -32.482 -2.489 -15.363 1.00 31.63 658 ALA A O 1
ATOM 4958 N N . ILE A 1 664 ? -34.586 -1.989 -14.740 1.00 35.05 659 ILE A N 1
ATOM 4959 C CA . ILE A 1 664 ? -34.705 -0.867 -15.653 1.00 34.55 659 ILE A CA 1
ATOM 4960 C C . ILE A 1 664 ? -35.144 0.361 -14.881 1.00 34.79 659 ILE A C 1
ATOM 4961 O O . ILE A 1 664 ? -36.125 0.316 -14.138 1.00 31.22 659 ILE A O 1
ATOM 4966 N N . LEU A 1 665 ? -34.408 1.452 -15.053 1.00 26.89 660 LEU A N 1
ATOM 4967 C CA . LEU A 1 665 ? -34.791 2.723 -14.463 1.00 27.24 660 LEU A CA 1
ATOM 4968 C C . LEU A 1 665 ? -35.126 3.750 -15.540 1.00 29.39 660 LEU A C 1
ATOM 4969 O O . LEU A 1 665 ? -34.268 4.138 -16.337 1.00 27.86 660 LEU A O 1
ATOM 4974 N N . VAL A 1 666 ? -36.386 4.167 -15.579 1.00 27.87 661 VAL A N 1
ATOM 4975 C CA . VAL A 1 666 ? -36.767 5.338 -16.352 1.00 26.77 661 VAL A CA 1
ATOM 4976 C C . VAL A 1 666 ? -36.618 6.544 -15.430 1.00 30.45 661 VAL A C 1
ATOM 4977 O O . VAL A 1 666 ? -37.096 6.524 -14.296 1.00 29.61 661 VAL A O 1
ATOM 4981 N N . ALA A 1 667 ? -35.961 7.593 -15.911 1.00 32.22 662 ALA A N 1
ATOM 4982 C CA . ALA A 1 667 ? -35.705 8.756 -15.074 1.00 31.22 662 ALA A CA 1
ATOM 4983 C C . ALA A 1 667 ? -35.466 10.030 -15.879 1.00 33.02 662 ALA A C 1
ATOM 4984 O O . ALA A 1 667 ? -35.175 9.985 -17.074 1.00 32.20 662 ALA A O 1
ATOM 4986 N N . THR A 1 668 ? -35.610 11.167 -15.209 1.00 25.92 663 THR A N 1
ATOM 4987 C CA . THR A 1 668 ? -35.309 12.456 -15.805 1.00 26.08 663 THR A CA 1
ATOM 4988 C C . THR A 1 668 ? -33.866 12.813 -15.478 1.00 30.84 663 THR A C 1
ATOM 4989 O O . THR A 1 668 ? -33.094 11.955 -15.053 1.00 34.98 663 THR A O 1
ATOM 4993 N N . GLN A 1 669 ? -33.511 14.083 -15.632 1.00 43.21 664 GLN A N 1
ATOM 4994 C CA . GLN A 1 669 ? -32.118 14.497 -15.502 1.00 47.61 664 GLN A CA 1
ATOM 4995 C C . GLN A 1 669 ? -31.641 14.631 -14.055 1.00 48.49 664 GLN A C 1
ATOM 4996 O O . GLN A 1 669 ? -30.543 15.121 -13.803 1.00 45.49 664 GLN A O 1
ATOM 5002 N N . VAL A 1 670 ? -32.470 14.208 -13.107 1.00 62.04 665 VAL A N 1
ATOM 5003 C CA . VAL A 1 670 ? -32.032 14.105 -11.718 1.00 61.94 665 VAL A CA 1
ATOM 5004 C C . VAL A 1 670 ? -30.995 12.985 -11.555 1.00 64.71 665 VAL A C 1
ATOM 5005 O O . VAL A 1 670 ? -30.240 12.968 -10.589 1.00 64.99 665 VAL A O 1
ATOM 5009 N N . ILE A 1 671 ? -30.976 12.046 -12.499 1.00 77.22 666 ILE A N 1
ATOM 5010 C CA . ILE A 1 671 ? -29.936 11.021 -12.553 1.00 80.97 666 ILE A CA 1
ATOM 5011 C C . ILE A 1 671 ? -28.725 11.559 -13.315 1.00 86.17 666 ILE A C 1
ATOM 5012 O O . ILE A 1 671 ? -27.578 11.205 -13.031 1.00 90.70 666 ILE A O 1
ATOM 5017 N N . GLU A 1 672 ? -28.997 12.459 -14.255 1.00 73.45 667 GLU A N 1
ATOM 5018 C CA . GLU A 1 672 ? -27.974 13.043 -15.115 1.00 70.26 667 GLU A CA 1
ATOM 5019 C C . GLU A 1 672 ? -26.920 13.808 -14.319 1.00 71.00 667 GLU A C 1
ATOM 5020 O O . GLU A 1 672 ? -25.757 13.881 -14.725 1.00 73.46 667 GLU A O 1
ATOM 5026 N N . GLN A 1 673 ? -27.316 14.352 -13.172 1.00 84.51 668 GLN A N 1
ATOM 5027 C CA . GLN A 1 673 ? -26.439 15.253 -12.430 1.00 85.67 668 GLN A CA 1
ATOM 5028 C C . GLN A 1 673 ? -26.163 14.877 -10.967 1.00 84.27 668 GLN A C 1
ATOM 5029 O O . GLN A 1 673 ? -25.213 15.388 -10.373 1.00 87.54 668 GLN A O 1
ATOM 5035 N N . SER A 1 674 ? -26.967 13.987 -10.391 1.00 68.62 669 SER A N 1
ATOM 5036 C CA . SER A 1 674 ? -26.850 13.694 -8.959 1.00 69.73 669 SER A CA 1
ATOM 5037 C C . SER A 1 674 ? -26.134 12.392 -8.622 1.00 72.93 669 SER A C 1
ATOM 5038 O O . SER A 1 674 ? -24.919 12.356 -8.425 1.00 79.56 669 SER A O 1
ATOM 5041 N N . LEU A 1 675 ? -26.925 11.328 -8.555 1.00 49.26 670 LEU A N 1
ATOM 5042 C CA . LEU A 1 675 ? -26.535 10.081 -7.907 1.00 46.40 670 LEU A CA 1
ATOM 5043 C C . LEU A 1 675 ? -25.372 9.356 -8.582 1.00 47.76 670 LEU A C 1
ATOM 5044 O O . LEU A 1 675 ? -25.220 9.394 -9.804 1.00 52.49 670 LEU A O 1
ATOM 5049 N N . ASP A 1 676 ? -24.552 8.702 -7.765 1.00 50.88 671 ASP A N 1
ATOM 5050 C CA . ASP A 1 676 ? -23.397 7.954 -8.246 1.00 51.59 671 ASP A CA 1
ATOM 5051 C C . ASP A 1 676 ? -23.821 6.563 -8.708 1.00 51.17 671 ASP A C 1
ATOM 5052 O O . ASP A 1 676 ? -23.668 5.582 -7.980 1.00 51.66 671 ASP A O 1
ATOM 5057 N N . LEU A 1 677 ? -24.359 6.491 -9.922 1.00 43.73 672 LEU A N 1
ATOM 5058 C CA . LEU A 1 677 ? -24.935 5.259 -10.447 1.00 39.60 672 LEU A CA 1
ATOM 5059 C C . LEU A 1 677 ? -24.103 4.620 -11.561 1.00 40.46 672 LEU A C 1
ATOM 5060 O O . LEU A 1 677 ? -23.291 5.280 -12.209 1.00 44.28 672 LEU A O 1
ATOM 5065 N N . ASP A 1 678 ? -24.325 3.329 -11.780 1.00 37.70 673 ASP A N 1
ATOM 5066 C CA . ASP A 1 678 ? -23.641 2.582 -12.829 1.00 37.42 673 ASP A CA 1
ATOM 5067 C C . ASP A 1 678 ? -24.664 1.725 -13.568 1.00 36.23 673 ASP A C 1
ATOM 5068 O O . ASP A 1 678 ? -25.381 0.933 -12.956 1.00 39.30 673 ASP A O 1
ATOM 5073 N N . PHE A 1 679 ? -24.715 1.868 -14.887 1.00 33.69 674 PHE A N 1
ATOM 5074 C CA . PHE A 1 679 ? -25.631 1.078 -15.699 1.00 32.66 674 PHE A CA 1
ATOM 5075 C C . PHE A 1 679 ? -24.885 0.305 -16.782 1.00 34.30 674 PHE A C 1
ATOM 5076 O O . PHE A 1 679 ? -23.918 0.806 -17.356 1.00 36.99 674 PHE A O 1
ATOM 5084 N N . ASP A 1 680 ? -25.332 -0.921 -17.044 1.00 32.99 675 ASP A N 1
ATOM 5085 C CA . ASP A 1 680 ? -24.775 -1.745 -18.115 1.00 35.11 675 ASP A CA 1
ATOM 5086 C C . ASP A 1 680 ? -25.155 -1.224 -19.497 1.00 36.08 675 ASP A C 1
ATOM 5087 O O . ASP A 1 680 ? -24.483 -1.512 -20.486 1.00 38.04 675 ASP A O 1
ATOM 5092 N N . LEU A 1 681 ? -26.245 -0.469 -19.559 1.00 34.50 676 LEU A N 1
ATOM 5093 C CA . LEU A 1 681 ? -26.740 0.067 -20.817 1.00 32.48 676 LEU A CA 1
ATOM 5094 C C . LEU A 1 681 ? -27.430 1.400 -20.578 1.00 33.28 676 LEU A C 1
ATOM 5095 O O . LEU A 1 681 ? -28.205 1.545 -19.635 1.00 31.23 676 LEU A O 1
ATOM 5108 N N . VAL A 1 683 ? -29.733 4.643 -22.261 1.00 39.84 678 VAL A N 1
ATOM 5109 C CA . VAL A 1 683 ? -30.580 5.184 -23.313 1.00 40.28 678 VAL A CA 1
ATOM 5110 C C . VAL A 1 683 ? -30.979 6.596 -22.912 1.00 38.45 678 VAL A C 1
ATOM 5111 O O . VAL A 1 683 ? -31.283 6.850 -21.748 1.00 42.04 678 VAL A O 1
ATOM 5115 N N . THR A 1 684 ? -30.976 7.519 -23.866 1.00 33.83 679 THR A N 1
ATOM 5116 C CA . THR A 1 684 ? -31.291 8.908 -23.553 1.00 34.56 679 THR A CA 1
ATOM 5117 C C . THR A 1 684 ? -31.961 9.641 -24.703 1.00 33.49 679 THR A C 1
ATOM 5118 O O . THR A 1 684 ? -31.708 9.355 -25.871 1.00 34.98 679 THR A O 1
ATOM 5122 N N . ASP A 1 685 ? -32.819 10.593 -24.356 1.00 35.55 680 ASP A N 1
ATOM 5123 C CA . ASP A 1 685 ? -33.346 11.535 -25.325 1.00 34.77 680 ASP A CA 1
ATOM 5124 C C . ASP A 1 685 ? -32.192 12.391 -25.814 1.00 35.92 680 ASP A C 1
ATOM 5125 O O . ASP A 1 685 ? -31.198 12.570 -25.109 1.00 33.69 680 ASP A O 1
ATOM 5130 N N . LEU A 1 686 ? -32.314 12.898 -27.034 1.00 40.44 681 LEU A N 1
ATOM 5131 C CA . LEU A 1 686 ? -31.324 13.812 -27.576 1.00 37.73 681 LEU A CA 1
ATOM 5132 C C . LEU A 1 686 ? -31.300 15.081 -26.722 1.00 36.81 681 LEU A C 1
ATOM 5133 O O . LEU A 1 686 ? -32.337 15.552 -26.259 1.00 35.73 681 LEU A O 1
ATOM 5138 N N . ALA A 1 687 ? -30.107 15.620 -26.511 1.00 26.49 682 ALA A N 1
ATOM 5139 C CA . ALA A 1 687 ? -29.909 16.769 -25.644 1.00 26.13 682 ALA A CA 1
ATOM 5140 C C . ALA A 1 687 ? -28.656 17.487 -26.131 1.00 26.68 682 ALA A C 1
ATOM 5141 O O . ALA A 1 687 ? -28.013 17.015 -27.069 1.00 27.72 682 ALA A O 1
ATOM 5143 N N . PRO A 1 688 ? -28.316 18.645 -25.534 1.00 39.42 683 PRO A N 1
ATOM 5144 C CA . PRO A 1 688 ? -27.020 19.206 -25.927 1.00 41.64 683 PRO A CA 1
ATOM 5145 C C . PRO A 1 688 ? -25.916 18.219 -25.568 1.00 41.30 683 PRO A C 1
ATOM 5146 O O . PRO A 1 688 ? -26.011 17.559 -24.532 1.00 45.11 683 PRO A O 1
ATOM 5150 N N . VAL A 1 689 ? -24.892 18.118 -26.411 1.00 31.47 684 VAL A N 1
ATOM 5151 C CA . VAL A 1 689 ? -23.969 16.987 -26.350 1.00 31.63 684 VAL A CA 1
ATOM 5152 C C . VAL A 1 689 ? -23.216 16.854 -25.037 1.00 33.57 684 VAL A C 1
ATOM 5153 O O . VAL A 1 689 ? -22.927 15.742 -24.613 1.00 39.19 684 VAL A O 1
ATOM 5157 N N . ASP A 1 690 ? -22.906 17.973 -24.391 1.00 31.31 685 ASP A N 1
ATOM 5158 C CA . ASP A 1 690 ? -22.217 17.915 -23.109 1.00 33.94 685 ASP A CA 1
ATOM 5159 C C . ASP A 1 690 ? -23.093 17.211 -22.076 1.00 28.90 685 ASP A C 1
ATOM 5160 O O . ASP A 1 690 ? -22.597 16.472 -21.225 1.00 35.18 685 ASP A O 1
ATOM 5165 N N . LEU A 1 691 ? -24.400 17.419 -22.181 1.00 26.68 686 LEU A N 1
ATOM 5166 C CA . LEU A 1 691 ? -25.353 16.767 -21.290 1.00 27.22 686 LEU A CA 1
ATOM 5167 C C . LEU A 1 691 ? -25.539 15.281 -21.617 1.00 26.21 686 LEU A C 1
ATOM 5168 O O . LEU A 1 691 ? -25.678 14.455 -20.715 1.00 31.45 686 LEU A O 1
ATOM 5173 N N . VAL A 1 692 ? -25.536 14.944 -22.905 1.00 31.50 687 VAL A N 1
ATOM 5174 C CA . VAL A 1 692 ? -25.612 13.547 -23.320 1.00 32.46 687 VAL A CA 1
ATOM 5175 C C . VAL A 1 692 ? -24.378 12.793 -22.834 1.00 34.43 687 VAL A C 1
ATOM 5176 O O . VAL A 1 692 ? -24.467 11.650 -22.378 1.00 35.28 687 VAL A O 1
ATOM 5180 N N . LEU A 1 693 ? -23.226 13.452 -22.907 1.00 33.98 688 LEU A N 1
ATOM 5181 C CA . LEU A 1 693 ? -21.983 12.867 -22.423 1.00 39.72 688 LEU A CA 1
ATOM 5182 C C . LEU A 1 693 ? -21.991 12.733 -20.904 1.00 39.79 688 LEU A C 1
ATOM 5183 O O . LEU A 1 693 ? -21.495 11.743 -20.348 1.00 39.23 688 LEU A O 1
ATOM 5188 N N . GLN A 1 694 ? -22.581 13.723 -20.239 1.00 41.85 689 GLN A N 1
ATOM 5189 C CA . GLN A 1 694 ? -22.670 13.700 -18.788 1.00 41.80 689 GLN A CA 1
ATOM 5190 C C . GLN A 1 694 ? -23.523 12.511 -18.355 1.00 39.61 689 GLN A C 1
ATOM 5191 O O . GLN A 1 694 ? -23.181 11.801 -17.413 1.00 40.24 689 GLN A O 1
ATOM 5197 N N . ARG A 1 695 ? -24.621 12.286 -19.070 1.00 33.96 690 ARG A N 1
ATOM 5198 C CA . ARG A 1 695 ? -25.465 11.122 -18.824 1.00 34.70 690 ARG A CA 1
ATOM 5199 C C . ARG A 1 695 ? -24.709 9.837 -19.143 1.00 39.24 690 ARG A C 1
ATOM 5200 O O . ARG A 1 695 ? -24.892 8.813 -18.485 1.00 40.81 690 ARG A O 1
ATOM 5216 N N . GLY A 1 697 ? -21.725 9.324 -18.652 1.00 36.19 692 GLY A N 1
ATOM 5217 C CA . GLY A 1 697 ? -20.722 9.074 -17.633 1.00 37.69 692 GLY A CA 1
ATOM 5218 C C . GLY A 1 697 ? -21.172 8.041 -16.611 1.00 41.68 692 GLY A C 1
ATOM 5219 O O . GLY A 1 697 ? -20.357 7.502 -15.863 1.00 43.96 692 GLY A O 1
ATOM 5220 N N . ARG A 1 698 ? -22.473 7.770 -16.570 1.00 42.99 693 ARG A N 1
ATOM 5221 C CA . ARG A 1 698 ? -23.010 6.719 -15.712 1.00 44.13 693 ARG A CA 1
ATOM 5222 C C . ARG A 1 698 ? -22.900 5.337 -16.360 1.00 42.78 693 ARG A C 1
ATOM 5223 O O . ARG A 1 698 ? -23.124 4.319 -15.707 1.00 42.31 693 ARG A O 1
ATOM 5231 N N . LEU A 1 699 ? -22.565 5.303 -17.646 1.00 38.11 694 LEU A N 1
ATOM 5232 C CA . LEU A 1 699 ? -22.461 4.038 -18.366 1.00 40.81 694 LEU A CA 1
ATOM 5233 C C . LEU A 1 699 ? -21.166 3.322 -17.998 1.00 42.16 694 LEU A C 1
ATOM 5234 O O . LEU A 1 699 ? -20.075 3.843 -18.239 1.00 40.71 694 LEU A O 1
ATOM 5239 N N . HIS A 1 700 ? -21.301 2.125 -17.428 1.00 38.77 695 HIS A N 1
ATOM 5240 C CA . HIS A 1 700 ? -20.161 1.342 -16.950 1.00 37.73 695 HIS A CA 1
ATOM 5241 C C . HIS A 1 700 ? -19.244 2.170 -16.052 1.00 39.12 695 HIS A C 1
ATOM 5242 O O . HIS A 1 700 ? -18.021 2.086 -16.155 1.00 43.21 695 HIS A O 1
ATOM 5249 N N . ARG A 1 701 ? -19.845 2.971 -15.178 1.00 46.48 696 ARG A N 1
ATOM 5250 C CA . ARG A 1 701 ? -19.098 3.928 -14.370 1.00 48.92 696 ARG A CA 1
ATOM 5251 C C . ARG A 1 701 ? -18.103 3.269 -13.419 1.00 52.67 696 ARG A C 1
ATOM 5252 O O . ARG A 1 701 ? -17.025 3.808 -13.168 1.00 54.11 696 ARG A O 1
ATOM 5260 N N . HIS A 1 702 ? -18.464 2.099 -12.901 1.00 51.94 697 HIS A N 1
ATOM 5261 C CA . HIS A 1 702 ? -17.653 1.431 -11.887 1.00 51.69 697 HIS A CA 1
ATOM 5262 C C . HIS A 1 702 ? -17.067 0.114 -12.383 1.00 53.13 697 HIS A C 1
ATOM 5263 O O . HIS A 1 702 ? -17.803 -0.825 -12.681 1.00 57.49 697 HIS A O 1
ATOM 5270 N N . PRO A 1 703 ? -15.730 0.042 -12.459 1.00 49.34 698 PRO A N 1
ATOM 5271 C CA . PRO A 1 703 ? -14.989 -1.124 -12.958 1.00 50.53 698 PRO A CA 1
ATOM 5272 C C . PRO A 1 703 ? -15.282 -2.390 -12.157 1.00 49.36 698 PRO A C 1
ATOM 5273 O O . PRO A 1 703 ? -15.238 -3.483 -12.716 1.00 51.19 698 PRO A O 1
ATOM 5277 N N . VAL A 1 704 ? -15.573 -2.240 -10.868 1.00 45.73 699 VAL A N 1
ATOM 5278 C CA . VAL A 1 704 ? -15.838 -3.380 -9.996 1.00 43.99 699 VAL A CA 1
ATOM 5279 C C . VAL A 1 704 ? -17.027 -4.209 -10.495 1.00 49.05 699 VAL A C 1
ATOM 5280 O O . VAL A 1 704 ? -17.103 -5.416 -10.255 1.00 52.18 699 VAL A O 1
ATOM 5284 N N . HIS A 1 705 ? -17.939 -3.560 -11.212 1.00 47.53 700 HIS A N 1
ATOM 5285 C CA . HIS A 1 705 ? -19.118 -4.233 -11.743 1.00 44.32 700 HIS A CA 1
ATOM 5286 C C . HIS A 1 705 ? -18.836 -5.014 -13.027 1.00 44.46 700 HIS A C 1
ATOM 5287 O O . HIS A 1 705 ? -19.693 -5.765 -13.494 1.00 44.66 700 HIS A O 1
ATOM 5294 N N . ASP A 1 706 ? -17.643 -4.840 -13.592 1.00 52.56 701 ASP A N 1
ATOM 5295 C CA . ASP A 1 706 ? -17.315 -5.449 -14.887 1.00 56.39 701 ASP A CA 1
ATOM 5296 C C . ASP A 1 706 ? -17.487 -6.970 -14.990 1.00 58.55 701 ASP A C 1
ATOM 5297 O O . ASP A 1 706 ? -18.128 -7.442 -15.929 1.00 62.46 701 ASP A O 1
ATOM 5302 N N . PRO A 1 707 ? -16.917 -7.744 -14.042 1.00 61.92 702 PRO A N 1
ATOM 5303 C CA . PRO A 1 707 ? -16.988 -9.204 -14.197 1.00 59.97 702 PRO A CA 1
ATOM 5304 C C . PRO A 1 707 ? -18.410 -9.755 -14.269 1.00 59.57 702 PRO A C 1
ATOM 5305 O O . PRO A 1 707 ? -18.655 -10.739 -14.967 1.00 60.64 702 PRO A O 1
ATOM 5309 N N . LEU A 1 708 ? -19.331 -9.118 -13.556 1.00 48.07 703 LEU A N 1
ATOM 5310 C CA . LEU A 1 708 ? -20.696 -9.621 -13.447 1.00 46.11 703 LEU A CA 1
ATOM 5311 C C . LEU A 1 708 ? -21.643 -9.092 -14.521 1.00 45.61 703 LEU A C 1
ATOM 5312 O O . LEU A 1 708 ? -22.821 -9.447 -14.541 1.00 47.76 703 LEU A O 1
ATOM 5317 N N . ARG A 1 709 ? -21.140 -8.237 -15.404 1.00 43.59 704 ARG A N 1
ATOM 5318 C CA . ARG A 1 709 ? -21.977 -7.690 -16.467 1.00 44.21 704 ARG A CA 1
ATOM 5319 C C . ARG A 1 709 ? -22.370 -8.775 -17.454 1.00 44.93 704 ARG A C 1
ATOM 5320 O O . ARG A 1 709 ? -21.560 -9.639 -17.780 1.00 48.52 704 ARG A O 1
ATOM 5328 N N . PRO A 1 710 ? -23.620 -8.726 -17.938 1.00 48.34 705 PRO A N 1
ATOM 5329 C CA . PRO A 1 710 ? -24.103 -9.688 -18.933 1.00 47.26 705 PRO A CA 1
ATOM 5330 C C . PRO A 1 710 ? -23.309 -9.560 -20.227 1.00 51.27 705 PRO A C 1
ATOM 5331 O O . PRO A 1 710 ? -22.895 -8.456 -20.583 1.00 50.76 705 PRO A O 1
ATOM 5335 N N . GLU A 1 711 ? -23.098 -10.680 -20.911 1.00 57.60 706 GLU A N 1
ATOM 5336 C CA . GLU A 1 711 ? -22.208 -10.737 -22.067 1.00 57.68 706 GLU A CA 1
ATOM 5337 C C . GLU A 1 711 ? -22.655 -9.820 -23.207 1.00 52.38 706 GLU A C 1
ATOM 5338 O O . GLU A 1 711 ? -21.829 -9.262 -23.926 1.00 49.00 706 GLU A O 1
ATOM 5344 N N . ARG A 1 712 ? -23.964 -9.653 -23.353 1.00 50.08 707 ARG A N 1
ATOM 5345 C CA . ARG A 1 712 ? -24.516 -8.780 -24.381 1.00 45.27 707 ARG A CA 1
ATOM 5346 C C . ARG A 1 712 ? -24.143 -7.323 -24.127 1.00 46.96 707 ARG A C 1
ATOM 5347 O O . ARG A 1 712 ? -24.065 -6.517 -25.053 1.00 46.70 707 ARG A O 1
ATOM 5355 N N . LEU A 1 713 ? -23.918 -6.995 -22.859 1.00 53.61 708 LEU A N 1
ATOM 5356 C CA . LEU A 1 713 ? -23.722 -5.610 -22.443 1.00 51.17 708 LEU A CA 1
ATOM 5357 C C . LEU A 1 713 ? -22.285 -5.257 -22.051 1.00 51.58 708 LEU A C 1
ATOM 5358 O O . LEU A 1 713 ? -22.021 -4.132 -21.627 1.00 51.42 708 LEU A O 1
ATOM 5363 N N . ARG A 1 714 ? -21.362 -6.207 -22.183 1.00 56.76 709 ARG A N 1
ATOM 5364 C CA . ARG A 1 714 ? -19.988 -5.989 -21.725 1.00 61.48 709 ARG A CA 1
ATOM 5365 C C . ARG A 1 714 ? -19.271 -4.859 -22.465 1.00 60.22 709 ARG A C 1
ATOM 5366 O O . ARG A 1 714 ? -18.455 -4.147 -21.882 1.00 63.27 709 ARG A O 1
ATOM 5374 N N . SER A 1 715 ? -19.583 -4.697 -23.747 1.00 47.13 710 SER A N 1
ATOM 5375 C CA . SER A 1 715 ? -19.109 -3.545 -24.505 1.00 47.77 710 SER A CA 1
ATOM 5376 C C . SER A 1 715 ? -20.111 -2.408 -24.367 1.00 45.46 710 SER A C 1
ATOM 5377 O O . SER A 1 715 ? -21.289 -2.576 -24.689 1.00 45.84 710 SER A O 1
ATOM 5380 N N . PRO A 1 716 ? -19.647 -1.248 -23.881 1.00 46.69 711 PRO A N 1
ATOM 5381 C CA . PRO A 1 716 ? -20.546 -0.133 -23.567 1.00 47.37 711 PRO A CA 1
ATOM 5382 C C . PRO A 1 716 ? -21.301 0.356 -24.797 1.00 48.23 711 PRO A C 1
ATOM 5383 O O . PRO A 1 716 ? -20.748 0.388 -25.897 1.00 48.60 711 PRO A O 1
ATOM 5387 N N . GLU A 1 717 ? -22.558 0.736 -24.598 1.00 42.34 712 GLU A N 1
ATOM 5388 C CA . GLU A 1 717 ? -23.393 1.230 -25.683 1.00 39.30 712 GLU A CA 1
ATOM 5389 C C . GLU A 1 717 ? -24.269 2.379 -25.215 1.00 36.44 712 GLU A C 1
ATOM 5390 O O . GLU A 1 717 ? -24.836 2.343 -24.124 1.00 36.71 712 GLU A O 1
ATOM 5396 N N . LEU A 1 718 ? -24.391 3.387 -26.068 1.00 34.25 713 LEU A N 1
ATOM 5397 C CA . LEU A 1 718 ? -25.252 4.521 -25.796 1.00 32.22 713 LEU A CA 1
ATOM 5398 C C . LEU A 1 718 ? -26.335 4.615 -26.863 1.00 35.73 713 LEU A C 1
ATOM 5399 O O . LEU A 1 718 ? -26.051 4.903 -28.026 1.00 34.40 713 LEU A O 1
ATOM 5404 N N . TRP A 1 719 ? -27.576 4.349 -26.472 1.00 32.82 714 TRP A N 1
ATOM 5405 C CA . TRP A 1 719 ? -28.698 4.522 -27.381 1.00 34.14 714 TRP A CA 1
ATOM 5406 C C . TRP A 1 719 ? -29.266 5.920 -27.213 1.00 35.02 714 TRP A C 1
ATOM 5407 O O . TRP A 1 719 ? -29.554 6.346 -26.100 1.00 38.62 714 TRP A O 1
ATOM 5418 N N . VAL A 1 720 ? -29.416 6.637 -28.320 1.00 31.85 715 VAL A N 1
ATOM 5419 C CA . VAL A 1 720 ? -30.090 7.923 -28.297 1.00 34.21 715 VAL A CA 1
ATOM 5420 C C . VAL A 1 720 ? -31.410 7.793 -29.044 1.00 32.60 715 VAL A C 1
ATOM 5421 O O . VAL A 1 720 ? -31.456 7.221 -30.135 1.00 30.64 715 VAL A O 1
ATOM 5425 N N . VAL A 1 721 ? -32.484 8.315 -28.459 1.00 33.03 716 VAL A N 1
ATOM 5426 C CA . VAL A 1 721 ? -33.776 8.284 -29.124 1.00 34.62 716 VAL A CA 1
ATOM 5427 C C . VAL A 1 721 ? -33.765 9.293 -30.265 1.00 40.88 716 VAL A C 1
ATOM 5428 O O . VAL A 1 721 ? -33.621 10.498 -30.043 1.00 40.23 716 VAL A O 1
ATOM 5432 N N . SER A 1 722 ? -33.911 8.796 -31.487 1.00 44.41 717 SER A N 1
ATOM 5433 C CA . SER A 1 722 ? -33.917 9.662 -32.657 1.00 45.48 717 SER A CA 1
ATOM 5434 C C . SER A 1 722 ? -35.219 10.446 -32.782 1.00 43.95 717 SER A C 1
ATOM 5435 O O . SER A 1 722 ? -36.300 9.910 -32.543 1.00 45.51 717 SER A O 1
ATOM 5438 N N . PRO A 1 723 ? -35.113 11.731 -33.146 1.00 43.57 718 PRO A N 1
ATOM 5439 C CA . PRO A 1 723 ? -36.251 12.579 -33.512 1.00 43.29 718 PRO A CA 1
ATOM 5440 C C . PRO A 1 723 ? -36.871 12.082 -34.811 1.00 43.18 718 PRO A C 1
ATOM 5441 O O . PRO A 1 723 ? -36.177 11.410 -35.577 1.00 42.49 718 PRO A O 1
ATOM 5445 N N . GLN A 1 724 ? -38.149 12.367 -35.045 1.00 45.25 719 GLN A N 1
ATOM 5446 C CA . GLN A 1 724 ? -38.734 12.099 -36.353 1.00 46.88 719 GLN A CA 1
ATOM 5447 C C . GLN A 1 724 ? -37.909 12.845 -37.386 1.00 45.74 719 GLN A C 1
ATOM 5448 O O . GLN A 1 724 ? -37.460 13.958 -37.137 1.00 45.29 719 GLN A O 1
ATOM 5454 N N . VAL A 1 725 ? -37.686 12.227 -38.539 1.00 48.77 720 VAL A N 1
ATOM 5455 C CA . VAL A 1 725 ? -36.928 12.882 -39.595 1.00 50.02 720 VAL A CA 1
ATOM 5456 C C . VAL A 1 725 ? -37.729 12.942 -40.888 1.00 51.08 720 VAL A C 1
ATOM 5457 O O . VAL A 1 725 ? -38.124 11.914 -41.437 1.00 53.13 720 VAL A O 1
ATOM 5469 N N . GLY A 1 727 ? -37.214 13.756 -44.527 1.00 48.00 722 GLY A N 1
ATOM 5470 C CA . GLY A 1 727 ? -36.106 13.936 -45.445 1.00 45.38 722 GLY A CA 1
ATOM 5471 C C . GLY A 1 727 ? -34.821 13.945 -44.644 1.00 49.75 722 GLY A C 1
ATOM 5472 O O . GLY A 1 727 ? -34.407 12.913 -44.114 1.00 53.67 722 GLY A O 1
ATOM 5473 N N . ASP A 1 728 ? -34.187 15.109 -44.553 1.00 47.17 723 ASP A N 1
ATOM 5474 C CA . ASP A 1 728 ? -33.011 15.264 -43.706 1.00 47.00 723 ASP A CA 1
ATOM 5475 C C . ASP A 1 728 ? -33.263 16.196 -42.515 1.00 52.19 723 ASP A C 1
ATOM 5476 O O . ASP A 1 728 ? -32.338 16.519 -41.769 1.00 53.15 723 ASP A O 1
ATOM 5481 N N . VAL A 1 729 ? -34.509 16.628 -42.337 1.00 36.96 724 VAL A N 1
ATOM 5482 C CA . VAL A 1 729 ? -34.817 17.621 -41.313 1.00 38.02 724 VAL A CA 1
ATOM 5483 C C . VAL A 1 729 ? -35.412 16.999 -40.057 1.00 37.78 724 VAL A C 1
ATOM 5484 O O . VAL A 1 729 ? -36.519 16.467 -40.089 1.00 42.71 724 VAL A O 1
ATOM 5488 N N . PRO A 1 730 ? -34.665 17.057 -38.942 1.00 39.12 725 PRO A N 1
ATOM 5489 C CA . PRO A 1 730 ? -35.145 16.586 -37.637 1.00 38.00 725 PRO A CA 1
ATOM 5490 C C . PRO A 1 730 ? -36.325 17.396 -37.097 1.00 37.68 725 PRO A C 1
ATOM 5491 O O . PRO A 1 730 ? -36.395 18.612 -37.280 1.00 33.59 725 PRO A O 1
ATOM 5495 N N . ILE A 1 731 ? -37.228 16.709 -36.408 1.00 45.11 726 ILE A N 1
ATOM 5496 C CA . ILE A 1 731 ? -38.360 17.333 -35.744 1.00 42.29 726 ILE A CA 1
ATOM 5497 C C . ILE A 1 731 ? -38.317 16.908 -34.287 1.00 37.84 726 ILE A C 1
ATOM 5498 O O . ILE A 1 731 ? -38.681 15.782 -33.954 1.00 36.56 726 ILE A O 1
ATOM 5503 N N . PHE A 1 732 ? -37.842 17.798 -33.426 1.00 34.40 727 PHE A N 1
ATOM 5504 C CA . PHE A 1 732 ? -37.741 17.504 -32.003 1.00 35.41 727 PHE A CA 1
ATOM 5505 C C . PHE A 1 732 ? -39.107 17.545 -31.325 1.00 39.51 727 PHE A C 1
ATOM 5506 O O . PHE A 1 732 ? -39.998 18.282 -31.750 1.00 43.70 727 PHE A O 1
ATOM 5514 N N . ASP A 1 733 ? -39.269 16.744 -30.278 1.00 36.68 728 ASP A N 1
ATOM 5515 C CA . ASP A 1 733 ? -40.511 16.731 -29.516 1.00 37.12 728 ASP A CA 1
ATOM 5516 C C . ASP A 1 733 ? -40.662 18.038 -28.750 1.00 35.61 728 ASP A C 1
ATOM 5517 O O . ASP A 1 733 ? -39.672 18.693 -28.423 1.00 30.49 728 ASP A O 1
ATOM 5522 N N . ARG A 1 734 ? -41.904 18.420 -28.478 1.00 45.99 729 ARG A N 1
ATOM 5523 C CA . ARG A 1 734 ? -42.188 19.717 -27.876 1.00 45.93 729 ARG A CA 1
ATOM 5524 C C . ARG A 1 734 ? -41.576 19.914 -26.488 1.00 41.73 729 ARG A C 1
ATOM 5525 O O . ARG A 1 734 ? -41.145 21.017 -26.150 1.00 40.65 729 ARG A O 1
ATOM 5533 N N . GLY A 1 735 ? -41.513 18.849 -25.693 1.00 36.28 730 GLY A N 1
ATOM 5534 C CA . GLY A 1 735 ? -40.980 18.974 -24.349 1.00 34.38 730 GLY A CA 1
ATOM 5535 C C . GLY A 1 735 ? -39.490 19.248 -24.354 1.00 36.86 730 GLY A C 1
ATOM 5536 O O . GLY A 1 735 ? -38.999 20.101 -23.609 1.00 37.66 730 GLY A O 1
ATOM 5537 N N . SER A 1 736 ? -38.774 18.546 -25.228 1.00 38.83 731 SER A N 1
ATOM 5538 C CA . SER A 1 736 ? -37.339 18.754 -25.377 1.00 37.22 731 SER A CA 1
ATOM 5539 C C . SER A 1 736 ? -37.047 20.132 -25.955 1.00 37.02 731 SER A C 1
ATOM 5540 O O . SER A 1 736 ? -36.105 20.802 -25.537 1.00 35.14 731 SER A O 1
ATOM 5543 N N . ALA A 1 737 ? -37.869 20.554 -26.910 1.00 38.61 732 ALA A N 1
ATOM 5544 C CA . ALA A 1 737 ? -37.704 21.863 -27.528 1.00 39.05 732 ALA A CA 1
ATOM 5545 C C . ALA A 1 737 ? -37.983 22.979 -26.530 1.00 38.56 732 ALA A C 1
ATOM 5546 O O . ALA A 1 737 ? -37.430 24.073 -26.641 1.00 42.97 732 ALA A O 1
ATOM 5548 N N . SER A 1 738 ? -38.849 22.700 -25.561 1.00 41.19 733 SER A N 1
ATOM 5549 C CA . SER A 1 738 ? -39.174 23.679 -24.527 1.00 44.16 733 SER A CA 1
ATOM 5550 C C . SER A 1 738 ? -38.104 23.733 -23.439 1.00 43.68 733 SER A C 1
ATOM 5551 O O . SER A 1 738 ? -37.834 24.794 -22.878 1.00 47.29 733 SER A O 1
ATOM 5554 N N . VAL A 1 739 ? -37.501 22.584 -23.142 1.00 37.90 734 VAL A N 1
ATOM 5555 C CA . VAL A 1 739 ? -36.451 22.512 -22.128 1.00 34.66 734 VAL A CA 1
ATOM 5556 C C . VAL A 1 739 ? -35.096 23.019 -22.635 1.00 35.18 734 VAL A C 1
ATOM 5557 O O . VAL A 1 739 ? -34.383 23.721 -21.921 1.00 41.92 734 VAL A O 1
ATOM 5561 N N . TYR A 1 740 ? -34.748 22.676 -23.872 1.00 30.58 735 TYR A N 1
ATOM 5562 C CA . TYR A 1 740 ? -33.446 23.052 -24.426 1.00 30.30 735 TYR A CA 1
ATOM 5563 C C . TYR A 1 740 ? -33.566 23.950 -25.655 1.00 31.27 735 TYR A C 1
ATOM 5564 O O . TYR A 1 740 ? -34.585 23.938 -26.348 1.00 29.71 735 TYR A O 1
ATOM 5573 N N . ASP A 1 741 ? -32.528 24.738 -25.917 1.00 33.08 736 ASP A N 1
ATOM 5574 C CA . ASP A 1 741 ? -32.508 25.547 -27.125 1.00 37.02 736 ASP A CA 1
ATOM 5575 C C . ASP A 1 741 ? -32.520 24.619 -28.334 1.00 38.50 736 ASP A C 1
ATOM 5576 O O . ASP A 1 741 ? -31.752 23.659 -28.398 1.00 43.18 736 ASP A O 1
ATOM 5581 N N . GLU A 1 742 ? -33.383 24.917 -29.298 1.00 39.66 737 GLU A N 1
ATOM 5582 C CA . GLU A 1 742 ? -33.602 24.009 -30.416 1.00 39.18 737 GLU A CA 1
ATOM 5583 C C . GLU A 1 742 ? -32.422 23.970 -31.388 1.00 41.70 737 GLU A C 1
ATOM 5584 O O . GLU A 1 742 ? -32.125 22.928 -31.979 1.00 44.50 737 GLU A O 1
ATOM 5590 N N . HIS A 1 743 ? -31.746 25.104 -31.544 1.00 37.63 738 HIS A N 1
ATOM 5591 C CA . HIS A 1 743 ? -30.568 25.159 -32.397 1.00 35.67 738 HIS A CA 1
ATOM 5592 C C . HIS A 1 743 ? -29.448 24.291 -31.836 1.00 36.21 738 HIS A C 1
ATOM 5593 O O . HIS A 1 743 ? -28.725 23.633 -32.586 1.00 34.88 738 HIS A O 1
ATOM 5600 N N . THR A 1 744 ? -29.318 24.282 -30.512 1.00 32.26 739 THR A N 1
ATOM 5601 C CA . THR A 1 744 ? -28.322 23.447 -29.856 1.00 31.89 739 THR A CA 1
ATOM 5602 C C . THR A 1 744 ? -28.662 21.972 -30.035 1.00 35.22 739 THR A C 1
ATOM 5603 O O . THR A 1 744 ? -27.769 21.138 -30.223 1.00 35.45 739 THR A O 1
ATOM 5607 N N . LEU A 1 745 ? -29.956 21.660 -30.004 1.00 28.62 740 LEU A N 1
ATOM 5608 C CA . LEU A 1 745 ? -30.408 20.291 -30.223 1.00 33.35 740 LEU A CA 1
ATOM 5609 C C . LEU A 1 745 ? -30.071 19.873 -31.643 1.00 33.00 740 LEU A C 1
ATOM 5610 O O . LEU A 1 745 ? -29.693 18.727 -31.893 1.00 33.05 740 LEU A O 1
ATOM 5615 N N . LEU A 1 746 ? -30.176 20.830 -32.562 1.00 33.00 741 LEU A N 1
ATOM 5616 C CA . LEU A 1 746 ? -29.884 20.582 -33.964 1.00 33.85 741 LEU A CA 1
ATOM 5617 C C . LEU A 1 746 ? -28.397 20.332 -34.183 1.00 36.49 741 LEU A C 1
ATOM 5618 O O . LEU A 1 746 ? -28.020 19.395 -34.890 1.00 36.48 741 LEU A O 1
ATOM 5623 N N . ARG A 1 747 ? -27.559 21.173 -33.576 1.00 38.52 742 ARG A N 1
ATOM 5624 C CA . ARG A 1 747 ? -26.114 21.025 -33.699 1.00 38.99 742 ARG A CA 1
ATOM 5625 C C . ARG A 1 747 ? -25.672 19.700 -33.093 1.00 42.85 742 ARG A C 1
ATOM 5626 O O . ARG A 1 747 ? -24.784 19.021 -33.622 1.00 46.02 742 ARG A O 1
ATOM 5634 N N . SER A 1 748 ? -26.317 19.321 -31.994 1.00 35.24 743 SER A N 1
ATOM 5635 C CA . SER A 1 748 ? -25.985 18.072 -31.322 1.00 34.84 743 SER A CA 1
ATOM 5636 C C . SER A 1 748 ? -26.363 16.885 -32.194 1.00 36.26 743 SER A C 1
ATOM 5637 O O . SER A 1 748 ? -25.587 15.936 -32.350 1.00 38.78 743 SER A O 1
ATOM 5640 N N . TRP A 1 749 ? -27.553 16.953 -32.782 1.00 34.00 744 TRP A N 1
ATOM 5641 C CA . TRP A 1 749 ? -28.016 15.871 -33.631 1.00 32.64 744 TRP A CA 1
ATOM 5642 C C . TRP A 1 749 ? -27.138 15.742 -34.867 1.00 37.79 744 TRP A C 1
ATOM 5643 O O . TRP A 1 749 ? -26.853 14.637 -35.319 1.00 38.69 744 TRP A O 1
ATOM 5654 N N . LEU A 1 750 ? -26.686 16.876 -35.392 1.00 43.62 745 LEU A N 1
ATOM 5655 C CA . LEU A 1 750 ? -25.813 16.868 -36.557 1.00 42.87 745 LEU A CA 1
ATOM 5656 C C . LEU A 1 750 ? -24.453 16.270 -36.225 1.00 44.71 745 LEU A C 1
ATOM 5657 O O . LEU A 1 750 ? -23.884 15.518 -37.017 1.00 40.26 745 LEU A O 1
ATOM 5662 N N . ALA A 1 751 ? -23.936 16.605 -35.046 1.00 45.25 746 ALA A N 1
ATOM 5663 C CA . ALA A 1 751 ? -22.645 16.084 -34.620 1.00 41.41 746 ALA A CA 1
ATOM 5664 C C . ALA A 1 751 ? -22.703 14.598 -34.280 1.00 42.05 746 ALA A C 1
ATOM 5665 O O . ALA A 1 751 ? -21.693 13.900 -34.349 1.00 46.26 746 ALA A O 1
ATOM 5667 N N . LEU A 1 752 ? -23.885 14.116 -33.913 1.00 39.23 747 LEU A N 1
ATOM 5668 C CA . LEU A 1 752 ? -24.022 12.731 -33.465 1.00 40.75 747 LEU A CA 1
ATOM 5669 C C . LEU A 1 752 ? -24.549 11.735 -34.504 1.00 43.01 747 LEU A C 1
ATOM 5670 O O . LEU A 1 752 ? -24.272 10.541 -34.407 1.00 46.11 747 LEU A O 1
ATOM 5675 N N . ARG A 1 753 ? -25.296 12.219 -35.493 1.00 55.08 748 ARG A N 1
ATOM 5676 C CA . ARG A 1 753 ? -26.077 11.331 -36.360 1.00 59.50 748 ARG A CA 1
ATOM 5677 C C . ARG A 1 753 ? -25.265 10.341 -37.200 1.00 64.56 748 ARG A C 1
ATOM 5678 O O . ARG A 1 753 ? -25.710 9.218 -37.436 1.00 68.30 748 ARG A O 1
ATOM 5686 N N . ASP A 1 754 ? -24.086 10.751 -37.654 1.00 64.05 749 ASP A N 1
ATOM 5687 C CA . ASP A 1 754 ? -23.269 9.889 -38.504 1.00 68.16 749 ASP A CA 1
ATOM 5688 C C . ASP A 1 754 ? -22.363 8.956 -37.710 1.00 66.32 749 ASP A C 1
ATOM 5689 O O . ASP A 1 754 ? -21.778 8.027 -38.265 1.00 67.06 749 ASP A O 1
ATOM 5694 N N . ARG A 1 755 ? -22.249 9.213 -36.412 1.00 59.28 750 ARG A N 1
ATOM 5695 C CA . ARG A 1 755 ? -21.339 8.456 -35.559 1.00 57.43 750 ARG A CA 1
ATOM 5696 C C . ARG A 1 755 ? -21.787 7.023 -35.300 1.00 56.28 750 ARG A C 1
ATOM 5697 O O . ARG A 1 755 ? -22.976 6.749 -35.143 1.00 55.12 750 ARG A O 1
ATOM 5705 N N . ASP A 1 756 ? -20.818 6.116 -35.244 1.00 58.97 751 ASP A N 1
ATOM 5706 C CA . ASP A 1 756 ? -21.071 4.732 -34.866 1.00 61.33 751 ASP A CA 1
ATOM 5707 C C . ASP A 1 756 ? -20.350 4.422 -33.558 1.00 56.70 751 ASP A C 1
ATOM 5708 O O . ASP A 1 756 ? -20.799 3.590 -32.771 1.00 52.20 751 ASP A O 1
ATOM 5713 N N . THR A 1 757 ? -19.235 5.111 -33.332 1.00 38.83 752 THR A N 1
ATOM 5714 C CA . THR A 1 757 ? -18.365 4.834 -32.197 1.00 41.93 752 THR A CA 1
ATOM 5715 C C . THR A 1 757 ? -17.737 6.116 -31.652 1.00 42.27 752 THR A C 1
ATOM 5716 O O . THR A 1 757 ? -17.259 6.956 -32.414 1.00 42.16 752 THR A O 1
ATOM 5720 N N . LEU A 1 758 ? -17.742 6.262 -30.331 1.00 45.58 753 LEU A N 1
ATOM 5721 C CA . LEU A 1 758 ? -17.053 7.370 -29.687 1.00 42.93 753 LEU A CA 1
ATOM 5722 C C . LEU A 1 758 ? -15.738 6.889 -29.082 1.00 43.55 753 LEU A C 1
ATOM 5723 O O . LEU A 1 758 ? -15.691 5.845 -28.428 1.00 44.18 753 LEU A O 1
ATOM 5728 N N . GLN A 1 759 ? -14.675 7.656 -29.306 1.00 46.29 754 GLN A N 1
ATOM 5729 C CA . GLN A 1 759 ? -13.365 7.346 -28.744 1.00 49.03 754 GLN A CA 1
ATOM 5730 C C . GLN A 1 759 ? -13.040 8.261 -27.566 1.00 50.75 754 GLN A C 1
ATOM 5731 O O . GLN A 1 759 ? -12.588 9.391 -27.747 1.00 53.80 754 GLN A O 1
ATOM 5737 N N . LEU A 1 760 ? -13.306 7.774 -26.362 1.00 54.26 755 LEU A N 1
ATOM 5738 C CA . LEU A 1 760 ? -12.991 8.503 -25.138 1.00 56.05 755 LEU A CA 1
ATOM 5739 C C . LEU A 1 760 ? -11.525 8.344 -24.739 1.00 55.49 755 LEU A C 1
ATOM 5740 O O . LEU A 1 760 ? -10.888 7.361 -25.115 1.00 59.13 755 LEU A O 1
ATOM 5745 N N . PRO A 1 761 ? -10.979 9.297 -23.964 1.00 46.39 756 PRO A N 1
ATOM 5746 C CA . PRO A 1 761 ? -11.451 10.628 -23.548 1.00 47.22 756 PRO A CA 1
ATOM 5747 C C . PRO A 1 761 ? -11.710 11.645 -24.665 1.00 45.62 756 PRO A C 1
ATOM 5748 O O . PRO A 1 761 ? -12.576 12.503 -24.506 1.00 44.74 756 PRO A O 1
ATOM 5752 N N . GLU A 1 762 ? -10.962 11.558 -25.761 1.00 47.99 757 GLU A N 1
ATOM 5753 C CA . GLU A 1 762 ? -10.847 12.676 -26.705 1.00 49.74 757 GLU A CA 1
ATOM 5754 C C . GLU A 1 762 ? -12.147 13.138 -27.370 1.00 51.32 757 GLU A C 1
ATOM 5755 O O . GLU A 1 762 ? -12.320 14.330 -27.650 1.00 51.83 757 GLU A O 1
ATOM 5761 N N . ASP A 1 763 ? -13.068 12.210 -27.602 1.00 47.38 758 ASP A N 1
ATOM 5762 C CA . ASP A 1 763 ? -14.322 12.558 -28.260 1.00 44.19 758 ASP A CA 1
ATOM 5763 C C . ASP A 1 763 ? -15.229 13.429 -27.394 1.00 44.73 758 ASP A C 1
ATOM 5764 O O . ASP A 1 763 ? -16.155 14.053 -27.899 1.00 48.28 758 ASP A O 1
ATOM 5769 N N . ILE A 1 764 ? -14.972 13.460 -26.090 1.00 41.44 759 ILE A N 1
ATOM 5770 C CA . ILE A 1 764 ? -15.707 14.347 -25.195 1.00 42.79 759 ILE A CA 1
ATOM 5771 C C . ILE A 1 764 ? -15.442 15.810 -25.569 1.00 42.77 759 ILE A C 1
ATOM 5772 O O . ILE A 1 764 ? -16.357 16.555 -25.976 1.00 45.60 759 ILE A O 1
ATOM 5777 N N . GLU A 1 765 ? -14.177 16.205 -25.463 1.00 50.23 760 GLU A N 1
ATOM 5778 C CA . GLU A 1 765 ? -13.770 17.555 -25.820 1.00 52.50 760 GLU A CA 1
ATOM 5779 C C . GLU A 1 765 ? -14.007 17.827 -27.300 1.00 55.90 760 GLU A C 1
ATOM 5780 O O . GLU A 1 765 ? -14.375 18.936 -27.674 1.00 57.61 760 GLU A O 1
ATOM 5786 N N . GLU A 1 766 ? -13.827 16.809 -28.138 1.00 53.09 761 GLU A N 1
ATOM 5787 C CA . GLU A 1 766 ? -14.000 16.996 -29.576 1.00 53.65 761 GLU A CA 1
ATOM 5788 C C . GLU A 1 766 ? -15.452 17.305 -29.926 1.00 52.43 761 GLU A C 1
ATOM 5789 O O . GLU A 1 766 ? -15.728 18.244 -30.669 1.00 52.83 761 GLU A O 1
ATOM 5795 N N . LEU A 1 767 ? -16.378 16.521 -29.381 1.00 37.99 762 LEU A N 1
ATOM 5796 C CA . LEU A 1 767 ? -17.792 16.731 -29.657 1.00 38.32 762 LEU A CA 1
ATOM 5797 C C . LEU A 1 767 ? -18.265 18.060 -29.104 1.00 43.14 762 LEU A C 1
ATOM 5798 O O . LEU A 1 767 ? -18.962 18.814 -29.795 1.00 44.05 762 LEU A O 1
ATOM 5803 N N . VAL A 1 768 ? -17.882 18.364 -27.865 1.00 41.45 763 VAL A N 1
ATOM 5804 C CA . VAL A 1 768 ? -18.354 19.613 -27.281 1.00 37.80 763 VAL A CA 1
ATOM 5805 C C . VAL A 1 768 ? -17.781 20.827 -28.014 1.00 37.33 763 VAL A C 1
ATOM 5806 O O . VAL A 1 768 ? -18.483 21.812 -28.247 1.00 39.54 763 VAL A O 1
ATOM 5810 N N . GLU A 1 769 ? -16.518 20.739 -28.413 1.00 46.58 764 GLU A N 1
ATOM 5811 C CA . GLU A 1 769 ? -15.895 21.817 -29.170 1.00 50.14 764 GLU A CA 1
ATOM 5812 C C . GLU A 1 769 ? -16.529 21.953 -30.555 1.00 55.70 764 GLU A C 1
ATOM 5813 O O . GLU A 1 769 ? -16.626 23.050 -31.098 1.00 58.14 764 GLU A O 1
ATOM 5819 N N . GLN A 1 770 ? -16.960 20.831 -31.125 1.00 51.24 765 GLN A N 1
ATOM 5820 C CA . GLN A 1 770 ? -17.601 20.846 -32.435 1.00 48.12 765 GLN A CA 1
ATOM 5821 C C . GLN A 1 770 ? -18.993 21.472 -32.390 1.00 47.36 765 GLN A C 1
ATOM 5822 O O . GLN A 1 770 ? -19.384 22.208 -33.296 1.00 46.61 765 GLN A O 1
ATOM 5828 N N . VAL A 1 771 ? -19.738 21.185 -31.328 1.00 45.77 766 VAL A N 1
ATOM 5829 C CA . VAL A 1 771 ? -21.127 21.628 -31.246 1.00 41.84 766 VAL A CA 1
ATOM 5830 C C . VAL A 1 771 ? -21.281 23.116 -30.940 1.00 41.46 766 VAL A C 1
ATOM 5831 O O . VAL A 1 771 ? -22.069 23.811 -31.579 1.00 38.02 766 VAL A O 1
ATOM 5835 N N . TYR A 1 772 ? -20.512 23.608 -29.977 1.00 46.48 767 TYR A N 1
ATOM 5836 C CA . TYR A 1 772 ? -20.617 25.005 -29.589 1.00 46.56 767 TYR A CA 1
ATOM 5837 C C . TYR A 1 772 ? -19.588 25.850 -30.303 1.00 51.29 767 TYR A C 1
ATOM 5838 O O . TYR A 1 772 ? -19.912 26.882 -30.886 1.00 51.49 767 TYR A O 1
ATOM 5847 N N . SER A 1 773 ? -18.342 25.398 -30.265 1.00 87.51 768 SER A N 1
ATOM 5848 C CA . SER A 1 773 ? -17.241 26.234 -30.706 1.00 92.44 768 SER A CA 1
ATOM 5849 C C . SER A 1 773 ? -17.109 26.259 -32.225 1.00 90.63 768 SER A C 1
ATOM 5850 O O . SER A 1 773 ? -16.405 25.437 -32.815 1.00 88.39 768 SER A O 1
ATOM 5853 N N . ASP A 1 774 ? -17.858 27.184 -32.826 1.00 88.88 769 ASP A N 1
ATOM 5854 C CA . ASP A 1 774 ? -17.594 27.756 -34.156 1.00 92.15 769 ASP A CA 1
ATOM 5855 C C . ASP A 1 774 ? -18.324 27.192 -35.382 1.00 91.89 769 ASP A C 1
ATOM 5856 O O . ASP A 1 774 ? -19.217 27.846 -35.919 1.00 89.79 769 ASP A O 1
ATOM 5861 N N . GLY A 1 775 ? -17.951 25.994 -35.821 1.00 100.17 770 GLY A N 1
ATOM 5862 C CA . GLY A 1 775 ? -18.268 25.562 -37.173 1.00 100.08 770 GLY A CA 1
ATOM 5863 C C . GLY A 1 775 ? -19.724 25.604 -37.602 1.00 101.35 770 GLY A C 1
ATOM 5864 O O . GLY A 1 775 ? -20.582 24.944 -37.018 1.00 103.09 770 GLY A O 1
ATOM 5865 N N . ARG A 1 776 ? -19.990 26.390 -38.642 1.00 103.23 771 ARG A N 1
ATOM 5866 C CA . ARG A 1 776 ? -21.292 26.415 -39.291 1.00 104.86 771 ARG A CA 1
ATOM 5867 C C . ARG A 1 776 ? -21.263 25.318 -40.335 1.00 105.78 771 ARG A C 1
ATOM 5868 O O . ARG A 1 776 ? -20.701 25.495 -41.415 1.00 106.13 771 ARG A O 1
ATOM 5876 N N . VAL A 1 777 ? -21.873 24.184 -40.017 1.00 107.23 772 VAL A N 1
ATOM 5877 C CA . VAL A 1 777 ? -21.720 23.004 -40.856 1.00 106.67 772 VAL A CA 1
ATOM 5878 C C . VAL A 1 777 ? -23.049 22.372 -41.271 1.00 105.91 772 VAL A C 1
ATOM 5879 O O . VAL A 1 777 ? -23.443 21.333 -40.740 1.00 107.65 772 VAL A O 1
ATOM 5883 N N . PRO A 1 778 ? -23.749 23.012 -42.222 1.00 97.95 773 PRO A N 1
ATOM 5884 C CA . PRO A 1 778 ? -24.920 22.410 -42.866 1.00 97.55 773 PRO A CA 1
ATOM 5885 C C . PRO A 1 778 ? -24.535 21.101 -43.545 1.00 98.99 773 PRO A C 1
ATOM 5886 O O . PRO A 1 778 ? -25.367 20.202 -43.643 1.00 101.76 773 PRO A O 1
ATOM 5890 N N . GLN A 1 779 ? -23.286 21.033 -44.010 1.00 98.61 774 GLN A N 1
ATOM 5891 C CA . GLN A 1 779 ? -22.666 19.848 -44.627 1.00 99.87 774 GLN A CA 1
ATOM 5892 C C . GLN A 1 779 ? -23.162 19.493 -46.037 1.00 99.18 774 GLN A C 1
ATOM 5893 O O . GLN A 1 779 ? -22.754 18.481 -46.610 1.00 101.60 774 GLN A O 1
ATOM 5899 N N . GLY A 1 780 ? -24.000 20.349 -46.612 1.00 99.38 775 GLY A N 1
ATOM 5900 C CA . GLY A 1 780 ? -24.487 20.132 -47.964 1.00 100.67 775 GLY A CA 1
ATOM 5901 C C . GLY A 1 780 ? -25.756 19.303 -47.985 1.00 96.22 775 GLY A C 1
ATOM 5902 O O . GLY A 1 780 ? -25.727 18.102 -48.264 1.00 89.12 775 GLY A O 1
ATOM 5903 N N . ALA A 1 781 ? -26.878 19.955 -47.701 1.00 90.59 776 ALA A N 1
ATOM 5904 C CA . ALA A 1 781 ? -28.142 19.258 -47.517 1.00 81.10 776 ALA A CA 1
ATOM 5905 C C . ALA A 1 781 ? -29.326 20.028 -48.100 1.00 74.61 776 ALA A C 1
ATOM 5906 O O . ALA A 1 781 ? -29.152 20.934 -48.915 1.00 75.87 776 ALA A O 1
ATOM 5908 N N . SER A 1 782 ? -30.529 19.660 -47.670 1.00 52.82 777 SER A N 1
ATOM 5909 C CA . SER A 1 782 ? -31.761 20.238 -48.200 1.00 50.68 777 SER A CA 1
ATOM 5910 C C . SER A 1 782 ? -31.959 21.684 -47.765 1.00 50.96 777 SER A C 1
ATOM 5911 O O . SER A 1 782 ? -31.433 22.111 -46.738 1.00 54.09 777 SER A O 1
ATOM 5914 N N . GLU A 1 783 ? -32.714 22.433 -48.561 1.00 54.25 778 GLU A N 1
ATOM 5915 C CA . GLU A 1 783 ? -32.985 23.833 -48.271 1.00 56.87 778 GLU A CA 1
ATOM 5916 C C . GLU A 1 783 ? -33.762 24.006 -46.965 1.00 55.22 778 GLU A C 1
ATOM 5917 O O . GLU A 1 783 ? -33.543 24.969 -46.230 1.00 55.18 778 GLU A O 1
ATOM 5923 N N . GLU A 1 784 ? -34.666 23.075 -46.677 1.00 57.11 779 GLU A N 1
ATOM 5924 C CA . GLU A 1 784 ? -35.453 23.148 -45.448 1.00 58.25 779 GLU A CA 1
ATOM 5925 C C . GLU A 1 784 ? -34.605 22.953 -44.190 1.00 57.38 779 GLU A C 1
ATOM 5926 O O . GLU A 1 784 ? -34.883 23.550 -43.149 1.00 58.71 779 GLU A O 1
ATOM 5932 N N . LEU A 1 785 ? -33.572 22.120 -44.290 1.00 45.05 780 LEU A N 1
ATOM 5933 C CA . LEU A 1 785 ? -32.651 21.923 -43.179 1.00 43.09 780 LEU A CA 1
ATOM 5934 C C . LEU A 1 785 ? -31.844 23.188 -42.921 1.00 44.72 780 LEU A C 1
ATOM 5935 O O . LEU A 1 785 ? -31.576 23.549 -41.771 1.00 44.58 780 LEU A O 1
ATOM 5940 N N . ARG A 1 786 ? -31.472 23.863 -44.004 1.00 50.55 781 ARG A N 1
ATOM 5941 C CA . ARG A 1 786 ? -30.726 25.108 -43.916 1.00 50.13 781 ARG A CA 1
ATOM 5942 C C . ARG A 1 786 ? -31.605 26.180 -43.294 1.00 52.04 781 ARG A C 1
ATOM 5943 O O . ARG A 1 786 ? -31.154 26.978 -42.465 1.00 55.22 781 ARG A O 1
ATOM 5951 N N . SER A 1 787 ? -32.875 26.173 -43.687 1.00 47.60 782 SER A N 1
ATOM 5952 C CA . SER A 1 787 ? -33.839 27.111 -43.143 1.00 50.07 782 SER A CA 1
ATOM 5953 C C . SER A 1 787 ? -34.055 26.865 -41.657 1.00 48.86 782 SER A C 1
ATOM 5954 O O . SER A 1 787 ? -34.207 27.808 -40.883 1.00 49.08 782 SER A O 1
ATOM 5957 N N . LEU A 1 788 ? -34.045 25.596 -41.259 1.00 41.02 783 LEU A N 1
ATOM 5958 C CA . LEU A 1 788 ? -34.197 25.249 -39.853 1.00 40.76 783 LEU A CA 1
ATOM 5959 C C . LEU A 1 788 ? -32.984 25.730 -39.070 1.00 39.59 783 LEU A C 1
ATOM 5960 O O . LEU A 1 788 ? -33.112 26.260 -37.960 1.00 37.62 783 LEU A O 1
ATOM 5965 N N . TRP A 1 789 ? -31.812 25.583 -39.681 1.00 42.06 784 TRP A N 1
ATOM 5966 C CA . TRP A 1 789 ? -30.570 26.004 -39.054 1.00 49.72 784 TRP A CA 1
ATOM 5967 C C . TRP A 1 789 ? -30.615 27.501 -38.788 1.00 49.25 784 TRP A C 1
ATOM 5968 O O . TRP A 1 789 ? -30.462 27.947 -37.646 1.00 44.90 784 TRP A O 1
ATOM 5979 N N . GLU A 1 790 ? -30.853 28.268 -39.848 1.00 56.52 785 GLU A N 1
ATOM 5980 C CA . GLU A 1 790 ? -30.829 29.721 -39.750 1.00 57.88 785 GLU A CA 1
ATOM 5981 C C . GLU A 1 790 ? -31.937 30.267 -38.853 1.00 54.52 785 GLU A C 1
ATOM 5982 O O . GLU A 1 790 ? -31.726 31.219 -38.098 1.00 54.11 785 GLU A O 1
ATOM 5988 N N . ARG A 1 791 ? -33.104 29.635 -38.907 1.00 48.64 786 ARG A N 1
ATOM 5989 C CA . ARG A 1 791 ? -34.238 30.084 -38.113 1.00 52.27 786 ARG A CA 1
ATOM 5990 C C . ARG A 1 791 ? -34.000 29.845 -36.624 1.00 54.31 786 ARG A C 1
ATOM 5991 O O . ARG A 1 791 ? -34.181 30.751 -35.800 1.00 58.10 786 ARG A O 1
ATOM 5999 N N . THR A 1 792 ? -33.579 28.630 -36.281 1.00 42.77 787 THR A N 1
ATOM 6000 C CA . THR A 1 792 ? -33.314 28.309 -34.884 1.00 40.34 787 THR A CA 1
ATOM 6001 C C . THR A 1 792 ? -32.148 29.119 -34.328 1.00 38.89 787 THR A C 1
ATOM 6002 O O . THR A 1 792 ? -32.177 29.549 -33.168 1.00 39.78 787 THR A O 1
ATOM 6006 N N . PHE A 1 793 ? -31.135 29.353 -35.160 1.00 35.20 788 PHE A N 1
ATOM 6007 C CA . PHE A 1 793 ? -30.011 30.182 -34.735 1.00 40.38 788 PHE A CA 1
ATOM 6008 C C . PHE A 1 793 ? -30.444 31.629 -34.508 1.00 42.20 788 PHE A C 1
ATOM 6009 O O . PHE A 1 793 ? -29.969 32.295 -33.579 1.00 44.86 788 PHE A O 1
ATOM 6017 N N . LYS A 1 794 ? -31.362 32.108 -35.342 1.00 49.03 789 LYS A N 1
ATOM 6018 C CA . LYS A 1 794 ? -31.868 33.461 -35.172 1.00 51.96 789 LYS A CA 1
ATOM 6019 C C . LYS A 1 794 ? -32.672 33.578 -33.885 1.00 50.72 789 LYS A C 1
ATOM 6020 O O . LYS A 1 794 ? -32.585 34.585 -33.180 1.00 49.99 789 LYS A O 1
ATOM 6026 N N . ALA A 1 795 ? -33.444 32.541 -33.571 1.00 42.07 790 ALA A N 1
ATOM 6027 C CA . ALA A 1 795 ? -34.236 32.558 -32.347 1.00 39.81 790 ALA A CA 1
ATOM 6028 C C . ALA A 1 795 ? -33.339 32.524 -31.112 1.00 38.62 790 ALA A C 1
ATOM 6029 O O . ALA A 1 795 ? -33.591 33.224 -30.119 1.00 41.87 790 ALA A O 1
ATOM 6031 N N . GLN A 1 796 ? -32.271 31.735 -31.197 1.00 39.98 791 GLN A N 1
ATOM 6032 C CA . GLN A 1 796 ? -31.330 31.601 -30.090 1.00 38.38 791 GLN A CA 1
ATOM 6033 C C . GLN A 1 796 ? -30.615 32.927 -29.837 1.00 37.95 791 GLN A C 1
ATOM 6034 O O . GLN A 1 796 ? -30.563 33.424 -28.695 1.00 34.50 791 GLN A O 1
ATOM 6040 N N . GLN A 1 797 ? -30.090 33.512 -30.911 1.00 35.72 792 GLN A N 1
ATOM 6041 C CA . GLN A 1 797 ? -29.398 34.787 -30.796 1.00 39.27 792 GLN A CA 1
ATOM 6042 C C . GLN A 1 797 ? -30.343 35.883 -30.321 1.00 39.53 792 GLN A C 1
ATOM 6043 O O . GLN A 1 797 ? -29.936 36.773 -29.576 1.00 43.19 792 GLN A O 1
ATOM 6049 N N . LYS A 1 798 ? -31.603 35.817 -30.745 1.00 39.42 793 LYS A N 1
ATOM 6050 C CA . LYS A 1 798 ? -32.580 36.807 -30.311 1.00 39.96 793 LYS A CA 1
ATOM 6051 C C . LYS A 1 798 ? -32.824 36.681 -28.811 1.00 42.24 793 LYS A C 1
ATOM 6052 O O . LYS A 1 798 ? -32.995 37.685 -28.112 1.00 43.41 793 LYS A O 1
ATOM 6058 N N . VAL A 1 799 ? -32.798 35.450 -28.309 1.00 43.28 794 VAL A N 1
ATOM 6059 C CA . VAL A 1 799 ? -32.951 35.250 -26.873 1.00 46.03 794 VAL A CA 1
ATOM 6060 C C . VAL A 1 799 ? -31.761 35.837 -26.113 1.00 46.45 794 VAL A C 1
ATOM 6061 O O . VAL A 1 799 ? -31.937 36.567 -25.126 1.00 50.81 794 VAL A O 1
ATOM 6065 N N . LEU A 1 800 ? -30.551 35.549 -26.590 1.00 45.59 795 LEU A N 1
ATOM 6066 C CA . LEU A 1 800 ? -29.359 36.046 -25.903 1.00 47.37 795 LEU A CA 1
ATOM 6067 C C . LEU A 1 800 ? -29.277 37.576 -25.920 1.00 46.37 795 LEU A C 1
ATOM 6068 O O . LEU A 1 800 ? -28.963 38.214 -24.904 1.00 47.40 795 LEU A O 1
ATOM 6073 N N . ARG A 1 801 ? -29.590 38.159 -27.072 1.00 45.21 796 ARG A N 1
ATOM 6074 C CA . ARG A 1 801 ? -29.552 39.605 -27.222 1.00 48.25 796 ARG A CA 1
ATOM 6075 C C . ARG A 1 801 ? -30.601 40.255 -26.337 1.00 50.24 796 ARG A C 1
ATOM 6076 O O . ARG A 1 801 ? -30.351 41.292 -25.711 1.00 47.51 796 ARG A O 1
ATOM 6084 N N . GLU A 1 802 ? -31.776 39.633 -26.273 1.00 59.41 797 GLU A N 1
ATOM 6085 C CA . GLU A 1 802 ? -32.843 40.174 -25.448 1.00 58.01 797 GLU A CA 1
ATOM 6086 C C . GLU A 1 802 ? -32.474 40.119 -23.975 1.00 56.50 797 GLU A C 1
ATOM 6087 O O . GLU A 1 802 ? -32.813 41.027 -23.217 1.00 51.45 797 GLU A O 1
ATOM 6093 N N . ASP A 1 803 ? -31.766 39.069 -23.566 1.00 55.74 798 ASP A N 1
ATOM 6094 C CA . ASP A 1 803 ? -31.293 39.023 -22.188 1.00 50.66 798 ASP A CA 1
ATOM 6095 C C . ASP A 1 803 ? -30.243 40.093 -21.925 1.00 51.37 798 ASP A C 1
ATOM 6096 O O . ASP A 1 803 ? -30.196 40.665 -20.835 1.00 54.90 798 ASP A O 1
ATOM 6101 N N . SER A 1 804 ? -29.408 40.374 -22.923 1.00 46.11 799 SER A N 1
ATOM 6102 C CA . SER A 1 804 ? -28.363 41.379 -22.737 1.00 45.53 799 SER A CA 1
ATOM 6103 C C . SER A 1 804 ? -28.939 42.790 -22.610 1.00 45.89 799 SER A C 1
ATOM 6104 O O . SER A 1 804 ? -28.483 43.581 -21.782 1.00 43.28 799 SER A O 1
ATOM 6107 N N . LEU A 1 805 ? -29.940 43.104 -23.428 1.00 43.29 800 LEU A N 1
ATOM 6108 C CA . LEU A 1 805 ? -30.580 44.416 -23.355 1.00 45.61 800 LEU A CA 1
ATOM 6109 C C . LEU A 1 805 ? -31.396 44.617 -22.073 1.00 47.95 800 LEU A C 1
ATOM 6110 O O . LEU A 1 805 ? -31.540 45.740 -21.588 1.00 50.47 800 LEU A O 1
ATOM 6115 N N . GLN A 1 806 ? -31.919 43.522 -21.530 1.00 50.54 801 GLN A N 1
ATOM 6116 C CA . GLN A 1 806 ? -32.771 43.577 -20.343 1.00 49.47 801 GLN A CA 1
ATOM 6117 C C . GLN A 1 806 ? -31.982 43.420 -19.047 1.00 48.41 801 GLN A C 1
ATOM 6118 O O . GLN A 1 806 ? -32.564 43.313 -17.967 1.00 51.18 801 GLN A O 1
ATOM 6124 N N . ALA A 1 807 ? -30.659 43.404 -19.163 1.00 43.48 802 ALA A N 1
ATOM 6125 C CA . ALA A 1 807 ? -29.784 43.108 -18.032 1.00 46.28 802 ALA A CA 1
ATOM 6126 C C . ALA A 1 807 ? -29.922 44.100 -16.874 1.00 46.76 802 ALA A C 1
ATOM 6127 O O . ALA A 1 807 ? -29.720 43.737 -15.715 1.00 41.95 802 ALA A O 1
ATOM 6129 N N . LYS A 1 808 ? -30.279 45.342 -17.189 1.00 50.77 803 LYS A N 1
ATOM 6130 C CA . LYS A 1 808 ? -30.399 46.384 -16.175 1.00 51.58 803 LYS A CA 1
ATOM 6131 C C . LYS A 1 808 ? -31.519 46.093 -15.178 1.00 52.78 803 LYS A C 1
ATOM 6132 O O . LYS A 1 808 ? -31.479 46.558 -14.039 1.00 53.58 803 LYS A O 1
ATOM 6138 N N . TYR A 1 809 ? -32.526 45.345 -15.620 1.00 44.05 804 TYR A N 1
ATOM 6139 C CA . TYR A 1 809 ? -33.669 45.020 -14.773 1.00 43.11 804 TYR A CA 1
ATOM 6140 C C . TYR A 1 809 ? -33.523 43.680 -14.056 1.00 42.22 804 TYR A C 1
ATOM 6141 O O . TYR A 1 809 ? -34.387 43.296 -13.268 1.00 43.31 804 TYR A O 1
ATOM 6150 N N . ARG A 1 810 ? -32.433 42.970 -14.329 1.00 42.73 805 ARG A N 1
ATOM 6151 C CA . ARG A 1 810 ? -32.281 41.608 -13.829 1.00 39.80 805 ARG A CA 1
ATOM 6152 C C . ARG A 1 810 ? -31.030 41.415 -12.979 1.00 38.54 805 ARG A C 1
ATOM 6153 O O . ARG A 1 810 ? -31.107 40.912 -11.860 1.00 37.41 805 ARG A O 1
ATOM 6161 N N . TYR A 1 811 ? -29.878 41.789 -13.523 1.00 38.00 806 TYR A N 1
ATOM 6162 C CA . TYR A 1 811 ? -28.614 41.585 -12.826 1.00 40.79 806 TYR A CA 1
ATOM 6163 C C . TYR A 1 811 ? -28.192 42.801 -12.018 1.00 42.63 806 TYR A C 1
ATOM 6164 O O . TYR A 1 811 ? -28.534 43.931 -12.358 1.00 46.94 806 TYR A O 1
ATOM 6173 N N . ILE A 1 812 ? -27.452 42.561 -10.941 1.00 36.24 807 ILE A N 1
ATOM 6174 C CA . ILE A 1 812 ? -26.814 43.644 -10.210 1.00 36.27 807 ILE A CA 1
ATOM 6175 C C . ILE A 1 812 ? -25.670 44.169 -11.060 1.00 37.50 807 ILE A C 1
ATOM 6176 O O . ILE A 1 812 ? -25.160 43.460 -11.928 1.00 37.43 807 ILE A O 1
ATOM 6181 N N . LYS A 1 813 ? -25.284 45.417 -10.825 1.00 42.30 808 LYS A N 1
ATOM 6182 C CA . LYS A 1 813 ? -24.152 46.010 -11.523 1.00 37.79 808 LYS A CA 1
ATOM 6183 C C . LYS A 1 813 ? -22.891 45.236 -11.166 1.00 35.96 808 LYS A C 1
ATOM 6184 O O . LYS A 1 813 ? -22.814 44.615 -10.106 1.00 36.82 808 LYS A O 1
ATOM 6190 N N . GLY A 1 814 ? -21.917 45.245 -12.067 1.00 32.34 809 GLY A N 1
ATOM 6191 C CA . GLY A 1 814 ? -20.646 44.604 -11.797 1.00 33.99 809 GLY A CA 1
ATOM 6192 C C . GLY A 1 814 ? -19.864 45.390 -10.758 1.00 39.55 809 GLY A C 1
ATOM 6193 O O . GLY A 1 814 ? -20.223 46.523 -10.431 1.00 40.22 809 GLY A O 1
ATOM 6194 N N . PRO A 1 815 ? -18.784 44.793 -10.236 1.00 40.09 810 PRO A N 1
ATOM 6195 C CA . PRO A 1 815 ? -17.961 45.341 -9.150 1.00 37.83 810 PRO A CA 1
ATOM 6196 C C . PRO A 1 815 ? -17.352 46.707 -9.477 1.00 39.98 810 PRO A C 1
ATOM 6197 O O . PRO A 1 815 ? -17.101 47.496 -8.567 1.00 41.97 810 PRO A O 1
ATOM 6201 N N . GLY A 1 816 ? -17.111 46.975 -10.756 1.00 38.51 811 GLY A N 1
ATOM 6202 C CA . GLY A 1 816 ? -16.482 48.217 -11.174 1.00 34.78 811 GLY A CA 1
ATOM 6203 C C . GLY A 1 816 ? -17.430 49.403 -11.255 1.00 35.48 811 GLY A C 1
ATOM 6204 O O . GLY A 1 816 ? -17.043 50.484 -11.699 1.00 36.20 811 GLY A O 1
ATOM 6205 N N . TYR A 1 817 ? -18.679 49.202 -10.844 1.00 40.03 812 TYR A N 1
ATOM 6206 C CA . TYR A 1 817 ? -19.676 50.271 -10.856 1.00 42.71 812 TYR A CA 1
ATOM 6207 C C . TYR A 1 817 ? -19.274 51.440 -9.950 1.00 45.44 812 TYR A C 1
ATOM 6208 O O . TYR A 1 817 ? -18.762 51.241 -8.846 1.00 41.24 812 TYR A O 1
ATOM 6217 N N . ASN A 1 818 ? -19.511 52.656 -10.438 1.00 54.92 813 ASN A N 1
ATOM 6218 C CA . ASN A 1 818 ? -19.034 53.883 -9.795 1.00 52.17 813 ASN A CA 1
ATOM 6219 C C . ASN A 1 818 ? -19.622 54.267 -8.432 1.00 52.57 813 ASN A C 1
ATOM 6220 O O . ASN A 1 818 ? -18.940 54.898 -7.626 1.00 55.71 813 ASN A O 1
ATOM 6225 N N . SER A 1 819 ? -20.871 53.895 -8.165 1.00 38.22 814 SER A N 1
ATOM 6226 C CA . SER A 1 819 ? -21.536 54.370 -6.953 1.00 39.60 814 SER A CA 1
ATOM 6227 C C . SER A 1 819 ? -22.252 53.268 -6.174 1.00 41.90 814 SER A C 1
ATOM 6228 O O . SER A 1 819 ? -22.753 52.305 -6.757 1.00 34.94 814 SER A O 1
ATOM 6231 N N . ILE A 1 820 ? -22.298 53.426 -4.852 1.00 46.55 815 ILE A N 1
ATOM 6232 C CA . ILE A 1 820 ? -22.909 52.432 -3.973 1.00 46.77 815 ILE A CA 1
ATOM 6233 C C . ILE A 1 820 ? -24.416 52.290 -4.204 1.00 46.92 815 ILE A C 1
ATOM 6234 O O . ILE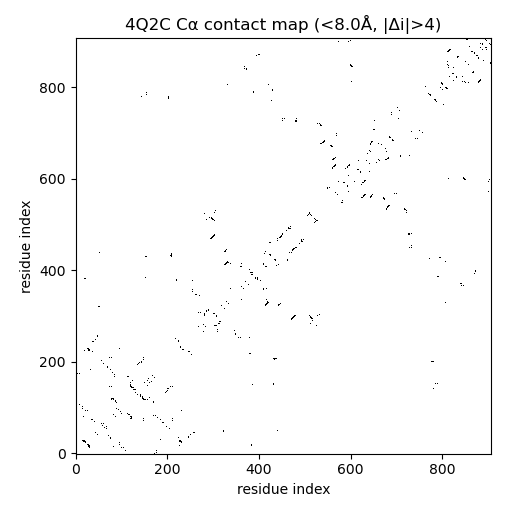 A 1 820 ? -24.967 51.193 -4.104 1.00 47.77 815 ILE A O 1
ATOM 6239 N N . TRP A 1 821 ? -25.076 53.398 -4.523 1.00 43.14 816 TRP A N 1
ATOM 6240 C CA . TRP A 1 821 ? -26.480 53.366 -4.904 1.00 41.49 816 TRP A CA 1
ATOM 6241 C C . TRP A 1 821 ? -26.610 52.915 -6.354 1.00 43.10 816 TRP A C 1
ATOM 6242 O O . TRP A 1 821 ? -25.706 53.135 -7.159 1.00 49.80 816 TRP A O 1
ATOM 6253 N N . GLY A 1 822 ? -27.730 52.285 -6.685 1.00 39.96 817 GLY A N 1
ATOM 6254 C CA . GLY A 1 822 ? -27.999 51.894 -8.057 1.00 41.28 817 GLY A CA 1
ATOM 6255 C C . GLY A 1 822 ? -27.412 50.566 -8.504 1.00 44.37 817 GLY A C 1
ATOM 6256 O O . GLY A 1 822 ? -27.606 50.159 -9.650 1.00 48.65 817 GLY A O 1
ATOM 6257 N N . ILE A 1 823 ? -26.689 49.889 -7.616 1.00 37.16 818 ILE A N 1
ATOM 6258 C CA . ILE A 1 823 ? -26.210 48.542 -7.908 1.00 35.20 818 ILE A CA 1
ATOM 6259 C C . ILE A 1 823 ? -27.413 47.621 -8.096 1.00 38.00 818 ILE A C 1
ATOM 6260 O O . ILE A 1 823 ? -27.387 46.690 -8.904 1.00 36.69 818 ILE A O 1
ATOM 6265 N N . VAL A 1 824 ? -28.479 47.917 -7.359 1.00 36.16 819 VAL A N 1
ATOM 6266 C CA . VAL A 1 824 ? -29.770 47.276 -7.559 1.00 32.74 819 VAL A CA 1
ATOM 6267 C C . VAL A 1 824 ? -30.829 48.360 -7.732 1.00 37.00 819 VAL A C 1
ATOM 6268 O O . VAL A 1 824 ? -30.909 49.290 -6.929 1.00 42.16 819 VAL A O 1
ATOM 6272 N N . THR A 1 825 ? -31.631 48.247 -8.786 1.00 52.14 820 THR A N 1
ATOM 6273 C CA . THR A 1 825 ? -32.717 49.190 -9.035 1.00 58.35 820 THR A CA 1
ATOM 6274 C C . THR A 1 825 ? -33.967 48.435 -9.459 1.00 70.88 820 THR A C 1
ATOM 6275 O O . THR A 1 825 ? -34.007 47.874 -10.555 1.00 76.49 820 THR A O 1
ATOM 6279 N N . ALA A 1 826 ? -34.976 48.431 -8.590 1.00 101.70 821 ALA A N 1
ATOM 6280 C CA . ALA A 1 826 ? -36.239 47.719 -8.818 1.00 107.95 821 ALA A CA 1
ATOM 6281 C C . ALA A 1 826 ? -36.086 46.191 -8.853 1.00 113.16 821 ALA A C 1
ATOM 6282 O O . ALA A 1 826 ? -35.108 45.669 -9.390 1.00 112.95 821 ALA A O 1
ATOM 6284 N N . SER A 1 827 ? -37.043 45.474 -8.267 1.00 136.88 822 SER A N 1
ATOM 6285 C CA . SER A 1 827 ? -38.160 46.077 -7.544 1.00 141.06 822 SER A CA 1
ATOM 6286 C C . SER A 1 827 ? -37.792 46.277 -6.075 1.00 143.73 822 SER A C 1
ATOM 6287 O O . SER A 1 827 ? -38.098 45.438 -5.227 1.00 144.62 822 SER A O 1
ATOM 6290 N N . VAL A 1 828 ? -37.133 47.397 -5.790 1.00 117.89 823 VAL A N 1
ATOM 6291 C CA . VAL A 1 828 ? -36.558 47.662 -4.476 1.00 118.96 823 VAL A CA 1
ATOM 6292 C C . VAL A 1 828 ? -37.603 47.747 -3.363 1.00 121.99 823 VAL A C 1
ATOM 6293 O O . VAL A 1 828 ? -38.617 48.432 -3.503 1.00 123.03 823 VAL A O 1
ATOM 6297 N N . GLU A 1 829 ? -37.324 47.057 -2.257 1.00 144.01 824 GLU A N 1
ATOM 6298 C CA . GLU A 1 829 ? -38.121 47.130 -1.031 1.00 143.50 824 GLU A CA 1
ATOM 6299 C C . GLU A 1 829 ? -39.621 46.933 -1.262 1.00 145.82 824 GLU A C 1
ATOM 6300 O O . GLU A 1 829 ? -40.437 47.733 -0.801 1.00 146.69 824 GLU A O 1
ATOM 6306 N N . GLU A 1 830 ? -39.978 45.866 -1.974 1.00 137.55 825 GLU A N 1
ATOM 6307 C CA . GLU A 1 830 ? -41.350 45.704 -2.463 1.00 140.04 825 GLU A CA 1
ATOM 6308 C C . GLU A 1 830 ? -42.467 45.484 -1.423 1.00 144.33 825 GLU A C 1
ATOM 6309 O O . GLU A 1 830 ? -43.444 46.234 -1.449 1.00 144.59 825 GLU A O 1
ATOM 6315 N N . ASP A 1 831 ? -42.377 44.510 -0.510 1.00 162.69 826 ASP A N 1
ATOM 6316 C CA . ASP A 1 831 ? -41.336 43.491 -0.369 1.00 164.11 826 ASP A CA 1
ATOM 6317 C C . ASP A 1 831 ? -42.125 42.226 -0.014 1.00 164.88 826 ASP A C 1
ATOM 6318 O O . ASP A 1 831 ? -43.268 42.341 0.429 1.00 164.90 826 ASP A O 1
ATOM 6323 N N . ALA A 1 832 ? -41.569 41.027 -0.198 1.00 160.77 827 ALA A N 1
ATOM 6324 C CA . ALA A 1 832 ? -40.232 40.788 -0.731 1.00 161.11 827 ALA A CA 1
ATOM 6325 C C . ALA A 1 832 ? -40.308 40.063 -2.073 1.00 162.17 827 ALA A C 1
ATOM 6326 O O . ALA A 1 832 ? -40.657 38.883 -2.124 1.00 162.53 827 ALA A O 1
ATOM 6328 N N . PRO A 1 833 ? -39.970 40.769 -3.161 1.00 176.65 828 PRO A N 1
ATOM 6329 C CA . PRO A 1 833 ? -40.106 40.305 -4.547 1.00 175.34 828 PRO A CA 1
ATOM 6330 C C . PRO A 1 833 ? -39.254 39.083 -4.884 1.00 173.06 828 PRO A C 1
ATOM 6331 O O . PRO A 1 833 ? -38.158 38.918 -4.345 1.00 173.11 828 PRO A O 1
ATOM 6335 N N . GLU A 1 834 ? -39.773 38.241 -5.772 1.00 142.84 829 GLU A N 1
ATOM 6336 C CA . GLU A 1 834 ? -39.021 37.117 -6.316 1.00 139.66 829 GLU A CA 1
ATOM 6337 C C . GLU A 1 834 ? -37.816 37.664 -7.087 1.00 137.91 829 GLU A C 1
ATOM 6338 O O . GLU A 1 834 ? -37.951 38.706 -7.728 1.00 137.69 829 GLU A O 1
ATOM 6344 N N . LEU A 1 835 ? -36.644 37.014 -7.064 1.00 123.92 830 LEU A N 1
ATOM 6345 C CA . LEU A 1 835 ? -36.363 35.626 -6.632 1.00 121.74 830 LEU A CA 1
ATOM 6346 C C . LEU A 1 835 ? -36.948 34.535 -7.545 1.00 123.79 830 LEU A C 1
ATOM 6347 O O . LEU A 1 835 ? -37.206 34.784 -8.724 1.00 122.85 830 LEU A O 1
ATOM 6352 N N . HIS A 1 836 ? -37.143 33.337 -6.999 1.00 170.84 831 HIS A N 1
ATOM 6353 C CA . HIS A 1 836 ? -37.274 32.121 -7.813 1.00 172.93 831 HIS A CA 1
ATOM 6354 C C . HIS A 1 836 ? -38.378 32.074 -8.892 1.00 172.43 831 HIS A C 1
ATOM 6355 O O . HIS A 1 836 ? -38.099 31.700 -10.030 1.00 173.24 831 HIS A O 1
ATOM 6362 N N . PRO A 1 837 ? -39.630 32.433 -8.545 1.00 142.91 832 PRO A N 1
ATOM 6363 C CA . PRO A 1 837 ? -40.685 32.380 -9.570 1.00 141.57 832 PRO A CA 1
ATOM 6364 C C . PRO A 1 837 ? -40.471 33.241 -10.827 1.00 139.37 832 PRO A C 1
ATOM 6365 O O . PRO A 1 837 ? -40.899 32.828 -11.906 1.00 139.16 832 PRO A O 1
ATOM 6369 N N . ALA A 1 838 ? -39.824 34.397 -10.699 1.00 133.02 833 ALA A N 1
ATOM 6370 C CA . ALA A 1 838 ? -39.773 35.359 -11.805 1.00 125.77 833 ALA A CA 1
ATOM 6371 C C . ALA A 1 838 ? -38.384 35.593 -12.406 1.00 116.68 833 ALA A C 1
ATOM 6372 O O . ALA A 1 838 ? -38.107 35.163 -13.527 1.00 112.41 833 ALA A O 1
ATOM 6374 N N . LEU A 1 839 ? -37.525 36.292 -11.667 1.00 86.40 834 LEU A N 1
ATOM 6375 C CA . LEU A 1 839 ? -36.204 36.665 -12.171 1.00 78.65 834 LEU A CA 1
ATOM 6376 C C . LEU A 1 839 ? -35.313 35.463 -12.475 1.00 78.47 834 LEU A C 1
ATOM 6377 O O . LEU A 1 839 ? -34.486 35.512 -13.386 1.00 78.72 834 LEU A O 1
ATOM 6382 N N . GLN A 1 840 ? -35.481 34.390 -11.711 1.00 101.45 835 GLN A N 1
ATOM 6383 C CA . GLN A 1 840 ? -34.705 33.177 -11.931 1.00 104.86 835 GLN A CA 1
ATOM 6384 C C . GLN A 1 840 ? -35.033 32.544 -13.284 1.00 103.01 835 GLN A C 1
ATOM 6385 O O . GLN A 1 840 ? -34.171 31.939 -13.922 1.00 101.98 835 GLN A O 1
ATOM 6391 N N . ALA A 1 841 ? -36.277 32.709 -13.725 1.00 90.83 836 ALA A N 1
ATOM 6392 C CA . ALA A 1 841 ? -36.717 32.152 -15.001 1.00 91.18 836 ALA A CA 1
ATOM 6393 C C . ALA A 1 841 ? -36.313 33.010 -16.203 1.00 91.07 836 ALA A C 1
ATOM 6394 O O . ALA A 1 841 ? -35.885 32.484 -17.230 1.00 90.77 836 ALA A O 1
ATOM 6396 N N . LEU A 1 842 ? -36.459 34.327 -16.075 1.00 87.43 837 LEU A N 1
ATOM 6397 C CA . LEU A 1 842 ? -36.110 35.245 -17.159 1.00 84.66 837 LEU A CA 1
ATOM 6398 C C . LEU A 1 842 ? -34.615 35.225 -17.460 1.00 83.05 837 LEU A C 1
ATOM 6399 O O . LEU A 1 842 ? -34.198 35.407 -18.605 1.00 82.70 837 LEU A O 1
ATOM 6404 N N . THR A 1 843 ? -33.814 35.011 -16.421 1.00 73.90 838 THR A N 1
ATOM 6405 C CA . THR A 1 843 ? -32.375 34.837 -16.576 1.00 71.53 838 THR A CA 1
ATOM 6406 C C . THR A 1 843 ? -32.046 33.371 -16.835 1.00 69.56 838 THR A C 1
ATOM 6407 O O . THR A 1 843 ? -30.889 33.014 -17.067 1.00 64.18 838 THR A O 1
ATOM 6411 N N . ARG A 1 844 ? -33.081 32.536 -16.784 1.00 85.06 839 ARG A N 1
ATOM 6412 C CA . ARG A 1 844 ? -32.958 31.090 -16.975 1.00 86.58 839 ARG A CA 1
ATOM 6413 C C . ARG A 1 844 ? -31.984 30.429 -15.998 1.00 87.20 839 ARG A C 1
ATOM 6414 O O . ARG A 1 844 ? -31.280 29.480 -16.349 1.00 87.64 839 ARG A O 1
ATOM 6422 N N . LEU A 1 845 ? -31.951 30.944 -14.772 1.00 78.59 840 LEU A N 1
ATOM 6423 C CA . LEU A 1 845 ? -31.197 30.322 -13.690 1.00 79.11 840 LEU A CA 1
ATOM 6424 C C . LEU A 1 845 ? -31.784 28.956 -13.349 1.00 75.73 840 LEU A C 1
ATOM 6425 O O . LEU A 1 845 ? -31.058 28.022 -13.009 1.00 74.21 840 LEU A O 1
ATOM 6430 N N . ALA A 1 846 ? -33.107 28.852 -13.457 1.00 77.53 841 ALA A N 1
ATOM 6431 C CA . ALA A 1 846 ? -33.829 27.618 -13.168 1.00 78.10 841 ALA A CA 1
ATOM 6432 C C . ALA A 1 846 ? -35.258 27.704 -13.697 1.00 78.19 841 ALA A C 1
ATOM 6433 O O . ALA A 1 846 ? -35.754 28.795 -13.987 1.00 76.33 841 ALA A O 1
ATOM 6435 N N . GLU A 1 847 ? -35.915 26.554 -13.826 1.00 86.05 842 GLU A N 1
ATOM 6436 C CA . GLU A 1 847 ? -37.306 26.516 -14.265 1.00 85.91 842 GLU A CA 1
ATOM 6437 C C . GLU A 1 847 ? -38.203 27.136 -13.202 1.00 83.09 842 GLU A C 1
ATOM 6438 O O . GLU A 1 847 ? -38.021 26.881 -12.011 1.00 85.03 842 GLU A O 1
ATOM 6444 N N . PRO A 1 848 ? -39.173 27.959 -13.625 1.00 68.84 843 PRO A N 1
ATOM 6445 C CA . PRO A 1 848 ? -40.147 28.521 -12.681 1.00 70.01 843 PRO A CA 1
ATOM 6446 C C . PRO A 1 848 ? -40.973 27.405 -12.045 1.00 65.66 843 PRO A C 1
ATOM 6447 O O . PRO A 1 848 ? -41.266 26.418 -12.720 1.00 68.76 843 PRO A O 1
ATOM 6451 N N . SER A 1 849 ? -41.345 27.553 -10.777 1.00 48.44 844 SER A N 1
ATOM 6452 C CA . SER A 1 849 ? -42.011 26.464 -10.068 1.00 49.82 844 SER A CA 1
ATOM 6453 C C . SER A 1 849 ? -42.848 26.919 -8.878 1.00 49.59 844 SER A C 1
ATOM 6454 O O . SER A 1 849 ? -42.665 28.017 -8.353 1.00 47.22 844 SER A O 1
ATOM 6457 N N . VAL A 1 850 ? -43.769 26.053 -8.465 1.00 56.17 845 VAL A N 1
ATOM 6458 C CA . VAL A 1 850 ? -44.604 26.293 -7.297 1.00 52.34 845 VAL A CA 1
ATOM 6459 C C . VAL A 1 850 ? -44.388 25.183 -6.278 1.00 52.89 845 VAL A C 1
ATOM 6460 O O . VAL A 1 850 ? -44.454 24.000 -6.619 1.00 54.34 845 VAL A O 1
ATOM 6464 N N . SER A 1 851 ? -44.127 25.561 -5.030 1.00 41.63 846 SER A N 1
ATOM 6465 C CA . SER A 1 851 ? -44.008 24.588 -3.954 1.00 40.48 846 SER A CA 1
ATOM 6466 C C . SER A 1 851 ? -45.389 24.272 -3.404 1.00 43.70 846 SER A C 1
ATOM 6467 O O . SER A 1 851 ? -46.148 25.179 -3.062 1.00 46.78 846 SER A O 1
ATOM 6470 N N . ALA A 1 852 ? -45.709 22.987 -3.299 1.00 31.23 847 ALA A N 1
ATOM 6471 C CA . ALA A 1 852 ? -47.041 22.584 -2.871 1.00 31.70 847 ALA A CA 1
ATOM 6472 C C . ALA A 1 852 ? -47.002 21.424 -1.881 1.00 32.76 847 ALA A C 1
ATOM 6473 O O . ALA A 1 852 ? -46.147 20.547 -1.974 1.00 33.12 847 ALA A O 1
ATOM 6475 N N . VAL A 1 853 ? -47.935 21.433 -0.935 1.00 29.55 848 VAL A N 1
ATOM 6476 C CA . VAL A 1 853 ? -48.056 20.364 0.049 1.00 29.76 848 VAL A CA 1
ATOM 6477 C C . VAL A 1 853 ? -49.252 19.485 -0.299 1.00 32.48 848 VAL A C 1
ATOM 6478 O O . VAL A 1 853 ? -50.378 19.968 -0.364 1.00 34.15 848 VAL A O 1
ATOM 6482 N N . CYS A 1 854 ? -49.012 18.198 -0.529 1.00 29.48 849 CYS A N 1
ATOM 6483 C CA . CYS A 1 854 ? -50.090 17.286 -0.902 1.00 29.89 849 CYS A CA 1
ATOM 6484 C C . CYS A 1 854 ? -50.904 16.820 0.307 1.00 33.02 849 CYS A C 1
ATOM 6485 O O . CYS A 1 854 ? -50.361 16.248 1.251 1.00 33.86 849 CYS A O 1
ATOM 6488 N N . LEU A 1 855 ? -52.216 17.025 0.247 1.00 37.98 850 LEU A N 1
ATOM 6489 C CA . LEU A 1 855 ? -53.108 16.711 1.360 1.00 33.82 850 LEU A CA 1
ATOM 6490 C C . LEU A 1 855 ? -54.381 16.060 0.825 1.00 40.76 850 LEU A C 1
ATOM 6491 O O . LEU A 1 855 ? -54.609 16.040 -0.385 1.00 35.84 850 LEU A O 1
ATOM 6496 N N . VAL A 1 856 ? -55.193 15.500 1.718 1.00 41.43 851 VAL A N 1
ATOM 6497 C CA . VAL A 1 856 ? -56.457 14.893 1.311 1.00 44.15 851 VAL A CA 1
ATOM 6498 C C . VAL A 1 856 ? -57.676 15.697 1.766 1.00 49.04 851 VAL A C 1
ATOM 6499 O O . VAL A 1 856 ? -57.626 16.420 2.762 1.00 49.91 851 VAL A O 1
ATOM 6503 N N . ALA A 1 857 ? -58.765 15.567 1.014 1.00 55.60 852 ALA A N 1
ATOM 6504 C CA . ALA A 1 857 ? -60.017 16.258 1.309 1.00 56.98 852 ALA A CA 1
ATOM 6505 C C . ALA A 1 857 ? -60.777 15.646 2.479 1.00 58.55 852 ALA A C 1
ATOM 6506 O O . ALA A 1 857 ? -60.612 14.470 2.798 1.00 56.83 852 ALA A O 1
ATOM 6508 N N . GLY A 1 858 ? -61.600 16.463 3.123 1.00 80.37 853 GLY A N 1
ATOM 6509 C CA . GLY A 1 858 ? -62.475 15.993 4.179 1.00 84.57 853 GLY A CA 1
ATOM 6510 C C . GLY A 1 858 ? -63.162 17.151 4.869 1.00 87.96 853 GLY A C 1
ATOM 6511 O O . GLY A 1 858 ? -62.667 18.278 4.840 1.00 88.52 853 GLY A O 1
ATOM 6512 N N . SER A 1 859 ? -64.307 16.877 5.485 1.00 96.01 854 SER A N 1
ATOM 6513 C CA . SER A 1 859 ? -65.011 17.888 6.261 1.00 98.09 854 SER A CA 1
ATOM 6514 C C . SER A 1 859 ? -64.140 18.294 7.442 1.00 98.77 854 SER A C 1
ATOM 6515 O O . SER A 1 859 ? -63.447 17.458 8.024 1.00 99.22 854 SER A O 1
ATOM 6518 N N . GLY A 1 860 ? -64.180 19.571 7.804 1.00 115.94 855 GLY A N 1
ATOM 6519 C CA . GLY A 1 860 ? -63.254 20.094 8.789 1.00 116.58 855 GLY A CA 1
ATOM 6520 C C . GLY A 1 860 ? -61.934 20.506 8.163 1.00 115.01 855 GLY A C 1
ATOM 6521 O O . GLY A 1 860 ? -60.935 20.689 8.859 1.00 116.64 855 GLY A O 1
ATOM 6522 N N . GLY A 1 861 ? -61.935 20.651 6.840 1.00 85.90 856 GLY A N 1
ATOM 6523 C CA . GLY A 1 861 ? -60.764 21.110 6.113 1.00 78.53 856 GLY A CA 1
ATOM 6524 C C . GLY A 1 861 ? -59.786 20.028 5.696 1.00 72.38 856 GLY A C 1
ATOM 6525 O O . GLY A 1 861 ? -60.048 18.839 5.878 1.00 73.74 856 GLY A O 1
ATOM 6526 N N . PRO A 1 862 ? -58.645 20.442 5.121 1.00 54.99 857 PRO A N 1
ATOM 6527 C CA . PRO A 1 862 ? -57.621 19.551 4.563 1.00 51.64 857 PRO A CA 1
ATOM 6528 C C . PRO A 1 862 ? -56.999 18.657 5.627 1.00 51.31 857 PRO A C 1
ATOM 6529 O O . PRO A 1 862 ? -56.871 19.066 6.780 1.00 56.23 857 PRO A O 1
ATOM 6533 N N . CYS A 1 863 ? -56.623 17.443 5.237 1.00 46.61 858 CYS A N 1
ATOM 6534 C CA . CYS A 1 863 ? -56.037 16.486 6.166 1.00 44.96 858 CYS A CA 1
ATOM 6535 C C . CYS A 1 863 ? -54.728 15.919 5.645 1.00 45.65 858 CYS A C 1
ATOM 6536 O O . CYS A 1 863 ? -54.445 15.969 4.449 1.00 46.28 858 CYS A O 1
ATOM 6539 N N . LEU A 1 864 ? -53.930 15.387 6.563 1.00 46.79 859 LEU A N 1
ATOM 6540 C CA . LEU A 1 864 ? -52.807 14.531 6.220 1.00 44.19 859 LEU A CA 1
ATOM 6541 C C . LEU A 1 864 ? -53.404 13.221 5.726 1.00 45.84 859 LEU A C 1
ATOM 6542 O O . LEU A 1 864 ? -54.540 12.898 6.076 1.00 49.10 859 LEU A O 1
ATOM 6547 N N . PRO A 1 865 ? -52.656 12.469 4.902 1.00 41.06 860 PRO A N 1
ATOM 6548 C CA . PRO A 1 865 ? -53.195 11.231 4.327 1.00 46.78 860 PRO A CA 1
ATOM 6549 C C . PRO A 1 865 ? -53.664 10.246 5.398 1.00 53.13 860 PRO A C 1
ATOM 6550 O O . PRO A 1 865 ? -54.632 9.516 5.176 1.00 55.37 860 PRO A O 1
ATOM 6554 N N . ASP A 1 866 ? -52.995 10.232 6.543 1.00 84.47 861 ASP A N 1
ATOM 6555 C CA . ASP A 1 866 ? -53.452 9.433 7.672 1.00 89.73 861 ASP A CA 1
ATOM 6556 C C . ASP A 1 866 ? -53.097 10.114 8.984 1.00 91.48 861 ASP A C 1
ATOM 6557 O O . ASP A 1 866 ? -51.999 9.925 9.509 1.00 91.83 861 ASP A O 1
ATOM 6562 N N . GLY A 1 867 ? -54.011 10.922 9.510 1.00 86.50 862 GLY A N 1
ATOM 6563 C CA . GLY A 1 867 ? -55.265 11.258 8.858 1.00 82.74 862 GLY A CA 1
ATOM 6564 C C . GLY A 1 867 ? -55.772 12.500 9.564 1.00 82.45 862 GLY A C 1
ATOM 6565 O O . GLY A 1 867 ? -56.939 12.885 9.458 1.00 82.93 862 GLY A O 1
ATOM 6566 N N . THR A 1 868 ? -54.856 13.118 10.301 1.00 57.99 863 THR A N 1
ATOM 6567 C CA . THR A 1 868 ? -55.144 14.259 11.154 1.00 59.65 863 THR A CA 1
ATOM 6568 C C . THR A 1 868 ? -55.444 15.545 10.384 1.00 55.68 863 THR A C 1
ATOM 6569 O O . THR A 1 868 ? -54.821 15.822 9.361 1.00 49.29 863 THR A O 1
ATOM 6573 N N . PRO A 1 869 ? -56.402 16.338 10.888 1.00 61.05 864 PRO A N 1
ATOM 6574 C CA . PRO A 1 869 ? -56.783 17.621 10.290 1.00 61.81 864 PRO A CA 1
ATOM 6575 C C . PRO A 1 869 ? -55.636 18.624 10.309 1.00 62.89 864 PRO A C 1
ATOM 6576 O O . PRO A 1 869 ? -54.813 18.602 11.222 1.00 65.42 864 PRO A O 1
ATOM 6580 N N . VAL A 1 870 ? -55.577 19.478 9.293 1.00 51.77 865 VAL A N 1
ATOM 6581 C CA . VAL A 1 870 ? -54.562 20.520 9.224 1.00 49.41 865 VAL A CA 1
ATOM 6582 C C . VAL A 1 870 ? -55.181 21.899 9.452 1.00 52.70 865 VAL A C 1
ATOM 6583 O O . VAL A 1 870 ? -56.213 22.229 8.865 1.00 56.71 865 VAL A O 1
ATOM 6587 N N . ASP A 1 871 ? -54.552 22.700 10.307 1.00 58.28 866 ASP A N 1
ATOM 6588 C CA . ASP A 1 871 ? -55.018 24.059 10.560 1.00 60.16 866 ASP A CA 1
ATOM 6589 C C . ASP A 1 871 ? -54.275 25.073 9.694 1.00 61.36 866 ASP A C 1
ATOM 6590 O O . ASP A 1 871 ? -53.165 25.492 10.026 1.00 60.48 866 ASP A O 1
ATOM 6595 N N . LEU A 1 872 ? -54.892 25.463 8.584 1.00 49.09 867 LEU A N 1
ATOM 6596 C CA . LEU A 1 872 ? -54.288 26.425 7.668 1.00 48.52 867 LEU A CA 1
ATOM 6597 C C . LEU A 1 872 ? -54.204 27.839 8.258 1.00 49.94 867 LEU A C 1
ATOM 6598 O O . LEU A 1 872 ? -53.412 28.664 7.799 1.00 47.03 867 LEU A O 1
ATOM 6603 N N . ASP A 1 873 ? -55.029 28.115 9.264 1.00 58.44 868 ASP A N 1
ATOM 6604 C CA . ASP A 1 873 ? -55.124 29.459 9.832 1.00 63.60 868 ASP A CA 1
ATOM 6605 C C . ASP A 1 873 ? -54.020 29.860 10.817 1.00 64.31 868 ASP A C 1
ATOM 6606 O O . ASP A 1 873 ? -53.857 31.045 11.111 1.00 62.12 868 ASP A O 1
ATOM 6611 N N . THR A 1 874 ? -53.259 28.891 11.321 1.00 68.47 869 THR A N 1
ATOM 6612 C CA . THR A 1 874 ? -52.203 29.190 12.290 1.00 68.81 869 THR A CA 1
ATOM 6613 C C . THR A 1 874 ? -50.891 28.544 11.873 1.00 64.67 869 THR A C 1
ATOM 6614 O O . THR A 1 874 ? -50.899 27.513 11.200 1.00 65.79 869 THR A O 1
ATOM 6618 N N . PRO A 1 875 ? -49.754 29.153 12.253 1.00 48.39 870 PRO A N 1
ATOM 6619 C CA . PRO A 1 875 ? -48.485 28.517 11.883 1.00 49.84 870 PRO A CA 1
ATOM 6620 C C . PRO A 1 875 ? -48.336 27.145 12.534 1.00 49.31 870 PRO A C 1
ATOM 6621 O O . PRO A 1 875 ? -48.698 26.975 13.697 1.00 48.19 870 PRO A O 1
ATOM 6625 N N . PRO A 1 876 ? -47.793 26.176 11.790 1.00 46.07 871 PRO A N 1
ATOM 6626 C CA . PRO A 1 876 ? -47.488 24.831 12.291 1.00 44.52 871 PRO A CA 1
ATOM 6627 C C . PRO A 1 876 ? -46.406 24.828 13.370 1.00 42.87 871 PRO A C 1
ATOM 6628 O O . PRO A 1 876 ? -45.489 25.650 13.306 1.00 32.53 871 PRO A O 1
ATOM 6632 N N . ASP A 1 877 ? -46.496 23.909 14.328 1.00 45.42 872 ASP A N 1
ATOM 6633 C CA . ASP A 1 877 ? -45.367 23.636 15.213 1.00 46.36 872 ASP A CA 1
ATOM 6634 C C . ASP A 1 877 ? -44.360 22.780 14.449 1.00 46.25 872 ASP A C 1
ATOM 6635 O O . ASP A 1 877 ? -44.657 22.317 13.348 1.00 48.10 872 ASP A O 1
ATOM 6640 N N . ALA A 1 878 ? -43.175 22.577 15.018 1.00 40.19 873 ALA A N 1
ATOM 6641 C CA . ALA A 1 878 ? -42.096 21.901 14.301 1.00 43.82 873 ALA A CA 1
ATOM 6642 C C . ALA A 1 878 ? -42.458 20.477 13.852 1.00 45.21 873 ALA A C 1
ATOM 6643 O O . ALA A 1 878 ? -42.053 20.034 12.770 1.00 42.55 873 ALA A O 1
ATOM 6645 N N . ALA A 1 879 ? -43.244 19.778 14.664 1.00 43.33 874 ALA A N 1
ATOM 6646 C CA . ALA A 1 879 ? -43.651 18.419 14.331 1.00 43.57 874 ALA A CA 1
ATOM 6647 C C . ALA A 1 879 ? -44.634 18.397 13.161 1.00 45.14 874 ALA A C 1
ATOM 6648 O O . ALA A 1 879 ? -44.449 17.652 12.187 1.00 50.91 874 ALA A O 1
ATOM 6658 N N . ALA A 1 881 ? -45.081 20.723 11.057 1.00 30.67 876 ALA A N 1
ATOM 6659 C CA . ALA A 1 881 ? -44.364 21.251 9.910 1.00 31.20 876 ALA A CA 1
ATOM 6660 C C . ALA A 1 881 ? -43.515 20.160 9.278 1.00 29.50 876 ALA A C 1
ATOM 6661 O O . ALA A 1 881 ? -43.328 20.131 8.065 1.00 30.76 876 ALA A O 1
ATOM 6663 N N . GLU A 1 882 ? -43.010 19.253 10.105 1.00 38.51 877 GLU A N 1
ATOM 6664 C CA . GLU A 1 882 ? -42.239 18.131 9.594 1.00 39.14 877 GLU A CA 1
ATOM 6665 C C . GLU A 1 882 ? -43.153 17.238 8.753 1.00 38.51 877 GLU A C 1
ATOM 6666 O O . GLU A 1 882 ? -42.798 16.819 7.633 1.00 39.85 877 GLU A O 1
ATOM 6672 N N . ARG A 1 883 ? -44.352 16.989 9.277 1.00 40.34 878 ARG A N 1
ATOM 6673 C CA . ARG A 1 883 ? -45.324 16.167 8.561 1.00 42.31 878 ARG A CA 1
ATOM 6674 C C . ARG A 1 883 ? -45.768 16.817 7.250 1.00 38.91 878 ARG A C 1
ATOM 6675 O O . ARG A 1 883 ? -46.000 16.130 6.255 1.00 40.16 878 ARG A O 1
ATOM 6683 N N . LEU A 1 884 ? -45.867 18.143 7.247 1.00 29.18 879 LEU A N 1
ATOM 6684 C CA . LEU A 1 884 ? -46.328 18.859 6.061 1.00 35.00 879 LEU A CA 1
ATOM 6685 C C . LEU A 1 884 ? -45.244 18.876 4.997 1.00 30.38 879 LEU A C 1
ATOM 6686 O O . LEU A 1 884 ? -45.514 18.655 3.813 1.00 27.92 879 LEU A O 1
ATOM 6691 N N . LEU A 1 885 ? -44.013 19.127 5.430 1.00 29.92 880 LEU A N 1
ATOM 6692 C CA . LEU A 1 885 ? -42.880 19.178 4.518 1.00 28.10 880 LEU A CA 1
ATOM 6693 C C . LEU A 1 885 ? -42.590 17.809 3.910 1.00 36.78 880 LEU A C 1
ATOM 6694 O O . LEU A 1 885 ? -42.073 17.718 2.793 1.00 33.14 880 LEU A O 1
ATOM 6699 N N . ARG A 1 886 ? -42.943 16.747 4.630 1.00 38.19 881 ARG A N 1
ATOM 6700 C CA . ARG A 1 886 ? -42.863 15.405 4.048 1.00 37.16 881 ARG A CA 1
ATOM 6701 C C . ARG A 1 886 ? -43.802 15.232 2.842 1.00 36.81 881 ARG A C 1
ATOM 6702 O O . ARG A 1 886 ? -43.551 14.408 1.959 1.00 32.38 881 ARG A O 1
ATOM 6710 N N . ARG A 1 887 ? -44.879 16.013 2.818 1.00 37.23 882 ARG A N 1
ATOM 6711 C CA . ARG A 1 887 ? -45.853 15.975 1.729 1.00 33.33 882 ARG A CA 1
ATOM 6712 C C . ARG A 1 887 ? -45.507 16.926 0.581 1.00 34.70 882 ARG A C 1
ATOM 6713 O O . ARG A 1 887 ? -46.258 17.035 -0.387 1.00 38.89 882 ARG A O 1
ATOM 6721 N N . SER A 1 888 ? -44.388 17.633 0.699 1.00 29.97 883 SER A N 1
ATOM 6722 C CA . SER A 1 888 ? -44.056 18.689 -0.259 1.00 28.17 883 SER A CA 1
ATOM 6723 C C . SER A 1 888 ? -43.571 18.181 -1.619 1.00 30.76 883 SER A C 1
ATOM 6724 O O . SER A 1 888 ? -42.995 17.095 -1.729 1.00 31.05 883 SER A O 1
ATOM 6727 N N . VAL A 1 889 ? -43.829 18.985 -2.649 1.00 27.74 884 VAL A N 1
ATOM 6728 C CA . VAL A 1 889 ? -43.413 18.700 -4.015 1.00 26.33 884 VAL A CA 1
ATOM 6729 C C . VAL A 1 889 ? -43.296 20.017 -4.787 1.00 30.35 884 VAL A C 1
ATOM 6730 O O . VAL A 1 889 ? -44.063 20.953 -4.561 1.00 34.23 884 VAL A O 1
ATOM 6734 N N . ALA A 1 890 ? -42.321 20.098 -5.686 1.00 38.06 885 ALA A N 1
ATOM 6735 C CA . ALA A 1 890 ? -42.148 21.294 -6.502 1.00 38.59 885 ALA A CA 1
ATOM 6736 C C . ALA A 1 890 ? -42.715 21.092 -7.909 1.00 38.55 885 ALA A C 1
ATOM 6737 O O . ALA A 1 890 ? -42.060 20.510 -8.772 1.00 41.36 885 ALA A O 1
ATOM 6739 N N . ILE A 1 891 ? -43.943 21.555 -8.122 1.00 35.25 886 ILE A N 1
ATOM 6740 C CA . ILE A 1 891 ? -44.575 21.511 -9.436 1.00 37.98 886 ILE A CA 1
ATOM 6741 C C . ILE A 1 891 ? -43.867 22.462 -10.395 1.00 43.61 886 ILE A C 1
ATOM 6742 O O . ILE A 1 891 ? -43.544 23.592 -10.028 1.00 43.31 886 ILE A O 1
ATOM 6747 N N . THR A 1 892 ? -43.648 22.021 -11.629 1.00 60.47 887 THR A N 1
ATOM 6748 C CA . THR A 1 892 ? -42.953 22.855 -12.605 1.00 60.97 887 THR A CA 1
ATOM 6749 C C . THR A 1 892 ? -43.636 22.853 -13.976 1.00 59.53 887 THR A C 1
ATOM 6750 O O . THR A 1 892 ? -43.279 23.643 -14.852 1.00 58.26 887 THR A O 1
ATOM 6754 N N . ASP A 1 893 ? -44.624 21.976 -14.146 1.00 48.54 888 ASP A N 1
ATOM 6755 C CA . ASP A 1 893 ? -45.336 21.848 -15.413 1.00 45.69 888 ASP A CA 1
ATOM 6756 C C . ASP A 1 893 ? -46.015 23.170 -15.744 1.00 51.72 888 ASP A C 1
ATOM 6757 O O . ASP A 1 893 ? -46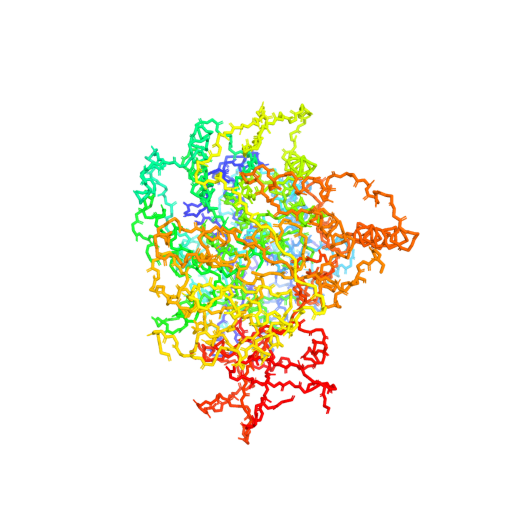.676 23.767 -14.893 1.00 54.80 888 ASP A O 1
ATOM 6762 N N . ALA A 1 894 ? -45.858 23.619 -16.985 1.00 51.91 889 ALA A N 1
ATOM 6763 C CA . ALA A 1 894 ? -46.346 24.934 -17.386 1.00 49.47 889 ALA A CA 1
ATOM 6764 C C . ALA A 1 894 ? -47.867 25.038 -17.378 1.00 49.70 889 ALA A C 1
ATOM 6765 O O . ALA A 1 894 ? -48.421 26.118 -17.166 1.00 54.30 889 ALA A O 1
ATOM 6767 N N . ARG A 1 895 ? -48.538 23.915 -17.609 1.00 34.78 890 ARG A N 1
ATOM 6768 C CA . ARG A 1 895 ? -49.988 23.917 -17.764 1.00 36.78 890 ARG A CA 1
ATOM 6769 C C . ARG A 1 895 ? -50.737 24.335 -16.501 1.00 42.69 890 ARG A C 1
ATOM 6770 O O . ARG A 1 895 ? -51.773 24.994 -16.581 1.00 45.04 890 ARG A O 1
ATOM 6778 N N . VAL A 1 896 ? -50.208 23.971 -15.337 1.00 40.70 891 VAL A N 1
ATOM 6779 C CA . VAL A 1 896 ? -50.897 24.251 -14.080 1.00 37.43 891 VAL A CA 1
ATOM 6780 C C . VAL A 1 896 ? -50.176 25.263 -13.197 1.00 35.92 891 VAL A C 1
ATOM 6781 O O . VAL A 1 896 ? -50.645 25.576 -12.102 1.00 38.19 891 VAL A O 1
ATOM 6785 N N . LEU A 1 897 ? -49.046 25.775 -13.669 1.00 37.80 892 LEU A N 1
ATOM 6786 C CA . LEU A 1 897 ? -48.207 26.631 -12.835 1.00 38.12 892 LEU A CA 1
ATOM 6787 C C . LEU A 1 897 ? -48.931 27.910 -12.409 1.00 41.81 892 LEU A C 1
ATOM 6788 O O . LEU A 1 897 ? -48.978 28.233 -11.223 1.00 44.22 892 LEU A O 1
ATOM 6793 N N . ASP A 1 898 ? -49.490 28.638 -13.372 1.00 51.07 893 ASP A N 1
ATOM 6794 C CA . ASP A 1 898 ? -50.267 29.836 -13.051 1.00 51.96 893 ASP A CA 1
ATOM 6795 C C . ASP A 1 898 ? -51.514 29.617 -12.173 1.00 50.03 893 ASP A C 1
ATOM 6796 O O . ASP A 1 898 ? -51.676 30.309 -11.167 1.00 52.97 893 ASP A O 1
ATOM 6801 N N . PRO A 1 899 ? -52.399 28.662 -12.541 1.00 46.17 894 PRO A N 1
ATOM 6802 C CA . PRO A 1 899 ? -53.556 28.429 -11.665 1.00 43.36 894 PRO A CA 1
ATOM 6803 C C . PRO A 1 899 ? -53.177 28.026 -10.241 1.00 47.10 894 PRO A C 1
ATOM 6804 O O . PRO A 1 899 ? -53.893 28.368 -9.299 1.00 49.76 894 PRO A O 1
ATOM 6808 N N . LEU A 1 900 ? -52.071 27.303 -10.089 1.00 46.65 895 LEU A N 1
ATOM 6809 C CA . LEU A 1 900 ? -51.595 26.938 -8.762 1.00 49.46 895 LEU A CA 1
ATOM 6810 C C . LEU A 1 900 ? -51.133 28.156 -7.970 1.00 51.54 895 LEU A C 1
ATOM 6811 O O . LEU A 1 900 ? -51.352 28.239 -6.761 1.00 52.65 895 LEU A O 1
ATOM 6816 N N . LEU A 1 901 ? -50.504 29.103 -8.661 1.00 48.18 896 LEU A N 1
ATOM 6817 C CA . LEU A 1 901 ? -50.047 30.339 -8.033 1.00 45.32 896 LEU A CA 1
ATOM 6818 C C . LEU A 1 901 ? -51.216 31.217 -7.608 1.00 46.99 896 LEU A C 1
ATOM 6819 O O . LEU A 1 901 ? -51.101 32.013 -6.679 1.00 50.76 896 LEU A O 1
ATOM 6824 N N . ASP A 1 902 ? -52.340 31.067 -8.299 1.00 53.99 897 ASP A N 1
ATOM 6825 C CA . ASP A 1 902 ? -53.549 31.807 -7.961 1.00 57.40 897 ASP A CA 1
ATOM 6826 C C . ASP A 1 902 ? -54.104 31.370 -6.611 1.00 54.70 897 ASP A C 1
ATOM 6827 O O . ASP A 1 902 ? -54.823 32.126 -5.959 1.00 54.91 897 ASP A O 1
ATOM 6832 N N . VAL A 1 903 ? -53.779 30.146 -6.201 1.00 47.33 898 VAL A N 1
ATOM 6833 C CA . VAL A 1 903 ? -54.172 29.669 -4.883 1.00 48.57 898 VAL A CA 1
ATOM 6834 C C . VAL A 1 903 ? -53.383 30.446 -3.839 1.00 48.33 898 VAL A C 1
ATOM 6835 O O . VAL A 1 903 ? -52.152 30.454 -3.868 1.00 44.76 898 VAL A O 1
ATOM 6839 N N . PRO A 1 904 ? -54.091 31.113 -2.915 1.00 53.40 899 PRO A N 1
ATOM 6840 C CA . PRO A 1 904 ? -53.421 31.886 -1.865 1.00 49.20 899 PRO A CA 1
ATOM 6841 C C . PRO A 1 904 ? -52.605 30.989 -0.945 1.00 50.69 899 PRO A C 1
ATOM 6842 O O . PRO A 1 904 ? -53.009 29.853 -0.684 1.00 48.58 899 PRO A O 1
ATOM 6846 N N . VAL A 1 905 ? -51.469 31.482 -0.465 1.00 46.71 900 VAL A N 1
ATOM 6847 C CA . VAL A 1 905 ? -50.791 30.810 0.630 1.00 45.31 900 VAL A CA 1
ATOM 6848 C C . VAL A 1 905 ? -51.626 31.062 1.884 1.00 44.92 900 VAL A C 1
ATOM 6849 O O . VAL A 1 905 ? -51.980 32.205 2.176 1.00 44.23 900 VAL A O 1
ATOM 6853 N N . PRO A 1 906 ? -51.960 29.992 2.622 1.00 39.02 901 PRO A N 1
ATOM 6854 C CA . PRO A 1 906 ? -52.837 30.119 3.793 1.00 42.24 901 PRO A CA 1
ATOM 6855 C C . PRO A 1 906 ? -52.212 30.993 4.875 1.00 42.59 901 PRO A C 1
ATOM 6856 O O . PRO A 1 906 ? -50.990 31.010 5.024 1.00 43.09 901 PRO A O 1
ATOM 6860 N N . LYS A 1 907 ? -53.053 31.722 5.605 1.00 48.29 902 LYS A N 1
ATOM 6861 C CA . LYS A 1 907 ? -52.584 32.762 6.515 1.00 50.19 902 LYS A CA 1
ATOM 6862 C C . LYS A 1 907 ? -51.674 32.256 7.632 1.00 48.73 902 LYS A C 1
ATOM 6863 O O . LYS A 1 907 ? -50.791 32.979 8.088 1.00 52.49 902 LYS A O 1
ATOM 6869 N N . GLY A 1 908 ? -51.880 31.022 8.076 1.00 48.54 903 GLY A N 1
ATOM 6870 C CA . GLY A 1 908 ? -50.986 30.455 9.065 1.00 47.99 903 GLY A CA 1
ATOM 6871 C C . GLY A 1 908 ? -49.614 30.134 8.500 1.00 51.57 903 GLY A C 1
ATOM 6872 O O . GLY A 1 908 ? -48.599 30.307 9.178 1.00 53.59 903 GLY A O 1
ATOM 6873 N N . TRP A 1 909 ? -49.577 29.671 7.254 1.00 38.53 904 TRP A N 1
ATOM 6874 C CA . TRP A 1 909 ? -48.312 29.329 6.609 1.00 35.26 904 TRP A CA 1
ATOM 6875 C C . TRP A 1 909 ? -47.450 30.547 6.268 1.00 38.61 904 TRP A C 1
ATOM 6876 O O . TRP A 1 909 ? -46.222 30.475 6.308 1.00 39.09 904 TRP A O 1
ATOM 6887 N N . GLU A 1 910 ? -48.088 31.667 5.942 1.00 51.50 905 GLU A N 1
ATOM 6888 C CA . GLU A 1 910 ? -47.339 32.862 5.558 1.00 56.57 905 GLU A CA 1
ATOM 6889 C C . GLU A 1 910 ? -46.622 33.484 6.751 1.00 51.95 905 GLU A C 1
ATOM 6890 O O . GLU A 1 910 ? -45.667 34.239 6.586 1.00 51.54 905 GLU A O 1
ATOM 6896 N N . ARG A 1 911 ? -47.092 33.154 7.951 1.00 40.80 906 ARG A N 1
ATOM 6897 C CA . ARG A 1 911 ? -46.453 33.596 9.185 1.00 42.68 906 ARG A CA 1
ATOM 6898 C C . ARG A 1 911 ? -45.516 32.527 9.753 1.00 43.24 906 ARG A C 1
ATOM 6899 O O . ARG A 1 911 ? -45.120 32.583 10.917 1.00 41.28 906 ARG A O 1
ATOM 6907 N N . SER A 1 912 ? -45.190 31.541 8.924 1.00 38.95 907 SER A N 1
ATOM 6908 C CA . SER A 1 912 ? -44.245 30.491 9.291 1.00 38.89 907 SER A CA 1
ATOM 6909 C C . SER A 1 912 ? -43.027 30.505 8.371 1.00 38.34 907 SER A C 1
ATOM 6910 O O . SER A 1 912 ? -43.168 30.463 7.149 1.00 35.34 907 SER A O 1
ATOM 6913 N N . SER A 1 913 ? -41.833 30.564 8.956 1.00 37.06 908 SER A N 1
ATOM 6914 C CA . SER A 1 913 ? -40.602 30.515 8.171 1.00 38.81 908 SER A CA 1
ATOM 6915 C C . SER A 1 913 ? -40.447 29.171 7.473 1.00 39.65 908 SER A C 1
ATOM 6916 O O . SER A 1 913 ? -39.826 29.074 6.417 1.00 41.46 908 SER A O 1
ATOM 6919 N N . LEU A 1 914 ? -41.007 28.132 8.078 1.00 41.01 909 LEU A N 1
ATOM 6920 C CA . LEU A 1 914 ? -40.910 26.790 7.523 1.00 39.34 909 LEU A CA 1
ATOM 6921 C C . LEU A 1 914 ? -41.799 26.579 6.301 1.00 35.28 909 LEU A C 1
ATOM 6922 O O . LEU A 1 914 ? -41.409 25.903 5.350 1.00 33.11 909 LEU A O 1
ATOM 6927 N N . LEU A 1 915 ? -42.993 27.160 6.327 1.00 37.66 910 LEU A N 1
ATOM 6928 C CA . LEU A 1 915 ? -43.981 26.879 5.291 1.00 36.17 910 LEU A CA 1
ATOM 6929 C C . LEU A 1 915 ? -44.466 28.064 4.461 1.00 38.89 910 LEU A C 1
ATOM 6930 O O . LEU A 1 915 ? -45.413 27.924 3.687 1.00 42.56 910 LEU A O 1
ATOM 6935 N N . ARG A 1 916 ? -43.825 29.218 4.615 1.00 36.08 911 ARG A N 1
ATOM 6936 C CA . ARG A 1 916 ? -44.178 30.380 3.811 1.00 37.85 911 ARG A CA 1
ATOM 6937 C C . ARG A 1 916 ? -43.915 30.093 2.341 1.00 39.61 911 ARG A C 1
ATOM 6938 O O . ARG A 1 916 ? -42.876 29.534 1.985 1.00 41.52 911 ARG A O 1
ATOM 6946 N N . GLY A 1 917 ? -44.871 30.470 1.498 1.00 33.86 912 GLY A N 1
ATOM 6947 C CA . GLY A 1 917 ? -44.756 30.294 0.064 1.00 32.38 912 GLY A CA 1
ATOM 6948 C C . GLY A 1 917 ? -45.317 28.979 -0.447 1.00 37.13 912 GLY A C 1
ATOM 6949 O O . GLY A 1 917 ? -45.508 28.817 -1.651 1.00 41.42 912 GLY A O 1
ATOM 6950 N N . TYR A 1 918 ? -45.588 28.043 0.459 1.00 34.89 913 TYR A N 1
ATOM 6951 C CA . TYR A 1 918 ? -46.188 26.767 0.073 1.00 37.71 913 TYR A CA 1
ATOM 6952 C C . TYR A 1 918 ? -47.681 26.897 -0.212 1.00 38.46 913 TYR A C 1
ATOM 6953 O O . TYR A 1 918 ? -48.364 27.729 0.382 1.00 37.73 913 TYR A O 1
ATOM 6962 N N . ARG A 1 919 ? -48.176 26.068 -1.126 1.00 38.78 914 ARG A N 1
ATOM 6963 C CA . ARG A 1 919 ? -49.588 26.067 -1.490 1.00 42.04 914 ARG A CA 1
ATOM 6964 C C . ARG A 1 919 ? -50.199 24.724 -1.140 1.00 38.68 914 ARG A C 1
ATOM 6965 O O . ARG A 1 919 ? -49.651 23.688 -1.500 1.00 42.86 914 ARG A O 1
ATOM 6973 N N . PRO A 1 920 ? -51.328 24.727 -0.420 1.00 35.03 915 PRO A N 1
ATOM 6974 C CA . PRO A 1 920 ? -52.008 23.448 -0.202 1.00 34.60 915 PRO A CA 1
ATOM 6975 C C . PRO A 1 920 ? -52.478 22.853 -1.526 1.00 37.49 915 PRO A C 1
ATOM 6976 O O . PRO A 1 920 ? -52.881 23.583 -2.431 1.00 42.37 915 PRO A O 1
ATOM 6980 N N . LEU A 1 921 ? -52.432 21.531 -1.625 1.00 37.27 916 LEU A N 1
ATOM 6981 C CA . LEU A 1 921 ? -52.869 20.824 -2.819 1.00 35.59 916 LEU A CA 1
ATOM 6982 C C . LEU A 1 921 ? -53.702 19.638 -2.362 1.00 36.44 916 LEU A C 1
ATOM 6983 O O . LEU A 1 921 ? -53.169 18.588 -2.004 1.00 39.04 916 LEU A O 1
ATOM 6988 N N . VAL A 1 922 ? -55.016 19.829 -2.357 1.00 31.74 917 VAL A N 1
ATOM 6989 C CA . VAL A 1 922 ? -55.933 18.876 -1.751 1.00 34.22 917 VAL A CA 1
ATOM 6990 C C . VAL A 1 922 ? -56.565 17.909 -2.755 1.00 36.43 917 VAL A C 1
ATOM 6991 O O . VAL A 1 922 ? -57.499 18.264 -3.472 1.00 36.37 917 VAL A O 1
ATOM 6995 N N . PHE A 1 923 ? -56.029 16.695 -2.810 1.00 40.33 918 PHE A N 1
ATOM 6996 C CA . PHE A 1 923 ? -56.618 15.609 -3.588 1.00 39.11 918 PHE A CA 1
ATOM 6997 C C . PHE A 1 923 ? -57.822 14.985 -2.875 1.00 39.57 918 PHE A C 1
ATOM 6998 O O . PHE A 1 923 ? -57.893 14.982 -1.646 1.00 39.17 918 PHE A O 1
ATOM 7006 N N . ASP A 1 924 ? -58.767 14.454 -3.644 1.00 46.74 919 ASP A N 1
ATOM 7007 C CA . ASP A 1 924 ? -59.885 13.729 -3.050 1.00 47.41 919 ASP A CA 1
ATOM 7008 C C . ASP A 1 924 ? -59.509 12.272 -2.792 1.00 51.11 919 ASP A C 1
ATOM 7009 O O . ASP A 1 924 ? -58.345 11.890 -2.931 1.00 52.39 919 ASP A O 1
ATOM 7014 N N . ALA A 1 925 ? -60.497 11.462 -2.426 1.00 38.31 920 ALA A N 1
ATOM 7015 C CA . ALA A 1 925 ? -60.259 10.056 -2.119 1.00 44.63 920 ALA A CA 1
ATOM 7016 C C . ALA A 1 925 ? -59.713 9.297 -3.325 1.00 44.44 920 ALA A C 1
ATOM 7017 O O . ALA A 1 925 ? -59.004 8.304 -3.170 1.00 47.17 920 ALA A O 1
ATOM 7019 N N . SER A 1 926 ? -60.044 9.774 -4.522 1.00 46.50 921 SER A N 1
ATOM 7020 C CA . SER A 1 926 ? -59.607 9.140 -5.763 1.00 42.41 921 SER A CA 1
ATOM 7021 C C . SER A 1 926 ? -58.221 9.596 -6.200 1.00 41.73 921 SER A C 1
ATOM 7022 O O . SER A 1 926 ? -57.692 9.115 -7.199 1.00 46.94 921 SER A O 1
ATOM 7025 N N . GLY A 1 927 ? -57.640 10.532 -5.458 1.00 34.60 922 GLY A N 1
ATOM 7026 C CA . GLY A 1 927 ? -56.350 11.090 -5.821 1.00 34.19 922 GLY A CA 1
ATOM 7027 C C . GLY A 1 927 ? -56.422 12.204 -6.851 1.00 34.63 922 GLY A C 1
ATOM 7028 O O . GLY A 1 927 ? -55.402 12.604 -7.409 1.00 32.47 922 GLY A O 1
ATOM 7029 N N . ARG A 1 928 ? -57.631 12.689 -7.122 1.00 35.55 923 ARG A N 1
ATOM 7030 C CA . ARG A 1 928 ? -57.835 13.765 -8.091 1.00 37.48 923 ARG A CA 1
ATOM 7031 C C . ARG A 1 928 ? -58.021 15.136 -7.444 1.00 42.48 923 ARG A C 1
ATOM 7032 O O . ARG A 1 928 ? -58.521 15.250 -6.325 1.00 46.69 923 ARG A O 1
ATOM 7040 N N . ALA A 1 929 ? -57.625 16.176 -8.169 1.00 44.96 924 ALA A N 1
ATOM 7041 C CA . ALA A 1 929 ? -57.865 17.550 -7.753 1.00 44.08 924 ALA A CA 1
ATOM 7042 C C . ALA A 1 929 ? -58.006 18.434 -8.985 1.00 48.29 924 ALA A C 1
ATOM 7043 O O . ALA A 1 929 ? -57.277 18.271 -9.962 1.00 49.65 924 ALA A O 1
ATOM 7053 N N . VAL A 1 931 ? -57.429 21.808 -10.923 1.00 43.90 926 VAL A N 1
ATOM 7054 C CA . VAL A 1 931 ? -56.513 22.944 -10.910 1.00 41.75 926 VAL A CA 1
ATOM 7055 C C . VAL A 1 931 ? -56.578 23.647 -12.260 1.00 46.44 926 VAL A C 1
ATOM 7056 O O . VAL A 1 931 ? -56.039 23.152 -13.253 1.00 49.43 926 VAL A O 1
ATOM 7060 N N . GLY A 1 932 ? -57.234 24.803 -12.296 1.00 48.42 927 GLY A N 1
ATOM 7061 C CA . GLY A 1 932 ? -57.489 25.481 -13.553 1.00 47.94 927 GLY A CA 1
ATOM 7062 C C . GLY A 1 932 ? -58.358 24.616 -14.448 1.00 50.62 927 GLY A C 1
ATOM 7063 O O . GLY A 1 932 ? -59.351 24.045 -13.992 1.00 50.30 927 GLY A O 1
ATOM 7064 N N . ARG A 1 933 ? -57.991 24.520 -15.722 1.00 60.41 928 ARG A N 1
ATOM 7065 C CA . ARG A 1 933 ? -58.712 23.665 -16.659 1.00 63.57 928 ARG A CA 1
ATOM 7066 C C . ARG A 1 933 ? -58.249 22.215 -16.553 1.00 61.68 928 ARG A C 1
ATOM 7067 O O . ARG A 1 933 ? -58.840 21.321 -17.158 1.00 62.47 928 ARG A O 1
ATOM 7075 N N . TRP A 1 934 ? -57.178 21.991 -15.799 1.00 46.87 929 TRP A N 1
ATOM 7076 C CA . TRP A 1 934 ? -56.530 20.685 -15.762 1.00 47.29 929 TRP A CA 1
ATOM 7077 C C . TRP A 1 934 ? -56.889 19.822 -14.554 1.00 48.27 929 TRP A C 1
ATOM 7078 O O . TRP A 1 934 ? -57.177 20.332 -13.471 1.00 49.41 929 TRP A O 1
ATOM 7089 N N . ILE A 1 935 ? -56.882 18.508 -14.763 1.00 45.16 930 ILE A N 1
ATOM 7090 C CA . ILE A 1 935 ? -56.936 17.544 -13.673 1.00 42.16 930 ILE A CA 1
ATOM 7091 C C . ILE A 1 935 ? -55.517 17.275 -13.190 1.00 42.09 930 ILE A C 1
ATOM 7092 O O . ILE A 1 935 ? -54.628 16.983 -13.994 1.00 43.66 930 ILE A O 1
ATOM 7097 N N . VAL A 1 936 ? -55.302 17.376 -11.882 1.00 40.22 931 VAL A N 1
ATOM 7098 C CA . VAL A 1 936 ? -54.034 16.965 -11.291 1.00 37.31 931 VAL A CA 1
ATOM 7099 C C . VAL A 1 936 ? -54.279 15.720 -10.452 1.00 36.65 931 VAL A C 1
ATOM 7100 O O . VAL A 1 936 ? -55.242 15.647 -9.691 1.00 36.78 931 VAL A O 1
ATOM 7104 N N . ARG A 1 937 ? -53.406 14.735 -10.590 1.00 34.59 932 ARG A N 1
ATOM 7105 C CA . ARG A 1 937 ? -53.673 13.426 -10.022 1.00 34.49 932 ARG A CA 1
ATOM 7106 C C . ARG A 1 937 ? -52.445 12.929 -9.281 1.00 32.51 932 ARG A C 1
ATOM 7107 O O . ARG A 1 937 ? -51.331 13.032 -9.781 1.00 32.38 932 ARG A O 1
ATOM 7115 N N . ILE A 1 938 ? -52.637 12.405 -8.077 1.00 33.64 933 ILE A N 1
ATOM 7116 C CA . ILE A 1 938 ? -51.513 11.821 -7.359 1.00 32.06 933 ILE A CA 1
ATOM 7117 C C . ILE A 1 938 ? -51.473 10.303 -7.548 1.00 34.15 933 ILE A C 1
ATOM 7118 O O . ILE A 1 938 ? -52.304 9.561 -7.026 1.00 34.49 933 ILE A O 1
ATOM 7123 N N . ASP A 1 939 ? -50.517 9.868 -8.360 1.00 38.34 934 ASP A N 1
ATOM 7124 C CA . ASP A 1 939 ? -50.372 8.470 -8.740 1.00 39.15 934 ASP A CA 1
ATOM 7125 C C . ASP A 1 939 ? -49.278 7.772 -7.938 1.00 37.94 934 ASP A C 1
ATOM 7126 O O . ASP A 1 939 ? -48.150 8.260 -7.884 1.00 40.01 934 ASP A O 1
ATOM 7131 N N . PRO A 1 940 ? -49.607 6.632 -7.311 1.00 38.27 935 PRO A N 1
ATOM 7132 C CA . PRO A 1 940 ? -48.624 5.888 -6.514 1.00 38.61 935 PRO A CA 1
ATOM 7133 C C . PRO A 1 940 ? -47.402 5.458 -7.334 1.00 37.13 935 PRO A C 1
ATOM 7134 O O . PRO A 1 940 ? -46.296 5.407 -6.794 1.00 38.98 935 PRO A O 1
ATOM 7138 N N . GLU A 1 941 ? -47.593 5.159 -8.616 1.00 42.19 936 GLU A N 1
ATOM 7139 C CA . GLU A 1 941 ? -46.470 4.830 -9.494 1.00 45.73 936 GLU A CA 1
ATOM 7140 C C . GLU A 1 941 ? -45.878 6.066 -10.168 1.00 44.60 936 GLU A C 1
ATOM 7141 O O . GLU A 1 941 ? -44.668 6.286 -10.138 1.00 43.84 936 GLU A O 1
ATOM 7147 N N . LEU A 1 942 ? -46.744 6.862 -10.786 1.00 39.93 937 LEU A N 1
ATOM 7148 C CA . LEU A 1 942 ? -46.315 7.963 -11.645 1.00 36.39 937 LEU A CA 1
ATOM 7149 C C . LEU A 1 942 ? -45.953 9.265 -10.923 1.00 35.24 937 LEU A C 1
ATOM 7150 O O . LEU A 1 942 ? -45.325 10.145 -11.511 1.00 34.26 937 LEU A O 1
ATOM 7155 N N . GLY A 1 943 ? -46.309 9.381 -9.648 1.00 25.73 938 GLY A N 1
ATOM 7156 C CA . GLY A 1 943 ? -46.181 10.653 -8.958 1.00 25.43 938 GLY A CA 1
ATOM 7157 C C . GLY A 1 943 ? -47.271 11.612 -9.395 1.00 25.54 938 GLY A C 1
ATOM 7158 O O . GLY A 1 943 ? -48.344 11.178 -9.812 1.00 26.04 938 GLY A O 1
ATOM 7159 N N . ILE A 1 944 ? -47.031 12.913 -9.257 1.00 27.61 939 ILE A N 1
ATOM 7160 C CA . ILE A 1 944 ? -48.002 13.895 -9.729 1.00 32.57 939 ILE A CA 1
ATOM 7161 C C . ILE A 1 944 ? -48.136 13.830 -11.252 1.00 36.07 939 ILE A C 1
ATOM 7162 O O . ILE A 1 944 ? -47.141 13.829 -11.978 1.00 34.76 939 ILE A O 1
ATOM 7167 N N . VAL A 1 945 ? -49.378 13.813 -11.726 1.00 34.81 940 VAL A N 1
ATOM 7168 C CA . VAL A 1 945 ? -49.674 13.705 -13.146 1.00 32.27 940 VAL A CA 1
ATOM 7169 C C . VAL A 1 945 ? -50.666 14.788 -13.532 1.00 33.75 940 VAL A C 1
ATOM 7170 O O . VAL A 1 945 ? -51.743 14.891 -12.947 1.00 30.50 940 VAL A O 1
ATOM 7174 N N . VAL A 1 946 ? -50.290 15.603 -14.511 1.00 35.26 941 VAL A N 1
ATOM 7175 C CA . VAL A 1 946 ? -51.177 16.629 -15.033 1.00 33.98 941 VAL A CA 1
ATOM 7176 C C . VAL A 1 946 ? -51.821 16.125 -16.314 1.00 36.95 941 VAL A C 1
ATOM 7177 O O . VAL A 1 946 ? -51.123 15.745 -17.252 1.00 41.26 941 VAL A O 1
ATOM 7181 N N . GLU A 1 947 ? -53.148 16.139 -16.366 1.00 46.90 942 GLU A N 1
ATOM 7182 C CA . GLU A 1 947 ? -53.850 15.637 -17.543 1.00 49.03 942 GLU A CA 1
ATOM 7183 C C . GLU A 1 947 ? -55.116 16.435 -17.842 1.00 50.56 942 GLU A C 1
ATOM 7184 O O . GLU A 1 947 ? -55.757 16.970 -16.937 1.00 48.85 942 GLU A O 1
ATOM 7190 N N . SER A 1 948 ? -55.461 16.529 -19.121 1.00 52.68 943 SER A N 1
ATOM 7191 C CA . SER A 1 948 ? -56.689 17.201 -19.524 1.00 55.67 943 SER A CA 1
ATOM 7192 C C . SER A 1 948 ? -57.893 16.307 -19.266 1.00 53.07 943 SER A C 1
ATOM 7193 O O . SER A 1 948 ? -57.820 15.096 -19.460 1.00 55.07 943 SER A O 1
ATOM 7196 N N . PRO A 1 949 ? -59.010 16.904 -18.827 1.00 46.66 944 PRO A N 1
ATOM 7197 C CA . PRO A 1 949 ? -60.255 16.153 -18.639 1.00 45.75 944 PRO A CA 1
ATOM 7198 C C . PRO A 1 949 ? -60.823 15.662 -19.968 1.00 52.46 944 PRO A C 1
ATOM 7199 O O . PRO A 1 949 ? -61.557 14.672 -19.985 1.00 54.58 944 PRO A O 1
#

CATH classification: 1.10.3210.30

Foldseek 3Di:
DQQDDVLLLVQDQQLQFQFQDDPPQLFTAGLLLLLLLLLLLLVLVAFFWPLLQVVQCVQQVHDSLLSSLVLSLLLSLLQLLCLWLQNLQPDDVVSPSPLSVVSCVVSVADHDNDHDDSLLLSLLLQLPCCCVPVNADNLQSNLSSQLSSQLLFGRDFPCSNPPPDDCNRRDPSSSSSSVSSSVLSSVLSPPPPDDGTHRNFQLVSVSSLSSNVSSQLSQQCVLNPHPGRHSNDGDDDDSNVSNVSSCSSNVSVLLVSDHFDQPDDDALCLLPVVDDDQFFQLVVLRVVLVDDDLQKEKEFAAALRPVPSSCVNQSSNCRVPIFFEEEAAAVAAQPVLVSVLSSSVSRGPPCSVVHCCQQQAQHVVSLLVCLVDDDPSQRFGFQCAQPQDPGGLLSRLQSSLCRFHSLVNLAHRYHYGHNLSLLCLFWLFTSSSSSLVSQLRGAYEHPADFQQCLLQCSLLQSLLSCLLSSHYYYYYYNAYAVVSVVSNNVSNCNNVVQPDDDDADDDDPRWMWMDDNVDTDIGDTDHDPVQWAKAFEAEQEPVCVLVVLVVVCVLQVQAWFEEEAEADLVVLLVVLVSNCVSQVDAWPVGGLEAEADQQFQQLLNVVRVVVQCQAFPPPHDHTRHHYYYYYCSCLGYDQGATLAEYEQAQVSSLSSVCNYRVHVVCQVVGDPSRNRHYYYYYAAHALPAGDDDPSRVVSHQVLSSLLLCVLPVVDGMAGPPVSSNVSNCSRPPDDPPPPDHDPVNVVVNVVSVVVVVVLVVVCVVCVLQITFDHSPDNGNHSSRDPPPSNPPDDDQQPSCVSSVVDFHWAKEFEFEDDPVATAHPPGHHDDLAAADRSVLSSRSSRIGIGRDPVFGVQQQVADRRNRQSSHSSRRRYHYDYAYPQQWDGPQWIWGADPRSRIDIDGD

B-factor: mean 51.87, std 22.81, range [21.72, 223.86]